Protein AF-A0A556UZ44-F1 (afdb_monomer_lite)

Radius of gyration: 40.78 Å; chains: 1; bounding box: 118×128×94 Å

Secondary structure (DSSP, 8-state):
-PPP-----HHHHHHHHHHHHHHHHHHHHHHTTSS--SSGGGG-SS-----HHHHHHHHHHHHHHHHHHHHHHHHTTTSS-EEEEEET-TT--HHHHHHHTT--TTEEEEEEE-HHHHHHHHHHHHH-HHHHHT-TT-B--SSSEEEE-SSEEEEE--TT-HHHHHHHHHHTT--TTS-EEEEEES-GGGS-HHHHHHHHHHHHHH-SSEEEEEEEE---SSHHHHHHHHHHHHTT----GGGT--SHHHHHHHHHHTT-SEEEEEEHHHHHHHTS-HHHHHHHHTTS----HHHHHHHHHTEEEEEEEEGGGGGS-SS---SS-SS------B-SSPEEEEES-TT-----EEEEEEEEETTEEEEEEEEETTEE--SEEEEEEETTEEEEEEEPPEE-----BS-EEEEETTTEEEEE--EEETTEE----EEEEEEE-TT-TT-EEEEEEE---EE-PPPS-BS-EEEEEEETTEEEEEEE--B-SS-SS---EEEEETTTTEEE---EEEPPPPP-BS-EEEEETTEEEEE--B-GGGPBP--EEEEEE-SSSEEEEEEP-BSPPPP-BS-EEEEETTEEEEE--B-SSSSS---EEEEETTT-BEEEE-EE-TTS-SS---SSEEEEE--TTS-EEEEEE-EE-TTTT--EE--S-EEEE-HHHHHHHHHHHHTTSS-S-----S----HHHHHHHHHHHHTTT---------B-TTT--BEEEEETTTTEEEEHHHHTSGGGTT--EEEHHHHHHHHHHHHHHHHHHHHHHHHHHHHHHHHHHHHHHHHHHHHHHHHHHHHHHHHHHHHHHHHHHHHHHHHHHHHHHHHHHHHHHHHHHHHHHHHHHHHHHHHHHHHTTS-HHHHHHHHHHHHHHHT--PPPPPP-TT-S--HHHHHTTHHHHHHHHHHHH-------------SS--S--EEEEETTTTEEEEE-TTT--EEEEEE----S---------STT------------------

Structure (mmCIF, N/CA/C/O backbone):
data_AF-A0A556UZ44-F1
#
_entry.id   AF-A0A556UZ44-F1
#
loop_
_atom_site.group_PDB
_atom_site.id
_atom_site.type_symbol
_atom_site.label_atom_id
_atom_site.label_alt_id
_atom_site.label_comp_id
_atom_site.label_asym_id
_atom_site.label_entity_id
_atom_site.label_seq_id
_atom_site.pdbx_PDB_ins_code
_atom_site.Cartn_x
_atom_site.Cartn_y
_atom_site.Cartn_z
_atom_site.occupancy
_atom_site.B_iso_or_equiv
_atom_site.auth_seq_id
_atom_site.auth_comp_id
_atom_site.auth_asym_id
_atom_site.auth_atom_id
_atom_site.pdbx_PDB_model_num
ATOM 1 N N . MET A 1 1 ? 46.143 9.712 -23.322 1.00 22.72 1 MET A N 1
ATOM 2 C CA . MET A 1 1 ? 45.866 10.950 -22.564 1.00 22.72 1 MET A CA 1
ATOM 3 C C . MET A 1 1 ? 44.414 10.911 -22.130 1.00 22.72 1 MET A C 1
ATOM 5 O O . MET A 1 1 ? 43.573 10.804 -23.015 1.00 22.72 1 MET A O 1
ATOM 9 N N . PRO A 1 2 ? 44.100 10.896 -20.828 1.00 31.73 2 PRO A N 1
ATOM 10 C CA . PRO A 1 2 ? 42.717 10.882 -20.388 1.00 31.73 2 PRO A CA 1
ATOM 11 C C . PRO A 1 2 ? 42.182 12.315 -20.363 1.00 31.73 2 PRO A C 1
ATOM 13 O O . PRO A 1 2 ? 42.741 13.196 -19.712 1.00 31.73 2 PRO A O 1
ATOM 16 N N . VAL A 1 3 ? 41.106 12.533 -21.114 1.00 24.67 3 VAL A N 1
ATOM 17 C CA . VAL A 1 3 ? 40.262 13.721 -21.015 1.00 24.67 3 VAL A CA 1
ATOM 18 C C . VAL A 1 3 ? 39.563 13.661 -19.659 1.00 24.67 3 VAL A C 1
ATOM 20 O O . VAL A 1 3 ? 38.940 12.656 -19.317 1.00 24.67 3 VAL A O 1
ATOM 23 N N . MET A 1 4 ? 39.727 14.723 -18.872 1.00 31.58 4 MET A N 1
ATOM 24 C CA . MET A 1 4 ? 39.015 14.932 -17.615 1.00 31.58 4 MET A CA 1
ATOM 25 C C . MET A 1 4 ? 37.508 14.879 -17.872 1.00 31.58 4 MET A C 1
ATOM 27 O O . MET A 1 4 ? 37.022 15.597 -18.742 1.00 31.58 4 MET A O 1
ATOM 31 N N . ASN A 1 5 ? 36.763 14.106 -17.079 1.00 26.62 5 ASN A N 1
ATOM 32 C CA . ASN A 1 5 ? 35.348 14.385 -16.887 1.00 26.62 5 ASN A CA 1
ATOM 33 C C . ASN A 1 5 ? 34.967 14.298 -15.407 1.00 26.62 5 ASN A C 1
ATOM 35 O O . ASN A 1 5 ? 35.358 13.393 -14.672 1.00 26.62 5 ASN A O 1
ATOM 39 N N . SER A 1 6 ? 34.255 15.349 -15.026 1.00 31.06 6 SER A N 1
ATOM 40 C CA . SER A 1 6 ? 33.717 15.775 -13.740 1.00 31.06 6 SER A CA 1
ATOM 41 C C . SER A 1 6 ? 33.248 14.694 -12.762 1.00 31.06 6 SER A C 1
ATOM 43 O O . SER A 1 6 ? 32.610 13.720 -13.150 1.00 31.06 6 SER A O 1
ATOM 45 N N . LYS A 1 7 ? 33.456 14.985 -11.467 1.00 31.81 7 LYS A N 1
ATOM 46 C CA . LYS A 1 7 ? 32.664 14.554 -10.295 1.00 31.81 7 LYS A CA 1
ATOM 47 C C . LYS A 1 7 ? 31.340 13.854 -10.671 1.00 31.81 7 LYS A C 1
ATOM 49 O O . LYS A 1 7 ? 30.379 14.535 -11.022 1.00 31.81 7 LYS A O 1
ATOM 54 N N . LYS A 1 8 ? 31.261 12.521 -10.549 1.00 37.91 8 LYS A N 1
ATOM 55 C CA . LYS A 1 8 ? 29.969 11.810 -10.532 1.00 37.91 8 LYS A CA 1
ATOM 56 C C . LYS A 1 8 ? 29.166 12.329 -9.332 1.00 37.91 8 LYS A C 1
ATOM 58 O O . LYS A 1 8 ? 29.617 12.211 -8.197 1.00 37.91 8 LYS A O 1
ATOM 63 N N . GLN A 1 9 ? 28.021 12.960 -9.585 1.00 46.88 9 GLN A N 1
ATOM 64 C CA . GLN A 1 9 ? 27.128 13.477 -8.546 1.00 46.88 9 GLN A CA 1
ATOM 65 C C . GLN A 1 9 ? 26.481 12.294 -7.809 1.00 46.88 9 GLN A C 1
ATOM 67 O O . GLN A 1 9 ? 25.887 11.427 -8.443 1.00 46.88 9 GLN A O 1
ATOM 72 N N . GLY A 1 10 ? 26.574 12.247 -6.476 1.00 51.75 10 GLY A N 1
ATOM 73 C CA . GLY A 1 10 ? 26.084 11.121 -5.661 1.00 51.75 10 GLY A CA 1
ATOM 74 C C . GLY A 1 10 ? 24.590 10.774 -5.809 1.00 51.75 10 GLY A C 1
ATOM 75 O O . GLY A 1 10 ? 24.181 9.699 -5.383 1.00 51.75 10 GLY A O 1
ATOM 76 N N . ALA A 1 11 ? 23.779 11.637 -6.431 1.00 56.97 11 ALA A N 1
ATOM 77 C CA . ALA A 1 11 ? 22.370 11.370 -6.740 1.00 56.97 11 ALA A CA 1
ATOM 78 C C . ALA A 1 11 ? 22.189 10.326 -7.859 1.00 56.97 11 ALA A C 1
ATOM 80 O O . ALA A 1 11 ? 21.406 9.394 -7.698 1.00 56.97 11 ALA A O 1
ATOM 81 N N . ASP A 1 12 ? 22.964 10.405 -8.946 1.00 67.25 12 ASP A N 1
ATOM 82 C CA . ASP A 1 12 ? 22.846 9.458 -10.068 1.00 67.25 12 ASP A CA 1
ATOM 83 C C . ASP A 1 12 ? 23.265 8.036 -9.639 1.00 67.25 12 ASP A C 1
ATOM 85 O O . ASP A 1 12 ? 22.674 7.047 -10.069 1.00 67.25 12 ASP A O 1
ATOM 89 N N . VAL A 1 13 ? 24.236 7.916 -8.722 1.00 69.44 13 VAL A N 1
ATOM 90 C CA . VAL A 1 13 ? 24.648 6.626 -8.132 1.00 69.44 13 VAL A CA 1
ATOM 91 C C . VAL A 1 13 ? 23.531 6.024 -7.270 1.00 69.44 13 VAL A C 1
ATOM 93 O O . VAL A 1 13 ? 23.285 4.820 -7.333 1.00 69.44 13 VAL A O 1
ATOM 96 N N . ALA A 1 14 ? 22.823 6.849 -6.495 1.00 59.62 14 ALA A N 1
ATOM 97 C CA . ALA A 1 14 ? 21.691 6.401 -5.690 1.00 59.62 14 ALA A CA 1
ATOM 98 C C . ALA A 1 14 ? 20.516 5.922 -6.561 1.00 59.62 14 ALA A C 1
ATOM 100 O O . ALA A 1 14 ? 19.943 4.866 -6.289 1.00 59.62 14 ALA A O 1
ATOM 101 N N . VAL A 1 15 ? 20.216 6.635 -7.656 1.00 60.56 15 VAL A N 1
ATOM 102 C CA . VAL A 1 15 ? 19.211 6.217 -8.649 1.00 60.56 15 VAL A CA 1
ATOM 103 C C . VAL A 1 15 ? 19.590 4.872 -9.272 1.00 60.56 15 VAL A C 1
ATOM 105 O O . VAL A 1 15 ? 18.754 3.972 -9.315 1.00 60.56 15 VAL A O 1
ATOM 108 N N . GLN A 1 16 ? 20.854 4.668 -9.657 1.00 71.94 16 GLN A N 1
ATOM 109 C CA . GLN A 1 16 ? 21.323 3.373 -10.174 1.00 71.94 16 GLN A CA 1
ATOM 110 C C . GLN A 1 16 ? 21.175 2.229 -9.152 1.00 71.94 16 GLN A C 1
ATOM 112 O O . GLN A 1 16 ? 20.918 1.090 -9.541 1.00 71.94 16 GLN A O 1
ATOM 117 N N . GLY A 1 17 ? 21.284 2.514 -7.850 1.00 67.31 17 GLY A N 1
ATOM 118 C CA . GLY A 1 17 ? 21.070 1.532 -6.780 1.00 67.31 17 GLY A CA 1
ATOM 119 C C . GLY A 1 17 ? 19.620 1.043 -6.645 1.00 67.31 17 GLY A C 1
ATOM 120 O O . GLY A 1 17 ? 19.386 -0.041 -6.105 1.00 67.31 17 GLY A O 1
ATOM 121 N N . THR A 1 18 ? 18.636 1.785 -7.168 1.00 69.69 18 THR A N 1
ATOM 122 C CA . THR A 1 18 ? 17.218 1.372 -7.134 1.00 69.69 18 THR A CA 1
ATOM 123 C C . THR A 1 18 ? 16.960 0.112 -7.969 1.00 69.69 18 THR A C 1
ATOM 125 O O . THR A 1 18 ? 16.157 -0.736 -7.564 1.00 69.69 18 THR A O 1
ATOM 128 N N . ASN A 1 19 ? 17.706 -0.066 -9.068 1.00 79.75 19 ASN A N 1
ATOM 129 C CA . ASN A 1 19 ? 17.684 -1.266 -9.904 1.00 79.75 19 ASN A CA 1
ATOM 130 C C . ASN A 1 19 ? 17.930 -2.533 -9.074 1.00 79.75 19 ASN A C 1
ATOM 132 O O . ASN A 1 19 ? 17.148 -3.483 -9.128 1.00 79.75 19 ASN A O 1
ATOM 136 N N . ASP A 1 20 ? 18.984 -2.513 -8.257 1.00 78.56 20 ASP A N 1
ATOM 137 C CA . ASP A 1 20 ? 19.453 -3.682 -7.514 1.00 78.56 20 ASP A CA 1
ATOM 138 C C . ASP A 1 20 ? 18.423 -4.111 -6.442 1.00 78.56 20 ASP A C 1
ATOM 140 O O . ASP A 1 20 ? 18.253 -5.299 -6.167 1.00 78.56 20 ASP A O 1
ATOM 144 N N . SER A 1 21 ? 17.651 -3.168 -5.886 1.00 80.06 21 SER A N 1
ATOM 145 C CA . SER A 1 21 ? 16.547 -3.465 -4.956 1.00 80.06 21 SER A CA 1
ATOM 146 C C . SER A 1 21 ? 15.293 -4.006 -5.663 1.00 80.06 21 SER A C 1
ATOM 148 O O . SER A 1 21 ? 14.637 -4.939 -5.172 1.00 80.06 21 SER A O 1
ATOM 150 N N . SER A 1 22 ? 14.972 -3.439 -6.831 1.00 86.31 22 SER A N 1
ATOM 151 C CA . SER A 1 22 ? 13.794 -3.794 -7.630 1.00 86.31 22 SER A CA 1
ATOM 152 C C . SER A 1 22 ? 13.877 -5.222 -8.168 1.00 86.31 22 SER A C 1
ATOM 154 O O . SER A 1 22 ? 12.964 -6.024 -7.948 1.00 86.31 22 SER A O 1
ATOM 156 N N . VAL A 1 23 ? 15.009 -5.584 -8.783 1.00 89.75 23 VAL A N 1
ATOM 157 C CA . VAL A 1 23 ? 15.211 -6.917 -9.370 1.00 89.75 23 VAL A CA 1
ATOM 158 C C . VAL A 1 23 ? 15.128 -8.024 -8.314 1.00 89.75 23 VAL A C 1
ATOM 160 O O . VAL A 1 23 ? 14.450 -9.025 -8.527 1.00 89.75 23 VAL A O 1
ATOM 163 N N . VAL A 1 24 ? 15.695 -7.819 -7.118 1.00 90.69 24 VAL A N 1
ATOM 164 C CA . VAL A 1 24 ? 15.611 -8.791 -6.010 1.00 90.69 24 VAL A CA 1
ATOM 165 C C . VAL A 1 24 ? 14.159 -9.039 -5.596 1.00 90.69 24 VAL A C 1
ATOM 167 O O . VAL A 1 24 ? 13.785 -10.163 -5.256 1.00 90.69 24 VAL A O 1
ATOM 170 N N . SER A 1 25 ? 13.321 -8.005 -5.639 1.00 94.06 25 SER A N 1
ATOM 171 C CA . SER A 1 25 ? 11.907 -8.118 -5.285 1.00 94.06 25 SER A CA 1
ATOM 172 C C . SER A 1 25 ? 11.090 -8.810 -6.385 1.00 94.06 25 SER A C 1
ATOM 174 O O . SER A 1 25 ? 10.256 -9.657 -6.058 1.00 94.06 25 SER A O 1
ATOM 176 N N . LYS A 1 26 ? 11.388 -8.553 -7.671 1.00 95.12 26 LYS A N 1
ATOM 177 C CA . LYS A 1 26 ? 10.830 -9.322 -8.802 1.00 95.12 26 LYS A CA 1
ATOM 178 C C . LYS A 1 26 ? 11.205 -10.810 -8.699 1.00 95.12 26 LYS A C 1
ATOM 180 O O . LYS A 1 26 ? 10.329 -11.664 -8.802 1.00 95.12 26 LYS A O 1
ATOM 185 N N . VAL A 1 27 ? 12.470 -11.125 -8.402 1.00 95.44 27 VAL A N 1
ATOM 186 C CA . VAL A 1 27 ? 12.954 -12.508 -8.216 1.00 95.44 27 VAL A CA 1
ATOM 187 C C . VAL A 1 27 ? 12.241 -13.203 -7.053 1.00 95.44 27 VAL A C 1
ATOM 189 O O . VAL A 1 27 ? 11.829 -14.353 -7.187 1.00 95.44 27 VAL A O 1
ATOM 192 N N . SER A 1 28 ? 12.059 -12.515 -5.920 1.00 95.88 28 SER A N 1
ATOM 193 C CA . SER A 1 28 ? 11.300 -13.050 -4.780 1.00 95.88 28 SER A CA 1
ATOM 194 C C . SER A 1 28 ? 9.868 -13.419 -5.172 1.00 95.88 28 SER A C 1
ATOM 196 O O . SER A 1 28 ? 9.408 -14.514 -4.851 1.00 95.88 28 SER A O 1
ATOM 198 N N . ALA A 1 29 ? 9.172 -12.534 -5.891 1.00 96.81 29 ALA A N 1
ATOM 199 C CA . ALA A 1 29 ? 7.807 -12.785 -6.344 1.00 96.81 29 ALA A CA 1
ATOM 200 C C . ALA A 1 29 ? 7.739 -13.966 -7.334 1.00 96.81 29 ALA A C 1
ATOM 202 O O . ALA A 1 29 ? 6.911 -14.864 -7.157 1.00 96.81 29 ALA A O 1
ATOM 203 N N . ALA A 1 30 ? 8.643 -14.021 -8.317 1.00 96.31 30 ALA A N 1
ATOM 204 C CA . ALA A 1 30 ? 8.724 -15.123 -9.279 1.00 96.31 30 ALA A CA 1
ATOM 205 C C . ALA A 1 30 ? 8.972 -16.475 -8.585 1.00 96.31 30 ALA A C 1
ATOM 207 O O . ALA A 1 30 ? 8.229 -17.434 -8.787 1.00 96.31 30 ALA A O 1
ATOM 208 N N . ALA A 1 31 ? 9.942 -16.533 -7.664 1.00 94.62 31 ALA A N 1
ATOM 209 C CA . ALA A 1 31 ? 10.280 -17.745 -6.912 1.00 94.62 31 ALA A CA 1
ATOM 210 C C . ALA A 1 31 ? 9.140 -18.253 -6.006 1.00 94.62 31 ALA A C 1
ATOM 212 O O . ALA A 1 31 ? 9.123 -19.419 -5.609 1.00 94.62 31 ALA A O 1
ATOM 213 N N . ARG A 1 32 ? 8.182 -17.386 -5.656 1.00 95.56 32 ARG A N 1
ATOM 214 C CA . ARG A 1 32 ? 6.976 -17.737 -4.891 1.00 95.56 32 ARG A CA 1
ATOM 215 C C . ARG A 1 32 ? 5.770 -18.072 -5.776 1.00 95.56 32 ARG A C 1
ATOM 217 O O . ARG A 1 32 ? 4.701 -18.345 -5.240 1.00 95.56 32 ARG A O 1
ATOM 224 N N . GLY A 1 33 ? 5.936 -18.084 -7.099 1.00 96.12 33 GLY A N 1
ATOM 225 C CA . GLY A 1 33 ? 4.892 -18.462 -8.052 1.00 96.12 33 GLY A CA 1
ATOM 226 C C . GLY A 1 33 ? 3.876 -17.358 -8.345 1.00 96.12 33 GLY A C 1
ATOM 227 O O . GLY A 1 33 ? 2.808 -17.644 -8.887 1.00 96.12 33 GLY A O 1
ATOM 228 N N . TYR A 1 34 ? 4.170 -16.096 -8.009 1.00 97.50 34 TYR A N 1
ATOM 229 C CA . TYR A 1 34 ? 3.283 -14.982 -8.364 1.00 97.50 34 TYR A CA 1
ATOM 230 C C . TYR A 1 34 ? 3.186 -14.817 -9.883 1.00 97.50 34 TYR A C 1
ATOM 232 O O . TYR A 1 34 ? 2.093 -14.653 -10.421 1.00 97.50 34 TYR A O 1
ATOM 240 N N . PHE A 1 35 ? 4.312 -14.934 -10.576 1.00 96.44 35 PHE A N 1
ATOM 241 C CA . PHE A 1 35 ? 4.404 -15.003 -12.030 1.00 96.44 35 PHE A CA 1
ATOM 242 C C . PHE A 1 35 ? 5.573 -15.909 -12.423 1.00 96.44 35 PHE A C 1
ATOM 244 O O . PHE A 1 35 ? 6.411 -16.241 -11.584 1.00 96.44 35 PHE A O 1
ATOM 251 N N . HIS A 1 36 ? 5.607 -16.327 -13.685 1.00 95.00 36 HIS A N 1
ATOM 252 C CA . HIS A 1 36 ? 6.659 -17.188 -14.207 1.00 95.00 36 HIS A CA 1
ATOM 253 C C . HIS A 1 36 ? 7.710 -16.350 -14.937 1.00 95.00 36 HIS A C 1
ATOM 255 O O . HIS A 1 36 ? 7.383 -15.610 -15.865 1.00 95.00 36 HIS A O 1
ATOM 261 N N . ASP A 1 37 ? 8.955 -16.449 -14.477 1.00 95.56 37 ASP A N 1
ATOM 262 C CA . ASP A 1 37 ? 10.115 -15.818 -15.095 1.00 95.56 37 ASP A CA 1
ATOM 263 C C . ASP A 1 37 ? 11.386 -16.556 -14.655 1.00 95.56 37 ASP A C 1
ATOM 265 O O . ASP A 1 37 ? 11.884 -16.371 -13.540 1.00 95.56 37 ASP A O 1
ATOM 269 N N . ASP A 1 38 ? 11.896 -17.415 -15.534 1.00 93.75 38 ASP A N 1
ATOM 270 C CA . ASP A 1 38 ? 13.078 -18.235 -15.257 1.00 93.75 38 ASP A CA 1
ATOM 271 C C . ASP A 1 38 ? 14.399 -17.469 -15.430 1.00 93.75 38 ASP A C 1
ATOM 273 O O . ASP A 1 38 ? 15.460 -17.975 -15.056 1.00 93.75 38 ASP A O 1
ATOM 277 N N . PHE A 1 39 ? 14.347 -16.236 -15.946 1.00 95.50 39 PHE A N 1
ATOM 278 C CA . PHE A 1 39 ? 15.518 -15.456 -16.341 1.00 95.50 39 PHE A CA 1
ATOM 279 C C . PHE A 1 39 ? 15.949 -14.451 -15.272 1.00 95.50 39 PHE A C 1
ATOM 281 O O . PHE A 1 39 ? 17.146 -14.253 -15.073 1.00 95.50 39 PHE A O 1
ATOM 288 N N . LEU A 1 40 ? 15.012 -13.862 -14.518 1.00 94.06 40 LEU A N 1
ATOM 289 C CA . LEU A 1 40 ? 15.315 -12.860 -13.480 1.00 94.06 40 LEU A CA 1
ATOM 290 C C . LEU A 1 40 ? 16.398 -13.304 -12.485 1.00 94.06 40 LEU A C 1
ATOM 292 O O . LEU A 1 40 ? 17.224 -12.499 -12.053 1.00 94.06 40 LEU A O 1
ATOM 296 N N . ARG A 1 41 ? 16.416 -14.591 -12.117 1.00 92.94 41 ARG A N 1
ATOM 297 C CA . ARG A 1 41 ? 17.398 -15.148 -11.170 1.00 92.94 41 ARG A CA 1
ATOM 298 C C . ARG A 1 41 ? 18.846 -15.044 -11.664 1.00 92.94 41 ARG A C 1
ATOM 300 O O . ARG A 1 41 ? 19.747 -15.003 -10.835 1.00 92.94 41 ARG A O 1
ATOM 307 N N . HIS A 1 42 ? 19.061 -14.980 -12.978 1.00 93.56 42 HIS A N 1
ATOM 308 C CA . HIS A 1 42 ? 20.386 -14.888 -13.598 1.00 93.56 42 HIS A CA 1
ATOM 309 C C . HIS A 1 42 ? 20.969 -13.467 -13.523 1.00 93.56 42 HIS A C 1
ATOM 311 O O . HIS A 1 42 ? 22.160 -13.265 -13.740 1.00 93.56 42 HIS A O 1
ATOM 317 N N . PHE A 1 43 ? 20.151 -12.477 -13.150 1.00 90.81 43 PHE A N 1
ATOM 318 C CA . PHE A 1 43 ? 20.582 -11.093 -12.973 1.00 90.81 43 PHE A CA 1
ATOM 319 C C . PHE A 1 43 ? 20.876 -10.707 -11.515 1.00 90.81 43 PHE A C 1
ATOM 321 O O . PHE A 1 43 ? 21.202 -9.552 -11.237 1.00 90.81 43 PHE A O 1
ATOM 328 N N . VAL A 1 44 ? 20.773 -11.647 -10.566 1.00 87.31 44 VAL A N 1
ATOM 329 C CA . VAL A 1 44 ? 21.032 -11.390 -9.141 1.00 87.31 44 VAL A CA 1
ATOM 330 C C . VAL A 1 44 ? 22.031 -12.379 -8.557 1.00 87.31 44 VAL A C 1
ATOM 332 O O . VAL A 1 44 ? 21.929 -13.582 -8.753 1.00 87.31 44 VAL A O 1
ATOM 335 N N . GLY A 1 45 ? 22.973 -11.882 -7.751 1.00 76.31 45 GLY A N 1
ATOM 336 C CA . GLY A 1 45 ? 23.945 -12.747 -7.070 1.00 76.31 45 GLY A CA 1
ATOM 337 C C . GLY A 1 45 ? 23.351 -13.564 -5.914 1.00 76.31 45 GLY A C 1
ATOM 338 O O . GLY A 1 45 ? 23.907 -14.590 -5.531 1.00 76.31 45 GLY A O 1
ATOM 339 N N . LYS A 1 46 ? 22.227 -13.121 -5.330 1.00 78.69 46 LYS A N 1
ATOM 340 C CA . LYS A 1 46 ? 21.551 -13.821 -4.230 1.00 78.69 46 LYS A CA 1
ATOM 341 C C . LYS A 1 46 ? 20.045 -13.590 -4.257 1.00 78.69 46 LYS A C 1
ATOM 343 O O . LYS A 1 46 ? 19.578 -12.455 -4.188 1.00 78.69 46 LYS A O 1
ATOM 348 N N . VAL A 1 47 ? 19.288 -14.683 -4.240 1.00 79.44 47 VAL A N 1
ATOM 349 C CA . VAL A 1 47 ? 17.834 -14.653 -4.051 1.00 79.44 47 VAL A CA 1
ATOM 350 C C . VAL A 1 47 ? 17.523 -14.380 -2.579 1.00 79.44 47 VAL A C 1
ATOM 352 O O . VAL A 1 47 ? 17.998 -15.091 -1.694 1.00 79.44 47 VAL A O 1
ATOM 355 N N . SER A 1 48 ? 16.730 -13.342 -2.308 1.00 85.81 48 SER A N 1
ATOM 356 C CA . SER A 1 48 ? 16.279 -12.995 -0.956 1.00 85.81 48 SER A CA 1
ATOM 357 C C . SER A 1 48 ? 14.761 -12.921 -0.918 1.00 85.81 48 SER A C 1
ATOM 359 O O . SER A 1 48 ? 14.158 -12.232 -1.736 1.00 85.81 48 SER A O 1
ATOM 361 N N . ARG A 1 49 ? 14.144 -13.608 0.048 1.00 90.75 49 ARG A N 1
ATOM 362 C CA . ARG A 1 49 ? 12.691 -13.572 0.238 1.00 90.75 49 ARG A CA 1
ATOM 363 C C . ARG A 1 49 ? 12.246 -12.184 0.709 1.00 90.75 49 ARG A C 1
ATOM 365 O O . ARG A 1 49 ? 12.843 -11.614 1.622 1.00 90.75 49 ARG A O 1
ATOM 372 N N . ARG A 1 50 ? 11.166 -11.674 0.121 1.00 94.06 50 ARG A N 1
ATOM 373 C CA . ARG A 1 50 ? 10.437 -10.478 0.565 1.00 94.06 50 ARG A CA 1
ATOM 374 C C . ARG A 1 50 ? 9.112 -10.854 1.232 1.00 94.06 50 ARG A C 1
ATOM 376 O O . ARG A 1 50 ? 8.622 -11.972 1.067 1.00 94.06 50 ARG A O 1
ATOM 383 N N . ALA A 1 51 ? 8.560 -9.918 2.003 1.00 94.19 51 ALA A N 1
ATOM 384 C CA . ALA A 1 51 ? 7.257 -10.073 2.644 1.00 94.19 51 ALA A CA 1
ATOM 385 C C . ALA A 1 51 ? 6.135 -10.249 1.595 1.00 94.19 51 ALA A C 1
ATOM 387 O O . ALA A 1 51 ? 6.259 -9.698 0.495 1.00 94.19 51 ALA A O 1
ATOM 388 N N . PRO A 1 52 ? 5.035 -10.955 1.923 1.00 95.69 52 PRO A N 1
ATOM 389 C CA . PRO A 1 52 ? 3.905 -11.155 1.011 1.00 95.69 52 PRO A CA 1
ATOM 390 C C . PRO A 1 52 ? 3.353 -9.858 0.402 1.00 95.69 52 PRO A C 1
ATOM 392 O O . PRO A 1 52 ? 3.104 -9.813 -0.801 1.00 95.69 52 PRO A O 1
ATOM 395 N N . LEU A 1 53 ? 3.250 -8.776 1.187 1.00 96.69 53 LEU A N 1
ATOM 396 C CA . LEU A 1 53 ? 2.854 -7.449 0.700 1.00 96.69 53 LEU A CA 1
ATOM 397 C C . LEU A 1 53 ? 3.760 -6.943 -0.436 1.00 96.69 53 LEU A C 1
ATOM 399 O O . LEU A 1 53 ? 3.274 -6.453 -1.457 1.00 96.69 53 LEU A O 1
ATOM 403 N N . ILE A 1 54 ? 5.079 -7.115 -0.297 1.00 96.31 54 ILE A N 1
ATOM 404 C CA . ILE A 1 54 ? 6.057 -6.729 -1.322 1.00 96.31 54 ILE A CA 1
ATOM 405 C C . ILE A 1 54 ? 5.890 -7.600 -2.571 1.00 96.31 54 ILE A C 1
ATOM 407 O O . ILE A 1 54 ? 5.810 -7.066 -3.678 1.00 96.31 54 ILE A O 1
ATOM 411 N N . ASN A 1 55 ? 5.775 -8.923 -2.405 1.00 97.38 55 ASN A N 1
ATOM 412 C CA . ASN A 1 55 ? 5.589 -9.843 -3.530 1.00 97.38 55 ASN A CA 1
ATOM 413 C C . ASN A 1 55 ? 4.302 -9.529 -4.315 1.00 97.38 55 ASN A C 1
ATOM 415 O O . ASN A 1 55 ? 4.357 -9.429 -5.539 1.00 97.38 55 ASN A O 1
ATOM 419 N N . ARG A 1 56 ? 3.173 -9.277 -3.632 1.00 97.06 56 ARG A N 1
ATOM 420 C CA . ARG A 1 56 ? 1.908 -8.837 -4.256 1.00 97.06 56 ARG A CA 1
ATOM 421 C C . ARG A 1 56 ? 2.060 -7.510 -5.001 1.00 97.06 56 ARG A C 1
ATOM 423 O O . ARG A 1 56 ? 1.567 -7.361 -6.119 1.00 97.06 56 ARG A O 1
ATOM 430 N N . GLY A 1 57 ? 2.786 -6.550 -4.425 1.00 97.00 57 GLY A N 1
ATOM 431 C CA . GLY A 1 57 ? 3.057 -5.268 -5.078 1.00 97.00 57 GLY A CA 1
ATOM 432 C C . GLY A 1 57 ? 3.860 -5.394 -6.371 1.00 97.00 57 GLY A C 1
ATOM 433 O O . GLY A 1 57 ? 3.519 -4.734 -7.354 1.00 97.00 57 GLY A O 1
ATOM 434 N N . TYR A 1 58 ? 4.881 -6.255 -6.391 1.00 97.25 58 TYR A N 1
ATOM 435 C CA . TYR A 1 58 ? 5.665 -6.545 -7.597 1.00 97.25 58 TYR A CA 1
ATOM 436 C C . TYR A 1 58 ? 4.916 -7.431 -8.593 1.00 97.25 58 TYR A C 1
ATOM 438 O O . TYR A 1 58 ? 5.087 -7.260 -9.795 1.00 97.25 58 TYR A O 1
ATOM 446 N N . TYR A 1 59 ? 4.045 -8.320 -8.117 1.00 97.81 59 TYR A N 1
ATOM 447 C CA . TYR A 1 59 ? 3.150 -9.103 -8.960 1.00 97.81 59 TYR A CA 1
ATOM 448 C C . TYR A 1 59 ? 2.237 -8.213 -9.805 1.00 97.81 59 TYR A C 1
ATOM 450 O O . TYR A 1 59 ? 2.210 -8.354 -11.025 1.00 97.81 59 TYR A O 1
ATOM 458 N N . VAL A 1 60 ? 1.515 -7.275 -9.180 1.00 97.56 60 VAL A N 1
ATOM 459 C CA . VAL A 1 60 ? 0.576 -6.422 -9.925 1.00 97.56 60 VAL A CA 1
ATOM 460 C C . VAL A 1 60 ? 1.308 -5.458 -10.858 1.00 97.56 60 VAL A C 1
ATOM 462 O O . VAL A 1 60 ? 0.840 -5.223 -11.967 1.00 97.56 60 VAL A O 1
ATOM 465 N N . ARG A 1 61 ? 2.495 -4.978 -10.456 1.00 97.94 61 ARG A N 1
ATOM 466 C CA . ARG A 1 61 ? 3.415 -4.222 -11.320 1.00 97.94 61 ARG A CA 1
ATOM 467 C C . ARG A 1 61 ? 3.772 -5.029 -12.573 1.00 97.94 61 ARG A C 1
ATOM 469 O O . ARG A 1 61 ? 3.523 -4.573 -13.685 1.00 97.94 61 ARG A O 1
ATOM 476 N N . TRP A 1 62 ? 4.279 -6.250 -12.387 1.00 97.50 62 TRP A N 1
ATOM 477 C CA . TRP A 1 62 ? 4.672 -7.140 -13.481 1.00 97.50 62 TRP A CA 1
ATOM 478 C C . TRP A 1 62 ? 3.491 -7.471 -14.398 1.00 97.50 62 TRP A C 1
ATOM 480 O O . TRP A 1 62 ? 3.612 -7.366 -15.614 1.00 97.50 62 TRP A O 1
ATOM 490 N N . LYS A 1 63 ? 2.322 -7.805 -13.833 1.00 97.50 63 LYS A N 1
ATOM 491 C CA . LYS A 1 63 ? 1.117 -8.135 -14.610 1.00 97.50 63 LYS A CA 1
ATOM 492 C C . LYS A 1 63 ? 0.602 -6.961 -15.428 1.00 97.50 63 LYS A C 1
ATOM 494 O O . LYS A 1 63 ? 0.162 -7.180 -16.550 1.00 97.50 63 LYS A O 1
ATOM 499 N N . ALA A 1 64 ? 0.644 -5.744 -14.891 1.00 97.81 64 ALA A N 1
ATOM 500 C CA . ALA A 1 64 ? 0.195 -4.552 -15.602 1.00 97.81 64 ALA A CA 1
ATOM 501 C C . ALA A 1 64 ? 1.066 -4.246 -16.819 1.00 97.81 64 ALA A C 1
ATOM 503 O O . ALA A 1 64 ? 0.548 -4.030 -17.916 1.00 97.81 64 ALA A O 1
ATOM 504 N N . VAL A 1 65 ? 2.386 -4.317 -16.644 1.00 98.00 65 VAL A N 1
ATOM 505 C CA . VAL A 1 65 ? 3.340 -4.156 -17.743 1.00 98.00 65 VAL A CA 1
ATOM 506 C C . VAL A 1 65 ? 3.202 -5.294 -18.758 1.00 98.00 65 VAL A C 1
ATOM 508 O O . VAL A 1 65 ? 3.040 -5.021 -19.946 1.00 98.00 65 VAL A O 1
ATOM 511 N N . ASP A 1 66 ? 3.184 -6.557 -18.312 1.00 97.38 66 ASP A N 1
ATOM 512 C CA . ASP A 1 66 ? 3.055 -7.725 -19.198 1.00 97.38 66 ASP A CA 1
ATOM 513 C C . ASP A 1 66 ? 1.750 -7.691 -20.003 1.00 97.38 66 ASP A C 1
ATOM 515 O O . ASP A 1 66 ? 1.758 -7.954 -21.205 1.00 97.38 66 ASP A O 1
ATOM 519 N N . HIS A 1 67 ? 0.640 -7.289 -19.375 1.00 96.94 67 HIS A N 1
ATOM 520 C CA . HIS A 1 67 ? -0.638 -7.095 -20.054 1.00 96.94 67 HIS A CA 1
ATOM 521 C C . HIS A 1 67 ? -0.510 -6.095 -21.208 1.00 96.94 67 HIS A C 1
ATOM 523 O O . HIS A 1 67 ? -0.916 -6.399 -22.332 1.00 96.94 67 HIS A O 1
ATOM 529 N N . CYS A 1 68 ? 0.084 -4.925 -20.956 1.00 97.62 68 CYS A N 1
ATOM 530 C CA . CYS A 1 68 ? 0.243 -3.889 -21.974 1.00 97.62 68 CYS A CA 1
ATOM 531 C C . CYS A 1 68 ? 1.162 -4.347 -23.116 1.00 97.62 68 CYS A C 1
ATOM 533 O O . CYS A 1 68 ? 0.819 -4.172 -24.287 1.00 97.62 68 CYS A O 1
ATOM 535 N N . VAL A 1 69 ? 2.289 -4.988 -22.788 1.00 97.81 69 VAL A N 1
ATOM 536 C CA . VAL A 1 69 ? 3.246 -5.504 -23.779 1.00 97.81 69 VAL A CA 1
ATOM 537 C C . VAL A 1 69 ? 2.595 -6.575 -24.657 1.00 97.81 69 VAL A C 1
ATOM 539 O O . VAL A 1 69 ? 2.636 -6.482 -25.884 1.00 97.81 69 VAL A O 1
ATOM 542 N N . LYS A 1 70 ? 1.931 -7.572 -24.061 1.00 96.12 70 LYS A N 1
ATOM 543 C CA . LYS A 1 70 ? 1.276 -8.652 -24.817 1.00 96.12 70 LYS A CA 1
ATOM 544 C C . LYS A 1 70 ? 0.132 -8.138 -25.680 1.00 96.12 70 LYS A C 1
ATOM 546 O O . LYS A 1 70 ? -0.030 -8.591 -26.814 1.00 96.12 70 LYS A O 1
ATOM 551 N N . ARG A 1 71 ? -0.635 -7.160 -25.188 1.00 95.62 71 ARG A N 1
ATOM 552 C CA . ARG A 1 71 ? -1.677 -6.504 -25.986 1.00 95.62 71 ARG A CA 1
ATOM 553 C C . ARG A 1 71 ? -1.097 -5.748 -27.168 1.00 95.62 71 ARG A C 1
ATOM 555 O O . ARG A 1 71 ? -1.615 -5.933 -28.265 1.00 95.62 71 ARG A O 1
ATOM 562 N N . PHE A 1 72 ? -0.011 -4.997 -26.981 1.00 96.75 72 PHE A N 1
ATOM 563 C CA . PHE A 1 72 ? 0.709 -4.345 -28.076 1.00 96.75 72 PHE A CA 1
ATOM 564 C C . PHE A 1 72 ? 1.168 -5.348 -29.144 1.00 96.75 72 PHE A C 1
ATOM 566 O O . PHE A 1 72 ? 0.897 -5.159 -30.330 1.00 96.75 72 PHE A O 1
ATOM 573 N N . LEU A 1 73 ? 1.815 -6.442 -28.732 1.00 95.88 73 LEU A N 1
ATOM 574 C CA . LEU A 1 73 ? 2.306 -7.474 -29.653 1.00 95.88 73 LEU A CA 1
ATOM 575 C C . LEU A 1 73 ? 1.171 -8.136 -30.443 1.00 95.88 73 LEU A C 1
ATOM 577 O O . LEU A 1 73 ? 1.322 -8.397 -31.637 1.00 95.88 73 LEU A O 1
ATOM 581 N N . CYS A 1 74 ? 0.030 -8.362 -29.787 1.00 93.75 74 CYS A N 1
ATOM 582 C CA . CYS A 1 74 ? -1.172 -8.904 -30.408 1.00 93.75 74 CYS A CA 1
ATOM 583 C C . CYS A 1 74 ? -1.770 -7.931 -31.438 1.00 93.75 74 CYS A C 1
ATOM 585 O O . CYS A 1 74 ? -1.962 -8.312 -32.592 1.00 93.75 74 CYS A O 1
ATOM 587 N N . MET A 1 75 ? -2.004 -6.666 -31.066 1.00 92.81 75 MET A N 1
ATOM 588 C CA . MET A 1 75 ? -2.623 -5.686 -31.971 1.00 92.81 75 MET A CA 1
ATOM 589 C C . MET A 1 75 ? -1.750 -5.309 -33.164 1.00 92.81 75 MET A C 1
ATOM 591 O O . MET A 1 75 ? -2.263 -4.961 -34.226 1.00 92.81 75 MET A O 1
ATOM 595 N N . THR A 1 76 ? -0.431 -5.397 -33.007 1.00 94.12 76 THR A N 1
ATOM 596 C CA . THR A 1 76 ? 0.518 -5.091 -34.077 1.00 94.12 76 THR A CA 1
ATOM 597 C C . THR A 1 76 ? 0.913 -6.322 -34.897 1.00 94.12 76 THR A C 1
ATOM 599 O O . THR A 1 76 ? 1.741 -6.208 -35.793 1.00 94.12 76 THR A O 1
ATOM 602 N N . GLY A 1 77 ? 0.305 -7.493 -34.662 1.00 92.12 77 GLY A N 1
ATOM 603 C CA . GLY A 1 77 ? 0.657 -8.762 -35.317 1.00 92.12 77 GLY A CA 1
ATOM 604 C C . GLY A 1 77 ? 0.684 -8.747 -36.850 1.00 92.12 77 GLY A C 1
ATOM 605 O O . GLY A 1 77 ? 1.433 -9.508 -37.460 1.00 92.12 77 GLY A O 1
ATOM 606 N N . ALA A 1 78 ? -0.104 -7.867 -37.471 1.00 90.69 78 ALA A N 1
ATOM 607 C CA . ALA A 1 78 ? -0.164 -7.712 -38.923 1.00 90.69 78 ALA A CA 1
ATOM 608 C C . ALA A 1 78 ? 1.005 -6.902 -39.518 1.00 90.69 78 ALA A C 1
ATOM 610 O O . ALA A 1 78 ? 1.225 -6.955 -40.726 1.00 90.69 78 ALA A O 1
ATOM 611 N N . TYR A 1 79 ? 1.752 -6.153 -38.702 1.00 91.38 79 TYR A N 1
ATOM 612 C CA . TYR A 1 79 ? 2.856 -5.325 -39.179 1.00 91.38 79 TYR A CA 1
ATOM 613 C C . TYR A 1 79 ? 4.093 -6.174 -39.482 1.00 91.38 79 TYR A C 1
ATOM 615 O O . TYR A 1 79 ? 4.413 -7.134 -38.780 1.00 91.38 79 TYR A O 1
ATOM 623 N N . GLU A 1 80 ? 4.814 -5.800 -40.538 1.00 88.75 80 GLU A N 1
ATOM 624 C CA . GLU A 1 80 ? 6.013 -6.516 -40.980 1.00 88.75 80 GLU A CA 1
ATOM 625 C C . GLU A 1 80 ? 7.161 -6.419 -39.968 1.00 88.75 80 GLU A C 1
ATOM 627 O O . GLU A 1 80 ? 7.924 -7.369 -39.816 1.00 88.75 80 GLU A O 1
ATOM 632 N N . ARG A 1 81 ? 7.274 -5.293 -39.256 1.00 90.69 81 ARG A N 1
ATOM 633 C CA . ARG A 1 81 ? 8.262 -5.066 -38.197 1.00 90.69 81 ARG A CA 1
ATOM 634 C C . ARG A 1 81 ? 7.643 -4.283 -37.052 1.00 90.69 81 ARG A C 1
ATOM 636 O O . ARG A 1 81 ? 6.806 -3.409 -37.271 1.00 90.69 81 ARG A O 1
ATOM 643 N N . ARG A 1 82 ? 8.064 -4.612 -35.835 1.00 95.25 82 ARG A N 1
ATOM 644 C CA . ARG A 1 82 ? 7.580 -4.028 -34.579 1.00 95.25 82 ARG A CA 1
ATOM 645 C C . ARG A 1 82 ? 8.744 -3.811 -33.634 1.00 95.25 82 ARG A C 1
ATOM 647 O O . ARG A 1 82 ? 9.737 -4.538 -33.701 1.00 95.25 82 ARG A O 1
ATOM 654 N N . GLN A 1 83 ? 8.618 -2.842 -32.741 1.00 97.56 83 GLN A N 1
ATOM 655 C CA . GLN A 1 83 ? 9.706 -2.499 -31.835 1.00 97.56 83 GLN A CA 1
ATOM 656 C C . GLN A 1 83 ? 9.225 -2.317 -30.403 1.00 97.56 83 GLN A C 1
ATOM 658 O O . GLN A 1 83 ? 8.112 -1.854 -30.163 1.00 97.56 83 GLN A O 1
ATOM 663 N N . ILE A 1 84 ? 10.087 -2.673 -29.455 1.00 98.50 84 ILE A N 1
ATOM 664 C CA . ILE A 1 84 ? 9.937 -2.332 -28.041 1.00 98.50 84 ILE A CA 1
ATOM 665 C C . ILE A 1 84 ? 11.160 -1.511 -27.646 1.00 98.50 84 ILE A C 1
ATOM 667 O O . ILE A 1 84 ? 12.281 -1.958 -27.853 1.00 98.50 84 ILE A O 1
ATOM 671 N N . LEU A 1 85 ? 10.947 -0.329 -27.081 1.00 98.44 85 LEU A N 1
ATOM 672 C CA . LEU A 1 85 ? 11.966 0.552 -26.529 1.00 98.44 85 LEU A CA 1
ATOM 673 C C . LEU A 1 85 ? 11.743 0.682 -25.018 1.00 98.44 85 LEU A C 1
ATOM 675 O O . LEU A 1 85 ? 10.839 1.386 -24.575 1.00 98.44 85 LEU A O 1
ATOM 679 N N . SER A 1 86 ? 12.559 -0.004 -24.224 1.00 98.31 86 SER A N 1
ATOM 680 C CA . SER A 1 86 ? 12.517 0.061 -22.763 1.00 98.31 86 SER A CA 1
ATOM 681 C C . SER A 1 86 ? 13.508 1.099 -22.249 1.00 98.31 86 SER A C 1
ATOM 683 O O . SER A 1 86 ? 14.721 0.930 -22.375 1.00 98.31 86 SER A O 1
ATOM 685 N N . LEU A 1 87 ? 12.989 2.169 -21.655 1.00 97.62 87 LEU A N 1
ATOM 686 C CA . LEU A 1 87 ? 13.766 3.239 -21.037 1.00 97.62 87 LEU A CA 1
ATOM 687 C C . LEU A 1 87 ? 14.044 2.882 -19.579 1.00 97.62 87 LEU A C 1
ATOM 689 O O . LEU A 1 87 ? 13.119 2.499 -18.868 1.00 97.62 87 LEU A O 1
ATOM 693 N N . GLY A 1 88 ? 15.293 3.023 -19.134 1.00 95.75 88 GLY A N 1
ATOM 694 C CA . GLY A 1 88 ? 15.720 2.623 -17.791 1.00 95.75 88 GLY A CA 1
ATOM 695 C C . GLY A 1 88 ? 15.444 1.146 -17.522 1.00 95.75 88 GLY A C 1
ATOM 696 O O . GLY A 1 88 ? 14.841 0.801 -16.508 1.00 95.75 88 GLY A O 1
ATOM 697 N N . ALA A 1 89 ? 15.806 0.278 -18.473 1.00 95.38 89 ALA A N 1
ATOM 698 C CA . ALA A 1 89 ? 15.454 -1.140 -18.428 1.00 95.38 89 ALA A CA 1
ATOM 699 C C . ALA A 1 89 ? 16.051 -1.882 -17.221 1.00 95.38 89 ALA A C 1
ATOM 701 O O . ALA A 1 89 ? 15.562 -2.950 -16.847 1.00 95.38 89 ALA A O 1
ATOM 702 N N . GLY A 1 90 ? 17.119 -1.357 -16.615 1.00 94.94 90 GLY A N 1
ATOM 703 C CA . GLY A 1 90 ? 17.800 -2.003 -15.508 1.00 94.94 90 GLY A CA 1
ATOM 704 C C . GLY A 1 90 ? 18.147 -3.454 -15.837 1.00 94.94 90 GLY A C 1
ATOM 705 O O . GLY A 1 90 ? 18.552 -3.792 -16.948 1.00 94.94 90 GLY A O 1
ATOM 706 N N . PHE A 1 91 ? 17.935 -4.348 -14.880 1.00 95.00 91 PHE A N 1
ATOM 707 C CA . PHE A 1 91 ? 18.097 -5.792 -15.049 1.00 95.00 91 PHE A CA 1
ATOM 708 C C . PHE A 1 91 ? 16.780 -6.516 -15.356 1.00 95.00 91 PHE A C 1
ATOM 710 O O . PHE A 1 91 ? 16.557 -7.635 -14.894 1.00 95.00 91 PHE A O 1
ATOM 717 N N . ASP A 1 92 ? 15.893 -5.875 -16.117 1.00 94.38 92 ASP A N 1
ATOM 718 C CA . ASP A 1 92 ? 14.663 -6.512 -16.575 1.00 94.38 92 ASP A CA 1
ATOM 719 C C . ASP A 1 92 ? 14.936 -7.701 -17.524 1.00 94.38 92 ASP A C 1
ATOM 721 O O . ASP A 1 92 ? 15.933 -7.733 -18.248 1.00 94.38 92 ASP A O 1
ATOM 725 N N . SER A 1 93 ? 14.067 -8.705 -17.482 1.00 95.75 93 SER A N 1
ATOM 726 C CA . SER A 1 93 ? 14.163 -9.980 -18.205 1.00 95.75 93 SER A CA 1
ATOM 727 C C . SER A 1 93 ? 13.177 -10.098 -19.376 1.00 95.75 93 SER A C 1
ATOM 729 O O . SER A 1 93 ? 13.117 -11.157 -20.007 1.00 95.75 93 SER A O 1
ATOM 731 N N . LEU A 1 94 ? 12.398 -9.049 -19.674 1.00 96.12 94 LEU A N 1
ATOM 732 C CA . LEU A 1 94 ? 11.280 -9.051 -20.625 1.00 96.12 94 LEU A CA 1
ATOM 733 C C . LEU A 1 94 ? 11.643 -9.685 -21.966 1.00 96.12 94 LEU A C 1
ATOM 735 O O . LEU A 1 94 ? 10.893 -10.533 -22.445 1.00 96.12 94 LEU A O 1
ATOM 739 N N . TYR A 1 95 ? 12.785 -9.307 -22.550 1.00 96.38 95 TYR A N 1
ATOM 740 C CA . TYR A 1 95 ? 13.244 -9.877 -23.817 1.00 96.38 95 TYR A CA 1
ATOM 741 C C . TYR A 1 95 ? 13.351 -11.405 -23.747 1.00 96.38 95 TYR A C 1
ATOM 743 O O . TYR A 1 95 ? 12.704 -12.107 -24.520 1.00 96.38 95 TYR A O 1
ATOM 751 N N . PHE A 1 96 ? 14.125 -11.920 -22.789 1.00 95.88 96 PHE A N 1
ATOM 752 C CA . PHE A 1 96 ? 14.410 -13.350 -22.658 1.00 95.88 96 PHE A CA 1
ATOM 753 C C . PHE A 1 96 ? 13.132 -14.161 -22.448 1.00 95.88 96 PHE A C 1
ATOM 755 O O . PHE A 1 96 ? 12.919 -15.196 -23.083 1.00 95.88 96 PHE A O 1
ATOM 762 N N . ARG A 1 97 ? 12.232 -13.637 -21.614 1.00 95.94 97 ARG A N 1
ATOM 763 C CA . ARG A 1 97 ? 10.936 -14.256 -21.359 1.00 95.94 97 ARG A CA 1
ATOM 764 C C . ARG A 1 97 ? 10.074 -14.301 -22.620 1.00 95.94 97 ARG A C 1
ATOM 766 O O . ARG A 1 97 ? 9.637 -15.379 -23.010 1.00 95.94 97 ARG A O 1
ATOM 773 N N . LEU A 1 98 ? 9.876 -13.176 -23.304 1.00 95.88 98 LEU A N 1
ATOM 774 C CA . LEU A 1 98 ? 9.069 -13.140 -24.529 1.00 95.88 98 LEU A CA 1
ATOM 775 C C . LEU A 1 98 ? 9.679 -13.976 -25.663 1.00 95.88 98 LEU A C 1
ATOM 777 O O . LEU A 1 98 ? 8.936 -14.570 -26.444 1.00 95.88 98 LEU A O 1
ATOM 781 N N . GLN A 1 99 ? 11.011 -14.053 -25.736 1.00 94.19 99 GLN A N 1
ATOM 782 C CA . GLN A 1 99 ? 11.717 -14.927 -26.669 1.00 94.19 99 GLN A CA 1
ATOM 783 C C . GLN A 1 99 ? 11.396 -16.400 -26.386 1.00 94.19 99 GLN A C 1
ATOM 785 O O . GLN A 1 99 ? 11.041 -17.130 -27.309 1.00 94.19 99 GLN A O 1
ATOM 790 N N . SER A 1 100 ? 11.449 -16.826 -25.119 1.00 93.88 100 SER A N 1
ATOM 791 C CA . SER A 1 100 ? 11.087 -18.196 -24.723 1.00 93.88 100 SER A CA 1
ATOM 792 C C . SER A 1 100 ? 9.603 -18.526 -24.945 1.00 93.88 100 SER A C 1
ATOM 794 O O . SER A 1 100 ? 9.267 -19.668 -25.243 1.00 93.88 100 SER A O 1
ATOM 796 N N . GLU A 1 101 ? 8.720 -17.522 -24.866 1.00 94.12 101 GLU A N 1
ATOM 797 C CA . GLU A 1 101 ? 7.287 -17.642 -25.169 1.00 94.12 101 GLU A CA 1
ATOM 798 C C . GLU A 1 101 ? 7.002 -17.622 -26.692 1.00 94.12 101 GLU A C 1
ATOM 800 O O . GLU A 1 101 ? 5.853 -17.772 -27.105 1.00 94.12 101 GLU A O 1
ATOM 805 N N . GLY A 1 102 ? 8.018 -17.424 -27.546 1.00 93.25 102 GLY A N 1
ATOM 806 C CA . GLY A 1 102 ? 7.867 -17.355 -29.006 1.00 93.25 102 GLY A CA 1
ATOM 807 C C . GLY A 1 102 ? 7.159 -16.089 -29.507 1.00 93.25 102 GLY A C 1
ATOM 808 O O . GLY A 1 102 ? 6.635 -16.070 -30.619 1.00 93.25 102 GLY A O 1
ATOM 809 N N . MET A 1 103 ? 7.120 -15.023 -28.702 1.00 93.12 103 MET A N 1
ATOM 810 C CA . MET A 1 103 ? 6.329 -13.815 -28.980 1.00 93.12 103 MET A CA 1
ATOM 811 C C . MET A 1 103 ? 7.081 -12.720 -29.753 1.00 93.12 103 MET A C 1
ATOM 813 O O . MET A 1 103 ? 6.477 -11.709 -30.115 1.00 93.12 103 MET A O 1
ATOM 817 N N . LEU A 1 104 ? 8.383 -12.891 -30.000 1.00 92.56 104 LEU A N 1
ATOM 818 C CA . LEU A 1 104 ? 9.249 -11.865 -30.603 1.00 92.56 104 LEU A CA 1
ATOM 819 C C . LEU A 1 104 ? 9.482 -12.031 -32.114 1.00 92.56 104 LEU A C 1
ATOM 821 O O . LEU A 1 104 ? 10.381 -11.408 -32.679 1.00 92.56 104 LEU A O 1
ATOM 825 N N . GLU A 1 105 ? 8.665 -12.827 -32.804 1.00 90.31 105 GLU A N 1
ATOM 826 C CA . GLU A 1 105 ? 8.738 -12.934 -34.265 1.00 90.31 105 GLU A CA 1
ATOM 827 C C . GLU A 1 105 ? 8.606 -11.540 -34.903 1.00 90.31 105 GLU A C 1
ATOM 829 O O . GLU A 1 105 ? 7.634 -10.839 -34.643 1.00 90.31 105 GLU A O 1
ATOM 834 N N . ARG A 1 106 ? 9.555 -11.102 -35.742 1.00 92.19 106 ARG A N 1
ATOM 835 C CA . ARG A 1 106 ? 9.537 -9.756 -36.364 1.00 92.19 106 ARG A CA 1
ATOM 836 C C . ARG A 1 106 ? 9.473 -8.590 -35.353 1.00 92.19 106 ARG A C 1
ATOM 838 O O . ARG A 1 106 ? 8.985 -7.505 -35.684 1.00 92.19 106 ARG A O 1
ATOM 845 N N . VAL A 1 107 ? 9.953 -8.808 -34.127 1.00 95.81 107 VAL A N 1
ATOM 846 C CA . VAL A 1 107 ? 10.086 -7.784 -33.085 1.00 95.81 107 VAL A CA 1
ATOM 847 C C . VAL A 1 107 ? 11.565 -7.535 -32.807 1.00 95.81 107 VAL A C 1
ATOM 849 O O . VAL A 1 107 ? 12.358 -8.472 -32.713 1.00 95.81 107 VAL A O 1
ATOM 852 N N . SER A 1 108 ? 11.925 -6.265 -32.653 1.00 95.56 108 SER A N 1
ATOM 853 C CA . SER A 1 108 ? 13.246 -5.842 -32.188 1.00 95.56 108 SER A CA 1
ATOM 854 C C . SER A 1 108 ? 13.109 -5.109 -30.854 1.00 95.56 108 SER A C 1
ATOM 856 O O . SER A 1 108 ? 12.319 -4.169 -30.737 1.00 95.56 108 SER A O 1
ATOM 858 N N . VAL A 1 109 ? 13.866 -5.534 -29.845 1.00 97.44 109 VAL A N 1
ATOM 859 C CA . VAL A 1 109 ? 13.836 -4.963 -28.494 1.00 97.44 109 VAL A CA 1
ATOM 860 C C . VAL A 1 109 ? 15.085 -4.119 -28.260 1.00 97.44 109 VAL A C 1
ATOM 862 O O . VAL A 1 109 ? 16.207 -4.575 -28.450 1.00 97.44 109 VAL A O 1
ATOM 865 N N . PHE A 1 110 ? 14.875 -2.881 -27.838 1.00 97.88 110 PHE A N 1
ATOM 866 C CA . PHE A 1 110 ? 15.897 -1.901 -27.511 1.00 97.88 110 PHE A CA 1
ATOM 867 C C . PHE A 1 110 ? 15.775 -1.586 -26.029 1.00 97.88 110 PHE A C 1
ATOM 869 O O . PHE A 1 110 ? 14.726 -1.140 -25.568 1.00 97.88 110 PHE A O 1
ATOM 876 N N . GLU A 1 111 ? 16.845 -1.789 -25.284 1.00 97.94 111 GLU A N 1
ATOM 877 C CA . GLU A 1 111 ? 16.937 -1.382 -23.892 1.00 97.94 111 GLU A CA 1
ATOM 878 C C . GLU A 1 111 ? 17.928 -0.239 -23.750 1.00 97.94 111 GLU A C 1
ATOM 880 O O . GLU A 1 111 ? 19.042 -0.300 -24.271 1.00 97.94 111 GLU A O 1
ATOM 885 N N . VAL A 1 112 ? 17.524 0.795 -23.020 1.00 97.38 112 VAL A N 1
ATOM 886 C CA . VAL A 1 112 ? 18.344 1.968 -22.733 1.00 97.38 112 VAL A CA 1
ATOM 887 C C . VAL A 1 112 ? 18.488 2.110 -21.226 1.00 97.38 112 VAL A C 1
ATOM 889 O O . VAL A 1 112 ? 17.493 2.101 -20.507 1.00 97.38 112 VAL A O 1
ATOM 892 N N . ASP A 1 113 ? 19.713 2.278 -20.744 1.00 96.25 113 ASP A N 1
ATOM 893 C CA . ASP A 1 113 ? 19.994 2.641 -19.353 1.00 96.25 113 ASP A CA 1
ATOM 894 C C . ASP A 1 113 ? 21.299 3.443 -19.266 1.00 96.25 113 ASP A C 1
ATOM 896 O O . ASP A 1 113 ? 22.007 3.610 -20.261 1.00 96.25 113 ASP A O 1
ATOM 900 N N . PHE A 1 114 ? 21.668 3.911 -18.074 1.00 94.44 114 PHE A N 1
ATOM 901 C CA . PHE A 1 114 ? 22.968 4.529 -17.857 1.00 94.44 114 PHE A CA 1
ATOM 902 C C . PHE A 1 114 ? 24.108 3.597 -18.304 1.00 94.44 114 PHE A C 1
ATOM 904 O O . PHE A 1 114 ? 24.038 2.381 -18.082 1.00 94.44 114 PHE A O 1
ATOM 911 N N . PRO A 1 115 ? 25.221 4.147 -18.833 1.00 93.19 115 PRO A N 1
ATOM 912 C CA . PRO A 1 115 ? 26.363 3.349 -19.285 1.00 93.19 115 PRO A CA 1
ATOM 913 C C . PRO A 1 115 ? 26.882 2.345 -18.247 1.00 93.19 115 PRO A C 1
ATOM 915 O O . PRO A 1 115 ? 27.315 1.249 -18.594 1.00 93.19 115 PRO A O 1
ATOM 918 N N . ASP A 1 116 ? 26.838 2.699 -16.958 1.00 91.56 116 ASP A N 1
ATOM 919 C CA . ASP A 1 116 ? 27.235 1.803 -15.868 1.00 91.56 116 ASP A CA 1
ATOM 920 C C . ASP A 1 116 ? 26.295 0.599 -15.707 1.00 91.56 116 ASP A C 1
ATOM 922 O O . ASP A 1 116 ? 26.767 -0.528 -15.543 1.00 91.56 116 ASP A O 1
ATOM 926 N N . VAL A 1 117 ? 24.982 0.807 -15.792 1.00 92.31 117 VAL A N 1
ATOM 927 C CA . VAL A 1 117 ? 23.972 -0.251 -15.645 1.00 92.31 117 VAL A CA 1
ATOM 928 C C . VAL A 1 117 ? 23.978 -1.167 -16.866 1.00 92.31 117 VAL A C 1
ATOM 930 O O . VAL A 1 117 ? 24.083 -2.386 -16.706 1.00 92.31 117 VAL A O 1
ATOM 933 N N . ALA A 1 118 ? 23.982 -0.591 -18.073 1.00 93.94 118 ALA A N 1
ATOM 934 C CA . ALA A 1 118 ? 24.057 -1.336 -19.328 1.00 93.94 118 ALA A CA 1
ATOM 935 C C . ALA A 1 118 ? 25.314 -2.222 -19.387 1.00 93.94 118 ALA A C 1
ATOM 937 O O . ALA A 1 118 ? 25.230 -3.410 -19.697 1.00 93.94 118 ALA A O 1
ATOM 938 N N . ARG A 1 119 ? 26.478 -1.698 -18.980 1.00 92.75 119 ARG A N 1
ATOM 939 C CA . ARG A 1 119 ? 27.714 -2.491 -18.897 1.00 92.75 119 ARG A CA 1
ATOM 940 C C . ARG A 1 119 ? 27.599 -3.668 -17.932 1.00 92.75 119 ARG A C 1
ATOM 942 O O . ARG A 1 119 ? 28.043 -4.763 -18.269 1.00 92.75 119 ARG A O 1
ATOM 949 N N . ARG A 1 120 ? 27.029 -3.461 -16.735 1.00 92.31 120 ARG A N 1
ATOM 950 C CA . ARG A 1 120 ? 26.832 -4.546 -15.754 1.00 92.31 120 ARG A CA 1
ATOM 951 C C . ARG A 1 120 ? 25.904 -5.626 -16.309 1.00 92.31 120 ARG A C 1
ATOM 953 O O . ARG A 1 120 ? 26.232 -6.804 -16.207 1.00 92.31 120 ARG A O 1
ATOM 960 N N . LYS A 1 121 ? 24.794 -5.236 -16.944 1.00 94.00 121 LYS A N 1
ATOM 961 C CA . LYS A 1 121 ? 23.859 -6.184 -17.565 1.00 94.00 121 LYS A CA 1
ATOM 962 C C . LYS A 1 121 ? 24.520 -6.964 -18.703 1.00 94.00 121 LYS A C 1
ATOM 964 O O . LYS A 1 121 ? 24.410 -8.184 -18.742 1.00 94.00 121 LYS A O 1
ATOM 969 N N . ALA A 1 122 ? 25.269 -6.291 -19.576 1.00 92.94 122 ALA A N 1
ATOM 970 C CA . ALA A 1 122 ? 26.008 -6.936 -20.661 1.00 92.94 122 ALA A CA 1
ATOM 971 C C . ALA A 1 122 ? 27.045 -7.948 -20.148 1.00 92.94 122 ALA A C 1
ATOM 973 O O . ALA A 1 122 ? 27.188 -9.031 -20.719 1.00 92.94 122 ALA A O 1
ATOM 974 N N . ALA A 1 123 ? 27.740 -7.622 -19.053 1.00 91.62 123 ALA A N 1
ATOM 975 C CA . ALA A 1 123 ? 28.671 -8.540 -18.405 1.00 91.62 123 ALA A CA 1
ATOM 976 C C . ALA A 1 123 ? 27.954 -9.794 -17.878 1.00 91.62 123 ALA A C 1
ATOM 978 O O . ALA A 1 123 ? 28.430 -10.899 -18.127 1.00 91.62 123 ALA A O 1
ATOM 979 N N . LEU A 1 124 ? 26.790 -9.632 -17.232 1.00 92.19 124 LEU A N 1
ATOM 980 C CA . LEU A 1 124 ? 25.964 -10.751 -16.760 1.00 92.19 124 LEU A CA 1
ATOM 981 C C . LEU A 1 124 ? 25.511 -11.643 -17.923 1.00 92.19 124 LEU A C 1
ATOM 983 O O . LEU A 1 124 ? 25.780 -12.842 -17.891 1.00 92.19 124 LEU A O 1
ATOM 987 N N . ILE A 1 125 ? 24.943 -11.051 -18.982 1.00 92.38 125 ILE A N 1
ATOM 988 C CA . ILE A 1 125 ? 24.524 -11.763 -20.204 1.00 92.38 125 ILE A CA 1
ATOM 989 C C . ILE A 1 125 ? 25.690 -12.548 -20.817 1.00 92.38 125 ILE A C 1
ATOM 991 O O . ILE A 1 125 ? 25.520 -13.686 -21.237 1.00 92.38 125 ILE A O 1
ATOM 995 N N . SER A 1 126 ? 26.886 -11.957 -20.857 1.00 89.81 126 SER A N 1
ATOM 996 C CA . SER A 1 126 ? 28.065 -12.597 -21.453 1.00 89.81 126 SER A CA 1
ATOM 997 C C . SER A 1 126 ? 28.628 -13.739 -20.603 1.00 89.81 126 SER A C 1
ATOM 999 O O . SER A 1 126 ? 29.258 -14.650 -21.147 1.00 89.81 126 SER A O 1
ATOM 1001 N N . SER A 1 127 ? 28.454 -13.663 -19.280 1.00 89.88 127 SER A N 1
ATOM 1002 C CA . SER A 1 127 ? 29.005 -14.620 -18.314 1.00 89.88 127 SER A CA 1
ATOM 1003 C C . SER A 1 127 ? 28.087 -15.806 -18.011 1.00 89.88 127 SER A C 1
ATOM 1005 O O . SER A 1 127 ? 28.585 -16.866 -17.639 1.00 89.88 127 SER A O 1
ATOM 1007 N N . ASP A 1 128 ? 26.772 -15.642 -18.169 1.00 92.38 128 ASP A N 1
ATOM 1008 C CA . ASP A 1 128 ? 25.776 -16.677 -17.895 1.00 92.38 128 ASP A CA 1
ATOM 1009 C C . ASP A 1 128 ? 25.424 -17.448 -19.176 1.00 92.38 128 ASP A C 1
ATOM 1011 O O . ASP A 1 128 ? 25.052 -16.858 -20.193 1.00 92.38 128 ASP A O 1
ATOM 1015 N N . SER A 1 129 ? 25.544 -18.778 -19.144 1.00 91.62 129 SER A N 1
ATOM 1016 C CA . SER A 1 129 ? 25.318 -19.617 -20.326 1.00 91.62 129 SER A CA 1
ATOM 1017 C C . SER A 1 129 ? 23.873 -19.573 -20.820 1.00 91.62 129 SER A C 1
ATOM 1019 O O . SER A 1 129 ? 23.661 -19.548 -22.027 1.00 91.62 129 SER A O 1
ATOM 1021 N N . VAL A 1 130 ? 22.888 -19.498 -19.919 1.00 93.12 130 VAL A N 1
ATOM 1022 C CA . VAL A 1 130 ? 21.457 -19.501 -20.270 1.00 93.12 130 VAL A CA 1
ATOM 1023 C C . VAL A 1 130 ? 21.083 -18.206 -20.990 1.00 93.12 130 VAL A C 1
ATOM 1025 O O . VAL A 1 130 ? 20.414 -18.225 -22.027 1.00 93.12 130 VAL A O 1
ATOM 1028 N N . LEU A 1 131 ? 21.553 -17.067 -20.472 1.00 92.62 131 LEU A N 1
ATOM 1029 C CA . LEU A 1 131 ? 21.325 -15.765 -21.104 1.00 92.62 131 LEU A CA 1
ATOM 1030 C C . LEU A 1 131 ? 22.039 -15.661 -22.455 1.00 92.62 131 LEU A C 1
ATOM 1032 O O . LEU A 1 131 ? 21.470 -15.149 -23.418 1.00 92.62 131 LEU A O 1
ATOM 1036 N N . LYS A 1 132 ? 23.267 -16.177 -22.542 1.00 89.56 132 LYS A N 1
ATOM 1037 C CA . LYS A 1 132 ? 24.055 -16.160 -23.775 1.00 89.56 132 LYS A CA 1
ATOM 1038 C C . LYS A 1 132 ? 23.462 -17.048 -24.869 1.00 89.56 132 LYS A C 1
ATOM 1040 O O . LYS A 1 132 ? 23.402 -16.626 -26.018 1.00 89.56 132 LYS A O 1
ATOM 1045 N N . GLU A 1 133 ? 23.006 -18.252 -24.529 1.00 89.31 133 GLU A N 1
ATOM 1046 C CA . GLU A 1 133 ? 22.354 -19.175 -25.472 1.00 89.31 133 GLU A CA 1
ATOM 1047 C C . GLU A 1 133 ? 21.043 -18.609 -26.029 1.00 89.31 133 GLU A C 1
ATOM 1049 O O . GLU A 1 133 ? 20.690 -18.878 -27.175 1.00 89.31 133 GLU A O 1
ATOM 1054 N N . SER A 1 134 ? 20.362 -17.759 -25.257 1.00 87.31 134 SER A N 1
ATOM 1055 C CA . SER A 1 134 ? 19.160 -17.044 -25.700 1.00 87.31 134 SER A CA 1
ATOM 1056 C C . SER A 1 134 ? 19.452 -15.929 -26.722 1.00 87.31 134 SER A C 1
ATOM 1058 O O . SER A 1 134 ? 18.520 -15.362 -27.288 1.00 87.31 134 SER A O 1
ATOM 1060 N N . LEU A 1 135 ? 20.730 -15.606 -26.959 1.00 87.00 135 LEU A N 1
ATOM 1061 C CA . LEU A 1 135 ? 21.216 -14.551 -27.855 1.00 87.00 135 LEU A CA 1
ATOM 1062 C C . LEU A 1 135 ? 22.360 -15.071 -28.760 1.00 87.00 135 LEU A C 1
ATOM 1064 O O . LEU A 1 135 ? 23.499 -14.601 -28.653 1.00 87.00 135 LEU A O 1
ATOM 1068 N N . PRO A 1 136 ? 22.094 -16.032 -29.666 1.00 68.88 136 PRO A N 1
ATOM 1069 C CA . PRO A 1 136 ? 23.137 -16.750 -30.407 1.00 68.88 136 PRO A CA 1
ATOM 1070 C C . PRO A 1 136 ? 23.980 -15.855 -31.335 1.00 68.88 136 PRO A C 1
ATOM 1072 O O . PRO A 1 136 ? 25.173 -16.107 -31.498 1.00 68.88 136 PRO A O 1
ATOM 1075 N N . ASP A 1 137 ? 23.403 -14.773 -31.871 1.00 73.44 137 ASP A N 1
ATOM 1076 C CA . ASP A 1 137 ? 24.059 -13.850 -32.816 1.00 73.44 137 ASP A CA 1
ATOM 1077 C C . ASP A 1 137 ? 24.610 -12.568 -32.157 1.00 73.44 137 ASP A C 1
ATOM 1079 O O . ASP A 1 137 ? 24.894 -11.566 -32.820 1.00 73.44 137 ASP A O 1
ATOM 1083 N N . CYS A 1 138 ? 24.760 -12.571 -30.829 1.00 76.25 138 CYS A N 1
ATOM 1084 C CA . CYS A 1 138 ? 25.170 -11.398 -30.064 1.00 76.25 138 CYS A CA 1
ATOM 1085 C C . CYS A 1 138 ? 26.627 -10.980 -30.328 1.00 76.25 138 CYS A C 1
ATOM 1087 O O . CYS A 1 138 ? 27.578 -11.733 -30.096 1.00 76.25 138 CYS A O 1
ATOM 1089 N N . ARG A 1 139 ? 26.817 -9.708 -30.695 1.00 77.69 139 ARG A N 1
ATOM 1090 C CA . ARG A 1 139 ? 28.119 -9.031 -30.741 1.00 77.69 139 ARG A CA 1
ATOM 1091 C C . ARG A 1 139 ? 28.223 -8.025 -29.601 1.00 77.69 139 ARG A C 1
ATOM 1093 O O . ARG A 1 139 ? 27.364 -7.159 -29.447 1.00 77.69 139 ARG A O 1
ATOM 1100 N N . VAL A 1 140 ? 29.314 -8.106 -28.843 1.00 65.69 140 VAL A N 1
ATOM 1101 C CA . VAL A 1 140 ? 29.700 -7.064 -27.882 1.00 65.69 140 VAL A CA 1
ATOM 1102 C C . VAL A 1 140 ? 30.514 -6.020 -28.639 1.00 65.69 140 VAL A C 1
ATOM 1104 O O . VAL A 1 140 ? 31.560 -6.342 -29.205 1.00 65.69 140 VAL A O 1
ATOM 1107 N N . LEU A 1 141 ? 30.018 -4.785 -28.693 1.00 69.44 141 LEU A N 1
ATOM 1108 C CA . LEU A 1 141 ? 30.659 -3.684 -29.411 1.00 69.44 141 LEU A CA 1
ATOM 1109 C C . LEU A 1 141 ? 31.337 -2.716 -28.430 1.00 69.44 141 LEU A C 1
ATOM 1111 O O . LEU A 1 141 ? 30.986 -2.634 -27.255 1.00 69.44 141 LEU A O 1
ATOM 1115 N N . ALA A 1 142 ? 32.346 -1.989 -28.915 1.00 60.09 142 ALA A N 1
ATOM 1116 C CA . ALA A 1 142 ? 32.929 -0.865 -28.191 1.00 60.09 142 ALA A CA 1
ATOM 1117 C C . ALA A 1 142 ? 32.114 0.405 -28.486 1.00 60.09 142 ALA A C 1
ATOM 1119 O O . ALA A 1 142 ? 31.823 0.685 -29.648 1.00 60.09 142 ALA A O 1
ATOM 1120 N N . GLY A 1 143 ? 31.770 1.179 -27.453 1.00 77.25 143 GLY A N 1
ATOM 1121 C CA . GLY A 1 143 ? 30.977 2.407 -27.578 1.00 77.25 143 GLY A CA 1
ATOM 1122 C C . GLY A 1 143 ? 29.681 2.358 -26.755 1.00 77.25 143 GLY A C 1
ATOM 1123 O O . GLY A 1 143 ? 29.636 1.642 -25.755 1.00 77.25 143 GLY A O 1
ATOM 1124 N N . PRO A 1 144 ? 28.641 3.120 -27.139 1.00 84.38 144 PRO A N 1
ATOM 1125 C CA . PRO A 1 144 ? 27.379 3.200 -26.394 1.00 84.38 144 PRO A CA 1
ATOM 1126 C C . PRO A 1 144 ? 26.462 1.980 -26.597 1.00 84.38 144 PRO A C 1
ATOM 1128 O O . PRO A 1 144 ? 25.474 1.834 -25.885 1.00 84.38 144 PRO A O 1
ATOM 1131 N N . VAL A 1 145 ? 26.780 1.085 -27.540 1.00 89.25 145 VAL A N 1
ATOM 1132 C CA . VAL A 1 145 ? 26.050 -0.168 -27.789 1.00 89.25 145 VAL A CA 1
ATOM 1133 C C . VAL A 1 145 ? 26.804 -1.319 -27.124 1.00 89.25 145 VAL A C 1
ATOM 1135 O O . VAL A 1 145 ? 27.875 -1.703 -27.586 1.00 89.25 145 VAL A O 1
ATOM 1138 N N . TYR A 1 146 ? 26.255 -1.873 -26.044 1.00 88.81 146 TYR A N 1
ATOM 1139 C CA . TYR A 1 146 ? 26.902 -2.933 -25.263 1.00 88.81 146 TYR A CA 1
ATOM 1140 C C . TYR A 1 146 ? 26.566 -4.341 -25.763 1.00 88.81 146 TYR A C 1
ATOM 1142 O O . TYR A 1 146 ? 27.426 -5.220 -25.749 1.00 88.81 146 TYR A O 1
ATOM 1150 N N . VAL A 1 147 ? 25.328 -4.554 -26.212 1.00 90.50 147 VAL A N 1
ATOM 1151 C CA . VAL A 1 147 ? 24.868 -5.810 -26.822 1.00 90.50 147 VAL A CA 1
ATOM 1152 C C . VAL A 1 147 ? 24.158 -5.463 -28.118 1.00 90.50 147 VAL A C 1
ATOM 1154 O O . VAL A 1 147 ? 23.309 -4.574 -28.123 1.00 90.50 147 VAL A O 1
ATOM 1157 N N . ASN A 1 148 ? 24.505 -6.154 -29.201 1.00 89.81 148 ASN A N 1
ATOM 1158 C CA . ASN A 1 148 ? 23.840 -6.016 -30.489 1.00 89.81 148 ASN A CA 1
ATOM 1159 C C . ASN A 1 148 ? 23.560 -7.396 -31.096 1.00 89.81 148 ASN A C 1
ATOM 1161 O O . ASN A 1 148 ? 24.487 -8.185 -31.284 1.00 89.81 148 ASN A O 1
ATOM 1165 N N . SER A 1 149 ? 22.297 -7.668 -31.407 1.00 88.12 149 SER A N 1
ATOM 1166 C CA . SER A 1 149 ? 21.813 -8.859 -32.113 1.00 88.12 149 SER A CA 1
ATOM 1167 C C . SER A 1 149 ? 20.664 -8.456 -33.043 1.00 88.12 149 SER A C 1
ATOM 1169 O O . SER A 1 149 ? 20.204 -7.320 -32.984 1.00 88.12 149 SER A O 1
ATOM 1171 N N . ASP A 1 150 ? 20.152 -9.372 -33.864 1.00 81.75 150 ASP A N 1
ATOM 1172 C CA . ASP A 1 150 ? 19.058 -9.058 -34.799 1.00 81.75 150 ASP A CA 1
ATOM 1173 C C . ASP A 1 150 ? 17.744 -8.651 -34.094 1.00 81.75 150 ASP A C 1
ATOM 1175 O O . ASP A 1 150 ? 16.929 -7.906 -34.649 1.00 81.75 150 ASP A O 1
ATOM 1179 N N . HIS A 1 151 ? 17.542 -9.109 -32.853 1.00 88.88 151 HIS A N 1
ATOM 1180 C CA . HIS A 1 151 ? 16.286 -8.948 -32.110 1.00 88.88 151 HIS A CA 1
ATOM 1181 C C . HIS A 1 151 ? 16.430 -8.231 -30.760 1.00 88.88 151 HIS A C 1
ATOM 1183 O O . HIS A 1 151 ? 15.414 -7.893 -30.152 1.00 88.88 151 HIS A O 1
ATOM 1189 N N . TYR A 1 152 ? 17.654 -7.984 -30.288 1.00 94.94 152 TYR A N 1
ATOM 1190 C CA . TYR A 1 152 ? 17.926 -7.380 -28.981 1.00 94.94 152 TYR A CA 1
ATOM 1191 C C . TYR A 1 152 ? 19.163 -6.482 -28.991 1.00 94.94 152 TYR A C 1
ATOM 1193 O O . TYR A 1 152 ? 20.261 -6.921 -29.356 1.00 94.94 152 TYR A O 1
ATOM 1201 N N . MET A 1 153 ? 18.981 -5.248 -28.521 1.00 95.50 153 MET A N 1
ATOM 1202 C CA . MET A 1 153 ? 20.012 -4.223 -28.425 1.00 95.50 153 MET A CA 1
ATOM 1203 C C . MET A 1 153 ? 20.018 -3.617 -27.022 1.00 95.50 153 MET A C 1
ATOM 1205 O O . MET A 1 153 ? 18.985 -3.156 -26.542 1.00 95.50 153 MET A O 1
ATOM 1209 N N . LEU A 1 154 ? 21.192 -3.569 -26.390 1.00 96.19 154 LEU A N 1
ATOM 1210 C CA . LEU A 1 154 ? 21.399 -2.934 -25.086 1.00 96.19 154 LEU A CA 1
ATOM 1211 C C . LEU A 1 154 ? 22.299 -1.711 -25.233 1.00 96.19 154 LEU A C 1
ATOM 1213 O O . LEU A 1 154 ? 23.460 -1.825 -25.639 1.00 96.19 154 LEU A O 1
ATOM 1217 N N . LEU A 1 155 ? 21.766 -0.555 -24.861 1.00 96.00 155 LEU A N 1
ATOM 1218 C CA . LEU A 1 155 ? 22.350 0.757 -25.092 1.00 96.00 155 LEU A CA 1
ATOM 1219 C C . LEU A 1 155 ? 22.632 1.443 -23.752 1.00 96.00 155 LEU A C 1
ATOM 1221 O O . LEU A 1 155 ? 21.769 1.519 -22.880 1.00 96.00 155 LEU A O 1
ATOM 1225 N N . GLY A 1 156 ? 23.854 1.940 -23.589 1.00 95.81 156 GLY A N 1
ATOM 1226 C CA . GLY A 1 156 ? 24.272 2.702 -22.422 1.00 95.81 156 GLY A CA 1
ATOM 1227 C C . GLY A 1 156 ? 24.349 4.184 -22.745 1.00 95.81 156 GLY A C 1
ATOM 1228 O O . GLY A 1 156 ? 25.394 4.650 -23.193 1.00 95.81 156 GLY A O 1
ATOM 1229 N N . VAL A 1 157 ? 23.259 4.909 -22.514 1.00 95.00 157 VAL A N 1
ATOM 1230 C CA . VAL A 1 157 ? 23.131 6.345 -22.782 1.00 95.00 157 VAL A CA 1
ATOM 1231 C C . VAL A 1 157 ? 22.206 6.986 -21.750 1.00 95.00 157 VAL A C 1
ATOM 1233 O O . VAL A 1 157 ? 21.259 6.370 -21.264 1.00 95.00 157 VAL A O 1
ATOM 1236 N N . ASP A 1 158 ? 22.490 8.233 -21.390 1.00 93.56 158 ASP A N 1
ATOM 1237 C CA . ASP A 1 158 ? 21.619 9.007 -20.513 1.00 93.56 158 ASP A CA 1
ATOM 1238 C C . ASP A 1 158 ? 20.385 9.491 -21.283 1.00 93.56 158 ASP A C 1
ATOM 1240 O O . ASP A 1 158 ? 20.487 10.328 -22.180 1.00 93.56 158 ASP A O 1
ATOM 1244 N N . VAL A 1 159 ? 19.204 8.997 -20.902 1.00 93.50 159 VAL A N 1
ATOM 1245 C CA . VAL A 1 159 ? 17.922 9.349 -21.535 1.00 93.50 159 VAL A CA 1
ATOM 1246 C C . VAL A 1 159 ? 17.608 10.850 -21.499 1.00 93.50 159 VAL A C 1
ATOM 1248 O O . VAL A 1 159 ? 16.791 11.316 -22.288 1.00 93.50 159 VAL A O 1
ATOM 1251 N N . ARG A 1 160 ? 18.261 11.625 -20.619 1.00 92.25 160 ARG A N 1
ATOM 1252 C CA . ARG A 1 160 ? 18.131 13.091 -20.557 1.00 92.25 160 ARG A CA 1
ATOM 1253 C C . ARG A 1 160 ? 18.745 13.787 -21.781 1.00 92.25 160 ARG A C 1
ATOM 1255 O O . ARG A 1 160 ? 18.398 14.934 -22.060 1.00 92.25 160 ARG A O 1
ATOM 1262 N N . ASN A 1 161 ? 19.657 13.128 -22.497 1.00 93.75 161 ASN A N 1
ATOM 1263 C CA . ASN A 1 161 ? 20.338 13.679 -23.665 1.00 93.75 161 ASN A CA 1
ATOM 1264 C C . ASN A 1 161 ? 19.669 13.220 -24.972 1.00 93.75 161 ASN A C 1
ATOM 1266 O O . ASN A 1 161 ? 20.125 12.277 -25.614 1.00 93.75 161 ASN A O 1
ATOM 1270 N N . GLU A 1 162 ? 18.604 13.919 -25.383 1.00 92.50 162 GLU A N 1
ATOM 1271 C CA . GLU A 1 162 ? 17.794 13.575 -26.569 1.00 92.50 162 GLU A CA 1
ATOM 1272 C C . GLU A 1 162 ? 18.636 13.298 -27.829 1.00 92.50 162 GLU A C 1
ATOM 1274 O O . GLU A 1 162 ? 18.387 12.322 -28.531 1.00 92.50 162 GLU A O 1
ATOM 1279 N N . ARG A 1 163 ? 19.657 14.126 -28.100 1.00 92.62 163 ARG A N 1
ATOM 1280 C CA . ARG A 1 163 ? 20.490 14.005 -29.311 1.00 92.62 163 ARG A CA 1
ATOM 1281 C C . ARG A 1 163 ? 21.332 12.737 -29.305 1.00 92.62 163 ARG A C 1
ATOM 1283 O O . ARG A 1 163 ? 21.373 12.021 -30.296 1.00 92.62 163 ARG A O 1
ATOM 1290 N N . GLU A 1 164 ? 21.984 12.457 -28.182 1.00 93.44 164 GLU A N 1
ATOM 1291 C CA . GLU A 1 164 ? 22.820 11.264 -28.043 1.00 93.44 164 GLU A CA 1
ATOM 1292 C C . GLU A 1 164 ? 21.966 9.993 -28.106 1.00 93.44 164 GLU A C 1
ATOM 1294 O O . GLU A 1 164 ? 22.327 9.038 -28.786 1.00 93.44 164 GLU A O 1
ATOM 1299 N N . VAL A 1 165 ? 20.793 9.997 -27.466 1.00 93.81 165 VAL A N 1
ATOM 1300 C CA . VAL A 1 165 ? 19.840 8.881 -27.536 1.00 93.81 165 VAL A CA 1
ATOM 1301 C C . VAL A 1 165 ? 19.397 8.630 -28.981 1.00 93.81 165 VAL A C 1
ATOM 1303 O O . VAL A 1 165 ? 19.395 7.485 -29.429 1.00 93.81 165 VAL A O 1
ATOM 1306 N N . GLU A 1 166 ? 19.061 9.682 -29.729 1.00 94.56 166 GLU A N 1
ATOM 1307 C CA . GLU A 1 166 ? 18.646 9.592 -31.132 1.00 94.56 166 GLU A CA 1
ATOM 1308 C C . GLU A 1 166 ? 19.756 9.046 -32.045 1.00 94.56 166 GLU A C 1
ATOM 1310 O O . GLU A 1 166 ? 19.507 8.145 -32.854 1.00 94.56 166 GLU A O 1
ATOM 1315 N N . GLU A 1 167 ? 20.988 9.537 -31.882 1.00 93.75 167 GLU A N 1
ATOM 1316 C CA . GLU A 1 167 ? 22.166 9.066 -32.617 1.00 93.75 167 GLU A CA 1
ATOM 1317 C C . GLU A 1 167 ? 22.441 7.581 -32.343 1.00 93.75 167 GLU A C 1
ATOM 1319 O O . GLU A 1 167 ? 22.631 6.796 -33.277 1.00 93.75 167 GLU A O 1
ATOM 1324 N N . VAL A 1 168 ? 22.412 7.172 -31.070 1.00 94.12 168 VAL A N 1
ATOM 1325 C CA . VAL A 1 168 ? 22.691 5.792 -30.654 1.00 94.12 168 VAL A CA 1
ATOM 1326 C C . VAL A 1 168 ? 21.585 4.835 -31.098 1.00 94.12 168 VAL A C 1
ATOM 1328 O O . VAL A 1 168 ? 21.891 3.756 -31.607 1.00 94.12 168 VAL A O 1
ATOM 1331 N N . LEU A 1 169 ? 20.309 5.214 -30.972 1.00 95.25 169 LEU A N 1
ATOM 1332 C CA . LEU A 1 169 ? 19.188 4.396 -31.453 1.00 95.25 169 LEU A CA 1
ATOM 1333 C C . LEU A 1 169 ? 19.217 4.241 -32.977 1.00 95.25 169 LEU A C 1
ATOM 1335 O O . LEU A 1 169 ? 19.002 3.140 -33.488 1.00 95.25 169 LEU A O 1
ATOM 1339 N N . SER A 1 170 ? 19.538 5.313 -33.704 1.00 93.44 170 SER A N 1
ATOM 1340 C CA . SER A 1 170 ? 19.689 5.265 -35.161 1.00 93.44 170 SER A CA 1
ATOM 1341 C C . SER A 1 170 ? 20.857 4.367 -35.573 1.00 93.44 170 SER A C 1
ATOM 1343 O O . SER A 1 170 ? 20.715 3.548 -36.483 1.00 93.44 170 SER A O 1
ATOM 1345 N N . ALA A 1 171 ? 21.990 4.443 -34.865 1.00 90.69 171 ALA A N 1
ATOM 1346 C CA . ALA A 1 171 ? 23.127 3.545 -35.070 1.00 90.69 171 ALA A CA 1
ATOM 1347 C C . ALA A 1 171 ? 22.785 2.078 -34.745 1.00 90.69 171 ALA A C 1
ATOM 1349 O O . ALA A 1 171 ? 23.258 1.166 -35.424 1.00 90.69 171 ALA A O 1
ATOM 1350 N N . ALA A 1 172 ? 21.909 1.846 -33.764 1.00 91.50 172 ALA A N 1
ATOM 1351 C CA . ALA A 1 172 ? 21.343 0.539 -33.431 1.00 91.50 172 ALA A CA 1
ATOM 1352 C C . ALA A 1 172 ? 20.215 0.092 -34.387 1.00 91.50 172 ALA A C 1
ATOM 1354 O O . ALA A 1 172 ? 19.560 -0.917 -34.141 1.00 91.50 172 ALA A O 1
ATOM 1355 N N . SER A 1 173 ? 20.000 0.808 -35.498 1.00 91.31 173 SER A N 1
ATOM 1356 C CA . SER A 1 173 ? 19.013 0.490 -36.539 1.00 91.31 173 SER A CA 1
ATOM 1357 C C . SER A 1 173 ? 17.542 0.553 -36.099 1.00 91.31 173 SER A C 1
ATOM 1359 O O . SER A 1 173 ? 16.695 -0.131 -36.685 1.00 91.31 173 SER A O 1
ATOM 1361 N N . LEU A 1 174 ? 17.209 1.401 -35.117 1.00 94.75 174 LEU A N 1
ATOM 1362 C CA . LEU A 1 174 ? 15.819 1.730 -34.789 1.00 94.75 174 LEU A CA 1
ATOM 1363 C C . LEU A 1 174 ? 15.106 2.357 -36.003 1.00 94.75 174 LEU A C 1
ATOM 1365 O O . LEU A 1 174 ? 15.645 3.246 -36.664 1.00 94.75 174 LEU A O 1
ATOM 1369 N N . ARG A 1 175 ? 13.885 1.898 -36.306 1.00 94.50 175 ARG A N 1
ATOM 1370 C CA . ARG A 1 175 ? 13.060 2.416 -37.404 1.00 94.50 175 ARG A CA 1
ATOM 1371 C C . ARG A 1 175 ? 11.999 3.373 -36.872 1.00 94.50 175 ARG A C 1
ATOM 1373 O O . ARG A 1 175 ? 10.975 2.961 -36.346 1.00 94.50 175 ARG A O 1
ATOM 1380 N N . TRP A 1 176 ? 12.241 4.667 -37.041 1.00 95.38 176 TRP A N 1
ATOM 1381 C CA . TRP A 1 176 ? 11.385 5.729 -36.503 1.00 95.38 176 TRP A CA 1
ATOM 1382 C C . TRP A 1 176 ? 9.927 5.691 -36.992 1.00 95.38 176 TRP A C 1
ATOM 1384 O O . TRP A 1 176 ? 9.047 6.207 -36.319 1.00 95.38 176 TRP A O 1
ATOM 1394 N N . ASP A 1 177 ? 9.647 5.072 -38.137 1.00 93.88 177 ASP A N 1
ATOM 1395 C CA . ASP A 1 177 ? 8.319 4.950 -38.749 1.00 93.88 177 ASP A CA 1
ATOM 1396 C C . ASP A 1 177 ? 7.533 3.692 -38.328 1.00 93.88 177 ASP A C 1
ATOM 1398 O O . ASP A 1 177 ? 6.320 3.609 -38.559 1.00 93.88 177 ASP A O 1
ATOM 1402 N N . SER A 1 178 ? 8.207 2.716 -37.712 1.00 94.62 178 SER A N 1
ATOM 1403 C CA . SER A 1 178 ? 7.619 1.429 -37.337 1.00 94.62 178 SER A CA 1
ATOM 1404 C C . SER A 1 178 ? 6.824 1.513 -36.025 1.00 94.62 178 SER A C 1
ATOM 1406 O O . SER A 1 178 ? 7.181 2.292 -35.135 1.00 94.62 178 SER A O 1
ATOM 1408 N N . PRO A 1 179 ? 5.768 0.689 -35.849 1.00 96.62 179 PRO A N 1
ATOM 1409 C CA . PRO A 1 179 ? 5.033 0.621 -34.591 1.00 96.62 179 PRO A CA 1
ATOM 1410 C C . PRO A 1 179 ? 5.964 0.306 -33.423 1.00 96.62 179 PRO A C 1
ATOM 1412 O O . PRO A 1 179 ? 6.591 -0.759 -33.382 1.00 96.62 179 PRO A O 1
ATOM 1415 N N . THR A 1 180 ? 6.029 1.231 -32.469 1.00 98.19 180 THR A N 1
ATOM 1416 C CA . THR A 1 180 ? 6.960 1.144 -31.344 1.00 98.19 180 THR A CA 1
ATOM 1417 C C . THR A 1 180 ? 6.216 1.218 -30.016 1.00 98.19 180 THR A C 1
ATOM 1419 O O . THR A 1 180 ? 5.480 2.167 -29.747 1.00 98.19 180 THR A O 1
ATOM 1422 N N . LEU A 1 181 ? 6.424 0.215 -29.168 1.00 98.50 181 LEU A N 1
ATOM 1423 C CA . LEU A 1 181 ? 6.066 0.254 -27.757 1.00 98.50 181 LEU A CA 1
ATOM 1424 C C . LEU A 1 181 ? 7.190 0.936 -26.988 1.00 98.50 181 LEU A C 1
ATOM 1426 O O . LEU A 1 181 ? 8.335 0.512 -27.092 1.00 98.50 181 LEU A O 1
ATOM 1430 N N . ILE A 1 182 ? 6.872 1.933 -26.179 1.00 98.56 182 ILE A N 1
ATOM 1431 C CA . ILE A 1 182 ? 7.806 2.539 -25.241 1.00 98.56 182 ILE A CA 1
ATOM 1432 C C . ILE A 1 182 ? 7.421 2.079 -23.847 1.00 98.56 182 ILE A C 1
ATOM 1434 O O . ILE A 1 182 ? 6.259 2.188 -23.464 1.00 98.56 182 ILE A O 1
ATOM 1438 N N . LEU A 1 183 ? 8.393 1.592 -23.086 1.00 98.44 183 LEU A N 1
ATOM 1439 C CA . LEU A 1 183 ? 8.205 1.181 -21.704 1.00 98.44 183 LEU A CA 1
ATOM 1440 C C . LEU A 1 183 ? 9.031 2.068 -20.772 1.00 98.44 183 LEU A C 1
ATOM 1442 O O . LEU A 1 183 ? 10.239 2.195 -20.943 1.00 98.44 183 LEU A O 1
ATOM 1446 N N . SER A 1 184 ? 8.371 2.649 -19.772 1.00 97.75 184 SER A N 1
ATOM 1447 C CA . SER A 1 184 ? 8.997 3.349 -18.648 1.00 97.75 184 SER A CA 1
ATOM 1448 C C . SER A 1 184 ? 8.418 2.825 -17.334 1.00 97.75 184 SER A C 1
ATOM 1450 O O . SER A 1 184 ? 7.315 3.199 -16.928 1.00 97.75 184 SER A O 1
ATOM 1452 N N . GLU A 1 185 ? 9.155 1.947 -16.658 1.00 97.38 185 GLU A N 1
ATOM 1453 C CA . GLU A 1 185 ? 8.692 1.261 -15.449 1.00 97.38 185 GLU A CA 1
ATOM 1454 C C . GLU A 1 185 ? 9.442 1.757 -14.197 1.00 97.38 185 GLU A C 1
ATOM 1456 O O . GLU A 1 185 ? 10.421 1.153 -13.758 1.00 97.38 185 GLU A O 1
ATOM 1461 N N . VAL A 1 186 ? 8.941 2.837 -13.582 1.00 94.81 186 VAL A N 1
ATOM 1462 C CA . VAL A 1 186 ? 9.561 3.567 -12.457 1.00 94.81 186 VAL A CA 1
ATOM 1463 C C . VAL A 1 186 ? 10.919 4.156 -12.852 1.00 94.81 186 VAL A C 1
ATOM 1465 O O . VAL A 1 186 ? 11.953 3.757 -12.325 1.00 94.81 186 VAL A O 1
ATOM 1468 N N . VAL A 1 187 ? 10.922 5.089 -13.810 1.00 94.19 187 VAL A N 1
ATOM 1469 C CA . VAL A 1 187 ? 12.164 5.626 -14.401 1.00 94.19 187 VAL A CA 1
ATOM 1470 C C . VAL A 1 187 ? 12.117 7.143 -14.512 1.00 94.19 187 VAL A C 1
ATOM 1472 O O . VAL A 1 187 ? 12.940 7.837 -13.912 1.00 94.19 187 VAL A O 1
ATOM 1475 N N . LEU A 1 188 ? 11.135 7.675 -15.242 1.00 94.69 188 LEU A N 1
ATOM 1476 C CA . LEU A 1 188 ? 10.968 9.113 -15.456 1.00 94.69 188 LEU A CA 1
ATOM 1477 C C . LEU A 1 188 ? 10.723 9.871 -14.151 1.00 94.69 188 LEU A C 1
ATOM 1479 O O . LEU A 1 188 ? 11.050 11.053 -14.040 1.00 94.69 188 LEU A O 1
ATOM 1483 N N . THR A 1 189 ? 10.205 9.186 -13.141 1.00 92.19 189 THR A N 1
ATOM 1484 C CA . THR A 1 189 ? 9.987 9.761 -11.822 1.00 92.19 189 THR A CA 1
ATOM 1485 C C . THR A 1 189 ? 11.266 10.182 -11.076 1.00 92.19 189 THR A C 1
ATOM 1487 O O . THR A 1 189 ? 11.185 11.023 -10.174 1.00 92.19 189 THR A O 1
ATOM 1490 N N . TYR A 1 190 ? 12.430 9.610 -11.416 1.00 89.31 190 TYR A N 1
ATOM 1491 C CA . TYR A 1 190 ? 13.709 9.889 -10.745 1.00 89.31 190 TYR A CA 1
ATOM 1492 C C . TYR A 1 190 ? 14.456 11.101 -11.307 1.00 89.31 190 TYR A C 1
ATOM 1494 O O . TYR A 1 190 ? 15.406 11.575 -10.691 1.00 89.31 190 TYR A O 1
ATOM 1502 N N . MET A 1 191 ? 14.047 11.614 -12.467 1.00 91.44 191 MET A N 1
ATOM 1503 C CA . MET A 1 191 ? 14.620 12.830 -13.043 1.00 91.44 191 MET A CA 1
ATOM 1504 C C . MET A 1 191 ? 13.708 14.024 -12.784 1.00 91.44 191 MET A C 1
ATOM 1506 O O . MET A 1 191 ? 12.489 13.882 -12.704 1.00 91.44 191 MET A O 1
ATOM 1510 N N . GLU A 1 192 ? 14.292 15.221 -12.691 1.00 92.19 192 GLU A N 1
ATOM 1511 C CA . GLU A 1 192 ? 13.506 16.451 -12.574 1.00 92.19 192 GLU A CA 1
ATOM 1512 C C . GLU A 1 192 ? 12.434 16.529 -13.669 1.00 92.19 192 GLU A C 1
ATOM 1514 O O . GLU A 1 192 ? 12.682 16.174 -14.822 1.00 92.19 192 GLU A O 1
ATOM 1519 N N . THR A 1 193 ? 11.261 17.057 -13.318 1.00 94.50 193 THR A N 1
ATOM 1520 C CA . THR A 1 193 ? 10.064 17.031 -14.168 1.00 94.50 193 THR A CA 1
ATOM 1521 C C . THR A 1 193 ? 10.289 17.606 -15.566 1.00 94.50 193 THR A C 1
ATOM 1523 O O . THR A 1 193 ? 9.770 17.078 -16.542 1.00 94.50 193 THR A O 1
ATOM 1526 N N . ARG A 1 194 ? 11.138 18.636 -15.694 1.00 94.69 194 ARG A N 1
ATOM 1527 C CA . ARG A 1 194 ? 11.514 19.214 -16.995 1.00 94.69 194 ARG A CA 1
ATOM 1528 C C . ARG A 1 194 ? 12.160 18.202 -17.946 1.00 94.69 194 ARG A C 1
ATOM 1530 O O . ARG A 1 194 ? 11.925 18.278 -19.144 1.00 94.69 194 ARG A O 1
ATOM 1537 N N . TRP A 1 195 ? 12.966 17.276 -17.423 1.00 95.38 195 TRP A N 1
ATOM 1538 C CA . TRP A 1 195 ? 13.667 16.273 -18.223 1.00 95.38 195 TRP A CA 1
ATOM 1539 C C . TRP A 1 195 ? 12.728 15.145 -18.617 1.00 95.38 195 TRP A C 1
ATOM 1541 O O . TRP A 1 195 ? 12.702 14.759 -19.780 1.00 95.38 195 TRP A O 1
ATOM 1551 N N . SER A 1 196 ? 11.903 14.663 -17.687 1.00 96.56 196 SER A N 1
ATOM 1552 C CA . SER A 1 196 ? 10.933 13.618 -18.016 1.00 96.56 196 SER A CA 1
ATOM 1553 C C . SER A 1 196 ? 9.865 14.111 -18.994 1.00 96.56 196 SER A C 1
ATOM 1555 O O . SER A 1 196 ? 9.510 13.389 -19.920 1.00 96.56 196 SER A O 1
ATOM 1557 N N . ASP A 1 197 ? 9.421 15.363 -18.873 1.00 97.25 197 ASP A N 1
ATOM 1558 C CA . ASP A 1 197 ? 8.538 15.996 -19.858 1.00 97.25 197 ASP A CA 1
ATOM 1559 C C . ASP A 1 197 ? 9.188 16.137 -21.238 1.00 97.25 197 ASP A C 1
ATOM 1561 O O . ASP A 1 197 ? 8.524 15.921 -22.256 1.00 97.25 197 ASP A O 1
ATOM 1565 N N . ALA A 1 198 ? 10.474 16.499 -21.274 1.00 97.00 198 ALA A N 1
ATOM 1566 C CA . ALA A 1 198 ? 11.237 16.603 -22.511 1.00 97.00 198 ALA A CA 1
ATOM 1567 C C . ALA A 1 198 ? 11.318 15.241 -23.216 1.00 97.00 198 ALA A C 1
ATOM 1569 O O . ALA A 1 198 ? 10.951 15.153 -24.386 1.00 97.00 198 ALA A O 1
ATOM 1570 N N . VAL A 1 199 ? 11.641 14.169 -22.480 1.00 97.50 199 VAL A N 1
ATOM 1571 C CA . VAL A 1 199 ? 11.668 12.786 -22.991 1.00 97.50 199 VAL A CA 1
ATOM 1572 C C . VAL A 1 199 ? 10.302 12.354 -23.533 1.00 97.50 199 VAL A C 1
ATOM 1574 O O . VAL A 1 199 ? 10.220 11.884 -24.668 1.00 97.50 199 VAL A O 1
ATOM 1577 N N . ILE A 1 200 ? 9.214 12.557 -22.778 1.00 97.94 200 ILE A N 1
ATOM 1578 C CA . ILE A 1 200 ? 7.847 12.211 -23.218 1.00 97.94 200 ILE A CA 1
ATOM 1579 C C . ILE A 1 200 ? 7.498 12.929 -24.528 1.00 97.94 200 ILE A C 1
ATOM 1581 O O . ILE A 1 200 ? 6.962 12.311 -25.453 1.00 97.94 200 ILE A O 1
ATOM 1585 N N . GLY A 1 201 ? 7.804 14.226 -24.615 1.00 97.69 201 GLY A N 1
ATOM 1586 C CA . GLY A 1 201 ? 7.545 15.023 -25.810 1.00 97.69 201 GLY A CA 1
ATOM 1587 C C . GLY A 1 201 ? 8.452 14.662 -26.987 1.00 97.69 201 GLY A C 1
ATOM 1588 O O . GLY A 1 201 ? 7.998 14.661 -28.127 1.00 97.69 201 GLY A O 1
ATOM 1589 N N . TRP A 1 202 ? 9.727 14.354 -26.740 1.00 97.19 202 TRP A N 1
ATOM 1590 C CA . TRP A 1 202 ? 10.689 13.927 -27.762 1.00 97.19 202 TRP A CA 1
ATOM 1591 C C . TRP A 1 202 ? 10.246 12.629 -28.436 1.00 97.19 202 TRP A C 1
ATOM 1593 O O . TRP A 1 202 ? 10.237 12.546 -29.664 1.00 97.19 202 TRP A O 1
ATOM 1603 N N . ILE A 1 203 ? 9.768 11.665 -27.651 1.00 97.12 203 ILE A N 1
ATOM 1604 C CA . ILE A 1 203 ? 9.235 10.396 -28.159 1.00 97.12 203 ILE A CA 1
ATOM 1605 C C . ILE A 1 203 ? 8.002 10.641 -29.027 1.00 97.12 203 ILE A C 1
ATOM 1607 O O . ILE A 1 203 ? 7.937 10.146 -30.150 1.00 97.12 203 ILE A O 1
ATOM 1611 N N . ALA A 1 204 ? 7.056 11.454 -28.549 1.00 97.19 204 ALA A N 1
ATOM 1612 C CA . ALA A 1 204 ? 5.847 11.779 -29.302 1.00 97.19 204 ALA A CA 1
ATOM 1613 C C . ALA A 1 204 ? 6.137 12.500 -30.632 1.00 97.19 204 ALA A C 1
ATOM 1615 O O . ALA A 1 204 ? 5.384 12.336 -31.593 1.00 97.19 204 ALA A O 1
ATOM 1616 N N . ARG A 1 205 ? 7.210 13.303 -30.702 1.00 96.38 205 ARG A N 1
ATOM 1617 C CA . ARG A 1 205 ? 7.633 13.994 -31.933 1.00 96.38 205 ARG A CA 1
ATOM 1618 C C . ARG A 1 205 ? 8.266 13.049 -32.953 1.00 96.38 205 ARG A C 1
ATOM 1620 O O . ARG A 1 205 ? 8.015 13.216 -34.142 1.00 96.38 205 ARG A O 1
ATOM 1627 N N . ASN A 1 206 ? 9.082 12.100 -32.500 1.00 96.38 206 ASN A N 1
ATOM 1628 C CA . ASN A 1 206 ? 9.914 11.279 -33.383 1.00 96.38 206 ASN A CA 1
ATOM 1629 C C . ASN A 1 206 ? 9.290 9.931 -33.770 1.00 96.38 206 ASN A C 1
ATOM 1631 O O . ASN A 1 206 ? 9.686 9.358 -34.781 1.00 96.38 206 ASN A O 1
ATOM 1635 N N . LEU A 1 207 ? 8.314 9.428 -33.007 1.00 96.50 207 LEU A N 1
ATOM 1636 C CA . LEU A 1 207 ? 7.628 8.165 -33.290 1.00 96.50 207 LEU A CA 1
ATOM 1637 C C . LEU A 1 207 ? 6.146 8.425 -33.628 1.00 96.50 207 LEU A C 1
ATOM 1639 O O . LEU A 1 207 ? 5.323 8.584 -32.724 1.00 96.50 207 LEU A O 1
ATOM 1643 N N . PRO A 1 208 ? 5.764 8.457 -34.920 1.00 94.19 208 PRO A N 1
ATOM 1644 C CA . PRO A 1 208 ? 4.405 8.780 -35.350 1.00 94.19 208 PRO A CA 1
ATOM 1645 C C . PRO A 1 208 ? 3.398 7.650 -35.081 1.00 94.19 208 PRO A C 1
ATOM 1647 O O . PRO A 1 208 ? 2.195 7.897 -35.089 1.00 94.19 208 PRO A O 1
ATOM 1650 N N . GLN A 1 209 ? 3.869 6.419 -34.852 1.00 94.62 209 GLN A N 1
ATOM 1651 C CA . GLN A 1 209 ? 3.050 5.246 -34.530 1.00 94.62 209 GLN A CA 1
ATOM 1652 C C . GLN A 1 209 ? 3.581 4.596 -33.252 1.00 94.62 209 GLN A C 1
ATOM 1654 O O . GLN A 1 209 ? 4.425 3.700 -33.296 1.00 94.62 209 GLN A O 1
ATOM 1659 N N . ALA A 1 210 ? 3.111 5.076 -32.104 1.00 97.12 210 ALA A N 1
ATOM 1660 C CA . ALA A 1 210 ? 3.691 4.720 -30.817 1.00 97.12 210 ALA A CA 1
ATOM 1661 C C . ALA A 1 210 ? 2.643 4.414 -29.748 1.00 97.12 210 ALA A C 1
ATOM 1663 O O . ALA A 1 210 ? 1.543 4.975 -29.750 1.00 97.12 210 ALA A O 1
ATOM 1664 N N . LEU A 1 211 ? 3.020 3.540 -28.817 1.00 98.12 211 LEU A N 1
ATOM 1665 C CA . LEU A 1 211 ? 2.297 3.280 -27.579 1.00 98.12 211 LEU A CA 1
ATOM 1666 C C . LEU A 1 211 ? 3.264 3.453 -26.404 1.00 98.12 211 LEU A C 1
ATOM 1668 O O . LEU A 1 211 ? 4.205 2.683 -26.267 1.00 98.12 211 LEU A O 1
ATOM 1672 N N . PHE A 1 212 ? 3.034 4.445 -25.554 1.00 98.50 212 PHE A N 1
ATOM 1673 C CA . PHE A 1 212 ? 3.771 4.659 -24.316 1.00 98.50 212 PHE A CA 1
ATOM 1674 C C . PHE A 1 212 ? 3.106 3.915 -23.166 1.00 98.50 212 PHE A C 1
ATOM 1676 O O . PHE A 1 212 ? 1.922 4.124 -22.916 1.00 98.50 212 PHE A O 1
ATOM 1683 N N . VAL A 1 213 ? 3.866 3.103 -22.439 1.00 98.56 213 VAL A N 1
ATOM 1684 C CA . VAL A 1 213 ? 3.451 2.432 -21.206 1.00 98.56 213 VAL A CA 1
ATOM 1685 C C . VAL A 1 213 ? 4.270 2.990 -20.052 1.00 98.56 213 VAL A C 1
ATOM 1687 O O . VAL A 1 213 ? 5.500 2.909 -20.061 1.00 98.56 213 VAL A O 1
ATOM 1690 N N . MET A 1 214 ? 3.588 3.537 -19.049 1.00 98.25 214 MET A N 1
ATOM 1691 C CA . MET A 1 214 ? 4.212 4.131 -17.869 1.00 98.25 214 MET A CA 1
ATOM 1692 C C . MET A 1 214 ? 3.656 3.506 -16.593 1.00 98.25 214 MET A C 1
ATOM 1694 O O . MET A 1 214 ? 2.441 3.470 -16.417 1.00 98.25 214 MET A O 1
ATOM 1698 N N . TYR A 1 215 ? 4.533 3.044 -15.702 1.00 98.38 215 TYR A N 1
ATOM 1699 C CA . TYR A 1 215 ? 4.166 2.594 -14.356 1.00 98.38 215 TYR A CA 1
ATOM 1700 C C . TYR A 1 215 ? 4.976 3.383 -13.327 1.00 98.38 215 TYR A C 1
ATOM 1702 O O . TYR A 1 215 ? 6.187 3.187 -13.251 1.00 98.38 215 TYR A O 1
ATOM 1710 N N . GLU A 1 216 ? 4.345 4.271 -12.555 1.00 97.25 216 GLU A N 1
ATOM 1711 C CA . GLU A 1 216 ? 5.019 5.143 -11.573 1.00 97.25 216 GLU A CA 1
ATOM 1712 C C . GLU A 1 216 ? 4.122 5.442 -10.357 1.00 97.25 216 GLU A C 1
ATOM 1714 O O . GLU A 1 216 ? 3.024 4.896 -10.226 1.00 97.25 216 GLU A O 1
ATOM 1719 N N . GLN A 1 217 ? 4.629 6.257 -9.430 1.00 97.19 217 GLN A N 1
ATOM 1720 C CA . GLN A 1 217 ? 3.948 6.672 -8.206 1.00 97.19 217 GLN A CA 1
ATOM 1721 C C . GLN A 1 217 ? 3.013 7.874 -8.427 1.00 97.19 217 GLN A C 1
ATOM 1723 O O . GLN A 1 217 ? 3.300 8.740 -9.251 1.00 97.19 217 GLN A O 1
ATOM 1728 N N . ILE A 1 218 ? 1.948 7.955 -7.623 1.00 96.31 218 ILE A N 1
ATOM 1729 C CA . ILE A 1 218 ? 1.003 9.085 -7.487 1.00 96.31 218 ILE A CA 1
ATOM 1730 C C . ILE A 1 218 ? 0.624 9.287 -6.006 1.00 96.31 218 ILE A C 1
ATOM 1732 O O . ILE A 1 218 ? 1.059 8.526 -5.142 1.00 96.31 218 ILE A O 1
ATOM 1736 N N . ARG A 1 219 ? -0.194 10.308 -5.736 1.00 94.44 219 ARG A N 1
ATOM 1737 C CA . ARG A 1 219 ? -0.785 10.709 -4.451 1.00 94.44 219 ARG A CA 1
ATOM 1738 C C . ARG A 1 219 ? 0.274 11.049 -3.390 1.00 94.44 219 ARG A C 1
ATOM 1740 O O . ARG A 1 219 ? 0.457 10.306 -2.435 1.00 94.44 219 ARG A O 1
ATOM 1747 N N . PRO A 1 220 ? 1.019 12.160 -3.550 1.00 94.31 220 PRO A N 1
ATOM 1748 C CA . PRO A 1 220 ? 2.098 12.522 -2.626 1.00 94.31 220 PRO A CA 1
ATOM 1749 C C . PRO A 1 220 ? 1.626 12.931 -1.227 1.00 94.31 220 PRO A C 1
ATOM 1751 O O . PRO A 1 220 ? 2.376 12.750 -0.266 1.00 94.31 220 PRO A O 1
ATOM 1754 N N . ASP A 1 221 ? 0.438 13.523 -1.130 1.00 90.56 221 ASP A N 1
ATOM 1755 C CA . ASP A 1 221 ? 0.099 14.403 -0.007 1.00 90.56 221 ASP A CA 1
ATOM 1756 C C . ASP A 1 221 ? -0.612 13.698 1.148 1.00 90.56 221 ASP A C 1
ATOM 1758 O O . ASP A 1 221 ? -0.686 14.244 2.246 1.00 90.56 221 ASP A O 1
ATOM 1762 N N . ASP A 1 222 ? -1.107 12.479 0.936 1.00 93.31 222 ASP A N 1
ATOM 1763 C CA . ASP A 1 222 ? -1.767 11.716 1.991 1.00 93.31 222 ASP A CA 1
ATOM 1764 C C . ASP A 1 222 ? -0.746 11.085 2.977 1.00 93.31 222 ASP A C 1
ATOM 1766 O O . ASP A 1 222 ? 0.476 11.177 2.767 1.00 93.31 222 ASP A O 1
ATOM 1770 N N . PRO A 1 223 ? -1.191 10.469 4.094 1.00 94.56 223 PRO A N 1
ATOM 1771 C CA . PRO A 1 223 ? -0.288 9.871 5.073 1.00 94.56 223 PRO A CA 1
ATOM 1772 C C . PRO A 1 223 ? 0.682 8.840 4.473 1.00 94.56 223 PRO A C 1
ATOM 1774 O O . PRO A 1 223 ? 1.868 8.834 4.814 1.00 94.56 223 PRO A O 1
ATOM 1777 N N . PHE A 1 224 ? 0.207 7.971 3.575 1.00 95.81 224 PHE A N 1
ATOM 1778 C CA . PHE A 1 224 ? 1.026 6.941 2.933 1.00 95.81 224 PHE A CA 1
ATOM 1779 C C . PHE A 1 224 ? 1.961 7.568 1.894 1.00 95.81 224 PHE A C 1
ATOM 1781 O O . PHE A 1 224 ? 3.156 7.251 1.877 1.00 95.81 224 PHE A O 1
ATOM 1788 N N . GLY A 1 225 ? 1.454 8.505 1.089 1.00 95.25 225 GLY A N 1
ATOM 1789 C CA . GLY A 1 225 ? 2.230 9.307 0.147 1.00 95.25 225 GLY A CA 1
ATOM 1790 C C . GLY A 1 225 ? 3.396 10.033 0.818 1.00 95.25 225 GLY A C 1
ATOM 1791 O O . GLY A 1 225 ? 4.530 9.986 0.334 1.00 95.25 225 GLY A O 1
ATOM 1792 N N . THR A 1 226 ? 3.164 10.602 2.001 1.00 94.56 226 THR A N 1
ATOM 1793 C CA . THR A 1 226 ? 4.196 11.263 2.810 1.00 94.56 226 THR A CA 1
ATOM 1794 C C . THR A 1 226 ? 5.285 10.277 3.250 1.00 94.56 226 THR A C 1
ATOM 1796 O O . THR A 1 226 ? 6.478 10.566 3.115 1.00 94.56 226 THR A O 1
ATOM 1799 N N . VAL A 1 227 ? 4.912 9.089 3.750 1.00 95.44 227 VAL A N 1
ATOM 1800 C CA . VAL A 1 227 ? 5.882 8.041 4.131 1.00 95.44 227 VAL A CA 1
ATOM 1801 C C . VAL A 1 227 ? 6.701 7.587 2.919 1.00 95.44 227 VAL A C 1
ATOM 1803 O O . VAL A 1 227 ? 7.929 7.484 3.007 1.00 95.44 227 VAL A O 1
ATOM 1806 N N . MET A 1 228 ? 6.044 7.379 1.776 1.00 95.31 228 MET A N 1
ATOM 1807 C CA . MET A 1 228 ? 6.687 7.026 0.512 1.00 95.31 228 MET A CA 1
ATOM 1808 C C . MET A 1 228 ? 7.699 8.093 0.077 1.00 95.31 228 MET A C 1
ATOM 1810 O O . MET A 1 228 ? 8.863 7.774 -0.170 1.00 95.31 228 MET A O 1
ATOM 1814 N N . GLN A 1 229 ? 7.299 9.364 0.025 1.00 93.44 229 GLN A N 1
ATOM 1815 C CA . GLN A 1 229 ? 8.193 10.460 -0.350 1.00 93.44 229 GLN A CA 1
ATOM 1816 C C . GLN A 1 229 ? 9.398 10.553 0.593 1.00 93.44 229 GLN A C 1
ATOM 1818 O O . GLN A 1 229 ? 10.539 10.627 0.134 1.00 93.44 229 GLN A O 1
ATOM 1823 N N . ASN A 1 230 ? 9.168 10.468 1.905 1.00 92.06 230 ASN A N 1
ATOM 1824 C CA . ASN A 1 230 ? 10.230 10.493 2.910 1.00 92.06 230 ASN A CA 1
ATOM 1825 C C . ASN A 1 230 ? 11.229 9.341 2.740 1.00 92.06 230 ASN A C 1
ATOM 1827 O O . ASN A 1 230 ? 12.428 9.536 2.945 1.00 92.06 230 ASN A O 1
ATOM 1831 N N . HIS A 1 231 ? 10.767 8.151 2.353 1.00 91.06 231 HIS A N 1
ATOM 1832 C CA . HIS A 1 231 ? 11.642 7.019 2.058 1.00 91.06 231 HIS A CA 1
ATOM 1833 C C . HIS A 1 231 ? 12.587 7.318 0.888 1.00 91.06 231 HIS A C 1
ATOM 1835 O O . HIS A 1 231 ? 13.804 7.195 1.025 1.00 91.06 231 HIS A O 1
ATOM 1841 N N . PHE A 1 232 ? 12.049 7.776 -0.242 1.00 88.00 232 PHE A N 1
ATOM 1842 C CA . PHE A 1 232 ? 12.853 8.081 -1.428 1.00 88.00 232 PHE A CA 1
ATOM 1843 C C . PHE A 1 232 ? 13.769 9.299 -1.238 1.00 88.00 232 PHE A C 1
ATOM 1845 O O . PHE A 1 232 ? 14.879 9.324 -1.772 1.00 88.00 232 PHE A O 1
ATOM 1852 N N . LEU A 1 233 ? 13.361 10.274 -0.420 1.00 87.94 233 LEU A N 1
ATOM 1853 C CA . LEU A 1 233 ? 14.227 11.376 0.006 1.00 87.94 233 LEU A CA 1
ATOM 1854 C C . LEU A 1 233 ? 15.422 10.875 0.830 1.00 87.94 233 LEU A C 1
ATOM 1856 O O . LEU A 1 233 ? 16.552 11.281 0.564 1.00 87.94 233 LEU A O 1
ATOM 1860 N N . LYS A 1 234 ? 15.205 9.953 1.781 1.00 86.38 234 LYS A N 1
ATOM 1861 C CA . LYS A 1 234 ? 16.285 9.341 2.583 1.00 86.38 234 LYS A CA 1
ATOM 1862 C C . LYS A 1 234 ? 17.266 8.526 1.738 1.00 86.38 234 LYS A C 1
ATOM 1864 O O . LYS A 1 234 ? 18.440 8.456 2.084 1.00 86.38 234 LYS A O 1
ATOM 1869 N N . LEU A 1 235 ? 16.799 7.934 0.639 1.00 80.12 235 LEU A N 1
ATOM 1870 C CA . LEU A 1 235 ? 17.635 7.202 -0.317 1.00 80.12 235 LEU A CA 1
ATOM 1871 C C . LEU A 1 235 ? 18.357 8.106 -1.327 1.00 80.12 235 LEU A C 1
ATOM 1873 O O . LEU A 1 235 ? 19.056 7.589 -2.190 1.00 80.12 235 LEU A O 1
ATOM 1877 N N . ASN A 1 236 ? 18.213 9.434 -1.237 1.00 83.00 236 ASN A N 1
ATOM 1878 C CA . ASN A 1 236 ? 18.756 10.391 -2.208 1.00 83.00 236 ASN A CA 1
ATOM 1879 C C . ASN A 1 236 ? 18.268 10.142 -3.654 1.00 83.00 236 ASN A C 1
ATOM 1881 O O . ASN A 1 236 ? 18.974 10.410 -4.623 1.00 83.00 236 ASN A O 1
ATOM 1885 N N . SER A 1 237 ? 17.044 9.631 -3.793 1.00 84.75 237 SER A N 1
ATOM 1886 C CA . SER A 1 237 ? 16.402 9.282 -5.064 1.00 84.75 237 SER A CA 1
ATOM 1887 C C . SER A 1 237 ? 15.003 9.902 -5.111 1.00 84.75 237 SER A C 1
ATOM 1889 O O . SER A 1 237 ? 13.997 9.192 -5.157 1.00 84.75 237 SER A O 1
ATOM 1891 N N . LYS A 1 238 ? 14.937 11.234 -4.990 1.00 88.44 238 LYS A N 1
ATOM 1892 C CA . LYS A 1 238 ? 13.682 11.992 -4.886 1.00 88.44 238 LYS A CA 1
ATOM 1893 C C . LYS A 1 238 ? 12.743 11.679 -6.059 1.00 88.44 238 LYS A C 1
ATOM 1895 O O . LYS A 1 238 ? 13.165 11.603 -7.206 1.00 88.44 238 LYS A O 1
ATOM 1900 N N . ILE A 1 239 ? 11.452 11.569 -5.758 1.00 90.88 239 ILE A N 1
ATOM 1901 C CA . ILE A 1 239 ? 10.387 11.444 -6.753 1.00 90.88 239 ILE A CA 1
ATOM 1902 C C . ILE A 1 239 ? 9.973 12.859 -7.184 1.00 90.88 239 ILE A C 1
ATOM 1904 O O . ILE A 1 239 ? 9.391 13.605 -6.398 1.00 90.88 239 ILE A O 1
ATOM 1908 N N . HIS A 1 240 ? 10.327 13.272 -8.401 1.00 90.88 240 HIS A N 1
ATOM 1909 C CA . HIS A 1 240 ? 10.191 14.672 -8.828 1.00 90.88 240 HIS A CA 1
ATOM 1910 C C . HIS A 1 240 ? 8.815 15.017 -9.407 1.00 90.88 240 HIS A C 1
ATOM 1912 O O . HIS A 1 240 ? 8.313 16.118 -9.174 1.00 90.88 240 HIS A O 1
ATOM 1918 N N . ALA A 1 241 ? 8.212 14.093 -10.159 1.00 89.31 241 ALA A N 1
ATOM 1919 C CA . ALA A 1 241 ? 6.988 14.353 -10.915 1.00 89.31 241 ALA A CA 1
ATOM 1920 C C . ALA A 1 241 ? 5.771 14.642 -10.020 1.00 89.31 241 ALA A C 1
ATOM 1922 O O . ALA A 1 241 ? 4.903 15.411 -10.423 1.00 89.31 241 ALA A O 1
ATOM 1923 N N . LEU A 1 242 ? 5.737 14.095 -8.798 1.00 91.25 242 LEU A N 1
ATOM 1924 C CA . LEU A 1 242 ? 4.573 14.159 -7.907 1.00 91.25 242 LEU A CA 1
ATOM 1925 C C . LEU A 1 242 ? 4.104 15.580 -7.583 1.00 91.25 242 LEU A C 1
ATOM 1927 O O . LEU A 1 242 ? 2.907 15.798 -7.469 1.00 91.25 242 LEU A O 1
ATOM 1931 N N . CYS A 1 243 ? 5.014 16.553 -7.471 1.00 88.31 243 CYS A N 1
ATOM 1932 C CA . CYS A 1 243 ? 4.621 17.931 -7.158 1.00 88.31 243 CYS A CA 1
ATOM 1933 C C . CYS A 1 243 ? 3.816 18.607 -8.282 1.00 88.31 243 CYS A C 1
ATOM 1935 O O . CYS A 1 243 ? 3.128 19.584 -8.019 1.00 88.31 243 CYS A O 1
ATOM 1937 N N . GLN A 1 244 ? 3.964 18.155 -9.531 1.00 93.88 244 GLN A N 1
ATOM 1938 C CA . GLN A 1 244 ? 3.264 18.725 -10.693 1.00 93.88 244 GLN A CA 1
ATOM 1939 C C . GLN A 1 244 ? 2.162 17.800 -11.209 1.00 93.88 244 GLN A C 1
ATOM 1941 O O . GLN A 1 244 ? 1.159 18.277 -11.727 1.00 93.88 244 GLN A O 1
ATOM 1946 N N . TYR A 1 245 ? 2.349 16.489 -11.057 1.00 96.50 245 TYR A N 1
ATOM 1947 C CA . TYR A 1 245 ? 1.455 15.457 -11.567 1.00 96.50 245 TYR A CA 1
ATOM 1948 C C . TYR A 1 245 ? 1.082 14.486 -10.433 1.00 96.50 245 TYR A C 1
ATOM 1950 O O . TYR A 1 245 ? 1.585 13.356 -10.400 1.00 96.50 245 TYR A O 1
ATOM 1958 N N . PRO A 1 246 ? 0.265 14.940 -9.460 1.00 94.88 246 PRO A N 1
ATOM 1959 C CA . PRO A 1 246 ? 0.002 14.196 -8.233 1.00 94.88 246 PRO A CA 1
ATOM 1960 C C . PRO A 1 246 ? -0.961 13.021 -8.420 1.00 94.88 246 PRO A C 1
ATOM 1962 O O . PRO A 1 246 ? -0.944 12.116 -7.598 1.00 94.88 246 PRO A O 1
ATOM 1965 N N . ASP A 1 247 ? -1.780 12.985 -9.468 1.00 94.81 247 ASP A N 1
ATOM 1966 C CA . ASP A 1 247 ? -2.839 11.983 -9.638 1.00 94.81 247 ASP A CA 1
ATOM 1967 C C . ASP A 1 247 ? -2.962 11.477 -11.088 1.00 94.81 247 ASP A C 1
ATOM 1969 O O . ASP A 1 247 ? -2.209 11.870 -11.985 1.00 94.81 247 ASP A O 1
ATOM 1973 N N . THR A 1 248 ? -3.895 10.547 -11.316 1.00 94.44 248 THR A N 1
ATOM 1974 C CA . THR A 1 248 ? -4.128 9.925 -12.627 1.00 94.44 248 THR A CA 1
ATOM 1975 C C . THR A 1 248 ? -4.606 10.928 -13.678 1.00 94.44 248 THR A C 1
ATOM 1977 O O . THR A 1 248 ? -4.220 10.802 -14.846 1.00 94.44 248 THR A O 1
ATOM 1980 N N . THR A 1 249 ? -5.385 11.939 -13.288 1.00 94.69 249 THR A N 1
ATOM 1981 C CA . THR A 1 249 ? -5.872 13.008 -14.170 1.00 94.69 249 THR A CA 1
ATOM 1982 C C . THR A 1 249 ? -4.708 13.878 -14.631 1.00 94.69 249 THR A C 1
ATOM 1984 O O . THR A 1 249 ? -4.481 14.012 -15.834 1.00 94.69 249 THR A O 1
ATOM 1987 N N . ALA A 1 250 ? -3.887 14.363 -13.700 1.00 96.50 250 ALA A N 1
ATOM 1988 C CA . ALA A 1 250 ? -2.721 15.184 -14.001 1.00 96.50 250 ALA A CA 1
ATOM 1989 C C . ALA A 1 250 ? -1.687 14.437 -14.866 1.00 96.50 250 ALA A C 1
ATOM 1991 O O . ALA A 1 250 ? -1.129 15.011 -15.802 1.00 96.50 250 ALA A O 1
ATOM 1992 N N . GLN A 1 251 ? -1.462 13.138 -14.623 1.00 97.56 251 GLN A N 1
ATOM 1993 C CA . GLN A 1 251 ? -0.604 12.304 -15.483 1.00 97.56 251 GLN A CA 1
ATOM 1994 C C . GLN A 1 251 ? -1.202 12.092 -16.884 1.00 97.56 251 GLN A C 1
ATOM 1996 O O . GLN A 1 251 ? -0.471 12.033 -17.874 1.00 97.56 251 GLN A O 1
ATOM 2001 N N . THR A 1 252 ? -2.528 12.000 -16.995 1.00 97.12 252 THR A N 1
ATOM 2002 C CA . THR A 1 252 ? -3.212 11.894 -18.292 1.00 97.12 252 THR A CA 1
ATOM 2003 C C . THR A 1 252 ? -3.025 13.178 -19.098 1.00 97.12 252 THR A C 1
ATOM 2005 O O . THR A 1 252 ? -2.572 13.129 -20.246 1.00 97.12 252 THR A O 1
ATOM 2008 N N . GLU A 1 253 ? -3.297 14.330 -18.483 1.00 98.06 253 GLU A N 1
ATOM 2009 C CA . GLU A 1 253 ? -3.118 15.649 -19.095 1.00 98.06 253 GLU A CA 1
ATOM 2010 C C . GLU A 1 253 ? -1.666 15.902 -19.502 1.00 98.06 253 GLU A C 1
ATOM 2012 O O . GLU A 1 253 ? -1.416 16.386 -20.608 1.00 98.06 253 GLU A O 1
ATOM 2017 N N . ARG A 1 254 ? -0.706 15.495 -18.661 1.00 98.06 254 ARG A N 1
ATOM 2018 C CA . ARG A 1 254 ? 0.731 15.583 -18.940 1.00 98.06 254 ARG A CA 1
ATOM 2019 C C . ARG A 1 254 ? 1.092 15.001 -20.304 1.00 98.06 254 ARG A C 1
ATOM 2021 O O . ARG A 1 254 ? 1.785 15.655 -21.082 1.00 98.06 254 ARG A O 1
ATOM 2028 N N . LEU A 1 255 ? 0.652 13.779 -20.612 1.00 97.94 255 LEU A N 1
ATOM 2029 C CA . LEU A 1 255 ? 1.012 13.140 -21.880 1.00 97.94 255 LEU A CA 1
ATOM 2030 C C . LEU A 1 255 ? 0.266 13.767 -23.060 1.00 97.94 255 LEU A C 1
ATOM 2032 O O . LEU A 1 255 ? 0.879 14.014 -24.101 1.00 97.94 255 LEU A O 1
ATOM 2036 N N . LEU A 1 256 ? -1.016 14.101 -22.899 1.00 98.25 256 LEU A N 1
ATOM 2037 C CA . LEU A 1 256 ? -1.794 14.761 -23.953 1.00 98.25 256 LEU A CA 1
ATOM 2038 C C . LEU A 1 256 ? -1.173 16.112 -24.353 1.00 98.25 256 LEU A C 1
ATOM 2040 O O . LEU A 1 256 ? -0.956 16.380 -25.535 1.00 98.25 256 LEU A O 1
ATOM 2044 N N . GLN A 1 257 ? -0.767 16.926 -23.374 1.00 97.88 257 GLN A N 1
ATOM 2045 C CA . GLN A 1 257 ? -0.094 18.210 -23.609 1.00 97.88 257 GLN A CA 1
ATOM 2046 C C . GLN A 1 257 ? 1.294 18.069 -24.261 1.00 97.88 257 GLN A C 1
ATOM 2048 O O . GLN A 1 257 ? 1.838 19.042 -24.788 1.00 97.88 257 GLN A O 1
ATOM 2053 N N . ARG A 1 258 ? 1.884 16.867 -24.248 1.00 97.88 258 ARG A N 1
ATOM 2054 C CA . ARG A 1 258 ? 3.185 16.559 -24.862 1.00 97.88 258 ARG A CA 1
ATOM 2055 C C . ARG A 1 258 ? 3.077 15.832 -26.203 1.00 97.88 258 ARG A C 1
ATOM 2057 O O . ARG A 1 258 ? 4.076 15.314 -26.689 1.00 97.88 258 ARG A O 1
ATOM 2064 N N . GLY A 1 259 ? 1.908 15.866 -26.843 1.00 96.94 259 GLY A N 1
ATOM 2065 C CA . GLY A 1 259 ? 1.731 15.441 -28.237 1.00 96.94 259 GLY A CA 1
ATOM 2066 C C . GLY A 1 259 ? 1.228 14.009 -28.421 1.00 96.94 259 GLY A C 1
ATOM 2067 O O . GLY A 1 259 ? 1.197 13.522 -29.559 1.00 96.94 259 GLY A O 1
ATOM 2068 N N . TRP A 1 260 ? 0.822 13.349 -27.333 1.00 98.00 260 TRP A N 1
ATOM 2069 C CA . TRP A 1 260 ? 0.078 12.092 -27.378 1.00 98.00 260 TRP A CA 1
ATOM 2070 C C . TRP A 1 260 ? -1.405 12.353 -27.666 1.00 98.00 260 TRP A C 1
ATOM 2072 O O . TRP A 1 260 ? -1.954 13.368 -27.249 1.00 98.00 260 TRP A O 1
ATOM 2082 N N . GLU A 1 261 ? -2.058 11.447 -28.392 1.00 97.25 261 GLU A N 1
ATOM 2083 C CA . GLU A 1 261 ? -3.404 11.688 -28.940 1.00 97.25 261 GLU A CA 1
ATOM 2084 C C . GLU A 1 261 ? -4.512 11.083 -28.077 1.00 97.25 261 GLU A C 1
ATOM 2086 O O . GLU A 1 261 ? -5.603 11.638 -27.975 1.00 97.25 261 GLU A O 1
ATOM 2091 N N . LYS A 1 262 ? -4.234 9.947 -27.435 1.00 96.25 262 LYS A N 1
ATOM 2092 C CA . LYS A 1 262 ? -5.177 9.266 -26.547 1.00 96.25 262 LYS A CA 1
ATOM 2093 C C . LYS A 1 262 ? -4.432 8.662 -25.375 1.00 96.25 262 LYS A C 1
ATOM 2095 O O . LYS A 1 262 ? -3.430 7.984 -25.582 1.00 96.25 262 LYS A O 1
ATOM 2100 N N . CYS A 1 263 ? -4.939 8.876 -24.168 1.00 96.06 263 CYS A N 1
ATOM 2101 C CA . CYS A 1 263 ? -4.305 8.453 -22.929 1.00 96.06 263 CYS A CA 1
ATOM 2102 C C . CYS A 1 263 ? -5.339 7.800 -22.002 1.00 96.06 263 CYS A C 1
ATOM 2104 O O . CYS A 1 263 ? -6.466 8.280 -21.898 1.00 96.06 263 CYS A O 1
ATOM 2106 N N . VAL A 1 264 ? -4.965 6.687 -21.372 1.00 95.56 264 VAL A N 1
ATOM 2107 C CA . VAL A 1 264 ? -5.760 5.971 -20.365 1.00 95.56 264 VAL A CA 1
ATOM 2108 C C . VAL A 1 264 ? -4.847 5.680 -19.185 1.00 95.56 264 VAL A C 1
ATOM 2110 O O . VAL A 1 264 ? -3.803 5.055 -19.366 1.00 95.56 264 VAL A O 1
ATOM 2113 N N . CYS A 1 265 ? -5.243 6.120 -17.995 1.00 95.69 265 CYS A N 1
ATOM 2114 C CA . CYS A 1 265 ? -4.488 5.970 -16.757 1.00 95.69 265 CYS A CA 1
ATOM 2115 C C . CYS A 1 265 ? -5.371 5.295 -15.706 1.00 95.69 265 CYS A C 1
ATOM 2117 O O . CYS A 1 265 ? -6.483 5.759 -15.460 1.00 95.69 265 CYS A O 1
ATOM 2119 N N . LEU A 1 266 ? -4.882 4.204 -15.119 1.00 95.06 266 LEU A N 1
ATOM 2120 C CA . LEU A 1 266 ? -5.552 3.470 -14.050 1.00 95.06 266 LEU A CA 1
ATOM 2121 C C . LEU A 1 266 ? -4.632 3.419 -12.835 1.00 95.06 266 LEU A C 1
ATOM 2123 O O . LEU A 1 266 ? -3.451 3.097 -12.982 1.00 95.06 266 LEU A O 1
ATOM 2127 N N . ASP A 1 267 ? -5.160 3.656 -11.638 1.00 95.06 267 ASP A N 1
ATOM 2128 C CA . ASP A 1 267 ? -4.442 3.231 -10.436 1.00 95.06 267 ASP A CA 1
ATOM 2129 C C . ASP A 1 267 ? -4.382 1.692 -10.361 1.00 95.06 267 ASP A C 1
ATOM 2131 O O . ASP A 1 267 ? -5.071 0.963 -11.093 1.00 95.06 267 ASP A O 1
ATOM 2135 N N . MET A 1 268 ? -3.535 1.154 -9.483 1.00 96.56 268 MET A N 1
ATOM 2136 C CA . MET A 1 268 ? -3.366 -0.296 -9.437 1.00 96.56 268 MET A CA 1
ATOM 2137 C C . MET A 1 268 ? -4.546 -1.043 -8.807 1.00 96.56 268 MET A C 1
ATOM 2139 O O . MET A 1 268 ? -4.651 -2.245 -9.047 1.00 96.56 268 MET A O 1
ATOM 2143 N N . ASN A 1 269 ? -5.441 -0.389 -8.056 1.00 94.69 269 ASN A N 1
ATOM 2144 C CA . ASN A 1 269 ? -6.681 -1.018 -7.590 1.00 94.69 269 ASN A CA 1
ATOM 2145 C C . ASN A 1 269 ? -7.658 -1.185 -8.754 1.00 94.69 269 ASN A C 1
ATOM 2147 O O . ASN A 1 269 ? -8.203 -2.274 -8.939 1.00 94.69 269 ASN A O 1
ATOM 2151 N N . GLN A 1 270 ? -7.821 -0.151 -9.581 1.00 93.38 270 GLN A N 1
ATOM 2152 C CA . GLN A 1 270 ? -8.624 -0.200 -10.802 1.00 93.38 270 GLN A CA 1
ATOM 2153 C C . GLN A 1 270 ? -8.109 -1.276 -11.763 1.00 93.38 270 GLN A C 1
ATOM 2155 O O . GLN A 1 270 ? -8.898 -2.066 -12.283 1.00 93.38 270 GLN A O 1
ATOM 2160 N N . PHE A 1 271 ? -6.788 -1.371 -11.951 1.00 94.75 271 PHE A N 1
ATOM 2161 C CA . PHE A 1 271 ? -6.198 -2.446 -12.747 1.00 94.75 271 PHE A CA 1
ATOM 2162 C C . PHE A 1 271 ? -6.440 -3.829 -12.117 1.00 94.75 271 PHE A C 1
ATOM 2164 O O . PHE A 1 271 ? -6.904 -4.749 -12.791 1.00 94.75 271 PHE A O 1
ATOM 2171 N N . TYR A 1 272 ? -6.148 -3.993 -10.823 1.00 94.50 272 TYR A N 1
ATOM 2172 C CA . TYR A 1 272 ? -6.244 -5.290 -10.152 1.00 94.50 272 TYR A CA 1
ATOM 2173 C C . TYR A 1 272 ? -7.681 -5.819 -10.103 1.00 94.50 272 TYR A C 1
ATOM 2175 O O . TYR A 1 272 ? -7.900 -6.984 -10.413 1.00 94.50 272 TYR A O 1
ATOM 2183 N N . LEU A 1 273 ? -8.656 -4.980 -9.747 1.00 91.81 273 LEU A N 1
ATOM 2184 C CA . LEU A 1 273 ? -10.057 -5.385 -9.606 1.00 91.81 273 LEU A CA 1
ATOM 2185 C C . LEU A 1 273 ? -10.820 -5.382 -10.936 1.00 91.81 273 LEU A C 1
ATOM 2187 O O . LEU A 1 273 ? -11.746 -6.172 -11.095 1.00 91.81 273 LEU A O 1
ATOM 2191 N N . GLY A 1 274 ? -10.459 -4.493 -11.866 1.00 89.75 274 GLY A N 1
ATOM 2192 C CA . GLY A 1 274 ? -11.206 -4.271 -13.105 1.00 89.75 274 GLY A CA 1
ATOM 2193 C C . GLY A 1 274 ? -10.639 -4.960 -14.347 1.00 89.75 274 GLY A C 1
ATOM 2194 O O . GLY A 1 274 ? -11.390 -5.214 -15.283 1.00 89.75 274 GLY A O 1
ATOM 2195 N N . VAL A 1 275 ? -9.335 -5.264 -14.379 1.00 91.56 275 VAL A N 1
ATOM 2196 C CA . VAL A 1 275 ? -8.674 -5.863 -15.557 1.00 91.56 275 VAL A CA 1
ATOM 2197 C C . VAL A 1 275 ? -8.270 -7.318 -15.316 1.00 91.56 275 VAL A C 1
ATOM 2199 O O . VAL A 1 275 ? -8.316 -8.123 -16.248 1.00 91.56 275 VAL A O 1
ATOM 2202 N N . LEU A 1 276 ? -7.867 -7.687 -14.093 1.00 92.44 276 LEU A N 1
ATOM 2203 C CA . LEU A 1 276 ? -7.467 -9.066 -13.808 1.00 92.44 276 LEU A CA 1
ATOM 2204 C C . LEU A 1 276 ? -8.680 -9.982 -13.561 1.00 92.44 276 LEU A C 1
ATOM 2206 O O . LEU A 1 276 ? -9.539 -9.654 -12.737 1.00 92.44 276 LEU A O 1
ATOM 2210 N N . PRO A 1 277 ? -8.716 -11.169 -14.198 1.00 91.88 277 PRO A N 1
ATOM 2211 C CA . PRO A 1 277 ? -9.732 -12.181 -13.931 1.00 91.88 277 PRO A CA 1
ATOM 2212 C C . PRO A 1 277 ? -9.794 -12.598 -12.454 1.00 91.88 277 PRO A C 1
ATOM 2214 O O . PRO A 1 277 ? -8.781 -12.620 -11.748 1.00 91.88 277 PRO A O 1
ATOM 2217 N N . GLU A 1 278 ? -10.991 -12.940 -11.976 1.00 90.81 278 GLU A N 1
ATOM 2218 C CA . GLU A 1 278 ? -11.217 -13.341 -10.582 1.00 90.81 278 GLU A CA 1
ATOM 2219 C C . GLU A 1 278 ? -10.460 -14.626 -10.206 1.00 90.81 278 GLU A C 1
ATOM 2221 O O . GLU A 1 278 ? -9.906 -14.717 -9.114 1.00 90.81 278 GLU A O 1
ATOM 2226 N N . ASP A 1 279 ? -10.364 -15.600 -11.111 1.00 94.38 279 ASP A N 1
ATOM 2227 C CA . ASP A 1 279 ? -9.609 -16.841 -10.909 1.00 94.38 279 ASP A CA 1
ATOM 2228 C C . ASP A 1 279 ? -8.108 -16.581 -10.709 1.00 94.38 279 ASP A C 1
ATOM 2230 O O . ASP A 1 279 ? -7.489 -17.183 -9.828 1.00 94.38 279 ASP A O 1
ATOM 2234 N N . GLU A 1 280 ? -7.537 -15.626 -11.446 1.00 95.06 280 GLU A N 1
ATOM 2235 C CA . GLU A 1 280 ? -6.141 -15.221 -11.272 1.00 95.06 280 GLU A CA 1
ATOM 2236 C C . GLU A 1 280 ? -5.925 -14.488 -9.938 1.00 95.06 280 GLU A C 1
ATOM 2238 O O . GLU A 1 280 ? -4.926 -14.729 -9.252 1.00 95.06 280 GLU A O 1
ATOM 2243 N N . ARG A 1 281 ? -6.871 -13.637 -9.514 1.00 94.06 281 ARG A N 1
ATOM 2244 C CA . ARG A 1 281 ? -6.833 -13.016 -8.177 1.00 94.06 281 ARG A CA 1
ATOM 2245 C C . ARG A 1 281 ? -6.903 -14.075 -7.074 1.00 94.06 281 ARG A C 1
ATOM 2247 O O . ARG A 1 281 ? -6.033 -14.106 -6.204 1.00 94.06 281 ARG A O 1
ATOM 2254 N N . ASN A 1 282 ? -7.845 -15.010 -7.184 1.00 92.56 282 ASN A N 1
ATOM 2255 C CA . ASN A 1 282 ? -8.014 -16.136 -6.264 1.00 92.56 282 ASN A CA 1
ATOM 2256 C C . ASN A 1 282 ? -6.764 -17.031 -6.197 1.00 92.56 282 ASN A C 1
ATOM 2258 O O . ASN A 1 282 ? -6.416 -17.531 -5.126 1.00 92.56 282 ASN A O 1
ATOM 2262 N N . ARG A 1 283 ? -6.063 -17.240 -7.320 1.00 94.88 283 ARG A N 1
ATOM 2263 C CA . ARG A 1 283 ? -4.794 -17.982 -7.350 1.00 94.88 283 ARG A CA 1
ATOM 2264 C C . ARG A 1 283 ? -3.726 -17.276 -6.521 1.00 94.88 283 ARG A C 1
ATOM 2266 O O . ARG A 1 283 ? -3.080 -17.913 -5.692 1.00 94.88 283 ARG A O 1
ATOM 2273 N N . VAL A 1 284 ? -3.546 -15.974 -6.736 1.00 94.25 284 VAL A N 1
ATOM 2274 C CA . VAL A 1 284 ? -2.536 -15.161 -6.039 1.00 94.25 284 VAL A CA 1
ATOM 2275 C C . VAL A 1 284 ? -2.819 -15.079 -4.545 1.00 94.25 284 VAL A C 1
ATOM 2277 O O . VAL A 1 284 ? -1.891 -15.152 -3.738 1.00 94.25 284 VAL A O 1
ATOM 2280 N N . GLU A 1 285 ? -4.092 -14.975 -4.165 1.00 90.31 285 GLU A N 1
ATOM 2281 C CA . GLU A 1 285 ? -4.494 -14.927 -2.762 1.00 90.31 285 GLU A CA 1
ATOM 2282 C C . GLU A 1 285 ? -4.093 -16.177 -1.972 1.00 90.31 285 GLU A C 1
ATOM 2284 O O . GLU A 1 285 ? -3.788 -16.067 -0.785 1.00 90.31 285 GLU A O 1
ATOM 2289 N N . LYS A 1 286 ? -4.014 -17.334 -2.640 1.00 91.62 286 LYS A N 1
ATOM 2290 C CA . LYS A 1 286 ? -3.665 -18.633 -2.044 1.00 91.62 286 LYS A CA 1
ATOM 2291 C C . LYS A 1 286 ? -2.159 -18.923 -1.982 1.00 91.62 286 LYS A C 1
ATOM 2293 O O . LYS A 1 286 ? -1.768 -19.925 -1.391 1.00 91.62 286 LYS A O 1
ATOM 2298 N N . LEU A 1 287 ? -1.300 -18.094 -2.588 1.00 94.38 287 LEU A N 1
ATOM 2299 C CA . LEU A 1 287 ? 0.147 -18.369 -2.669 1.00 94.38 287 LEU A CA 1
ATOM 2300 C C . LEU A 1 287 ? 0.872 -18.233 -1.327 1.00 94.38 287 LEU A C 1
ATOM 2302 O O . LEU A 1 287 ? 1.826 -18.965 -1.042 1.00 94.38 287 LEU A O 1
ATOM 2306 N N . GLU A 1 288 ? 0.471 -17.244 -0.533 1.00 93.75 288 GLU A N 1
ATOM 2307 C CA . GLU A 1 288 ? 1.070 -16.940 0.761 1.00 93.75 288 GLU A CA 1
ATOM 2308 C C . GLU A 1 288 ? 0.002 -16.428 1.736 1.00 93.75 288 GLU A C 1
ATOM 2310 O O . GLU A 1 288 ? -0.900 -15.696 1.318 1.00 93.75 288 GLU A O 1
ATOM 2315 N N . PRO A 1 289 ? 0.130 -16.736 3.040 1.00 91.75 289 PRO A N 1
ATOM 2316 C CA . PRO A 1 289 ? -0.731 -16.154 4.062 1.00 91.75 289 PRO A CA 1
ATOM 2317 C C . PRO A 1 289 ? -0.587 -14.631 4.060 1.00 91.75 289 PRO A C 1
ATOM 2319 O O . PRO A 1 289 ? 0.533 -14.113 4.034 1.00 91.75 289 PRO A O 1
ATOM 2322 N N . PHE A 1 290 ? -1.712 -13.919 4.078 1.00 92.25 290 PHE A N 1
ATOM 2323 C CA . PHE A 1 290 ? -1.733 -12.474 3.874 1.00 92.25 290 PHE A CA 1
ATOM 2324 C C . PHE A 1 290 ? -2.843 -11.784 4.654 1.00 92.25 290 PHE A C 1
ATOM 2326 O O . PHE A 1 290 ? -3.957 -12.305 4.746 1.00 92.25 290 PHE A O 1
ATOM 2333 N N . ASP A 1 291 ? -2.543 -10.594 5.164 1.00 92.00 291 ASP A N 1
ATOM 2334 C CA . ASP A 1 291 ? -3.405 -9.844 6.070 1.00 92.00 291 ASP A CA 1
ATOM 2335 C C . ASP A 1 291 ? -3.138 -8.344 6.198 1.00 92.00 291 ASP A C 1
ATOM 2337 O O . ASP A 1 291 ? -3.811 -7.681 6.991 1.00 92.00 291 ASP A O 1
ATOM 2341 N N . GLU A 1 292 ? -2.188 -7.826 5.427 1.00 94.56 292 GLU A N 1
ATOM 2342 C CA . GLU A 1 292 ? -1.823 -6.406 5.332 1.00 94.56 292 GLU A CA 1
ATOM 2343 C C . GLU A 1 292 ? -2.694 -5.717 4.261 1.00 94.56 292 GLU A C 1
ATOM 2345 O O . GLU A 1 292 ? -2.199 -5.171 3.272 1.00 94.56 292 GLU A O 1
ATOM 2350 N N . PHE A 1 293 ? -4.021 -5.869 4.368 1.00 96.00 293 PHE A N 1
ATOM 2351 C CA . PHE A 1 293 ? -4.971 -5.436 3.334 1.00 96.00 293 PHE A CA 1
ATOM 2352 C C . PHE A 1 293 ? -4.980 -3.922 3.150 1.00 96.00 293 PHE A C 1
ATOM 2354 O O . PHE A 1 293 ? -5.010 -3.446 2.015 1.00 96.00 293 PHE A O 1
ATOM 2361 N N . GLU A 1 294 ? -4.930 -3.191 4.263 1.00 96.94 294 GLU A N 1
ATOM 2362 C CA . GLU A 1 294 ? -4.876 -1.736 4.308 1.00 96.94 294 GLU A CA 1
ATOM 2363 C C . GLU A 1 294 ? -3.692 -1.226 3.484 1.00 96.94 294 GLU A C 1
ATOM 2365 O O . GLU A 1 294 ? -3.857 -0.421 2.566 1.00 96.94 294 GLU A O 1
ATOM 2370 N N . GLU A 1 295 ? -2.517 -1.795 3.731 1.00 95.94 295 GLU A N 1
ATOM 2371 C CA . GLU A 1 295 ? -1.264 -1.442 3.081 1.00 95.94 295 GLU A CA 1
ATOM 2372 C C . GLU A 1 295 ? -1.226 -1.898 1.619 1.00 95.94 295 GLU A C 1
ATOM 2374 O O . GLU A 1 295 ? -0.627 -1.225 0.779 1.00 95.94 295 GLU A O 1
ATOM 2379 N N . TRP A 1 296 ? -1.859 -3.028 1.290 1.00 96.62 296 TRP A N 1
ATOM 2380 C CA . TRP A 1 296 ? -2.002 -3.492 -0.090 1.00 96.62 296 TRP A CA 1
ATOM 2381 C C . TRP A 1 296 ? -2.818 -2.517 -0.932 1.00 96.62 296 TRP A C 1
ATOM 2383 O O . TRP A 1 296 ? -2.378 -2.115 -2.014 1.00 96.62 296 TRP A O 1
ATOM 2393 N N . HIS A 1 297 ? -3.975 -2.111 -0.421 1.00 97.06 297 HIS A N 1
ATOM 2394 C CA . HIS A 1 297 ? -4.853 -1.176 -1.103 1.00 97.06 297 HIS A CA 1
ATOM 2395 C C . HIS A 1 297 ? -4.251 0.226 -1.175 1.00 97.06 297 HIS A C 1
ATOM 2397 O O . HIS A 1 297 ? -4.276 0.826 -2.248 1.00 97.06 297 HIS A O 1
ATOM 2403 N N . GLN A 1 298 ? -3.607 0.707 -0.105 1.00 96.50 298 GLN A N 1
ATOM 2404 C CA . GLN A 1 298 ? -2.857 1.964 -0.141 1.00 96.50 298 GLN A CA 1
ATOM 2405 C C . GLN A 1 298 ? -1.714 1.909 -1.155 1.00 96.50 298 GLN A C 1
ATOM 2407 O O . GLN A 1 298 ? -1.622 2.793 -2.003 1.00 96.50 298 GLN A O 1
ATOM 2412 N N . LYS A 1 299 ? -0.892 0.847 -1.162 1.00 96.31 299 LYS A N 1
ATOM 2413 C CA . LYS A 1 299 ? 0.145 0.663 -2.190 1.00 96.31 299 LYS A CA 1
ATOM 2414 C C . LYS A 1 299 ? -0.452 0.738 -3.588 1.00 96.31 299 LYS A C 1
ATOM 2416 O O . LYS A 1 299 ? 0.189 1.270 -4.490 1.00 96.31 299 LYS A O 1
ATOM 2421 N N . CYS A 1 300 ? -1.632 0.167 -3.799 1.00 96.81 300 CYS A N 1
ATOM 2422 C CA . CYS A 1 300 ? -2.246 0.160 -5.114 1.00 96.81 300 CYS A CA 1
ATOM 2423 C C . CYS A 1 300 ? -2.819 1.524 -5.520 1.00 96.81 300 CYS A C 1
ATOM 2425 O O . CYS A 1 300 ? -2.686 1.884 -6.684 1.00 96.81 300 CYS A O 1
ATOM 2427 N N . SER A 1 301 ? -3.337 2.318 -4.580 1.00 95.81 301 SER A N 1
ATOM 2428 C CA . SER A 1 301 ? -3.792 3.695 -4.841 1.00 95.81 301 SER A CA 1
ATOM 2429 C C . SER A 1 301 ? -2.643 4.664 -5.148 1.00 95.81 301 SER A C 1
ATOM 2431 O O . SER A 1 301 ? -2.857 5.701 -5.766 1.00 95.81 301 SER A O 1
ATOM 2433 N N . HIS A 1 302 ? -1.422 4.333 -4.720 1.00 96.94 302 HIS A N 1
ATOM 2434 C CA . HIS A 1 302 ? -0.228 5.179 -4.856 1.00 96.94 302 HIS A CA 1
ATOM 2435 C C . HIS A 1 302 ? 0.656 4.833 -6.052 1.00 96.94 302 HIS A C 1
ATOM 2437 O O . HIS A 1 302 ? 1.739 5.393 -6.210 1.00 96.94 302 HIS A O 1
ATOM 2443 N N . TYR A 1 303 ? 0.222 3.895 -6.888 1.00 97.81 303 TYR A N 1
ATOM 2444 C CA . TYR A 1 303 ? 0.873 3.562 -8.145 1.00 97.81 303 TYR A CA 1
ATOM 2445 C C . TYR A 1 303 ? -0.172 3.529 -9.248 1.00 97.81 303 TYR A C 1
ATOM 2447 O O . TYR A 1 303 ? -1.333 3.204 -9.003 1.00 97.81 303 TYR A O 1
ATOM 2455 N N . PHE A 1 304 ? 0.254 3.805 -10.470 1.00 97.75 304 PHE A N 1
ATOM 2456 C CA . PHE A 1 304 ? -0.614 3.736 -11.635 1.00 97.75 304 PHE A CA 1
ATOM 2457 C C . PHE A 1 304 ? 0.047 2.975 -12.778 1.00 97.75 304 PHE A C 1
ATOM 2459 O O . PHE A 1 304 ? 1.269 2.830 -12.825 1.00 97.75 304 PHE A O 1
ATOM 2466 N N . ILE A 1 305 ? -0.782 2.519 -13.711 1.00 98.25 305 ILE A N 1
ATOM 2467 C CA . ILE A 1 305 ? -0.392 2.083 -15.045 1.00 98.25 305 ILE A CA 1
ATOM 2468 C C . ILE A 1 305 ? -1.093 2.984 -16.062 1.00 98.25 305 ILE A C 1
ATOM 2470 O O . ILE A 1 305 ? -2.307 3.189 -16.017 1.00 98.25 305 ILE A O 1
ATOM 2474 N N . LEU A 1 306 ? -0.318 3.540 -16.983 1.00 97.75 306 LEU A N 1
ATOM 2475 C CA . LEU A 1 306 ? -0.795 4.452 -18.009 1.00 97.75 306 LEU A CA 1
ATOM 2476 C C . LEU A 1 306 ? -0.405 3.931 -19.385 1.00 97.75 306 LEU A C 1
ATOM 2478 O O . LEU A 1 306 ? 0.728 3.497 -19.596 1.00 97.75 306 LEU A O 1
ATOM 2482 N N . THR A 1 307 ? -1.335 4.048 -20.330 1.00 98.06 307 THR A N 1
ATOM 2483 C CA . THR A 1 307 ? -1.078 3.873 -21.759 1.00 98.06 307 THR A CA 1
ATOM 2484 C C . THR A 1 307 ? -1.418 5.144 -22.521 1.00 98.06 307 THR A C 1
ATOM 2486 O O . THR A 1 307 ? -2.552 5.612 -22.435 1.00 98.06 307 THR A O 1
ATOM 2489 N N . ALA A 1 308 ? -0.478 5.670 -23.302 1.00 97.75 308 ALA A N 1
ATOM 2490 C CA . ALA A 1 308 ? -0.731 6.744 -24.256 1.00 97.75 308 ALA A CA 1
ATOM 2491 C C . ALA A 1 308 ? -0.407 6.286 -25.675 1.00 97.75 308 ALA A C 1
ATOM 2493 O O . ALA A 1 308 ? 0.598 5.629 -25.905 1.00 97.75 308 ALA A O 1
ATOM 2494 N N . SER A 1 309 ? -1.261 6.611 -26.636 1.00 97.19 309 SER A N 1
ATOM 2495 C CA . SER A 1 309 ? -1.163 6.137 -28.018 1.00 97.19 309 SER A CA 1
ATOM 2496 C C . SER A 1 309 ? -1.135 7.296 -29.006 1.00 97.19 309 SER A C 1
ATOM 2498 O O . SER A 1 309 ? -1.656 8.385 -28.732 1.00 97.19 309 SER A O 1
ATOM 2500 N N . LYS A 1 310 ? -0.493 7.048 -30.150 1.00 95.19 310 LYS A N 1
ATOM 2501 C CA . LYS A 1 310 ? -0.322 8.001 -31.245 1.00 95.19 310 LYS A CA 1
ATOM 2502 C C . LYS A 1 310 ? -0.440 7.309 -32.605 1.00 95.19 310 LYS A C 1
ATOM 2504 O O . LYS A 1 310 ? 0.011 6.169 -32.763 1.00 95.19 310 LYS A O 1
ATOM 2509 N N . GLY A 1 311 ? -1.030 7.995 -33.581 1.00 94.38 311 GLY A N 1
ATOM 2510 C CA . GLY A 1 311 ? -1.159 7.509 -34.951 1.00 94.38 311 GLY A CA 1
ATOM 2511 C C . GLY A 1 311 ? -2.146 6.349 -35.067 1.00 94.38 311 GLY A C 1
ATOM 2512 O O . GLY A 1 311 ? -3.192 6.333 -34.418 1.00 94.38 311 GLY A O 1
ATOM 2513 N N . SER A 1 312 ? -1.818 5.350 -35.889 1.00 90.25 312 SER A N 1
ATOM 2514 C CA . SER A 1 312 ? -2.686 4.188 -36.159 1.00 90.25 312 SER A CA 1
ATOM 2515 C C . SER A 1 312 ? -3.064 3.385 -34.903 1.00 90.25 312 SER A C 1
ATOM 2517 O O . SER A 1 312 ? -4.147 2.794 -34.843 1.00 90.25 312 SER A O 1
ATOM 2519 N N . LEU A 1 313 ? -2.214 3.423 -33.871 1.00 91.56 313 LEU A N 1
ATOM 2520 C CA . LEU A 1 313 ? -2.401 2.698 -32.613 1.00 91.56 313 LEU A CA 1
ATOM 2521 C C . LEU A 1 313 ? -3.492 3.303 -31.711 1.00 91.56 313 LEU A C 1
ATOM 2523 O O . LEU A 1 313 ? -3.918 2.653 -30.764 1.00 91.56 313 LEU A O 1
ATOM 2527 N N . THR A 1 314 ? -3.998 4.505 -32.006 1.00 90.44 314 THR A N 1
ATOM 2528 C CA . THR A 1 314 ? -5.082 5.151 -31.230 1.00 90.44 314 THR A CA 1
ATOM 2529 C C . THR A 1 314 ? -6.438 4.449 -31.356 1.00 90.44 314 THR A C 1
ATOM 2531 O O . THR A 1 314 ? -7.293 4.546 -30.463 1.00 90.44 314 THR A O 1
ATOM 2534 N N . SER A 1 315 ? -6.632 3.725 -32.462 1.00 82.19 315 SER A N 1
ATOM 2535 C CA . SER A 1 315 ? -7.877 3.032 -32.802 1.00 82.19 315 SER A CA 1
ATOM 2536 C C . SER A 1 315 ? -8.183 1.840 -31.889 1.00 82.19 315 SER A C 1
ATOM 2538 O O . SER A 1 315 ? -9.345 1.459 -31.757 1.00 82.19 315 SER A O 1
ATOM 2540 N N . GLN A 1 316 ? -7.173 1.283 -31.214 1.00 76.25 316 GLN A N 1
ATOM 2541 C CA . GLN A 1 316 ? -7.318 0.130 -30.329 1.00 76.25 316 GLN A CA 1
ATOM 2542 C C . GLN A 1 316 ? -6.934 0.495 -28.892 1.00 76.25 316 GLN A C 1
ATOM 2544 O O . GLN A 1 316 ? -5.917 1.133 -28.640 1.00 76.25 316 GLN A O 1
ATOM 2549 N N . THR A 1 317 ? -7.760 0.104 -27.925 1.00 76.50 317 THR A N 1
ATOM 2550 C CA . THR A 1 317 ? -7.508 0.349 -26.498 1.00 76.50 317 THR A CA 1
ATOM 2551 C C . THR A 1 317 ? -6.753 -0.816 -25.875 1.00 76.50 317 THR A C 1
ATOM 2553 O O . THR A 1 317 ? -7.218 -1.953 -25.929 1.00 76.50 317 THR A O 1
ATOM 2556 N N . VAL A 1 318 ? -5.607 -0.525 -25.262 1.00 87.75 318 VAL A N 1
ATOM 2557 C CA . VAL A 1 318 ? -4.807 -1.504 -24.506 1.00 87.75 318 VAL A CA 1
ATOM 2558 C C . VAL A 1 318 ? -5.342 -1.633 -23.089 1.00 87.75 318 VAL A C 1
ATOM 2560 O O . VAL A 1 318 ? -5.653 -2.732 -22.646 1.00 87.75 318 VAL A O 1
ATOM 2563 N N . LEU A 1 319 ? -5.496 -0.494 -22.414 1.00 90.44 319 LEU A N 1
ATOM 2564 C CA . LEU A 1 319 ? -6.224 -0.384 -21.162 1.00 90.44 319 LEU A CA 1
ATOM 2565 C C . LEU A 1 319 ? -7.627 0.143 -21.445 1.00 90.44 319 LEU A C 1
ATOM 2567 O O . LEU A 1 319 ? -7.817 1.065 -22.243 1.00 90.44 319 LEU A O 1
ATOM 2571 N N . THR A 1 320 ? -8.605 -0.436 -20.764 1.00 82.50 320 THR A N 1
ATOM 2572 C CA . THR A 1 320 ? -9.994 0.016 -20.774 1.00 82.50 320 THR A CA 1
ATOM 2573 C C . THR A 1 320 ? -10.400 0.361 -19.355 1.00 82.50 320 THR A C 1
ATOM 2575 O O . THR A 1 320 ? -10.162 -0.427 -18.441 1.00 82.50 320 THR A O 1
ATOM 2578 N N . LEU A 1 321 ? -11.033 1.521 -19.180 1.00 75.75 321 LEU A N 1
ATOM 2579 C CA . LEU A 1 321 ? -11.740 1.825 -17.941 1.00 75.75 321 LEU A CA 1
ATOM 2580 C C . LEU A 1 321 ? -12.849 0.774 -17.756 1.00 75.75 321 LEU A C 1
ATOM 2582 O O . LEU A 1 321 ? -13.616 0.553 -18.701 1.00 75.75 321 LEU A O 1
ATOM 2586 N N . PRO A 1 322 ? -12.920 0.092 -16.602 1.00 67.50 322 PRO A N 1
ATOM 2587 C CA . PRO A 1 322 ? -13.967 -0.890 -16.352 1.00 67.50 322 PRO A CA 1
ATOM 2588 C C . PRO A 1 322 ? -15.340 -0.215 -16.447 1.00 67.50 322 PRO A C 1
ATOM 2590 O O . PRO A 1 322 ? -15.563 0.815 -15.816 1.00 67.50 322 PRO A O 1
ATOM 2593 N N . THR A 1 323 ? -16.239 -0.764 -17.263 1.00 59.12 323 THR A N 1
ATOM 2594 C CA . THR A 1 323 ? -17.600 -0.229 -17.464 1.00 59.12 323 THR A CA 1
ATOM 2595 C C . THR A 1 323 ? -18.534 -0.609 -16.314 1.00 59.12 323 THR A C 1
ATOM 2597 O O . THR A 1 323 ? -19.346 0.214 -15.909 1.00 59.12 323 THR A O 1
ATOM 2600 N N . ASP A 1 324 ? -18.341 -1.802 -15.742 1.00 61.69 324 ASP A N 1
ATOM 2601 C CA . ASP A 1 324 ? -18.966 -2.269 -14.502 1.00 61.69 324 ASP A CA 1
ATOM 2602 C C . ASP A 1 324 ? -17.880 -2.383 -13.421 1.00 61.69 324 ASP A C 1
ATOM 2604 O O . ASP A 1 324 ? -17.186 -3.397 -13.301 1.00 61.69 324 ASP A O 1
ATOM 2608 N N . THR A 1 325 ? -17.652 -1.312 -12.658 1.00 65.25 325 THR A N 1
ATOM 2609 C CA . THR A 1 325 ? -16.692 -1.352 -11.551 1.00 65.25 325 THR A CA 1
ATOM 2610 C C . THR A 1 325 ? -17.278 -2.152 -10.385 1.00 65.25 325 THR A C 1
ATOM 2612 O O . THR A 1 325 ? -18.356 -1.833 -9.890 1.00 65.25 325 THR A O 1
ATOM 2615 N N . LEU A 1 326 ? -16.543 -3.162 -9.893 1.00 73.81 326 LEU A N 1
ATOM 2616 C CA . LEU A 1 326 ? -16.928 -3.956 -8.707 1.00 73.81 326 LEU A CA 1
ATOM 2617 C C . LEU A 1 326 ? -17.166 -3.098 -7.455 1.00 73.81 326 LEU A C 1
ATOM 2619 O O . LEU A 1 326 ? -17.851 -3.522 -6.530 1.00 73.81 326 LEU A O 1
ATOM 2623 N N . VAL A 1 327 ? -16.586 -1.900 -7.430 1.00 76.62 327 VAL A N 1
ATOM 2624 C CA . VAL A 1 327 ? -16.810 -0.886 -6.404 1.00 76.62 327 VAL A CA 1
ATOM 2625 C C . VAL A 1 327 ? -17.542 0.285 -7.090 1.00 76.62 327 VAL A C 1
ATOM 2627 O O . VAL A 1 327 ? -17.087 0.712 -8.153 1.00 76.62 327 VAL A O 1
ATOM 2630 N N . PRO A 1 328 ? -18.686 0.790 -6.599 1.00 74.12 328 PRO A N 1
ATOM 2631 C CA . PRO A 1 328 ? -19.409 1.895 -7.244 1.00 74.12 328 PRO A CA 1
ATOM 2632 C C . PRO A 1 328 ? -18.756 3.256 -6.973 1.00 74.12 328 PRO A C 1
ATOM 2634 O O . PRO A 1 328 ? -18.666 3.660 -5.819 1.00 74.12 328 PRO A O 1
ATOM 2637 N N . TRP A 1 329 ? -18.354 3.992 -8.017 1.00 77.62 329 TRP A N 1
ATOM 2638 C CA . TRP A 1 329 ? -17.704 5.298 -7.840 1.00 77.62 329 TRP A CA 1
ATOM 2639 C C . TRP A 1 329 ? -18.630 6.304 -7.140 1.00 77.62 329 TRP A C 1
ATOM 2641 O O . TRP A 1 329 ? -19.666 6.686 -7.687 1.00 77.62 329 TRP A O 1
ATOM 2651 N N . ILE A 1 330 ? -18.239 6.751 -5.945 1.00 82.69 330 ILE A N 1
ATOM 2652 C CA . ILE A 1 330 ? -18.974 7.727 -5.133 1.00 82.69 330 ILE A CA 1
ATOM 2653 C C . ILE A 1 330 ? -18.002 8.829 -4.721 1.00 82.69 330 ILE A C 1
ATOM 2655 O O . ILE A 1 330 ? -17.013 8.566 -4.038 1.00 82.69 330 ILE A O 1
ATOM 2659 N N . ASN A 1 331 ? -18.316 10.064 -5.109 1.00 77.56 331 ASN A N 1
ATOM 2660 C CA . ASN A 1 331 ? -17.643 11.244 -4.581 1.00 77.56 331 ASN A CA 1
ATOM 2661 C C . ASN A 1 331 ? -18.361 11.662 -3.292 1.00 77.56 331 ASN A C 1
ATOM 2663 O O . ASN A 1 331 ? -19.563 11.934 -3.356 1.00 77.56 331 ASN A O 1
ATOM 2667 N N . PRO A 1 332 ? -17.680 11.694 -2.136 1.00 78.00 332 PRO A N 1
ATOM 2668 C CA . PRO A 1 332 ? -18.301 12.164 -0.908 1.00 78.00 332 PRO A CA 1
ATOM 2669 C C . PRO A 1 332 ? -18.640 13.654 -1.029 1.00 78.00 332 PRO A C 1
ATOM 2671 O O . PRO A 1 332 ? -17.814 14.448 -1.481 1.00 78.00 332 PRO A O 1
ATOM 2674 N N . GLU A 1 333 ? -19.841 14.041 -0.599 1.00 71.75 333 GLU A N 1
ATOM 2675 C CA . GLU A 1 333 ? -20.168 15.449 -0.364 1.00 71.75 333 GLU A CA 1
ATOM 2676 C C . GLU A 1 333 ? -19.464 15.892 0.922 1.00 71.75 333 GLU A C 1
ATOM 2678 O O . GLU A 1 333 ? -19.909 15.584 2.030 1.00 71.75 333 GLU A O 1
ATOM 2683 N N . LEU A 1 334 ? -18.315 16.550 0.754 1.00 75.56 334 LEU A N 1
ATOM 2684 C CA . LEU A 1 334 ? -17.513 17.081 1.850 1.00 75.56 334 LEU A CA 1
ATOM 2685 C C . LEU A 1 334 ? -18.098 18.403 2.350 1.00 75.56 334 LEU A C 1
ATOM 2687 O O . LEU A 1 334 ? -18.439 19.278 1.555 1.00 75.56 334 LEU A O 1
ATOM 2691 N N . THR A 1 335 ? -18.170 18.570 3.669 1.00 75.56 335 THR A N 1
ATOM 2692 C CA . THR A 1 335 ? -18.493 19.867 4.278 1.00 75.56 335 THR A CA 1
ATOM 2693 C C . THR A 1 335 ? -17.294 20.813 4.255 1.00 75.56 335 THR A C 1
ATOM 2695 O O . THR A 1 335 ? -16.151 20.393 4.427 1.00 75.56 335 THR A O 1
ATOM 2698 N N . ASP A 1 336 ? -17.559 22.119 4.158 1.00 72.44 336 ASP A N 1
ATOM 2699 C CA . ASP A 1 336 ? -16.528 23.174 4.208 1.00 72.44 336 ASP A CA 1
ATOM 2700 C C . ASP A 1 336 ? -15.899 23.374 5.605 1.00 72.44 336 ASP A C 1
ATOM 2702 O O . ASP A 1 336 ? -15.036 24.232 5.794 1.00 72.44 336 ASP A O 1
ATOM 2706 N N . MET A 1 337 ? -16.335 22.606 6.607 1.00 75.00 337 MET A N 1
ATOM 2707 C CA . MET A 1 337 ? -15.924 22.747 8.005 1.00 75.00 337 MET A CA 1
ATOM 2708 C C . MET A 1 337 ? -15.178 21.486 8.453 1.00 75.00 337 MET A C 1
ATOM 2710 O O . MET A 1 337 ? -15.827 20.540 8.908 1.00 75.00 337 MET A O 1
ATOM 2714 N N . PRO A 1 338 ? -13.838 21.439 8.329 1.00 82.62 338 PRO A N 1
ATOM 2715 C CA . PRO A 1 338 ? -13.072 20.278 8.753 1.00 82.62 338 PRO A CA 1
ATOM 2716 C C . PRO A 1 338 ? -13.146 20.098 10.274 1.00 82.62 338 PRO A C 1
ATOM 2718 O O . PRO A 1 338 ? -13.189 21.070 11.031 1.00 82.62 338 PRO A O 1
ATOM 2721 N N . MET A 1 339 ? -13.130 18.847 10.729 1.00 84.44 339 MET A N 1
ATOM 2722 C CA . MET A 1 339 ? -13.077 18.534 12.155 1.00 84.44 339 MET A CA 1
ATOM 2723 C C . MET A 1 339 ? -11.650 18.607 12.677 1.00 84.44 339 MET A C 1
ATOM 2725 O O . MET A 1 339 ? -10.769 17.895 12.196 1.00 84.44 339 MET A O 1
ATOM 2729 N N . ALA A 1 340 ? -11.440 19.449 13.684 1.00 84.06 340 ALA A N 1
ATOM 2730 C CA . ALA A 1 340 ? -10.150 19.601 14.332 1.00 84.06 340 ALA A CA 1
ATOM 2731 C C . ALA A 1 340 ? -9.818 18.386 15.207 1.00 84.06 340 ALA A C 1
ATOM 2733 O O . ALA A 1 340 ? -10.654 17.903 15.974 1.00 84.06 340 ALA A O 1
ATOM 2734 N N . LEU A 1 341 ? -8.567 17.935 15.122 1.00 89.75 341 LEU A N 1
ATOM 2735 C CA . LEU A 1 341 ? -7.990 17.002 16.083 1.00 89.75 341 LEU A CA 1
ATOM 2736 C C . LEU A 1 341 ? -7.205 17.741 17.160 1.00 89.75 341 LEU A C 1
ATOM 2738 O O . LEU A 1 341 ? -6.501 18.715 16.886 1.00 89.75 341 LEU A O 1
ATOM 2742 N N . GLN A 1 342 ? -7.263 17.208 18.374 1.00 89.62 342 GLN A N 1
ATOM 2743 C CA . GLN A 1 342 ? -6.471 17.673 19.504 1.00 89.62 342 GLN A CA 1
ATOM 2744 C C . GLN A 1 342 ? -5.546 16.561 19.984 1.00 89.62 342 GLN A C 1
ATOM 2746 O O . GLN A 1 342 ? -5.938 15.400 20.091 1.00 89.62 342 GLN A O 1
ATOM 2751 N N . LEU A 1 343 ? -4.294 16.901 20.273 1.00 89.12 343 LEU A N 1
ATOM 2752 C CA . LEU A 1 343 ? -3.357 15.958 20.868 1.00 89.12 343 LEU A CA 1
ATOM 2753 C C . LEU A 1 343 ? -3.744 15.713 22.331 1.00 89.12 343 LEU A C 1
ATOM 2755 O O . LEU A 1 343 ? -3.876 16.670 23.088 1.00 89.12 343 LEU A O 1
ATOM 2759 N N . VAL A 1 344 ? -3.882 14.447 22.741 1.00 84.19 344 VAL A N 1
ATOM 2760 C CA . VAL A 1 344 ? -4.224 14.111 24.137 1.00 84.19 344 VAL A CA 1
ATOM 2761 C C . VAL A 1 344 ? -3.124 14.566 25.096 1.00 84.19 344 VAL A C 1
ATOM 2763 O O . VAL A 1 344 ? -3.400 15.146 26.139 1.00 84.19 344 VAL A O 1
ATOM 2766 N N . SER A 1 345 ? -1.870 14.263 24.758 1.00 81.69 345 SER A N 1
ATOM 2767 C CA . SER A 1 345 ? -0.684 14.690 25.499 1.00 81.69 345 SER A CA 1
ATOM 2768 C C . SER A 1 345 ? 0.573 14.422 24.669 1.00 81.69 345 SER A C 1
ATOM 2770 O O . SER A 1 345 ? 0.695 13.368 24.044 1.00 81.69 345 SER A O 1
ATOM 2772 N N . GLU A 1 346 ? 1.539 15.344 24.700 1.00 76.81 346 GLU A N 1
ATOM 2773 C CA . GLU A 1 346 ? 2.853 15.171 24.058 1.00 76.81 346 GLU A CA 1
ATOM 2774 C C . GLU A 1 346 ? 3.713 14.085 24.723 1.00 76.81 346 GLU A C 1
ATOM 2776 O O . GLU A 1 346 ? 4.646 13.568 24.113 1.00 76.81 346 GLU A O 1
ATOM 2781 N N . THR A 1 347 ? 3.431 13.731 25.980 1.00 79.69 347 THR A N 1
ATOM 2782 C CA . THR A 1 347 ? 4.206 12.723 26.723 1.00 79.69 347 THR A CA 1
ATOM 2783 C C . THR A 1 347 ? 3.633 11.314 26.585 1.00 79.69 347 THR A C 1
ATOM 2785 O O . THR A 1 347 ? 4.303 10.337 26.926 1.00 79.69 347 THR A O 1
ATOM 2788 N N . LEU A 1 348 ? 2.401 11.197 26.083 1.00 84.88 348 LEU A N 1
ATOM 2789 C CA . LEU A 1 348 ? 1.656 9.951 26.007 1.00 84.88 348 LEU A CA 1
ATOM 2790 C C . LEU A 1 348 ? 1.923 9.226 24.684 1.00 84.88 348 LEU A C 1
ATOM 2792 O O . LEU A 1 348 ? 1.404 9.615 23.641 1.00 84.88 348 LEU A O 1
ATOM 2796 N N . CYS A 1 349 ? 2.692 8.139 24.732 1.00 87.94 349 CYS A N 1
ATOM 2797 C CA . CYS A 1 349 ? 3.038 7.354 23.548 1.00 87.94 349 CYS A CA 1
ATOM 2798 C C . CYS A 1 349 ? 2.385 5.967 23.585 1.00 87.94 349 CYS A C 1
ATOM 2800 O O . CYS A 1 349 ? 2.748 5.127 24.411 1.00 87.94 349 CYS A O 1
ATOM 2802 N N . VAL A 1 350 ? 1.439 5.723 22.674 1.00 89.44 350 VAL A N 1
ATOM 2803 C CA . VAL A 1 350 ? 0.765 4.428 22.501 1.00 89.44 350 VAL A CA 1
ATOM 2804 C C . VAL A 1 350 ? 0.772 4.058 21.022 1.00 89.44 350 VAL A C 1
ATOM 2806 O O . VAL A 1 350 ? -0.105 4.444 20.253 1.00 89.44 350 VAL A O 1
ATOM 2809 N N . GLU A 1 351 ? 1.788 3.290 20.635 1.00 91.06 351 GLU A N 1
ATOM 2810 C CA . GLU A 1 351 ? 1.998 2.822 19.266 1.00 91.06 351 GLU A CA 1
ATOM 2811 C C . GLU A 1 351 ? 1.538 1.374 19.093 1.00 91.06 351 GLU A C 1
ATOM 2813 O O . GLU A 1 351 ? 1.992 0.470 19.801 1.00 91.06 351 GLU A O 1
ATOM 2818 N N . GLY A 1 352 ? 0.727 1.116 18.071 1.00 92.31 352 GLY A N 1
ATOM 2819 C CA . GLY A 1 352 ? 0.432 -0.250 17.661 1.00 92.31 352 GLY A CA 1
ATOM 2820 C C . GLY A 1 352 ? -0.661 -0.359 16.612 1.00 92.31 352 GLY A C 1
ATOM 2821 O O . GLY A 1 352 ? -1.464 0.553 16.433 1.00 92.31 352 GLY A O 1
ATOM 2822 N N . VAL A 1 353 ? -0.691 -1.505 15.938 1.00 94.69 353 VAL A N 1
ATOM 2823 C CA . VAL A 1 353 ? -1.737 -1.891 14.982 1.00 94.69 353 VAL A CA 1
ATOM 2824 C C . VAL A 1 353 ? -2.427 -3.172 15.427 1.00 94.69 353 VAL A C 1
ATOM 2826 O O . VAL A 1 353 ? -1.815 -4.032 16.072 1.00 94.69 353 VAL A O 1
ATOM 2829 N N . GLY A 1 354 ? -3.705 -3.309 15.071 1.00 94.50 354 GLY A N 1
ATOM 2830 C CA . GLY A 1 354 ? -4.488 -4.512 15.364 1.00 94.50 354 GLY A CA 1
ATOM 2831 C C . GLY A 1 354 ? -4.689 -4.758 16.862 1.00 94.50 354 GLY A C 1
ATOM 2832 O O . GLY A 1 354 ? -4.793 -5.913 17.278 1.00 94.50 354 GLY A O 1
ATOM 2833 N N . MET A 1 355 ? -4.681 -3.689 17.661 1.00 95.62 355 MET A N 1
ATOM 2834 C CA . MET A 1 355 ? -5.089 -3.701 19.067 1.00 95.62 355 MET A CA 1
ATOM 2835 C C . MET A 1 355 ? -6.619 -3.776 19.165 1.00 95.62 355 MET A C 1
ATOM 2837 O O . MET A 1 355 ? -7.319 -3.548 18.177 1.00 95.62 355 MET A O 1
ATOM 2841 N N . ALA A 1 356 ? -7.130 -4.062 20.360 1.00 95.56 356 ALA A N 1
ATOM 2842 C CA . ALA A 1 356 ? -8.527 -3.815 20.700 1.00 95.56 356 ALA A CA 1
ATOM 2843 C C . ALA A 1 356 ? -8.590 -2.882 21.908 1.00 95.56 356 ALA A C 1
ATOM 2845 O O . ALA A 1 356 ? -7.792 -3.033 22.839 1.00 95.56 356 ALA A O 1
ATOM 2846 N N . SER A 1 357 ? -9.539 -1.953 21.891 1.00 95.50 357 SER A N 1
ATOM 2847 C CA . SER A 1 357 ? -9.820 -1.025 22.983 1.00 95.50 357 SER A CA 1
ATOM 2848 C C . SER A 1 357 ? -11.222 -1.250 23.538 1.00 95.50 357 SER A C 1
ATOM 2850 O O . SER A 1 357 ? -12.051 -1.896 22.898 1.00 95.50 357 SER A O 1
ATOM 2852 N N . SER A 1 358 ? -11.442 -0.796 24.769 1.00 94.44 358 SER A N 1
ATOM 2853 C CA . SER A 1 358 ? -12.770 -0.686 25.361 1.00 94.44 358 SER A CA 1
ATOM 2854 C C . SER A 1 358 ? -12.740 0.321 26.505 1.00 94.44 358 SER A C 1
ATOM 2856 O O . SER A 1 358 ? -11.857 0.259 27.369 1.00 94.44 358 SER A O 1
ATOM 2858 N N . LEU A 1 359 ? -13.746 1.190 26.570 1.00 91.69 359 LEU A N 1
ATOM 2859 C CA . LEU A 1 359 ? -14.044 1.973 27.765 1.00 91.69 359 LEU A CA 1
ATOM 2860 C C . LEU A 1 359 ? -14.601 1.042 28.860 1.00 91.69 359 LEU A C 1
ATOM 2862 O O . LEU A 1 359 ? -15.680 0.459 28.722 1.00 91.69 359 LEU A O 1
ATOM 2866 N N . VAL A 1 360 ? -13.835 0.850 29.935 1.00 89.12 360 VAL A N 1
ATOM 2867 C CA . VAL A 1 360 ? -14.191 -0.070 31.037 1.00 89.12 360 VAL A CA 1
ATOM 2868 C C . VAL A 1 360 ? -14.734 0.663 32.267 1.00 89.12 360 VAL A C 1
ATOM 2870 O O . VAL A 1 360 ? -15.467 0.084 33.065 1.00 89.12 360 VAL A O 1
ATOM 2873 N N . ALA A 1 361 ? -14.424 1.952 32.387 1.00 84.94 361 ALA A N 1
ATOM 2874 C CA . ALA A 1 361 ? -15.042 2.906 33.302 1.00 84.94 361 ALA A CA 1
ATOM 2875 C C . ALA A 1 361 ? -15.019 4.302 32.644 1.00 84.94 361 ALA A C 1
ATOM 2877 O O . ALA A 1 361 ? -14.225 4.483 31.721 1.00 84.94 361 ALA A O 1
ATOM 2878 N N . PRO A 1 362 ? -15.818 5.288 33.105 1.00 82.94 362 PRO A N 1
ATOM 2879 C CA . PRO A 1 362 ? -15.949 6.599 32.446 1.00 82.94 362 PRO A CA 1
ATOM 2880 C C . PRO A 1 362 ? -14.627 7.310 32.115 1.00 82.94 362 PRO A C 1
ATOM 2882 O O . PRO A 1 362 ? -14.537 8.034 31.137 1.00 82.94 362 PRO A O 1
ATOM 2885 N N . GLU A 1 363 ? -13.580 7.067 32.898 1.00 86.62 363 GLU A N 1
ATOM 2886 C CA . GLU A 1 363 ? -12.272 7.716 32.755 1.00 86.62 363 GLU A CA 1
ATOM 2887 C C . GLU A 1 363 ? -11.135 6.716 32.498 1.00 86.62 363 GLU A C 1
ATOM 2889 O O . GLU A 1 363 ? -9.964 7.032 32.700 1.00 86.62 363 GLU A O 1
ATOM 2894 N N . VAL A 1 364 ? -11.466 5.485 32.091 1.00 89.94 364 VAL A N 1
ATOM 2895 C CA . VAL A 1 364 ? -10.496 4.395 31.929 1.00 89.94 364 VAL A CA 1
ATOM 2896 C C . VAL A 1 364 ? -10.722 3.666 30.611 1.00 89.94 364 VAL A C 1
ATOM 2898 O O . VAL A 1 364 ? -11.677 2.897 30.459 1.00 89.94 364 VAL A O 1
ATOM 2901 N N . VAL A 1 365 ? -9.777 3.839 29.689 1.00 93.38 365 VAL A N 1
ATOM 2902 C CA . VAL A 1 365 ? -9.696 3.072 28.443 1.00 93.38 365 VAL A CA 1
ATOM 2903 C C . VAL A 1 365 ? -8.673 1.957 28.610 1.00 93.38 365 VAL A C 1
ATOM 2905 O O . VAL A 1 365 ? -7.505 2.198 28.915 1.00 93.38 365 VAL A O 1
ATOM 2908 N N . LEU A 1 366 ? -9.113 0.725 28.383 1.00 94.12 366 LEU A N 1
ATOM 2909 C CA . LEU A 1 366 ? -8.262 -0.456 28.346 1.00 94.12 366 LEU A CA 1
ATOM 2910 C C . LEU A 1 366 ? -7.908 -0.778 26.892 1.00 94.12 366 LEU A C 1
ATOM 2912 O O . LEU A 1 366 ? -8.801 -0.860 26.053 1.00 94.12 366 LEU A O 1
ATOM 2916 N N . LEU A 1 367 ? -6.633 -1.044 26.611 1.00 94.69 367 LEU A N 1
ATOM 2917 C CA . LEU A 1 367 ? -6.158 -1.606 25.348 1.00 94.69 367 LEU A CA 1
ATOM 2918 C C . LEU A 1 367 ? -5.436 -2.937 25.574 1.00 94.69 367 LEU A C 1
ATOM 2920 O O . LEU A 1 367 ? -4.663 -3.100 26.521 1.00 94.69 367 LEU A O 1
ATOM 2924 N N . THR A 1 368 ? -5.653 -3.890 24.668 1.00 93.94 368 THR A N 1
ATOM 2925 C CA . THR A 1 368 ? -5.015 -5.212 24.720 1.00 93.94 368 THR A CA 1
ATOM 2926 C C . THR A 1 368 ? -4.474 -5.651 23.362 1.00 93.94 368 THR A C 1
ATOM 2928 O O . THR A 1 368 ? -5.023 -5.316 22.309 1.00 93.94 368 THR A O 1
ATOM 2931 N N . GLY A 1 369 ? -3.401 -6.447 23.393 1.00 93.06 369 GLY A N 1
ATOM 2932 C CA . GLY A 1 369 ? -2.798 -7.070 22.215 1.00 93.06 369 GLY A CA 1
ATOM 2933 C C . GLY A 1 369 ? -2.216 -6.079 21.199 1.00 93.06 369 GLY A C 1
ATOM 2934 O O . GLY A 1 369 ? -1.726 -5.006 21.549 1.00 93.06 369 GLY A O 1
ATOM 2935 N N . GLY A 1 370 ? -2.238 -6.475 19.927 1.00 93.00 370 GLY A N 1
ATOM 2936 C CA . GLY A 1 370 ? -1.651 -5.736 18.810 1.00 93.00 370 GLY A CA 1
ATOM 2937 C C . GLY A 1 370 ? -0.132 -5.885 18.689 1.00 93.00 370 GLY A C 1
ATOM 2938 O O . GLY A 1 370 ? 0.514 -6.674 19.389 1.00 93.00 370 GLY A O 1
ATOM 2939 N N . CYS A 1 371 ? 0.444 -5.134 17.752 1.00 91.81 371 CYS A N 1
ATOM 2940 C CA . CYS A 1 371 ? 1.883 -5.098 17.503 1.00 91.81 371 CYS A CA 1
ATOM 2941 C C . CYS A 1 371 ? 2.365 -3.661 17.324 1.00 91.81 371 CYS A C 1
ATOM 2943 O O . CYS A 1 371 ? 1.818 -2.922 16.509 1.00 91.81 371 CYS A O 1
ATOM 2945 N N . GLY A 1 372 ? 3.414 -3.298 18.060 1.00 89.38 372 GLY A N 1
ATOM 2946 C CA . GLY A 1 372 ? 4.134 -2.033 17.922 1.00 89.38 372 GLY A CA 1
ATOM 2947 C C . GLY A 1 372 ? 5.577 -2.249 17.454 1.00 89.38 372 GLY A C 1
ATOM 2948 O O . GLY A 1 372 ? 5.954 -3.336 17.009 1.00 89.38 372 GLY A O 1
ATOM 2949 N N . ARG A 1 373 ? 6.436 -1.230 17.604 1.00 84.62 373 ARG A N 1
ATOM 2950 C CA . ARG A 1 373 ? 7.860 -1.308 17.198 1.00 84.62 373 ARG A CA 1
ATOM 2951 C C . ARG A 1 373 ? 8.656 -2.389 17.931 1.00 84.62 373 ARG A C 1
ATOM 2953 O O . ARG A 1 373 ? 9.651 -2.879 17.406 1.00 84.62 373 ARG A O 1
ATOM 2960 N N . ARG A 1 374 ? 8.237 -2.750 19.148 1.00 82.81 374 ARG A N 1
ATOM 2961 C CA . ARG A 1 374 ? 8.883 -3.779 19.983 1.00 82.81 374 ARG A CA 1
ATOM 2962 C C . ARG A 1 374 ? 8.353 -5.193 19.710 1.00 82.81 374 ARG A C 1
ATOM 2964 O O . ARG A 1 374 ? 8.700 -6.122 20.432 1.00 82.81 374 ARG A O 1
ATOM 2971 N N . GLY A 1 375 ? 7.540 -5.363 18.667 1.00 86.69 375 GLY A N 1
ATOM 2972 C CA . GLY A 1 375 ? 6.865 -6.615 18.353 1.00 86.69 375 GLY A CA 1
ATOM 2973 C C . GLY A 1 375 ? 5.477 -6.678 18.982 1.00 86.69 375 GLY A C 1
ATOM 2974 O O . GLY A 1 375 ? 4.819 -5.654 19.171 1.00 86.69 375 GLY A O 1
ATOM 2975 N N . ARG A 1 376 ? 5.007 -7.895 19.269 1.00 87.44 376 ARG A N 1
ATOM 2976 C CA . ARG A 1 376 ? 3.663 -8.093 19.818 1.00 87.44 376 ARG A CA 1
ATOM 2977 C C . ARG A 1 376 ? 3.577 -7.661 21.272 1.00 87.44 376 ARG A C 1
ATOM 2979 O O . ARG A 1 376 ? 4.444 -8.003 22.075 1.00 87.44 376 ARG A O 1
ATOM 2986 N N . ASN A 1 377 ? 2.489 -6.979 21.598 1.00 84.25 377 ASN A N 1
ATOM 2987 C CA . ASN A 1 377 ? 2.231 -6.523 22.952 1.00 84.25 377 ASN A CA 1
ATOM 2988 C C . ASN A 1 377 ? 1.680 -7.676 23.798 1.00 84.25 377 ASN A C 1
ATOM 2990 O O . ASN A 1 377 ? 0.788 -8.412 23.371 1.00 84.25 377 ASN A O 1
ATOM 2994 N N . ILE A 1 378 ? 2.239 -7.820 24.998 1.00 81.94 378 ILE A N 1
ATOM 2995 C CA . ILE A 1 378 ? 1.812 -8.801 26.006 1.00 81.94 378 ILE A CA 1
ATOM 2996 C C . ILE A 1 378 ? 1.092 -8.089 27.156 1.00 81.94 378 ILE A C 1
ATOM 2998 O O . ILE A 1 378 ? 0.080 -8.574 27.651 1.00 81.94 378 ILE A O 1
ATOM 3002 N N . ALA A 1 379 ? 1.602 -6.924 27.562 1.00 85.75 379 ALA A N 1
ATOM 3003 C CA . ALA A 1 379 ? 1.000 -6.112 28.607 1.00 85.75 379 ALA A CA 1
ATOM 3004 C C . ALA A 1 379 ? -0.333 -5.505 28.146 1.00 85.75 379 ALA A C 1
ATOM 3006 O O . ALA A 1 379 ? -0.465 -5.064 27.000 1.00 85.75 379 ALA A O 1
ATOM 3007 N N . ALA A 1 380 ? -1.297 -5.446 29.063 1.00 90.06 380 ALA A N 1
ATOM 3008 C CA . ALA A 1 380 ? -2.458 -4.586 28.906 1.00 90.06 380 ALA A CA 1
ATOM 3009 C C . ALA A 1 380 ? -2.039 -3.133 29.152 1.00 90.06 380 ALA A C 1
ATOM 3011 O O . ALA A 1 380 ? -1.220 -2.850 30.032 1.00 90.06 380 ALA A O 1
ATOM 3012 N N . MET A 1 381 ? -2.603 -2.221 28.372 1.00 92.31 381 MET A N 1
ATOM 3013 C CA . MET A 1 381 ? -2.338 -0.790 28.460 1.00 92.31 381 MET A CA 1
ATOM 3014 C C . MET A 1 381 ? -3.595 -0.083 28.950 1.00 92.31 381 MET A C 1
ATOM 3016 O O . MET A 1 381 ? -4.692 -0.373 28.481 1.00 92.31 381 MET A O 1
ATOM 3020 N N . PHE A 1 382 ? -3.435 0.843 29.884 1.00 92.69 382 PHE A N 1
ATOM 3021 C CA . PHE A 1 382 ? -4.519 1.624 30.457 1.00 92.69 382 PHE A CA 1
ATOM 3022 C C . PHE A 1 382 ? -4.248 3.101 30.205 1.00 92.69 382 PHE A C 1
ATOM 3024 O O . PHE A 1 382 ? -3.170 3.603 30.529 1.00 92.69 382 PHE A O 1
ATOM 3031 N N . LEU A 1 383 ? -5.238 3.784 29.643 1.00 92.56 383 LEU A N 1
ATOM 3032 C CA . LEU A 1 383 ? -5.305 5.236 29.614 1.00 92.56 383 LEU A CA 1
ATOM 3033 C C . LEU A 1 383 ? -6.298 5.664 30.688 1.00 92.56 383 LEU A C 1
ATOM 3035 O O . LEU A 1 383 ? -7.450 5.236 30.661 1.00 92.56 383 LEU A O 1
ATOM 3039 N N . ILE A 1 384 ? -5.831 6.451 31.654 1.00 89.94 384 ILE A N 1
ATOM 3040 C CA . ILE A 1 384 ? -6.599 6.843 32.840 1.00 89.94 384 ILE A CA 1
ATOM 3041 C C . ILE A 1 384 ? -6.627 8.366 32.917 1.00 89.94 384 ILE A C 1
ATOM 3043 O O . ILE A 1 384 ? -5.565 8.989 32.952 1.00 89.94 384 ILE A O 1
ATOM 3047 N N . LYS A 1 385 ? -7.815 8.968 32.956 1.00 86.44 385 LYS A N 1
ATOM 3048 C CA . LYS A 1 385 ? -7.979 10.416 33.147 1.00 86.44 385 LYS A CA 1
ATOM 3049 C C . LYS A 1 385 ? -7.851 10.759 34.640 1.00 86.44 385 LYS A C 1
ATOM 3051 O O . LYS A 1 385 ? -8.471 10.106 35.472 1.00 86.44 385 LYS A O 1
ATOM 3056 N N . ASP A 1 386 ? -7.036 11.755 34.991 1.00 79.19 386 ASP A N 1
ATOM 3057 C CA . ASP A 1 386 ? -6.916 12.305 36.353 1.00 79.19 386 ASP A CA 1
ATOM 3058 C C . ASP A 1 386 ? -7.058 13.830 36.314 1.00 79.19 386 ASP A C 1
ATOM 3060 O O . ASP A 1 386 ? -6.168 14.491 35.782 1.00 79.19 386 ASP A O 1
ATOM 3064 N N . ASN A 1 387 ? -8.140 14.358 36.910 1.00 67.75 387 ASN A N 1
ATOM 3065 C CA . ASN A 1 387 ? -8.523 15.769 37.120 1.00 67.75 387 ASN A CA 1
ATOM 3066 C C . ASN A 1 387 ? -8.521 16.696 35.879 1.00 67.75 387 ASN A C 1
ATOM 3068 O O . ASN A 1 387 ? -9.465 17.465 35.712 1.00 67.75 387 ASN A O 1
ATOM 3072 N N . THR A 1 388 ? -7.511 16.631 35.009 1.00 67.69 388 THR A N 1
ATOM 3073 C CA . THR A 1 388 ? -7.396 17.337 33.722 1.00 67.69 388 THR A CA 1
ATOM 3074 C C . THR A 1 388 ? -6.617 16.569 32.643 1.00 67.69 388 THR A C 1
ATOM 3076 O O . THR A 1 388 ? -6.824 16.859 31.471 1.00 67.69 388 THR A O 1
ATOM 3079 N N . ASP A 1 389 ? -5.769 15.589 32.991 1.00 79.56 389 ASP A N 1
ATOM 3080 C CA . ASP A 1 389 ? -4.828 14.958 32.047 1.00 79.56 389 ASP A CA 1
ATOM 3081 C C . ASP A 1 389 ? -5.002 13.436 31.946 1.00 79.56 389 ASP A C 1
ATOM 3083 O O . ASP A 1 389 ? -5.404 12.766 32.899 1.00 79.56 389 ASP A O 1
ATOM 3087 N N . TRP A 1 390 ? -4.635 12.870 30.795 1.00 87.00 390 TRP A N 1
ATOM 3088 C CA . TRP A 1 390 ? -4.576 11.422 30.584 1.00 87.00 390 TRP A CA 1
ATOM 3089 C C . TRP A 1 390 ? -3.202 10.857 30.948 1.00 87.00 390 TRP A C 1
ATOM 3091 O O . TRP A 1 390 ? -2.164 11.347 30.500 1.00 87.00 390 TRP A O 1
ATOM 3101 N N . ARG A 1 391 ? -3.198 9.774 31.726 1.00 85.88 391 ARG A N 1
ATOM 3102 C CA . ARG A 1 391 ? -2.006 9.021 32.132 1.00 85.88 391 ARG A CA 1
ATOM 3103 C C . ARG A 1 391 ? -1.974 7.637 31.507 1.00 85.88 391 ARG A C 1
ATOM 3105 O O . ARG A 1 391 ? -3.013 7.066 31.189 1.00 85.88 391 ARG A O 1
ATOM 3112 N N . PHE A 1 392 ? -0.767 7.096 31.383 1.00 88.69 392 PHE A N 1
ATOM 3113 C CA . PHE A 1 392 ? -0.505 5.759 30.864 1.00 88.69 392 PHE A CA 1
ATOM 3114 C C . PHE A 1 392 ? -0.060 4.823 31.973 1.00 88.69 392 PHE A C 1
ATOM 3116 O O . PHE A 1 392 ? 0.874 5.134 32.708 1.00 88.69 392 PHE A O 1
ATOM 3123 N N . ALA A 1 393 ? -0.673 3.649 32.031 1.00 88.81 393 ALA A N 1
ATOM 3124 C CA . ALA A 1 393 ? -0.200 2.548 32.850 1.00 88.81 393 ALA A CA 1
ATOM 3125 C C . ALA A 1 393 ? -0.123 1.267 32.019 1.00 88.81 393 ALA A C 1
ATOM 3127 O O . ALA A 1 393 ? -0.916 1.042 31.104 1.00 88.81 393 ALA A O 1
ATOM 3128 N N . THR A 1 394 ? 0.827 0.402 32.357 1.00 88.81 394 THR A N 1
ATOM 3129 C CA . THR A 1 394 ? 0.949 -0.932 31.765 1.00 88.81 394 THR A CA 1
ATOM 3130 C C . THR A 1 394 ? 0.900 -1.977 32.853 1.00 88.81 394 THR A C 1
ATOM 3132 O O . THR A 1 394 ? 1.599 -1.843 33.856 1.00 88.81 394 THR A O 1
ATOM 3135 N N . ALA A 1 395 ? 0.148 -3.045 32.622 1.00 87.81 395 ALA A N 1
ATOM 3136 C CA . ALA A 1 395 ? 0.074 -4.172 33.535 1.00 87.81 395 ALA A CA 1
ATOM 3137 C C . ALA A 1 395 ? 0.311 -5.473 32.771 1.00 87.81 395 ALA A C 1
ATOM 3139 O O . ALA A 1 395 ? -0.328 -5.733 31.747 1.00 87.81 395 ALA A O 1
ATOM 3140 N N . GLU A 1 396 ? 1.230 -6.301 33.265 1.00 86.31 396 GLU A N 1
ATOM 3141 C CA . GLU A 1 396 ? 1.323 -7.676 32.787 1.00 86.31 396 GLU A CA 1
ATOM 3142 C C . GLU A 1 396 ? 0.116 -8.467 33.306 1.00 86.31 396 GLU A C 1
ATOM 3144 O O . GLU A 1 396 ? -0.169 -8.417 34.506 1.00 86.31 396 GLU A O 1
ATOM 3149 N N . PRO A 1 397 ? -0.610 -9.180 32.430 1.00 84.56 397 PRO A N 1
ATOM 3150 C CA . PRO A 1 397 ? -1.730 -9.991 32.863 1.00 84.56 397 PRO A CA 1
ATOM 3151 C C . PRO A 1 397 ? -1.325 -11.124 33.796 1.00 84.56 397 PRO A C 1
ATOM 3153 O O . PRO A 1 397 ? -0.459 -11.932 33.460 1.00 84.56 397 PRO A O 1
ATOM 3156 N N . ASP A 1 398 ? -2.026 -11.235 34.922 1.00 82.94 398 ASP A N 1
ATOM 3157 C CA . ASP A 1 398 ? -2.042 -12.461 35.713 1.00 82.94 398 ASP A CA 1
ATOM 3158 C C . ASP A 1 398 ? -2.903 -13.519 35.000 1.00 82.94 398 ASP A C 1
ATOM 3160 O O . ASP A 1 398 ? -4.073 -13.269 34.675 1.00 82.94 398 ASP A O 1
ATOM 3164 N N . GLY A 1 399 ? -2.319 -14.692 34.742 1.00 81.12 399 GLY A N 1
ATOM 3165 C CA . GLY A 1 399 ? -2.938 -15.786 33.988 1.00 81.12 399 GLY A CA 1
ATOM 3166 C C . GLY A 1 399 ? -2.446 -15.908 32.540 1.00 81.12 399 GLY A C 1
ATOM 3167 O O . GLY A 1 399 ? -1.252 -16.079 32.284 1.00 81.12 399 GLY A O 1
ATOM 3168 N N . GLU A 1 400 ? -3.381 -15.906 31.584 1.00 78.00 400 GLU A N 1
ATOM 3169 C CA . GLU A 1 400 ? -3.077 -16.108 30.161 1.00 78.00 400 GLU A CA 1
ATOM 3170 C C . GLU A 1 400 ? -2.337 -14.908 29.561 1.00 78.00 400 GLU A C 1
ATOM 3172 O O . GLU A 1 400 ? -2.785 -13.767 29.662 1.00 78.00 400 GLU A O 1
ATOM 3177 N N . LYS A 1 401 ? -1.240 -15.158 28.833 1.00 71.81 401 LYS A N 1
ATOM 3178 C CA . LYS A 1 401 ? -0.414 -14.086 28.236 1.00 71.81 401 LYS A CA 1
ATOM 3179 C C . LYS A 1 401 ? -1.099 -13.337 27.091 1.00 71.81 401 LYS A C 1
ATOM 3181 O O . LYS A 1 401 ? -0.566 -12.345 26.610 1.00 71.81 401 LYS A O 1
ATOM 3186 N N . GLY A 1 402 ? -2.242 -13.829 26.612 1.00 69.75 402 GLY A N 1
ATOM 3187 C CA . GLY A 1 402 ? -3.159 -13.085 25.748 1.00 69.75 402 GLY A CA 1
ATOM 3188 C C . GLY A 1 402 ? -2.623 -12.621 24.388 1.00 69.75 402 GLY A C 1
ATOM 3189 O O . GLY A 1 402 ? -3.362 -11.933 23.699 1.00 69.75 402 GLY A O 1
ATOM 3190 N N . VAL A 1 403 ? -1.401 -12.982 23.971 1.00 87.12 403 VAL A N 1
ATOM 3191 C CA . VAL A 1 403 ? -0.709 -12.426 22.790 1.00 87.12 403 VAL A CA 1
ATOM 3192 C C . VAL A 1 403 ? -1.511 -12.628 21.503 1.00 87.12 403 VAL A C 1
ATOM 3194 O O . VAL A 1 403 ? -1.534 -13.724 20.943 1.00 87.12 403 VAL A O 1
ATOM 3197 N N . ARG A 1 404 ? -2.125 -11.558 20.992 1.00 92.69 404 ARG A N 1
ATOM 3198 C CA . ARG A 1 404 ? -3.020 -11.619 19.830 1.00 92.69 404 ARG A CA 1
ATOM 3199 C C . ARG A 1 404 ? -3.147 -10.276 19.118 1.00 92.69 404 ARG A C 1
ATOM 3201 O O . ARG A 1 404 ? -2.819 -9.240 19.689 1.00 92.69 404 ARG A O 1
ATOM 3208 N N . MET A 1 405 ? -3.617 -10.303 17.876 1.00 94.50 405 MET A N 1
ATOM 3209 C CA . MET A 1 405 ? -3.980 -9.113 17.101 1.00 94.50 405 MET A CA 1
ATOM 3210 C C . MET A 1 405 ? -5.314 -9.319 16.391 1.00 94.50 405 MET A C 1
ATOM 3212 O O . MET A 1 405 ? -5.663 -10.457 16.052 1.00 94.50 405 MET A O 1
ATOM 3216 N N . TYR A 1 406 ? -6.000 -8.214 16.093 1.00 96.12 406 TYR A N 1
ATOM 3217 C CA . TYR A 1 406 ? -7.286 -8.188 15.389 1.00 96.12 406 TYR A CA 1
ATOM 3218 C C . TYR A 1 406 ? -8.358 -9.076 16.052 1.00 96.12 406 TYR A C 1
ATOM 3220 O O . TYR A 1 406 ? -9.173 -9.706 15.367 1.00 96.12 406 TYR A O 1
ATOM 3228 N N . HIS A 1 407 ? -8.301 -9.172 17.379 1.00 96.56 407 HIS A N 1
ATOM 3229 C CA . HIS A 1 407 ? -9.374 -9.654 18.246 1.00 96.56 407 HIS A CA 1
ATOM 3230 C C . HIS A 1 407 ? -10.396 -8.546 18.483 1.00 96.56 407 HIS A C 1
ATOM 3232 O O . HIS A 1 407 ? -10.111 -7.374 18.244 1.00 96.56 407 HIS A O 1
ATOM 3238 N N . SER A 1 408 ? -11.566 -8.917 18.989 1.00 96.38 408 SER A N 1
ATOM 3239 C CA . SER A 1 408 ? -12.516 -7.961 19.548 1.00 96.38 408 SER A CA 1
ATOM 3240 C C . SER A 1 408 ? -12.376 -7.907 21.068 1.00 96.38 408 SER A C 1
ATOM 3242 O O . SER A 1 408 ? -11.981 -8.888 21.709 1.00 96.38 408 SER A O 1
ATOM 3244 N N . MET A 1 409 ? -12.724 -6.763 21.649 1.00 95.94 409 MET A N 1
ATOM 3245 C CA . MET A 1 409 ? -12.882 -6.593 23.086 1.00 95.94 409 MET A CA 1
ATOM 3246 C C . MET A 1 409 ? -14.176 -5.828 23.334 1.00 95.94 409 MET A C 1
ATOM 3248 O O . MET A 1 409 ? -14.407 -4.797 22.713 1.00 95.94 409 MET A O 1
ATOM 3252 N N . THR A 1 410 ? -15.021 -6.350 24.214 1.00 95.94 410 THR A N 1
ATOM 3253 C CA . THR A 1 410 ? -16.340 -5.772 24.487 1.00 95.94 410 THR A CA 1
ATOM 3254 C C . THR A 1 410 ? -16.492 -5.564 25.986 1.00 95.94 410 THR A C 1
ATOM 3256 O O . THR A 1 410 ? -16.354 -6.519 26.755 1.00 95.94 410 THR A O 1
ATOM 3259 N N . SER A 1 411 ? -16.770 -4.328 26.406 1.00 93.50 411 SER A N 1
ATOM 3260 C CA . SER A 1 411 ? -17.096 -4.008 27.800 1.00 93.50 411 SER A CA 1
ATOM 3261 C C . SER A 1 411 ? -18.348 -4.762 28.241 1.00 93.50 411 SER A C 1
ATOM 3263 O O . SER A 1 411 ? -19.333 -4.830 27.504 1.00 93.50 411 SER A O 1
ATOM 3265 N N . VAL A 1 412 ? -18.323 -5.311 29.452 1.00 90.19 412 VAL A N 1
ATOM 3266 C CA . VAL A 1 412 ? -19.481 -5.943 30.085 1.00 90.19 412 VAL A CA 1
ATOM 3267 C C . VAL A 1 412 ? -19.791 -5.182 31.374 1.00 90.19 412 VAL A C 1
ATOM 3269 O O . VAL A 1 412 ? -18.985 -5.227 32.314 1.00 90.19 412 VAL A O 1
ATOM 3272 N N . PRO A 1 413 ? -20.956 -4.509 31.458 1.00 82.62 413 PRO A N 1
ATOM 3273 C CA . PRO A 1 413 ? -21.335 -3.721 32.624 1.00 82.62 413 PRO A CA 1
ATOM 3274 C C . PRO A 1 413 ? -21.174 -4.497 33.937 1.00 82.62 413 PRO A C 1
ATOM 3276 O O . PRO A 1 413 ? -21.693 -5.601 34.104 1.00 82.62 413 PRO A O 1
ATOM 3279 N N . GLY A 1 414 ? -20.404 -3.928 34.869 1.00 78.06 414 GLY A N 1
ATOM 3280 C CA . GLY A 1 414 ? -20.148 -4.509 36.191 1.00 78.06 414 GLY A CA 1
ATOM 3281 C C . GLY A 1 414 ? -19.247 -5.753 36.221 1.00 78.06 414 GLY A C 1
ATOM 3282 O O . GLY A 1 414 ? -19.055 -6.314 37.299 1.00 78.06 414 GLY A O 1
ATOM 3283 N N . ARG A 1 415 ? -18.695 -6.206 35.083 1.00 76.38 415 ARG A N 1
ATOM 3284 C CA . ARG A 1 415 ? -17.882 -7.440 34.990 1.00 76.38 415 ARG A CA 1
ATOM 3285 C C . ARG A 1 415 ? -16.533 -7.278 34.275 1.00 76.38 415 ARG A C 1
ATOM 3287 O O . ARG A 1 415 ? -15.788 -8.251 34.203 1.00 76.38 415 ARG A O 1
ATOM 3294 N N . GLY A 1 416 ? -16.200 -6.080 33.791 1.00 88.12 416 GLY A N 1
ATOM 3295 C CA . GLY A 1 416 ? -14.950 -5.801 33.078 1.00 88.12 416 GLY A CA 1
ATOM 3296 C C . GLY A 1 416 ? -15.141 -5.872 31.566 1.00 88.12 416 GLY A C 1
ATOM 3297 O O . GLY A 1 416 ? -16.000 -5.177 31.038 1.00 88.12 416 GLY A O 1
ATOM 3298 N N . ALA A 1 417 ? -14.358 -6.693 30.865 1.00 94.50 417 ALA A N 1
ATOM 3299 C CA . ALA A 1 417 ? -14.479 -6.866 29.414 1.00 94.50 417 ALA A CA 1
ATOM 3300 C C . ALA A 1 417 ? -14.315 -8.332 28.996 1.00 94.50 417 ALA A C 1
ATOM 3302 O O . ALA A 1 417 ? -13.769 -9.144 29.742 1.00 94.50 417 ALA A O 1
ATOM 3303 N N . VAL A 1 418 ? -14.762 -8.678 27.791 1.00 95.62 418 VAL A N 1
ATOM 3304 C CA . VAL A 1 418 ? -14.560 -10.002 27.189 1.00 95.62 418 VAL A CA 1
ATOM 3305 C C . VAL A 1 418 ? -13.797 -9.850 25.881 1.00 95.62 418 VAL A C 1
ATOM 3307 O O . VAL A 1 418 ? -14.133 -9.008 25.053 1.00 95.62 418 VAL A O 1
ATOM 3310 N N . ILE A 1 419 ? -12.768 -10.673 25.702 1.00 95.62 419 ILE A N 1
ATOM 3311 C CA . ILE A 1 419 ? -11.940 -10.741 24.501 1.00 95.62 419 ILE A CA 1
ATOM 3312 C C . ILE A 1 419 ? -12.296 -12.004 23.725 1.00 95.62 419 ILE A C 1
ATOM 3314 O O . ILE A 1 419 ? -12.276 -13.098 24.294 1.00 95.62 419 ILE A O 1
ATOM 3318 N N . ILE A 1 420 ? -12.551 -11.864 22.422 1.00 95.75 420 ILE A N 1
ATOM 3319 C CA . ILE A 1 420 ? -12.866 -12.989 21.535 1.00 95.75 420 ILE A CA 1
ATOM 3320 C C . ILE A 1 420 ? -11.903 -13.017 20.347 1.00 95.75 420 ILE A C 1
ATOM 3322 O O . ILE A 1 420 ? -11.600 -12.005 19.712 1.00 95.75 420 ILE A O 1
ATOM 3326 N N . GLY A 1 421 ? -11.419 -14.224 20.054 1.00 95.12 421 GLY A N 1
ATOM 3327 C CA . GLY A 1 421 ? -10.672 -14.540 18.847 1.00 95.12 421 GLY A CA 1
ATOM 3328 C C . GLY A 1 421 ? -9.376 -13.748 18.690 1.00 95.12 421 GLY A C 1
ATOM 3329 O O . GLY A 1 421 ? -8.605 -13.562 19.638 1.00 95.12 421 GLY A O 1
ATOM 3330 N N . GLY A 1 422 ? -9.135 -13.300 17.461 1.00 95.56 422 GLY A N 1
ATOM 3331 C CA . GLY A 1 422 ? -7.867 -12.733 17.027 1.00 95.56 422 GLY A CA 1
ATOM 3332 C C . GLY A 1 422 ? -6.922 -13.822 16.549 1.00 95.56 422 GLY A C 1
ATOM 3333 O O . GLY A 1 422 ? -7.316 -14.951 16.262 1.00 95.56 422 GLY A O 1
ATOM 3334 N N . ARG A 1 423 ? -5.649 -13.475 16.416 1.00 94.00 423 ARG A N 1
ATOM 3335 C CA . ARG A 1 423 ? -4.636 -14.401 15.907 1.00 94.00 423 ARG A CA 1
ATOM 3336 C C . ARG A 1 423 ? -3.238 -14.031 16.360 1.00 94.00 423 ARG A C 1
ATOM 3338 O O . ARG A 1 423 ? -2.953 -12.881 16.695 1.00 94.00 423 ARG A O 1
ATOM 3345 N N . THR A 1 424 ? -2.345 -15.008 16.280 1.00 92.12 424 THR A N 1
ATOM 3346 C CA . THR A 1 424 ? -0.905 -14.770 16.381 1.00 92.12 424 THR A CA 1
ATOM 3347 C C . THR A 1 424 ? -0.324 -14.499 14.993 1.00 92.12 424 THR A C 1
ATOM 3349 O O . THR A 1 424 ? 0.246 -13.443 14.739 1.00 92.12 424 THR A O 1
ATOM 3352 N N . SER A 1 425 ? -0.518 -15.412 14.050 1.00 90.12 425 SER A N 1
ATOM 3353 C CA . SER A 1 425 ? -0.132 -15.253 12.645 1.00 90.12 425 SER A CA 1
ATOM 3354 C C . SER A 1 425 ? -1.354 -15.461 11.750 1.00 90.12 425 SER A C 1
ATOM 3356 O O . SER A 1 425 ? -2.354 -15.982 12.241 1.00 90.12 425 SER A O 1
ATOM 3358 N N . PRO A 1 426 ? -1.318 -15.084 10.461 1.00 87.19 426 PRO A N 1
ATOM 3359 C CA . PRO A 1 426 ? -2.436 -15.356 9.555 1.00 87.19 426 PRO A CA 1
ATOM 3360 C C . PRO A 1 426 ? -2.829 -16.843 9.470 1.00 87.19 426 PRO A C 1
ATOM 3362 O O . PRO A 1 426 ? -3.971 -17.133 9.144 1.00 87.19 426 PRO A O 1
ATOM 3365 N N . LEU A 1 427 ? -1.901 -17.752 9.800 1.00 88.69 427 LEU A N 1
ATOM 3366 C CA . LEU A 1 427 ? -2.087 -19.209 9.853 1.00 88.69 427 LEU A CA 1
ATOM 3367 C C . LEU A 1 427 ? -2.436 -19.742 11.251 1.00 88.69 427 LEU A C 1
ATOM 3369 O O . LEU A 1 427 ? -2.494 -20.943 11.458 1.00 88.69 427 LEU A O 1
ATOM 3373 N N . ASN A 1 428 ? -2.539 -18.878 12.261 1.00 89.94 428 ASN A N 1
ATOM 3374 C CA . ASN A 1 428 ? -2.767 -19.327 13.634 1.00 89.94 428 ASN A CA 1
ATOM 3375 C C . ASN A 1 428 ? -3.793 -18.417 14.324 1.00 89.94 428 ASN A C 1
ATOM 3377 O O . ASN A 1 428 ? -3.400 -17.518 15.092 1.00 89.94 428 ASN A O 1
ATOM 3381 N N . PRO A 1 429 ? -5.088 -18.584 13.982 1.00 91.75 429 PRO A N 1
ATOM 3382 C CA . PRO A 1 429 ? -6.187 -17.936 14.680 1.00 91.75 429 PRO A CA 1
ATOM 3383 C C . PRO A 1 429 ? -6.298 -18.462 16.113 1.00 91.75 429 PRO A C 1
ATOM 3385 O O . PRO A 1 429 ? -5.916 -19.587 16.414 1.00 91.75 429 PRO A O 1
ATOM 3388 N N . ILE A 1 430 ? -6.805 -17.623 17.010 1.00 92.56 430 ILE A N 1
ATOM 3389 C CA . ILE A 1 430 ? -6.976 -17.955 18.423 1.00 92.56 430 ILE A CA 1
ATOM 3390 C C . ILE A 1 430 ? -8.443 -18.274 18.679 1.00 92.56 430 ILE A C 1
ATOM 3392 O O . ILE A 1 430 ? -9.325 -17.543 18.233 1.00 92.56 430 ILE A O 1
ATOM 3396 N N . GLU A 1 431 ? -8.687 -19.352 19.417 1.00 87.88 431 GLU A N 1
ATOM 3397 C CA . GLU A 1 431 ? -10.039 -19.809 19.765 1.00 87.88 431 GLU A CA 1
ATOM 3398 C C . GLU A 1 431 ? -10.468 -19.308 21.152 1.00 87.88 431 GLU A C 1
ATOM 3400 O O . GLU A 1 431 ? -11.654 -19.199 21.451 1.00 87.88 431 GLU A O 1
ATOM 3405 N N . ASP A 1 432 ? -9.494 -18.991 22.011 1.00 89.81 432 ASP A N 1
ATOM 3406 C CA . ASP A 1 432 ? -9.735 -18.674 23.413 1.00 89.81 432 ASP A CA 1
ATOM 3407 C C . ASP A 1 432 ? -10.532 -17.381 23.602 1.00 89.81 432 ASP A C 1
ATOM 3409 O O . ASP A 1 432 ? -10.142 -16.304 23.127 1.00 89.81 432 ASP A O 1
ATOM 3413 N N . ILE A 1 433 ? -11.583 -17.501 24.415 1.00 94.19 433 ILE A N 1
ATOM 3414 C CA . ILE A 1 433 ? -12.376 -16.399 24.954 1.00 94.19 433 ILE A CA 1
ATOM 3415 C C . ILE A 1 433 ? -11.827 -16.066 26.337 1.00 94.19 433 ILE A C 1
ATOM 3417 O O . ILE A 1 433 ? -11.720 -16.949 27.194 1.00 94.19 433 ILE A O 1
ATOM 3421 N N . LEU A 1 434 ? -11.464 -14.806 26.563 1.00 94.00 434 LEU A N 1
ATOM 3422 C CA . LEU A 1 434 ? -10.899 -14.360 27.836 1.00 94.00 434 LEU A CA 1
ATOM 3423 C C . LEU A 1 434 ? -11.823 -13.344 28.503 1.00 94.00 434 LEU A C 1
ATOM 3425 O O . LEU A 1 434 ? -12.212 -12.361 27.881 1.00 94.00 434 LEU A O 1
ATOM 3429 N N . SER A 1 435 ? -12.116 -13.540 29.786 1.00 93.44 435 SER A N 1
ATOM 3430 C CA . SER A 1 435 ? -12.682 -12.499 30.640 1.00 93.44 435 SER A CA 1
ATOM 3431 C C . SER A 1 435 ? -11.553 -11.652 31.218 1.00 93.44 435 SER A C 1
ATOM 3433 O O . SER A 1 435 ? -10.593 -12.196 31.779 1.00 93.44 435 SER A O 1
ATOM 3435 N N . VAL A 1 436 ? -11.698 -10.337 31.118 1.00 93.38 436 VAL A N 1
ATOM 3436 C CA . VAL A 1 436 ? -10.772 -9.343 31.647 1.00 93.38 436 VAL A CA 1
ATOM 3437 C C . VAL A 1 436 ? -11.350 -8.741 32.916 1.00 93.38 436 VAL A C 1
ATOM 3439 O O . VAL A 1 436 ? -12.437 -8.167 32.902 1.00 93.38 436 VAL A O 1
ATOM 3442 N N . SER A 1 437 ? -10.588 -8.827 34.001 1.00 91.19 437 SER A 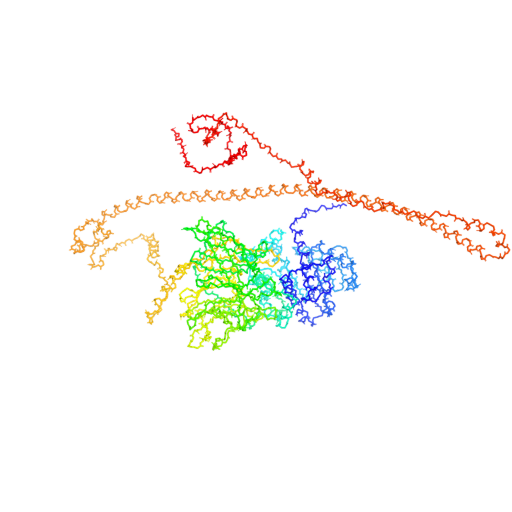N 1
ATOM 3443 C CA . SER A 1 437 ? -10.860 -8.102 35.243 1.00 91.19 437 SER A CA 1
ATOM 3444 C C . SER A 1 437 ? -9.661 -7.233 35.596 1.00 91.19 437 SER A C 1
ATOM 3446 O O . SER A 1 437 ? -8.525 -7.591 35.282 1.00 91.19 437 SER A O 1
ATOM 3448 N N . TYR A 1 438 ? -9.904 -6.083 36.218 1.00 90.06 438 TYR A N 1
ATOM 3449 C CA . TYR A 1 438 ? -8.848 -5.134 36.551 1.00 90.06 438 TYR A CA 1
ATOM 3450 C C . TYR A 1 438 ? -9.107 -4.449 37.894 1.00 90.06 438 TYR A C 1
ATOM 3452 O O . TYR A 1 438 ? -10.245 -4.357 38.356 1.00 90.06 438 TYR A O 1
ATOM 3460 N N . GLN A 1 439 ? -8.032 -3.981 38.523 1.00 87.44 439 GLN A N 1
ATOM 3461 C CA . GLN A 1 439 ? -8.057 -3.185 39.745 1.00 87.44 439 GLN A CA 1
ATOM 3462 C C . GLN A 1 439 ? -7.057 -2.040 39.611 1.00 87.44 439 GLN A C 1
ATOM 3464 O O . GLN A 1 439 ? -5.884 -2.271 39.323 1.00 87.44 439 GLN A O 1
ATOM 3469 N N . ILE A 1 440 ? -7.520 -0.813 39.837 1.00 85.00 440 ILE A N 1
ATOM 3470 C CA . ILE A 1 440 ? -6.679 0.388 39.829 1.00 85.00 440 ILE A CA 1
ATOM 3471 C C . ILE A 1 440 ? -6.440 0.800 41.276 1.00 85.00 440 ILE A C 1
ATOM 3473 O O . ILE A 1 440 ? -7.389 0.975 42.046 1.00 85.00 440 ILE A O 1
ATOM 3477 N N . ASN A 1 441 ? -5.173 0.952 41.660 1.00 82.31 441 ASN A N 1
ATOM 3478 C CA . ASN A 1 441 ? -4.831 1.437 42.989 1.00 82.31 441 ASN A CA 1
ATOM 3479 C C . ASN A 1 441 ? -5.132 2.940 43.102 1.00 82.31 441 ASN A C 1
ATOM 3481 O O . ASN A 1 441 ? -4.480 3.764 42.474 1.00 82.31 441 ASN A O 1
ATOM 3485 N N . GLN A 1 442 ? -6.083 3.306 43.964 1.00 77.00 442 GLN A N 1
ATOM 3486 C CA . GLN A 1 442 ? -6.505 4.700 44.155 1.00 77.00 442 GLN A CA 1
ATOM 3487 C C . GLN A 1 442 ? -5.385 5.621 44.671 1.00 77.00 442 GLN A C 1
ATOM 3489 O O . GLN A 1 442 ? -5.399 6.814 44.394 1.00 77.00 442 GLN A O 1
ATOM 3494 N N . SER A 1 443 ? -4.407 5.084 45.410 1.00 75.88 443 SER A N 1
ATOM 3495 C CA . SER A 1 443 ? -3.269 5.859 45.933 1.00 75.88 443 SER A CA 1
ATOM 3496 C C . SER A 1 443 ? -2.120 6.015 44.934 1.00 75.88 443 SER A C 1
ATOM 3498 O O . SER A 1 443 ? -1.317 6.936 45.060 1.00 75.88 443 SER A O 1
ATOM 3500 N N . ASN A 1 444 ? -2.039 5.124 43.943 1.00 79.50 444 ASN A N 1
ATOM 3501 C CA . ASN A 1 444 ? -1.092 5.207 42.839 1.00 79.50 444 ASN A CA 1
ATOM 3502 C C . ASN A 1 444 ? -1.744 4.626 41.571 1.00 79.50 444 ASN A C 1
ATOM 3504 O O . ASN A 1 444 ? -1.599 3.426 41.324 1.00 79.50 444 ASN A O 1
ATOM 3508 N N . PRO A 1 445 ? -2.455 5.451 40.780 1.00 74.75 445 PRO A N 1
ATOM 3509 C CA . PRO A 1 445 ? -3.206 4.997 39.608 1.00 74.75 445 PRO A CA 1
ATOM 3510 C C . PRO A 1 445 ? -2.359 4.328 38.517 1.00 74.75 445 PRO A C 1
ATOM 3512 O O . PRO A 1 445 ? -2.906 3.615 37.683 1.00 74.75 445 PRO A O 1
ATOM 3515 N N . GLU A 1 446 ? -1.033 4.510 38.529 1.00 78.44 446 GLU A N 1
ATOM 3516 C CA . GLU A 1 446 ? -0.114 3.806 37.621 1.00 78.44 446 GLU A CA 1
ATOM 3517 C C . GLU A 1 446 ? 0.070 2.327 37.994 1.00 78.44 446 GLU A C 1
ATOM 3519 O O . GLU A 1 446 ? 0.504 1.517 37.175 1.00 78.44 446 GLU A O 1
ATOM 3524 N N . ASN A 1 447 ? -0.280 1.949 39.226 1.00 85.00 447 ASN A N 1
ATOM 3525 C CA . ASN A 1 447 ? -0.243 0.573 39.691 1.00 85.00 447 ASN A CA 1
ATOM 3526 C C . ASN A 1 447 ? -1.597 -0.103 39.433 1.00 85.00 447 ASN A C 1
ATOM 3528 O O . ASN A 1 447 ? -2.502 -0.086 40.277 1.00 85.00 447 ASN A O 1
ATOM 3532 N N . VAL A 1 448 ? -1.722 -0.675 38.237 1.00 87.19 448 VAL A N 1
ATOM 3533 C CA . VAL A 1 448 ? -2.905 -1.410 37.787 1.00 87.19 448 VAL A CA 1
ATOM 3534 C C . VAL A 1 448 ? -2.621 -2.907 37.814 1.00 87.19 448 VAL A C 1
ATOM 3536 O O . VAL A 1 448 ? -1.592 -3.368 37.325 1.00 87.19 448 VAL A O 1
ATOM 3539 N N . LEU A 1 449 ? -3.558 -3.679 38.355 1.00 88.06 449 LEU A N 1
ATOM 3540 C CA . LEU A 1 449 ? -3.562 -5.134 38.253 1.00 88.06 449 LEU A CA 1
ATOM 3541 C C . LEU A 1 449 ? -4.597 -5.547 37.215 1.00 88.06 449 LEU A C 1
ATOM 3543 O O . LEU A 1 449 ? -5.732 -5.074 37.247 1.00 88.06 449 LEU A O 1
ATOM 3547 N N . VAL A 1 450 ? -4.219 -6.449 36.314 1.00 90.50 450 VAL A N 1
ATOM 3548 C CA . VAL A 1 450 ? -5.113 -7.012 35.300 1.00 90.50 450 VAL A CA 1
ATOM 3549 C C . VAL A 1 450 ? -5.028 -8.533 35.341 1.00 90.50 450 VAL A C 1
ATOM 3551 O O . VAL A 1 450 ? -3.941 -9.098 35.409 1.00 90.50 450 VAL A O 1
ATOM 3554 N N . SER A 1 451 ? -6.177 -9.203 35.319 1.00 91.06 451 SER A N 1
ATOM 3555 C CA . SER A 1 451 ? -6.266 -10.662 35.272 1.00 91.06 451 SER A CA 1
ATOM 3556 C C . SER A 1 451 ? -7.047 -11.087 34.037 1.00 91.06 451 SER A C 1
ATOM 3558 O O . SER A 1 451 ? -8.178 -10.637 33.815 1.00 91.06 451 SER A O 1
ATOM 3560 N N . LEU A 1 452 ? -6.421 -11.958 33.245 1.00 91.75 452 LEU A N 1
ATOM 3561 C CA . LEU A 1 452 ? -6.999 -12.569 32.055 1.00 91.75 452 LEU A CA 1
ATOM 3562 C C . LEU A 1 452 ? -7.290 -14.037 32.349 1.00 91.75 452 LEU A C 1
ATOM 3564 O O . LEU A 1 452 ? -6.380 -14.855 32.497 1.00 91.75 452 LEU A O 1
ATOM 3568 N N . LYS A 1 453 ? -8.580 -14.374 32.416 1.00 92.38 453 LYS A N 1
ATOM 3569 C CA . LYS A 1 453 ? -9.044 -15.738 32.691 1.00 92.38 453 LYS A CA 1
ATOM 3570 C C . LYS A 1 453 ? -9.765 -16.302 31.483 1.00 92.38 453 LYS A C 1
ATOM 3572 O O . LYS A 1 453 ? -10.638 -15.648 30.920 1.00 92.38 453 LYS A O 1
ATOM 3577 N N . LYS A 1 454 ? -9.422 -17.531 31.107 1.00 92.69 454 LYS A N 1
ATOM 3578 C CA . LYS A 1 454 ? -10.127 -18.259 30.054 1.00 92.69 454 LYS A CA 1
ATOM 3579 C C . LYS A 1 454 ? -11.567 -18.544 30.485 1.00 92.69 454 LYS A C 1
ATOM 3581 O O . LYS A 1 454 ? -11.796 -19.094 31.561 1.00 92.69 454 LYS A O 1
ATOM 3586 N N . MET A 1 455 ? -12.523 -18.164 29.643 1.00 92.44 455 MET A N 1
ATOM 3587 C CA . MET A 1 455 ? -13.934 -18.497 29.816 1.00 92.44 455 MET A CA 1
ATOM 3588 C C . MET A 1 455 ? -14.204 -19.891 29.252 1.00 92.44 455 MET A C 1
ATOM 3590 O O . MET A 1 45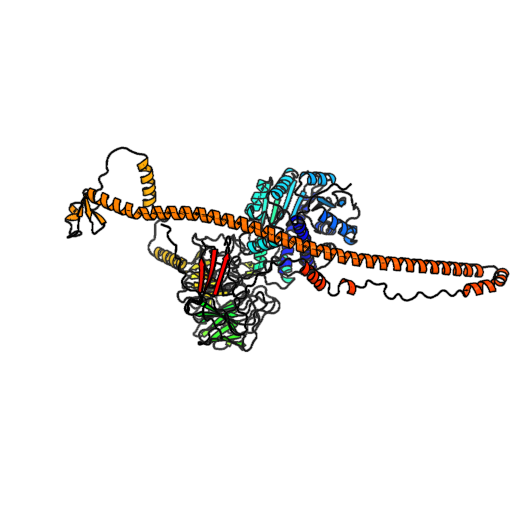5 ? -13.778 -20.217 28.143 1.00 92.44 455 MET A O 1
ATOM 3594 N N . MET A 1 456 ? -14.915 -20.718 30.017 1.00 92.31 456 MET A N 1
ATOM 3595 C CA . MET A 1 456 ? -15.276 -22.078 29.616 1.00 92.31 456 MET A CA 1
ATOM 3596 C C . MET A 1 456 ? -16.697 -22.074 29.065 1.00 92.31 456 MET A C 1
ATOM 3598 O O . MET A 1 456 ? -17.655 -22.314 29.796 1.00 92.31 456 MET A O 1
ATOM 3602 N N . CYS A 1 457 ? -16.826 -21.770 27.775 1.00 93.62 457 CYS A N 1
ATOM 3603 C CA . CYS A 1 457 ? -18.128 -21.682 27.129 1.00 93.62 457 CYS A CA 1
ATOM 3604 C C . CYS A 1 457 ? -18.615 -23.047 26.623 1.00 93.62 457 CYS A C 1
ATOM 3606 O O . CYS A 1 457 ? -17.838 -23.830 26.076 1.00 93.62 457 CYS A O 1
ATOM 3608 N N . THR A 1 458 ? -19.910 -23.319 26.778 1.00 95.31 458 THR A N 1
ATOM 3609 C CA . THR A 1 458 ? -20.581 -24.519 26.241 1.00 95.31 458 THR A CA 1
ATOM 3610 C C . THR A 1 458 ? -21.340 -24.200 24.945 1.00 95.31 458 THR A C 1
ATOM 3612 O O . THR A 1 458 ? -21.382 -23.046 24.519 1.00 95.31 458 THR A O 1
ATOM 3615 N N . GLY A 1 459 ? -21.921 -25.206 24.285 1.00 93.38 459 GLY A N 1
ATOM 3616 C CA . GLY A 1 459 ? -22.654 -25.031 23.023 1.00 93.38 459 GLY A CA 1
ATOM 3617 C C . GLY A 1 459 ? -21.765 -25.104 21.775 1.00 93.38 459 GLY A C 1
ATOM 3618 O O . GLY A 1 459 ? -20.645 -25.610 21.825 1.00 93.38 459 GLY A O 1
ATOM 3619 N N . THR A 1 460 ? -22.283 -24.632 20.636 1.00 93.12 460 THR A N 1
ATOM 3620 C CA . THR A 1 460 ? -21.563 -24.668 19.347 1.00 93.12 460 THR A CA 1
ATOM 3621 C C . THR A 1 460 ? -20.850 -23.342 19.112 1.00 93.12 460 THR A C 1
ATOM 3623 O O . THR A 1 460 ? -21.472 -22.370 18.696 1.00 93.12 460 THR A O 1
ATOM 3626 N N . ALA A 1 461 ? -19.550 -23.301 19.397 1.00 92.25 461 ALA A N 1
ATOM 3627 C CA . ALA A 1 461 ? -18.739 -22.104 19.213 1.00 92.25 461 ALA A CA 1
ATOM 3628 C C . ALA A 1 461 ? -18.487 -21.782 17.723 1.00 92.25 461 ALA A C 1
ATOM 3630 O O . ALA A 1 461 ? -18.410 -22.701 16.898 1.00 92.25 461 ALA A O 1
ATOM 3631 N N . PRO A 1 462 ? -18.301 -20.498 17.365 1.00 94.06 462 PRO A N 1
ATOM 3632 C CA . PRO A 1 462 ? -17.842 -20.112 16.037 1.00 94.06 462 PRO A CA 1
ATOM 3633 C C . PRO A 1 462 ? -16.441 -20.655 15.739 1.00 94.06 462 PRO A C 1
ATOM 3635 O O . PRO A 1 462 ? -15.612 -20.795 16.635 1.00 94.06 462 PRO A O 1
ATOM 3638 N N . LYS A 1 463 ? -16.130 -20.848 14.447 1.00 93.56 463 LYS A N 1
ATOM 3639 C CA . LYS A 1 463 ? -14.742 -21.063 14.000 1.00 93.56 463 LYS A CA 1
ATOM 3640 C C . LYS A 1 463 ? -13.822 -19.938 14.497 1.00 93.56 463 LYS A C 1
ATOM 3642 O O . LYS A 1 463 ? -14.213 -18.765 14.470 1.00 93.56 463 LYS A O 1
ATOM 3647 N N . SER A 1 464 ? -12.590 -20.298 14.837 1.00 93.25 464 SER A N 1
ATOM 3648 C CA . SER A 1 464 ? -11.512 -19.392 15.242 1.00 93.25 464 SER A CA 1
ATOM 3649 C C . SER A 1 464 ? -11.220 -18.355 14.167 1.00 93.25 464 SER A C 1
ATOM 3651 O O . SER A 1 464 ? -10.957 -18.686 13.009 1.00 93.25 464 SER A O 1
ATOM 3653 N N . ARG A 1 465 ? -11.317 -17.078 14.546 1.00 95.00 465 ARG A N 1
ATOM 3654 C CA . ARG A 1 465 ? -11.438 -15.968 13.595 1.00 95.00 465 ARG A CA 1
ATOM 3655 C C . ARG A 1 465 ? -10.832 -14.672 14.109 1.00 95.00 465 ARG A C 1
ATOM 3657 O O . ARG A 1 465 ? -10.641 -14.462 15.303 1.00 95.00 465 ARG A O 1
ATOM 3664 N N . TRP A 1 466 ? -10.605 -13.753 13.185 1.00 96.44 466 TRP A N 1
ATOM 3665 C CA . TRP A 1 466 ? -10.018 -12.438 13.426 1.00 96.44 466 TRP A CA 1
ATOM 3666 C C . TRP A 1 466 ? -10.602 -11.410 12.459 1.00 96.44 466 TRP A C 1
ATOM 3668 O O . TRP A 1 466 ? -11.236 -11.787 11.469 1.00 96.44 466 TRP A O 1
ATOM 3678 N N . ARG A 1 467 ? -10.423 -10.117 12.769 1.00 97.25 467 ARG A N 1
ATOM 3679 C CA . ARG A 1 467 ? -11.064 -8.993 12.052 1.00 97.25 467 ARG A CA 1
ATOM 3680 C C . ARG A 1 467 ? -12.602 -9.105 12.019 1.00 97.25 467 ARG A C 1
ATOM 3682 O O . ARG A 1 467 ? -13.236 -8.625 11.081 1.00 97.25 467 ARG A O 1
ATOM 3689 N N . HIS A 1 468 ? -13.174 -9.784 13.010 1.00 97.81 468 HIS A N 1
ATOM 3690 C CA . HIS A 1 468 ? -14.612 -9.856 13.269 1.00 97.81 468 HIS A CA 1
ATOM 3691 C C . HIS A 1 468 ? -15.012 -8.742 14.238 1.00 97.81 468 HIS A C 1
ATOM 3693 O O . HIS A 1 468 ? -14.145 -8.098 14.832 1.00 97.81 468 HIS A O 1
ATOM 3699 N N . THR A 1 469 ? -16.312 -8.558 14.430 1.00 98.06 469 THR A N 1
ATOM 3700 C CA . THR A 1 469 ? -16.848 -7.711 15.496 1.00 98.06 469 THR A CA 1
ATOM 3701 C C . THR A 1 469 ? -17.499 -8.576 16.570 1.00 98.06 469 THR A C 1
ATOM 3703 O O . THR A 1 469 ? -17.973 -9.680 16.290 1.00 98.06 469 THR A O 1
ATOM 3706 N N . ALA A 1 470 ? -17.482 -8.082 17.808 1.00 97.38 470 ALA A N 1
ATOM 3707 C CA . ALA A 1 470 ? -18.270 -8.618 18.908 1.00 97.38 470 ALA A CA 1
ATOM 3708 C C . ALA A 1 470 ? -18.971 -7.454 19.611 1.00 97.38 470 ALA A C 1
ATOM 3710 O O . ALA A 1 470 ? -18.309 -6.563 20.150 1.00 97.38 470 ALA A O 1
ATOM 3711 N N . THR A 1 471 ? -20.299 -7.456 19.594 1.00 97.12 471 THR A N 1
ATOM 3712 C CA . THR A 1 471 ? -21.121 -6.353 20.107 1.00 97.12 471 THR A CA 1
ATOM 3713 C C . THR A 1 471 ? -22.043 -6.874 21.202 1.00 97.12 471 THR A C 1
ATOM 3715 O O . THR A 1 471 ? -22.628 -7.948 21.067 1.00 97.12 471 THR A O 1
ATOM 3718 N N . LEU A 1 472 ? -22.158 -6.130 22.302 1.00 95.69 472 LEU A N 1
ATOM 3719 C CA . LEU A 1 472 ? -23.069 -6.468 23.390 1.00 95.69 472 LEU A CA 1
ATOM 3720 C C . LEU A 1 472 ? -24.509 -6.145 22.975 1.00 95.69 472 LEU A C 1
ATOM 3722 O O . LEU A 1 472 ? -24.801 -5.010 22.604 1.00 95.69 472 LEU A O 1
ATOM 3726 N N . LEU A 1 473 ? -25.392 -7.136 23.063 1.00 94.81 473 LEU A N 1
ATOM 3727 C CA . LEU A 1 473 ? -26.830 -7.015 22.832 1.00 94.81 473 LEU A CA 1
ATOM 3728 C C . LEU A 1 473 ? -27.597 -7.473 24.071 1.00 94.81 473 LEU A C 1
ATOM 3730 O O . LEU A 1 473 ? -27.159 -8.385 24.773 1.00 94.81 473 LEU A O 1
ATOM 3734 N N . SER A 1 474 ? -28.777 -6.900 24.290 1.00 90.69 474 SER A N 1
ATOM 3735 C CA . SER A 1 474 ? -29.703 -7.347 25.332 1.00 90.69 474 SER A CA 1
ATOM 3736 C C . SER A 1 474 ? -31.030 -7.759 24.703 1.00 90.69 474 SER A C 1
ATOM 3738 O O . SER A 1 474 ? -31.624 -6.995 23.945 1.00 90.69 474 SER A O 1
ATOM 3740 N N . HIS A 1 475 ? -31.497 -8.965 25.019 1.00 89.94 475 HIS A N 1
ATOM 3741 C CA . HIS A 1 475 ? -32.762 -9.514 24.527 1.00 89.94 475 HIS A CA 1
ATOM 3742 C C . HIS A 1 475 ? -33.361 -10.438 25.590 1.00 89.94 475 HIS A C 1
ATOM 3744 O O . HIS A 1 475 ? -32.630 -11.227 26.187 1.00 89.94 475 HIS A O 1
ATOM 3750 N N . ASP A 1 476 ? -34.664 -10.313 25.857 1.00 87.06 476 ASP A N 1
ATOM 3751 C CA . ASP A 1 476 ? -35.372 -11.053 26.915 1.00 87.06 476 ASP A CA 1
ATOM 3752 C C . ASP A 1 476 ? -34.643 -11.040 28.274 1.00 87.06 476 ASP A C 1
ATOM 3754 O O . ASP A 1 476 ? -34.410 -12.078 28.891 1.00 87.06 476 ASP A O 1
ATOM 3758 N N . GLU A 1 477 ? -34.230 -9.846 28.721 1.00 86.69 477 GLU A N 1
ATOM 3759 C CA . GLU A 1 477 ? -33.507 -9.614 29.989 1.00 86.69 477 GLU A CA 1
ATOM 3760 C C . GLU A 1 477 ? -32.155 -10.349 30.119 1.00 86.69 477 GLU A C 1
ATOM 3762 O O . GLU A 1 477 ? -31.559 -10.380 31.197 1.00 86.69 477 GLU A O 1
ATOM 3767 N N . ARG A 1 478 ? -31.632 -10.908 29.022 1.00 90.81 478 ARG A N 1
ATOM 3768 C CA . ARG A 1 478 ? -30.327 -11.578 28.955 1.00 90.81 478 ARG A CA 1
ATOM 3769 C C . ARG A 1 478 ? -29.350 -10.800 28.092 1.00 90.81 478 ARG A C 1
ATOM 3771 O O . ARG A 1 478 ? -29.756 -10.104 27.159 1.00 90.81 478 ARG A O 1
ATOM 3778 N N . ASN A 1 479 ? -28.060 -10.956 28.377 1.00 92.62 479 ASN A N 1
ATOM 3779 C CA . ASN A 1 479 ? -26.997 -10.303 27.630 1.00 92.62 479 ASN A CA 1
ATOM 3780 C C . ASN A 1 479 ? -26.267 -11.297 26.732 1.00 92.62 479 ASN A C 1
ATOM 3782 O O . ASN A 1 479 ? -25.803 -12.357 27.162 1.00 92.62 479 ASN A O 1
ATOM 3786 N N . TYR A 1 480 ? -26.110 -10.907 25.475 1.00 95.12 480 TYR A N 1
ATOM 3787 C CA . TYR A 1 480 ? -25.441 -11.695 24.459 1.00 95.12 480 TYR A CA 1
ATOM 3788 C C . TYR A 1 480 ? -24.256 -10.921 23.900 1.00 95.12 480 TYR A C 1
ATOM 3790 O O . TYR A 1 480 ? -24.373 -9.744 23.565 1.00 95.12 480 TYR A O 1
ATOM 3798 N N . LEU A 1 481 ? -23.122 -11.598 23.739 1.00 96.38 481 LEU A N 1
ATOM 3799 C CA . LEU A 1 481 ? -22.111 -11.141 22.794 1.00 96.38 481 LEU A CA 1
ATOM 3800 C C . LEU A 1 481 ? -22.472 -11.678 21.419 1.00 96.38 481 LEU A C 1
ATOM 3802 O O . LEU A 1 481 ? -22.457 -12.890 21.188 1.00 96.38 481 LEU A O 1
ATOM 3806 N N . PHE A 1 482 ? -22.804 -10.758 20.524 1.00 97.50 482 PHE A N 1
ATOM 3807 C CA . PHE A 1 482 ? -23.082 -11.049 19.134 1.00 97.50 482 PHE A CA 1
ATOM 3808 C C . PHE A 1 482 ? -21.798 -10.963 18.319 1.00 97.50 482 PHE A C 1
ATOM 3810 O O . PHE A 1 482 ? -21.208 -9.889 18.208 1.00 97.50 482 PHE A O 1
ATOM 3817 N N . VAL A 1 483 ? -21.367 -12.090 17.756 1.00 97.81 483 VAL A N 1
ATOM 3818 C CA . VAL A 1 483 ? -20.168 -12.189 16.921 1.00 97.81 483 VAL A CA 1
ATOM 3819 C C . VAL A 1 483 ? -20.575 -12.315 15.462 1.00 97.81 483 VAL A C 1
ATOM 3821 O O . VAL A 1 483 ? -21.302 -13.244 15.105 1.00 97.81 483 VAL A O 1
ATOM 3824 N N . PHE A 1 484 ? -20.066 -11.417 14.618 1.00 97.88 484 PHE A N 1
ATOM 3825 C CA . PHE A 1 484 ? -20.364 -11.416 13.189 1.00 97.88 484 PHE A CA 1
ATOM 3826 C C . PHE A 1 484 ? -19.116 -11.252 12.319 1.00 97.88 484 PHE A C 1
ATOM 3828 O O . PHE A 1 484 ? -18.195 -10.479 12.608 1.00 97.88 484 PHE A O 1
ATOM 3835 N N . GLY A 1 485 ? -19.108 -12.000 11.218 1.00 97.69 485 GLY A N 1
ATOM 3836 C CA . GLY A 1 485 ? -18.103 -11.918 10.170 1.00 97.69 485 GLY A CA 1
ATOM 3837 C C . GLY A 1 485 ? -16.688 -12.281 10.619 1.00 97.69 485 GLY A C 1
ATOM 3838 O O . GLY A 1 485 ? -16.475 -13.180 11.440 1.00 97.69 485 GLY A O 1
ATOM 3839 N N . GLY A 1 486 ? -15.708 -11.602 10.029 1.00 97.06 486 GLY A N 1
ATOM 3840 C CA . GLY A 1 486 ? -14.289 -11.909 10.173 1.00 97.06 486 GLY A CA 1
ATOM 3841 C C . GLY A 1 486 ? -13.800 -12.886 9.115 1.00 97.06 486 GLY A C 1
ATOM 3842 O O . GLY A 1 486 ? -14.410 -13.052 8.060 1.00 97.06 486 GLY A O 1
ATOM 3843 N N . ARG A 1 487 ? -12.660 -13.513 9.386 1.00 94.81 487 ARG A N 1
ATOM 3844 C CA . ARG A 1 487 ? -12.045 -14.493 8.488 1.00 94.81 487 ARG A CA 1
ATOM 3845 C C . ARG A 1 487 ? -11.301 -15.577 9.256 1.00 94.81 487 ARG A C 1
ATOM 3847 O O . ARG A 1 487 ? -10.926 -15.361 10.411 1.00 94.81 487 ARG A O 1
ATOM 3854 N N . THR A 1 488 ? -11.067 -16.710 8.601 1.00 92.25 488 THR A N 1
ATOM 3855 C CA . THR A 1 488 ? -10.230 -17.808 9.108 1.00 92.25 488 THR A CA 1
ATOM 3856 C C . THR A 1 488 ? -8.984 -17.966 8.228 1.00 92.25 488 THR A C 1
ATOM 3858 O O . THR A 1 488 ? -8.677 -17.096 7.406 1.00 92.25 488 THR A O 1
ATOM 3861 N N . GLU A 1 489 ? -8.226 -19.042 8.436 1.00 85.62 489 GLU A N 1
ATOM 3862 C CA . GLU A 1 489 ? -7.161 -19.458 7.519 1.00 85.62 489 GLU A CA 1
ATOM 3863 C C . GLU A 1 489 ? -7.723 -19.886 6.150 1.00 85.62 489 GLU A C 1
ATOM 3865 O O . GLU A 1 489 ? -7.168 -19.520 5.116 1.00 85.62 489 GLU A O 1
ATOM 3870 N N . GLU A 1 490 ? -8.841 -20.619 6.148 1.00 86.19 490 GLU A N 1
ATOM 3871 C CA . GLU A 1 490 ? -9.448 -21.230 4.955 1.00 86.19 490 GLU A CA 1
ATOM 3872 C C . GLU A 1 490 ? -10.473 -20.312 4.277 1.00 86.19 490 GLU A C 1
ATOM 3874 O O . GLU A 1 490 ? -10.532 -20.218 3.050 1.00 86.19 490 GLU A O 1
ATOM 3879 N N . ASP A 1 491 ? -11.284 -19.630 5.087 1.00 90.81 491 ASP A N 1
ATOM 3880 C CA . ASP A 1 491 ? -12.405 -18.812 4.644 1.00 90.81 491 ASP A CA 1
ATOM 3881 C C . ASP A 1 491 ? -11.976 -17.331 4.621 1.00 90.81 491 ASP A C 1
ATOM 3883 O O . ASP A 1 491 ? -11.746 -16.739 5.686 1.00 90.81 491 ASP A O 1
ATOM 3887 N N . PRO A 1 492 ? -11.871 -16.693 3.436 1.00 91.06 492 PRO A N 1
ATOM 3888 C CA . PRO A 1 492 ? -11.360 -15.326 3.316 1.00 91.06 492 PRO A CA 1
ATOM 3889 C C . PRO A 1 492 ? -12.302 -14.282 3.922 1.00 91.06 492 PRO A C 1
ATOM 3891 O O . PRO A 1 492 ? -11.833 -13.256 4.404 1.00 91.06 492 PRO A O 1
ATOM 3894 N N . VAL A 1 493 ? -13.609 -14.559 3.926 1.00 95.69 493 VAL A N 1
ATOM 3895 C CA . VAL A 1 493 ? -14.653 -13.754 4.565 1.00 95.69 493 VAL A CA 1
ATOM 3896 C C . VAL A 1 493 ? -15.739 -14.664 5.130 1.00 95.69 493 VAL A C 1
ATOM 3898 O O . VAL A 1 493 ? -16.126 -15.652 4.503 1.00 95.69 493 VAL A O 1
ATOM 3901 N N . LEU A 1 494 ? -16.252 -14.307 6.303 1.00 96.81 494 LEU A N 1
ATOM 3902 C CA . LEU A 1 494 ? -17.333 -14.995 7.002 1.00 96.81 494 LEU A CA 1
ATOM 3903 C C . LEU A 1 494 ? -18.575 -14.100 7.051 1.00 96.81 494 LEU A C 1
ATOM 3905 O O . LEU A 1 494 ? -18.463 -12.876 7.085 1.00 96.81 494 LEU A O 1
ATOM 3909 N N . GLY A 1 495 ? -19.759 -14.707 7.036 1.00 95.88 495 GLY A N 1
ATOM 3910 C CA . GLY A 1 495 ? -21.053 -14.017 7.161 1.00 95.88 495 GLY A CA 1
ATOM 3911 C C . GLY A 1 495 ? -22.007 -14.742 8.106 1.00 95.88 495 GLY A C 1
ATOM 3912 O O . GLY A 1 495 ? -23.218 -14.589 8.002 1.00 95.88 495 GLY A O 1
ATOM 3913 N N . ASP A 1 496 ? -21.462 -15.588 8.977 1.00 95.50 496 ASP A N 1
ATOM 3914 C CA . ASP A 1 496 ? -22.190 -16.257 10.044 1.00 95.50 496 ASP A CA 1
ATOM 3915 C C . ASP A 1 496 ? -22.314 -15.344 11.274 1.00 95.50 496 ASP A C 1
ATOM 3917 O O . ASP A 1 496 ? -21.486 -14.461 11.515 1.00 95.50 496 ASP A O 1
ATOM 3921 N N . ALA A 1 497 ? -23.378 -15.567 12.039 1.00 96.06 497 ALA A N 1
ATOM 3922 C CA . ALA A 1 497 ? -23.752 -14.794 13.213 1.00 96.06 497 ALA A CA 1
ATOM 3923 C C . ALA A 1 497 ? -23.903 -15.736 14.411 1.00 96.06 497 ALA A C 1
ATOM 3925 O O . ALA A 1 497 ? -24.543 -16.783 14.294 1.00 96.06 497 ALA A O 1
ATOM 3926 N N . HIS A 1 498 ? -23.313 -15.373 15.549 1.00 97.06 498 HIS A N 1
ATOM 3927 C CA . HIS A 1 498 ? -23.271 -16.225 16.740 1.00 97.06 498 HIS A CA 1
ATOM 3928 C C . HIS A 1 498 ? -23.610 -15.435 17.998 1.00 97.06 498 HIS A C 1
ATOM 3930 O O . HIS A 1 498 ? -23.160 -14.302 18.152 1.00 97.06 498 HIS A O 1
ATOM 3936 N N . PHE A 1 499 ? -24.352 -16.056 18.917 1.00 97.00 499 PHE A N 1
ATOM 3937 C CA . PHE A 1 499 ? -24.772 -15.450 20.180 1.00 97.00 499 PHE A CA 1
ATOM 3938 C C . PHE A 1 499 ? -24.184 -16.217 21.364 1.00 97.00 499 PHE A C 1
ATOM 3940 O O . PHE A 1 499 ? -24.541 -17.372 21.608 1.00 97.00 499 PHE A O 1
ATOM 3947 N N . LEU A 1 500 ? -23.310 -15.569 22.130 1.00 96.94 500 LEU A N 1
ATOM 3948 C CA . LEU A 1 500 ? -22.818 -16.092 23.404 1.00 96.94 500 LEU A CA 1
ATOM 3949 C C . LEU A 1 500 ? -23.608 -15.461 24.551 1.00 96.94 500 LEU A C 1
ATOM 3951 O O . LEU A 1 500 ? -23.427 -14.278 24.832 1.00 96.94 500 LEU A O 1
ATOM 3955 N N . CYS A 1 501 ? -24.452 -16.244 25.224 1.00 95.38 501 CYS A N 1
ATOM 3956 C CA . CYS A 1 501 ? -25.132 -15.803 26.442 1.00 95.38 501 CYS A CA 1
ATOM 3957 C C . CYS A 1 501 ? -24.107 -15.665 27.574 1.00 95.38 501 CYS A C 1
ATOM 3959 O O . CYS A 1 501 ? -23.417 -16.631 27.914 1.00 95.38 501 CYS A O 1
ATOM 3961 N N . LEU A 1 502 ? -23.994 -14.466 28.147 1.00 93.44 502 LEU A N 1
ATOM 3962 C CA . LEU A 1 502 ? -22.997 -14.148 29.171 1.00 93.44 502 LEU A CA 1
ATOM 3963 C C . LEU A 1 502 ? -23.374 -14.669 30.561 1.00 93.44 502 LEU A C 1
ATOM 3965 O O . LEU A 1 502 ? -22.490 -14.919 31.385 1.00 93.44 502 LEU A O 1
ATOM 3969 N N . GLU A 1 503 ? -24.667 -14.825 30.832 1.00 91.56 503 GLU A N 1
ATOM 3970 C CA . GLU A 1 503 ? -25.179 -15.405 32.071 1.00 91.56 503 GLU A CA 1
ATOM 3971 C C . GLU A 1 503 ? -24.903 -16.911 32.133 1.00 91.56 503 GLU A C 1
ATOM 3973 O O . GLU A 1 503 ? -24.350 -17.386 33.124 1.00 91.56 503 GLU A O 1
ATOM 3978 N N . ASP A 1 504 ? -25.209 -17.630 31.048 1.00 91.75 504 ASP A N 1
ATOM 3979 C CA . ASP A 1 504 ? -25.075 -19.091 30.964 1.00 91.75 504 ASP A CA 1
ATOM 3980 C C . ASP A 1 504 ? -23.689 -19.543 30.459 1.00 91.75 504 ASP A C 1
ATOM 3982 O O . ASP A 1 504 ? -23.375 -20.733 30.481 1.00 91.75 504 ASP A O 1
ATOM 3986 N N . GLN A 1 505 ? -22.862 -18.609 29.967 1.00 94.19 505 GLN A N 1
ATOM 3987 C CA . GLN A 1 505 ? -21.616 -18.888 29.236 1.00 94.19 505 GLN A CA 1
ATOM 3988 C C . GLN A 1 505 ? -21.822 -19.959 28.152 1.00 94.19 505 GLN A C 1
ATOM 3990 O O . GLN A 1 505 ? -21.053 -20.913 28.021 1.00 94.19 505 GLN A O 1
ATOM 3995 N N . CYS A 1 506 ? -22.896 -19.822 27.376 1.00 96.44 506 CYS A N 1
ATOM 3996 C CA . CYS A 1 506 ? -23.313 -20.810 26.389 1.00 96.44 506 CYS A CA 1
ATOM 3997 C C . CYS A 1 506 ? -23.538 -20.151 25.028 1.00 96.44 506 CYS A C 1
ATOM 3999 O O . CYS A 1 506 ? -24.208 -19.121 24.926 1.00 96.44 506 CYS A O 1
ATOM 4001 N N . TRP A 1 507 ? -22.978 -20.751 23.981 1.00 96.69 507 TRP A N 1
ATOM 4002 C CA . TRP A 1 507 ? -23.304 -20.420 22.602 1.00 96.69 507 TRP A CA 1
ATOM 4003 C C . TRP A 1 507 ? -24.705 -20.935 22.291 1.00 96.69 507 TRP A C 1
ATOM 4005 O O . TRP A 1 507 ? -24.960 -22.142 22.302 1.00 96.69 507 TRP A O 1
ATOM 4015 N N . THR A 1 508 ? -25.614 -20.002 22.033 1.00 95.06 508 THR A N 1
ATOM 4016 C CA . THR A 1 508 ? -27.047 -20.263 21.894 1.00 95.06 508 THR A CA 1
ATOM 4017 C C . THR A 1 508 ? -27.541 -19.857 20.517 1.00 95.06 508 THR A C 1
ATOM 4019 O O . THR A 1 508 ? -26.967 -18.999 19.847 1.00 95.06 508 THR A O 1
ATOM 4022 N N . HIS A 1 509 ? -28.619 -20.501 20.084 1.00 91.88 509 HIS A N 1
ATOM 4023 C CA . HIS A 1 509 ? -29.305 -20.127 18.861 1.00 91.88 509 HIS A CA 1
ATOM 4024 C C . HIS A 1 509 ? -30.398 -19.109 19.187 1.00 91.88 509 HIS A C 1
ATOM 4026 O O . HIS A 1 509 ? -31.368 -19.443 19.869 1.00 91.88 509 HIS A O 1
ATOM 4032 N N . VAL A 1 510 ? -30.261 -17.898 18.653 1.00 92.19 510 VAL A N 1
ATOM 4033 C CA . VAL A 1 510 ? -31.315 -16.879 18.653 1.00 92.19 510 VAL A CA 1
ATOM 4034 C C . VAL A 1 510 ? -31.849 -16.762 17.221 1.00 92.19 510 VAL A C 1
ATOM 4036 O O . VAL A 1 510 ? -31.037 -16.642 16.301 1.00 92.19 510 VAL A O 1
ATOM 4039 N N . PRO A 1 511 ? -33.176 -16.831 16.998 1.00 94.19 511 PRO A N 1
ATOM 4040 C CA . PRO A 1 511 ? -33.762 -16.675 15.670 1.00 94.19 511 PRO A CA 1
ATOM 4041 C C . PRO A 1 511 ? -33.300 -15.393 14.965 1.00 94.19 511 PRO A C 1
ATOM 4043 O O . PRO A 1 511 ? -33.343 -14.305 15.541 1.00 94.19 511 PRO A O 1
ATOM 4046 N N . LEU A 1 512 ? -32.870 -15.550 13.710 1.00 94.75 512 LEU A N 1
ATOM 4047 C CA . LEU A 1 512 ? -32.482 -14.469 12.808 1.00 94.75 512 LEU A CA 1
ATOM 4048 C C . LEU A 1 512 ? -33.381 -14.482 11.572 1.00 94.75 512 LEU A C 1
ATOM 4050 O O . LEU A 1 512 ? -33.413 -15.463 10.829 1.00 94.75 512 LEU A O 1
ATOM 4054 N N . GLU A 1 513 ? -34.091 -13.381 11.357 1.00 94.31 513 GLU A N 1
ATOM 4055 C CA . GLU A 1 513 ? -34.968 -13.156 10.209 1.00 94.31 513 GLU A CA 1
ATOM 4056 C C . GLU A 1 513 ? -34.371 -12.118 9.243 1.00 94.31 513 GLU A C 1
ATOM 4058 O O . GLU A 1 513 ? -33.396 -11.431 9.554 1.00 94.31 513 GLU A O 1
ATOM 4063 N N . GLY A 1 514 ? -34.967 -11.980 8.057 1.00 92.19 514 GLY A N 1
ATOM 4064 C CA . GLY A 1 514 ? -34.548 -10.997 7.054 1.00 92.19 514 GLY A CA 1
ATOM 4065 C C . GLY A 1 514 ? -33.429 -11.479 6.124 1.00 92.19 514 GLY A C 1
ATOM 4066 O O . GLY A 1 514 ? -33.125 -12.668 6.026 1.00 92.19 514 GLY A O 1
ATOM 4067 N N . CYS A 1 515 ? -32.850 -10.540 5.371 1.00 89.75 515 CYS A N 1
ATOM 4068 C CA . CYS A 1 515 ? -31.775 -10.834 4.421 1.00 89.75 515 CYS A CA 1
ATOM 4069 C C . CYS A 1 515 ? -30.418 -10.755 5.116 1.00 89.75 515 CYS A C 1
ATOM 4071 O O . CYS A 1 515 ? -30.014 -9.681 5.557 1.00 89.75 515 CYS A O 1
ATOM 4073 N N . ASN A 1 516 ? -29.700 -11.877 5.156 1.00 92.38 516 ASN A N 1
ATOM 4074 C CA . ASN A 1 516 ? -28.376 -11.921 5.764 1.00 92.38 516 ASN A CA 1
ATOM 4075 C C . ASN A 1 516 ? -27.411 -10.925 5.091 1.00 92.38 516 ASN A C 1
ATOM 4077 O O . ASN A 1 516 ? -27.369 -10.853 3.856 1.00 92.38 516 ASN A O 1
ATOM 4081 N N . PRO A 1 517 ? -26.600 -10.202 5.884 1.00 94.81 517 PRO A N 1
ATOM 4082 C CA . PRO A 1 517 ? -25.510 -9.388 5.370 1.00 94.81 517 PRO A CA 1
ATOM 4083 C C . PRO A 1 517 ? -24.545 -10.188 4.493 1.00 94.81 517 PRO A C 1
ATOM 4085 O O . PRO A 1 517 ? -24.291 -11.371 4.733 1.00 94.81 517 PRO A O 1
ATOM 4088 N N . GLU A 1 518 ? -23.921 -9.517 3.526 1.00 94.75 518 GLU A N 1
ATOM 4089 C CA . GLU A 1 518 ? -22.808 -10.118 2.788 1.00 94.75 518 GLU A CA 1
ATOM 4090 C C . GLU A 1 518 ? -21.642 -10.478 3.738 1.00 94.75 518 GLU A C 1
ATOM 4092 O O . GLU A 1 518 ? -21.304 -9.660 4.607 1.00 94.75 518 GLU A O 1
ATOM 4097 N N . PRO A 1 519 ? -21.001 -11.657 3.570 1.00 97.56 519 PRO A N 1
ATOM 4098 C CA . PRO A 1 519 ? -19.785 -12.029 4.287 1.00 97.56 519 PRO A CA 1
ATOM 4099 C C . PRO A 1 519 ? -18.682 -10.973 4.197 1.00 97.56 519 PRO A C 1
ATOM 4101 O O . PRO A 1 519 ? -18.352 -10.509 3.107 1.00 97.56 519 PRO A O 1
ATOM 4104 N N . ARG A 1 520 ? -18.080 -10.622 5.338 1.00 98.00 520 ARG A N 1
ATOM 4105 C CA . ARG A 1 520 ? -17.121 -9.515 5.435 1.00 98.00 520 ARG A CA 1
ATOM 4106 C C . ARG A 1 520 ? -16.196 -9.612 6.642 1.00 98.00 520 ARG A C 1
ATOM 4108 O O . ARG A 1 520 ? -16.535 -10.209 7.663 1.00 98.00 520 ARG A O 1
ATOM 4115 N N . HIS A 1 521 ? -15.062 -8.925 6.578 1.00 97.94 521 HIS A N 1
ATOM 4116 C CA . HIS A 1 521 ? -14.192 -8.671 7.732 1.00 97.94 521 HIS A CA 1
ATOM 4117 C C . HIS A 1 521 ? -13.801 -7.188 7.817 1.00 97.94 521 HIS A C 1
ATOM 4119 O O . HIS A 1 521 ? -14.054 -6.424 6.892 1.00 97.94 521 HIS A O 1
ATOM 4125 N N . SER A 1 522 ? -13.173 -6.762 8.916 1.00 98.00 522 SER A N 1
ATOM 4126 C CA . SER A 1 522 ? -12.738 -5.366 9.127 1.00 98.00 522 SER A CA 1
ATOM 4127 C C . SER A 1 522 ? -13.864 -4.326 8.967 1.00 98.00 522 SER A C 1
ATOM 4129 O O . SER A 1 522 ? -13.616 -3.216 8.494 1.00 98.00 522 SER A O 1
ATOM 4131 N N . HIS A 1 523 ? -15.098 -4.707 9.294 1.00 98.38 523 HIS A N 1
ATOM 4132 C CA . HIS A 1 523 ? -16.251 -3.810 9.385 1.00 98.38 523 HIS A CA 1
ATOM 4133 C C . HIS A 1 523 ? -16.378 -3.283 10.819 1.00 98.38 523 HIS A C 1
ATOM 4135 O O . HIS A 1 523 ? -15.760 -3.840 11.730 1.00 98.38 523 HIS A O 1
ATOM 4141 N N . SER A 1 524 ? -17.204 -2.260 11.023 1.00 97.81 524 SER A N 1
ATOM 4142 C CA . SER A 1 524 ? -17.613 -1.828 12.361 1.00 97.81 524 SER A CA 1
ATOM 4143 C C . SER A 1 524 ? -19.017 -2.338 12.690 1.00 97.81 524 SER A C 1
ATOM 4145 O O . SER A 1 524 ? -19.846 -2.527 11.795 1.00 97.81 524 SER A O 1
ATOM 4147 N N . ALA A 1 525 ? -19.268 -2.591 13.976 1.00 97.81 525 ALA A N 1
ATOM 4148 C CA . ALA A 1 525 ? -20.585 -2.937 14.493 1.00 97.81 525 ALA A CA 1
ATOM 4149 C C . ALA A 1 525 ? -20.805 -2.251 15.845 1.00 97.81 525 ALA A C 1
ATOM 4151 O O . ALA A 1 525 ? -20.021 -2.446 16.777 1.00 97.81 525 ALA A O 1
ATOM 4152 N N . CYS A 1 526 ? -21.872 -1.465 15.954 1.00 96.50 526 CYS A N 1
ATOM 4153 C CA . CYS A 1 526 ? -22.180 -0.664 17.138 1.00 96.50 526 CYS A CA 1
ATOM 4154 C C . CYS A 1 526 ? -23.551 -1.047 17.684 1.00 96.50 526 CYS A C 1
ATOM 4156 O O . CYS A 1 526 ? -24.492 -1.221 16.908 1.00 96.50 526 CYS A O 1
ATOM 4158 N N . ALA A 1 527 ? -23.681 -1.148 19.007 1.00 95.06 527 ALA A N 1
ATOM 4159 C CA . ALA A 1 527 ? -24.983 -1.339 19.636 1.00 95.06 527 ALA A CA 1
ATOM 4160 C C . ALA A 1 527 ? -25.881 -0.133 19.325 1.00 95.06 527 ALA A C 1
ATOM 4162 O O . ALA A 1 527 ? -25.468 1.009 19.487 1.00 95.06 527 ALA A O 1
ATOM 4163 N N . TYR A 1 528 ? -27.108 -0.375 18.876 1.00 94.75 528 TYR A N 1
ATOM 4164 C CA . TYR A 1 528 ? -28.056 0.681 18.537 1.00 94.75 528 TYR A CA 1
ATOM 4165 C C . TYR A 1 528 ? -29.460 0.251 18.943 1.00 94.75 528 TYR A C 1
ATOM 4167 O O . TYR A 1 528 ? -29.969 -0.777 18.492 1.00 94.75 528 TYR A O 1
ATOM 4175 N N . ARG A 1 529 ? -30.093 1.047 19.814 1.00 90.25 529 ARG A N 1
ATOM 4176 C CA . ARG A 1 529 ? -31.359 0.691 20.476 1.00 90.25 529 ARG A CA 1
ATOM 4177 C C . ARG A 1 529 ? -31.224 -0.675 21.172 1.00 90.25 529 ARG A C 1
ATOM 4179 O O . ARG A 1 529 ? -30.328 -0.844 21.987 1.00 90.25 529 ARG A O 1
ATOM 4186 N N . GLN A 1 530 ? -32.095 -1.638 20.871 1.00 89.12 530 GLN A N 1
ATOM 4187 C CA . GLN A 1 530 ? -32.021 -3.012 21.399 1.00 89.12 530 GLN A CA 1
ATOM 4188 C C . GLN A 1 530 ? -31.258 -3.975 20.475 1.00 89.12 530 GLN A C 1
ATOM 4190 O O . GLN A 1 530 ? -31.280 -5.181 20.685 1.00 89.12 530 GLN A O 1
ATOM 4195 N N . GLY A 1 531 ? -30.635 -3.458 19.420 1.00 94.44 531 GLY A N 1
ATOM 4196 C CA . GLY A 1 531 ? -29.976 -4.229 18.381 1.00 94.44 531 GLY A CA 1
ATOM 4197 C C . GLY A 1 531 ? -28.600 -3.663 18.055 1.00 94.44 531 GLY A C 1
ATOM 4198 O O . GLY A 1 531 ? -27.893 -3.176 18.939 1.00 94.44 531 GLY A O 1
ATOM 4199 N N . LEU A 1 532 ? -28.214 -3.704 16.782 1.00 97.00 532 LEU A N 1
ATOM 4200 C CA . LEU A 1 532 ? -26.961 -3.105 16.321 1.00 97.00 532 LEU A CA 1
ATOM 4201 C C . LEU A 1 532 ? -27.055 -2.558 14.901 1.00 97.00 532 LEU A C 1
ATOM 4203 O O . LEU A 1 532 ? -27.985 -2.858 14.152 1.00 97.00 532 LEU A O 1
ATOM 4207 N N . VAL A 1 533 ? -26.044 -1.782 14.536 1.00 97.81 533 VAL A N 1
ATOM 4208 C CA . VAL A 1 533 ? -25.791 -1.310 13.179 1.00 97.81 533 VAL A CA 1
ATOM 4209 C C . VAL A 1 533 ? -24.415 -1.782 12.716 1.00 97.81 533 VAL A C 1
ATOM 4211 O O . VAL A 1 533 ? -23.453 -1.728 13.479 1.00 97.81 533 VAL A O 1
ATOM 4214 N N . ILE A 1 534 ? -24.327 -2.245 11.470 1.00 98.12 534 ILE A N 1
ATOM 4215 C CA . ILE A 1 534 ? -23.100 -2.651 10.778 1.00 98.12 534 ILE A CA 1
ATOM 4216 C C . ILE A 1 534 ? -22.876 -1.716 9.601 1.00 98.12 534 ILE A C 1
ATOM 4218 O O 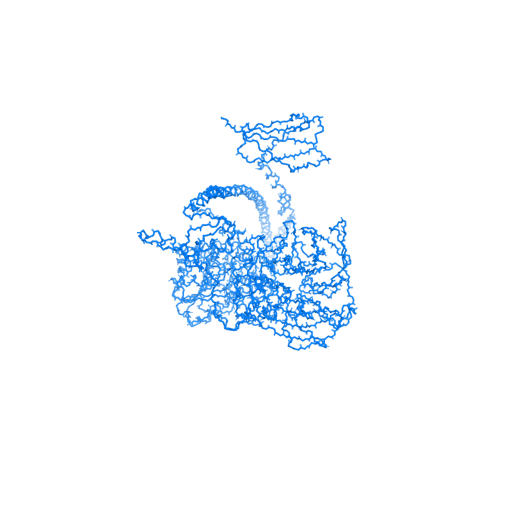. ILE A 1 534 ? -23.791 -1.496 8.803 1.00 98.12 534 ILE A O 1
ATOM 4222 N N . PHE A 1 535 ? -21.645 -1.232 9.452 1.00 97.94 535 PHE A N 1
ATOM 4223 C CA . PHE A 1 535 ? -21.238 -0.464 8.284 1.00 97.94 535 PHE A CA 1
ATOM 4224 C C . PHE A 1 535 ? -19.940 -0.993 7.669 1.00 97.94 535 PHE A C 1
ATOM 4226 O O . PHE A 1 535 ? -18.967 -1.317 8.359 1.00 97.94 535 PHE A O 1
ATOM 4233 N N . GLY A 1 536 ? -19.938 -1.047 6.338 1.00 97.06 536 GLY A N 1
ATOM 4234 C CA . GLY A 1 536 ? -18.765 -1.294 5.511 1.00 97.06 536 GLY A CA 1
ATOM 4235 C C . GLY A 1 536 ? -18.078 -2.634 5.763 1.00 97.06 536 GLY A C 1
ATOM 4236 O O . GLY A 1 536 ? -18.732 -3.642 6.036 1.00 97.06 536 GLY A O 1
ATOM 4237 N N . GLY A 1 537 ? -16.753 -2.658 5.629 1.00 97.88 537 GLY A N 1
ATOM 4238 C CA . GLY A 1 537 ? -15.934 -3.870 5.696 1.00 97.88 537 GLY A CA 1
ATOM 4239 C C . GLY A 1 537 ? -15.395 -4.308 4.341 1.00 97.88 537 GLY A C 1
ATOM 4240 O O . GLY A 1 537 ? -15.696 -3.712 3.312 1.00 97.88 537 GLY A O 1
ATOM 4241 N N . LEU A 1 538 ? -14.558 -5.341 4.353 1.00 96.94 538 LEU A N 1
ATOM 4242 C CA . LEU A 1 538 ? -13.997 -5.954 3.156 1.00 96.94 538 LEU A CA 1
ATOM 4243 C C . LEU A 1 538 ? -14.739 -7.259 2.861 1.00 96.94 538 LEU A C 1
ATOM 4245 O O . LEU A 1 538 ? -14.740 -8.167 3.697 1.00 96.94 538 LEU A O 1
ATOM 4249 N N . GLY A 1 539 ? -15.402 -7.306 1.707 1.00 95.50 539 GLY A N 1
ATOM 4250 C CA . GLY A 1 539 ? -16.183 -8.436 1.214 1.00 95.50 539 GLY A CA 1
ATOM 4251 C C . GLY A 1 539 ? -15.361 -9.418 0.378 1.00 95.50 539 GLY A C 1
ATOM 4252 O O . GLY A 1 539 ? -14.125 -9.452 0.434 1.00 95.50 539 GLY A O 1
ATOM 4253 N N . ARG A 1 540 ? -16.053 -10.247 -0.414 1.00 90.75 540 ARG A N 1
ATOM 4254 C CA . ARG A 1 540 ? -15.397 -11.242 -1.283 1.00 90.75 540 ARG A CA 1
ATOM 4255 C C . ARG A 1 540 ? -14.509 -10.566 -2.334 1.00 90.75 540 ARG A C 1
ATOM 4257 O O . ARG A 1 540 ? -14.807 -9.481 -2.823 1.00 90.75 540 ARG A O 1
ATOM 4264 N N . GLY A 1 541 ? -13.395 -11.217 -2.674 1.00 88.00 541 GLY A N 1
ATOM 4265 C CA . GLY A 1 541 ? -12.455 -10.730 -3.691 1.00 88.00 541 GLY A CA 1
ATOM 4266 C C . GLY A 1 541 ? -11.736 -9.423 -3.332 1.00 88.00 541 GLY A C 1
ATOM 4267 O O . GLY A 1 541 ? -11.236 -8.746 -4.233 1.00 88.00 541 GLY A O 1
ATOM 4268 N N . GLY A 1 542 ? -11.719 -9.046 -2.045 1.00 90.88 542 GLY A N 1
ATOM 4269 C CA . GLY A 1 542 ? -11.033 -7.848 -1.561 1.00 90.88 542 GLY A CA 1
ATOM 4270 C C . GLY A 1 542 ? -11.750 -6.539 -1.893 1.00 90.88 542 GLY A C 1
ATOM 4271 O O . GLY A 1 542 ? -11.099 -5.504 -2.003 1.00 90.88 542 GLY A O 1
ATOM 4272 N N . VAL A 1 543 ? -13.072 -6.567 -2.070 1.00 93.06 543 VAL A N 1
ATOM 4273 C CA . VAL A 1 543 ? -13.875 -5.385 -2.410 1.00 93.06 543 VAL A CA 1
ATOM 4274 C C . VAL A 1 543 ? -14.408 -4.706 -1.139 1.00 93.06 543 VAL A C 1
ATOM 4276 O O . VAL A 1 543 ? -15.042 -5.380 -0.324 1.00 93.06 543 VAL A O 1
ATOM 4279 N N . PRO A 1 544 ? -14.178 -3.395 -0.924 1.00 95.75 544 PRO A N 1
ATOM 4280 C CA . PRO A 1 544 ? -14.812 -2.668 0.170 1.00 95.75 544 PRO A CA 1
ATOM 4281 C C . PRO A 1 544 ? -16.324 -2.574 -0.025 1.00 95.75 544 PRO A C 1
ATOM 4283 O O . PRO A 1 544 ? -16.807 -2.324 -1.128 1.00 95.75 544 PRO A O 1
ATOM 4286 N N . LEU A 1 545 ? -17.058 -2.716 1.071 1.00 95.31 545 LEU A N 1
ATOM 4287 C CA . LEU A 1 545 ? -18.508 -2.602 1.126 1.00 95.31 545 LEU A CA 1
ATOM 4288 C C . LEU A 1 545 ? -18.899 -1.219 1.658 1.00 95.31 545 LEU A C 1
ATOM 4290 O O . LEU A 1 545 ? -18.175 -0.618 2.455 1.00 95.31 545 LEU A O 1
ATOM 4294 N N . GLY A 1 546 ? -20.035 -0.705 1.191 1.00 93.06 546 GLY A N 1
ATOM 4295 C CA . GLY A 1 546 ? -20.607 0.581 1.610 1.00 93.06 546 GLY A CA 1
ATOM 4296 C C . GLY A 1 546 ? -22.058 0.471 2.069 1.00 93.06 546 GLY A C 1
ATOM 4297 O O . GLY A 1 546 ? -22.741 1.485 2.178 1.00 93.06 546 GLY A O 1
ATOM 4298 N N . ASP A 1 547 ? -22.554 -0.748 2.300 1.00 93.88 547 ASP A N 1
ATOM 4299 C CA . ASP A 1 547 ? -23.900 -0.958 2.817 1.00 93.88 547 ASP A CA 1
ATOM 4300 C C . ASP A 1 547 ? -23.967 -0.739 4.333 1.00 93.88 547 ASP A C 1
ATOM 4302 O O . ASP A 1 547 ? -23.025 -1.011 5.083 1.00 93.88 547 ASP A O 1
ATOM 4306 N N . LEU A 1 548 ? -25.117 -0.219 4.758 1.00 96.44 548 LEU A N 1
ATOM 4307 C CA . LEU A 1 548 ? -25.476 0.027 6.144 1.00 96.44 548 LEU A CA 1
ATOM 4308 C C . LEU A 1 548 ? -26.604 -0.933 6.517 1.00 96.44 548 LEU A C 1
ATOM 4310 O O . LEU A 1 548 ? -27.624 -1.001 5.826 1.00 96.44 548 LEU A O 1
ATOM 4314 N N . ILE A 1 549 ? -26.407 -1.720 7.569 1.00 96.62 549 ILE A N 1
ATOM 4315 C CA . ILE A 1 549 ? -27.321 -2.806 7.925 1.00 96.62 549 ILE A CA 1
ATOM 4316 C C . ILE A 1 549 ? -27.676 -2.715 9.403 1.00 96.62 549 ILE A C 1
ATOM 4318 O O . ILE A 1 549 ? -26.795 -2.619 10.251 1.00 96.62 549 ILE A O 1
ATOM 4322 N N . LEU A 1 550 ? -28.967 -2.776 9.703 1.00 96.94 550 LEU A N 1
ATOM 4323 C CA . LEU A 1 550 ? -29.508 -2.843 11.050 1.00 96.94 550 LEU A CA 1
ATOM 4324 C C . LEU A 1 550 ? -29.864 -4.285 11.401 1.00 96.94 550 LEU A C 1
ATOM 4326 O O . LEU A 1 550 ? -30.383 -5.037 10.576 1.00 96.94 550 LEU A O 1
ATOM 4330 N N . LEU A 1 551 ? -29.618 -4.645 12.653 1.00 97.12 551 LEU A N 1
ATOM 4331 C CA . LEU A 1 551 ? -30.163 -5.835 13.283 1.00 97.12 551 LEU A CA 1
ATOM 4332 C C . LEU A 1 551 ? -31.155 -5.367 14.343 1.00 97.12 551 LEU A C 1
ATOM 4334 O O . LEU A 1 551 ? -30.744 -4.910 15.404 1.00 97.12 551 LEU A O 1
ATOM 4338 N N . ASN A 1 552 ? -32.448 -5.450 14.053 1.00 94.31 552 ASN A N 1
ATOM 4339 C CA . ASN A 1 552 ? -33.501 -4.980 14.949 1.00 94.31 552 ASN A CA 1
ATOM 4340 C C . ASN A 1 552 ? -33.968 -6.104 15.879 1.00 94.31 552 ASN A C 1
ATOM 4342 O O . ASN A 1 552 ? -34.161 -7.233 15.432 1.00 94.31 552 ASN A O 1
ATOM 4346 N N . SER A 1 553 ? -34.193 -5.792 17.156 1.00 92.38 553 SER A N 1
ATOM 4347 C CA . SER A 1 553 ? -34.827 -6.720 18.102 1.00 92.38 553 SER A CA 1
ATOM 4348 C C . SER A 1 553 ? -36.291 -6.956 17.715 1.00 92.38 553 SER A C 1
ATOM 4350 O O . SER A 1 553 ? -37.006 -6.026 17.335 1.00 92.38 553 SER A O 1
ATOM 4352 N N . THR A 1 554 ? -36.734 -8.204 17.808 1.00 91.94 554 THR A N 1
ATOM 4353 C CA . THR A 1 554 ? -38.119 -8.649 17.588 1.00 91.94 554 THR A CA 1
ATOM 4354 C C . THR A 1 554 ? -38.641 -9.326 18.856 1.00 91.94 554 THR A C 1
ATOM 4356 O O . THR A 1 554 ? -37.924 -9.424 19.843 1.00 91.94 554 THR A O 1
ATOM 4359 N N . SER A 1 555 ? -39.877 -9.829 18.860 1.00 89.56 555 SER A N 1
ATOM 4360 C CA . SER A 1 555 ? -40.412 -10.578 20.009 1.00 89.56 555 SER A CA 1
ATOM 4361 C C . SER A 1 555 ? -39.793 -11.966 20.208 1.00 89.56 555 SER A C 1
ATOM 4363 O O . SER A 1 555 ? -40.041 -12.585 21.233 1.00 89.56 555 SER A O 1
ATOM 4365 N N . THR A 1 556 ? -39.080 -12.499 19.212 1.00 89.69 556 THR A N 1
ATOM 4366 C CA . THR A 1 556 ? -38.577 -13.887 19.210 1.00 89.69 556 THR A CA 1
ATOM 4367 C C . THR A 1 556 ? -37.081 -13.997 18.925 1.00 89.69 556 THR A C 1
ATOM 4369 O O . THR A 1 556 ? -36.553 -15.105 18.893 1.00 89.69 556 THR A O 1
ATOM 4372 N N . GLY A 1 557 ? -36.402 -12.882 18.665 1.00 93.38 557 GLY A N 1
ATOM 4373 C CA . GLY A 1 557 ? -34.999 -12.845 18.266 1.00 93.38 557 GLY A CA 1
ATOM 4374 C C . GLY A 1 557 ? -34.676 -11.530 17.570 1.00 93.38 557 GLY A C 1
ATOM 4375 O O . GLY A 1 557 ? -35.098 -10.470 18.032 1.00 93.38 557 GLY A O 1
ATOM 4376 N N . PHE A 1 558 ? -34.004 -11.580 16.420 1.00 95.88 558 PHE A N 1
ATOM 4377 C CA . PHE A 1 558 ? -33.622 -10.382 15.671 1.00 95.88 558 PHE A CA 1
ATOM 4378 C C . PHE A 1 558 ? -33.923 -10.484 14.171 1.00 95.88 558 PHE A C 1
ATOM 4380 O O . PHE A 1 558 ? -34.008 -11.574 13.612 1.00 95.88 558 PHE A O 1
ATOM 4387 N N . CYS A 1 559 ? -34.049 -9.337 13.504 1.00 96.06 559 CYS A N 1
ATOM 4388 C CA . CYS A 1 559 ? -34.310 -9.248 12.069 1.00 96.06 559 CYS A CA 1
ATOM 4389 C C . CYS A 1 559 ? -33.336 -8.284 11.383 1.00 96.06 559 CYS A C 1
ATOM 4391 O O . CYS A 1 559 ? -33.140 -7.154 11.838 1.00 96.06 559 CYS A O 1
ATOM 4393 N N . TRP A 1 560 ? -32.733 -8.738 10.284 1.00 97.06 560 TRP A N 1
ATOM 4394 C CA . TRP A 1 560 ? -31.861 -7.935 9.436 1.00 97.06 560 TRP A CA 1
ATOM 4395 C C . TRP A 1 560 ? -32.657 -6.985 8.541 1.00 97.06 560 TRP A C 1
ATOM 4397 O O . TRP A 1 560 ? -33.537 -7.405 7.785 1.00 97.06 560 TRP A O 1
ATOM 4407 N N . GLU A 1 561 ? -32.266 -5.715 8.540 1.00 95.38 561 GLU A N 1
ATOM 4408 C CA . GLU A 1 561 ? -32.805 -4.679 7.664 1.00 95.38 561 GLU A CA 1
ATOM 4409 C C . GLU A 1 561 ? -31.657 -3.906 7.004 1.00 95.38 561 GLU A C 1
ATOM 4411 O O . GLU A 1 561 ? -30.797 -3.343 7.677 1.00 95.38 561 GLU A O 1
ATOM 4416 N N . ARG A 1 562 ? -31.641 -3.836 5.669 1.00 95.19 562 ARG A N 1
ATOM 4417 C CA . ARG A 1 562 ? -30.700 -2.970 4.948 1.00 95.19 562 ARG A CA 1
ATOM 4418 C C . ARG A 1 562 ? -31.230 -1.540 4.930 1.00 95.19 562 ARG A C 1
ATOM 4420 O O . ARG A 1 562 ? -32.335 -1.294 4.447 1.00 95.19 562 ARG A O 1
ATOM 4427 N N . LEU A 1 563 ? -30.409 -0.598 5.384 1.00 93.88 563 LEU A N 1
ATOM 4428 C CA . LEU A 1 563 ? -30.734 0.819 5.391 1.00 93.88 563 LEU A CA 1
ATOM 4429 C C . LEU A 1 563 ? -30.076 1.520 4.198 1.00 93.88 563 LEU A C 1
ATOM 4431 O O . LEU A 1 563 ? -28.863 1.464 4.011 1.00 93.88 563 LEU A O 1
ATOM 4435 N N . HIS A 1 564 ? -30.885 2.202 3.392 1.00 92.88 564 HIS A N 1
ATOM 4436 C CA . HIS A 1 564 ? -30.399 3.065 2.318 1.00 92.88 564 HIS A CA 1
ATOM 4437 C C . HIS A 1 564 ? -30.326 4.507 2.810 1.00 92.88 564 HIS A C 1
ATOM 4439 O O . HIS A 1 564 ? -31.306 5.014 3.356 1.00 92.88 564 HIS A O 1
ATOM 4445 N N . VAL A 1 565 ? -29.183 5.151 2.592 1.00 91.06 565 VAL A N 1
ATOM 4446 C CA . VAL A 1 565 ? -28.905 6.527 3.021 1.00 91.06 565 VAL A CA 1
ATOM 4447 C C . VAL A 1 565 ? -28.632 7.432 1.825 1.00 91.06 565 VAL A C 1
ATOM 4449 O O . VAL A 1 565 ? -28.254 6.954 0.749 1.00 91.06 565 VAL A O 1
ATOM 4452 N N . CYS A 1 566 ? -28.883 8.726 2.006 1.00 86.25 566 CYS A N 1
ATOM 4453 C CA . CYS A 1 566 ? -28.707 9.748 0.984 1.00 86.25 566 CYS A CA 1
ATOM 4454 C C . CYS A 1 566 ? -27.890 10.929 1.540 1.00 86.25 566 CYS A C 1
ATOM 4456 O O . CYS A 1 566 ? -28.313 11.517 2.540 1.00 86.25 566 CYS A O 1
ATOM 4458 N N . PRO A 1 567 ? -26.786 11.329 0.881 1.00 88.19 567 PRO A N 1
ATOM 4459 C CA . PRO A 1 567 ? -26.083 10.627 -0.205 1.00 88.19 567 PRO A CA 1
ATOM 4460 C C . PRO A 1 567 ? -25.628 9.204 0.179 1.00 88.19 567 PRO A C 1
ATOM 4462 O O . PRO A 1 567 ? -25.670 8.810 1.338 1.00 88.19 567 PRO A O 1
ATOM 4465 N N . SER A 1 568 ? -25.244 8.387 -0.805 1.00 89.31 568 SER A N 1
ATOM 4466 C CA . SER A 1 568 ? -24.703 7.049 -0.522 1.00 89.31 568 SER A CA 1
ATOM 4467 C C . SER A 1 568 ? -23.321 7.141 0.123 1.00 89.31 568 SER A C 1
ATOM 4469 O O . SER A 1 568 ? -22.518 8.000 -0.232 1.00 89.31 568 SER A O 1
ATOM 4471 N N . LEU A 1 569 ? -23.028 6.226 1.046 1.00 91.06 569 LEU A N 1
ATOM 4472 C CA . LEU A 1 569 ? -21.743 6.191 1.740 1.00 91.06 569 LEU A CA 1
ATOM 4473 C C . LEU A 1 569 ? -20.652 5.618 0.842 1.00 91.06 569 LEU A C 1
ATOM 4475 O O . LEU A 1 569 ? -20.857 4.611 0.162 1.00 91.06 569 LEU A O 1
ATOM 4479 N N . VAL A 1 570 ? -19.463 6.219 0.902 1.00 92.50 570 VAL A N 1
ATOM 4480 C CA . VAL A 1 570 ? -18.285 5.689 0.210 1.00 92.50 570 VAL A CA 1
ATOM 4481 C C . VAL A 1 570 ? -17.857 4.367 0.870 1.00 92.50 570 VAL A C 1
ATOM 4483 O O . VAL A 1 570 ? -17.569 4.369 2.076 1.00 92.50 570 VAL A O 1
ATOM 4486 N N . PRO A 1 571 ? -17.767 3.254 0.112 1.00 95.25 571 PRO A N 1
ATOM 4487 C CA . PRO A 1 571 ? -17.328 1.962 0.625 1.00 95.25 571 PRO A CA 1
ATOM 4488 C C . PRO A 1 571 ? -15.957 2.023 1.302 1.00 95.25 571 PRO A C 1
ATOM 4490 O O . PRO A 1 571 ? -14.983 2.504 0.715 1.00 95.25 571 PRO A O 1
ATOM 4493 N N . ARG A 1 572 ? -15.866 1.511 2.536 1.00 96.38 572 ARG A N 1
ATOM 4494 C CA . ARG A 1 572 ? -14.621 1.519 3.319 1.00 96.38 572 ARG A CA 1
ATOM 4495 C C . ARG A 1 572 ? -14.548 0.390 4.340 1.00 96.38 572 ARG A C 1
ATOM 4497 O O . ARG A 1 572 ? -15.558 -0.134 4.803 1.00 96.38 572 ARG A O 1
ATOM 4504 N N . TYR A 1 573 ? -13.334 0.061 4.760 1.00 98.12 573 TYR A N 1
ATOM 4505 C CA . TYR A 1 573 ? -13.050 -0.948 5.786 1.00 98.12 573 TYR A CA 1
ATOM 4506 C C . TYR A 1 573 ? -11.902 -0.493 6.692 1.00 98.12 573 TYR A C 1
ATOM 4508 O O . TYR A 1 573 ? -11.214 0.475 6.373 1.00 98.12 573 TYR A O 1
ATOM 4516 N N . SER A 1 574 ? -11.692 -1.181 7.820 1.00 97.81 574 SER A N 1
ATOM 4517 C CA . SER A 1 574 ? -10.683 -0.809 8.834 1.00 97.81 574 SER A CA 1
ATOM 4518 C C . SER A 1 574 ? -10.897 0.586 9.440 1.00 97.81 574 SER A C 1
ATOM 4520 O O . SER A 1 574 ? -9.970 1.204 9.958 1.00 97.81 574 SER A O 1
ATOM 4522 N N . HIS A 1 575 ? -12.125 1.088 9.330 1.00 98.06 575 HIS A N 1
ATOM 4523 C CA . HIS A 1 575 ? -12.600 2.276 10.021 1.00 98.06 575 HIS A CA 1
ATOM 4524 C C . HIS A 1 575 ? -13.045 1.894 11.432 1.00 98.06 575 HIS A C 1
ATOM 4526 O O . HIS A 1 575 ? -13.262 0.715 11.726 1.00 98.06 575 HIS A O 1
ATOM 4532 N N . SER A 1 576 ? -13.260 2.902 12.268 1.00 97.00 576 SER A N 1
ATOM 4533 C CA . SER A 1 576 ? -13.992 2.732 13.518 1.00 97.00 576 SER A CA 1
ATOM 4534 C C . SER A 1 576 ? -15.348 3.424 13.456 1.00 97.00 576 SER A C 1
ATOM 4536 O O . SER A 1 576 ? -15.530 4.329 12.643 1.00 97.00 576 SER A O 1
ATOM 4538 N N . ALA A 1 577 ? -16.302 3.005 14.285 1.00 97.25 577 ALA A N 1
ATOM 4539 C CA . ALA A 1 577 ? -17.594 3.666 14.376 1.00 97.25 577 ALA A CA 1
ATOM 4540 C C . ALA A 1 577 ? -18.160 3.667 15.798 1.00 97.25 577 ALA A C 1
ATOM 4542 O O . ALA A 1 577 ? -17.887 2.758 16.582 1.00 97.25 577 ALA A O 1
ATOM 4543 N N . HIS A 1 578 ? -18.976 4.681 16.092 1.00 95.56 578 HIS A N 1
ATOM 4544 C CA . HIS A 1 578 ? -19.688 4.856 17.359 1.00 95.56 578 HIS A CA 1
ATOM 4545 C C . HIS A 1 578 ? -21.101 5.374 17.110 1.00 95.56 578 HIS A C 1
ATOM 4547 O O . HIS A 1 578 ? -21.325 6.214 16.240 1.00 95.56 578 HIS A O 1
ATOM 4553 N N . THR A 1 579 ? -22.059 4.898 17.895 1.00 93.81 579 THR A N 1
ATOM 4554 C CA . THR A 1 579 ? -23.437 5.402 17.898 1.00 93.81 579 THR A CA 1
ATOM 4555 C C . THR A 1 579 ? -23.603 6.458 18.983 1.00 93.81 579 THR A C 1
ATOM 4557 O O . THR A 1 579 ? -23.411 6.160 20.162 1.00 93.81 579 THR A O 1
ATOM 4560 N N . ILE A 1 580 ? -23.995 7.671 18.595 1.00 91.38 580 ILE A N 1
ATOM 4561 C CA . ILE A 1 580 ? -24.249 8.807 19.487 1.00 91.38 580 ILE A CA 1
ATOM 4562 C C . ILE A 1 580 ? -25.690 9.268 19.259 1.00 91.38 580 ILE A C 1
ATOM 4564 O O . ILE A 1 580 ? -26.013 9.929 18.266 1.00 91.38 580 ILE A O 1
ATOM 4568 N N . GLY A 1 581 ? -26.583 8.864 20.164 1.00 89.25 581 GLY A N 1
ATOM 4569 C CA . GLY A 1 581 ? -28.023 9.054 20.001 1.00 89.25 581 GLY A CA 1
ATOM 4570 C C . GLY A 1 581 ? -28.543 8.373 18.730 1.00 89.25 581 GLY A C 1
ATOM 4571 O O . GLY A 1 581 ? -28.455 7.157 18.584 1.00 89.25 581 GLY A O 1
ATOM 4572 N N . GLU A 1 582 ? -29.080 9.167 17.804 1.00 91.44 582 GLU A N 1
ATOM 4573 C CA . GLU A 1 582 ? -29.608 8.704 16.510 1.00 91.44 582 GLU A CA 1
ATOM 4574 C C . GLU A 1 582 ? -28.572 8.748 15.375 1.00 91.44 582 GLU A C 1
ATOM 4576 O O . GLU A 1 582 ? -28.903 8.455 14.226 1.00 91.44 582 GLU A O 1
ATOM 4581 N N . ASN A 1 583 ? -27.324 9.117 15.675 1.00 92.50 583 ASN A N 1
ATOM 4582 C CA . ASN A 1 583 ? -26.262 9.246 14.685 1.00 92.50 583 ASN A CA 1
ATOM 4583 C C . ASN A 1 583 ? -25.252 8.099 14.806 1.00 92.50 583 ASN A C 1
ATOM 4585 O O . ASN A 1 583 ? -24.794 7.773 15.899 1.00 92.50 583 ASN A O 1
ATOM 4589 N N . LEU A 1 584 ? -24.858 7.527 13.674 1.00 95.69 584 LEU A N 1
ATOM 4590 C CA . LEU A 1 584 ? -23.669 6.698 13.532 1.00 95.69 584 LEU A CA 1
ATOM 4591 C C . LEU A 1 584 ? -22.524 7.585 13.040 1.00 95.69 584 LEU A C 1
ATOM 4593 O O . LEU A 1 584 ? -22.631 8.200 11.982 1.00 95.69 584 LEU A O 1
ATOM 4597 N N . VAL A 1 585 ? -21.436 7.640 13.798 1.00 95.44 585 VAL A N 1
ATOM 4598 C CA . VAL A 1 585 ? -20.218 8.376 13.450 1.00 95.44 585 VAL A CA 1
ATOM 4599 C C . VAL A 1 585 ? -19.145 7.371 13.072 1.00 95.44 585 VAL A C 1
ATOM 4601 O O . VAL A 1 585 ? -18.769 6.538 13.890 1.00 95.44 585 VAL A O 1
ATOM 4604 N N . VAL A 1 586 ? -18.658 7.441 11.838 1.00 97.19 586 VAL A N 1
ATOM 4605 C CA . VAL A 1 586 ? -17.659 6.538 11.262 1.00 97.19 586 VAL A CA 1
ATOM 4606 C C . VAL A 1 586 ? -16.379 7.315 10.999 1.00 97.19 586 VAL A C 1
ATOM 4608 O O . VAL A 1 586 ? -16.398 8.269 10.234 1.00 97.19 586 VAL A O 1
ATOM 4611 N N . VAL A 1 587 ? -15.259 6.894 11.579 1.00 96.94 587 VAL A N 1
ATOM 4612 C CA . VAL A 1 587 ? -13.973 7.599 11.509 1.00 96.94 587 VAL A CA 1
ATOM 4613 C C . VAL A 1 587 ? -12.952 6.770 10.730 1.00 96.94 587 VAL A C 1
ATOM 4615 O O . VAL A 1 587 ? -12.708 5.603 11.052 1.00 96.94 587 VAL A O 1
ATOM 4618 N N . GLY A 1 588 ? -12.315 7.387 9.735 1.00 96.56 588 GLY A N 1
ATOM 4619 C CA . GLY A 1 588 ? -11.176 6.825 9.015 1.00 96.56 588 GLY A CA 1
ATOM 4620 C C . GLY A 1 588 ? -11.506 5.589 8.174 1.00 96.56 588 GLY A C 1
ATOM 4621 O O . GLY A 1 588 ? -12.603 5.444 7.630 1.00 96.56 588 GLY A O 1
ATOM 4622 N N . GLY A 1 589 ? -10.521 4.703 8.051 1.00 97.00 589 GLY A N 1
ATOM 4623 C CA . GLY A 1 589 ? -10.529 3.487 7.245 1.00 97.00 589 GLY A CA 1
ATOM 4624 C C . GLY A 1 589 ? -9.729 3.603 5.949 1.00 97.00 589 GLY A C 1
ATOM 4625 O O . GLY A 1 589 ? -8.916 4.506 5.757 1.00 97.00 589 GLY A O 1
ATOM 4626 N N . VAL A 1 590 ? -9.975 2.663 5.039 1.00 96.38 590 VAL A N 1
ATOM 4627 C CA . VAL A 1 590 ? -9.415 2.636 3.683 1.00 96.38 590 VAL A CA 1
ATOM 4628 C C . VAL A 1 590 ? -10.552 2.536 2.667 1.00 96.38 590 VAL A C 1
ATOM 4630 O O . VAL A 1 590 ? -11.396 1.642 2.771 1.00 96.38 590 VAL A O 1
ATOM 4633 N N . TRP A 1 591 ? -10.547 3.429 1.675 1.00 93.38 591 TRP A N 1
ATOM 4634 C CA . TRP A 1 591 ? -11.415 3.401 0.491 1.00 93.38 591 TRP A CA 1
ATOM 4635 C C . TRP A 1 591 ? -10.578 3.287 -0.794 1.00 93.38 591 TRP A C 1
ATOM 4637 O O . TRP A 1 591 ? -9.368 3.514 -0.767 1.00 93.38 591 TRP A O 1
ATOM 4647 N N . LEU A 1 592 ? -11.199 2.910 -1.917 1.00 91.44 592 LEU A N 1
ATOM 4648 C CA . LEU A 1 592 ? -10.493 2.695 -3.196 1.00 91.44 592 LEU A CA 1
ATOM 4649 C C . LEU A 1 592 ? -10.893 3.666 -4.310 1.00 91.44 592 LEU A C 1
ATOM 4651 O O . LEU A 1 592 ? -10.360 3.555 -5.407 1.00 91.44 592 LEU A O 1
ATOM 4655 N N . GLN A 1 593 ? -11.867 4.545 -4.075 1.00 78.56 593 GLN A N 1
ATOM 4656 C CA . GLN A 1 593 ? -12.517 5.287 -5.163 1.00 78.56 593 GLN A CA 1
ATOM 4657 C C . GLN A 1 593 ? -12.617 6.782 -4.942 1.00 78.56 593 GLN A C 1
ATOM 4659 O O . GLN A 1 593 ? -12.620 7.522 -5.910 1.00 78.56 593 GLN A O 1
ATOM 4664 N N . ALA A 1 594 ? -12.697 7.236 -3.696 1.00 72.81 594 ALA A N 1
ATOM 4665 C CA . ALA A 1 594 ? -12.649 8.659 -3.430 1.00 72.81 594 ALA A CA 1
ATOM 4666 C C . ALA A 1 594 ? -11.194 9.150 -3.420 1.00 72.81 594 ALA A C 1
ATOM 4668 O O . ALA A 1 594 ? -10.248 8.411 -3.105 1.00 72.81 594 ALA A O 1
ATOM 4669 N N . ASP A 1 595 ? -11.016 10.413 -3.786 1.00 77.12 595 ASP A N 1
ATOM 4670 C CA . ASP A 1 595 ? -9.725 11.076 -3.685 1.00 77.12 595 ASP A CA 1
ATOM 4671 C C . ASP A 1 595 ? -9.366 11.359 -2.222 1.00 77.12 595 ASP A C 1
ATOM 4673 O O . ASP A 1 595 ? -10.225 11.611 -1.380 1.00 77.12 595 ASP A O 1
ATOM 4677 N N . GLY A 1 596 ? -8.071 11.276 -1.910 1.00 83.44 596 GLY A N 1
ATOM 4678 C CA . GLY A 1 596 ? -7.562 11.436 -0.547 1.00 83.44 596 GLY A CA 1
ATOM 4679 C C . GLY A 1 596 ? -7.828 10.235 0.367 1.00 83.44 596 GLY A C 1
ATOM 4680 O O . GLY A 1 596 ? -7.898 9.088 -0.086 1.00 83.44 596 GLY A O 1
ATOM 4681 N N . VAL A 1 597 ? -7.940 10.508 1.669 1.00 88.38 597 VAL A N 1
ATOM 4682 C CA . VAL A 1 597 ? -8.185 9.515 2.729 1.00 88.38 597 VAL A CA 1
ATOM 4683 C C . VAL A 1 597 ? -9.556 9.714 3.374 1.00 88.38 597 VAL A C 1
ATOM 4685 O O . VAL A 1 597 ? -10.029 10.851 3.426 1.00 88.38 597 VAL A O 1
ATOM 4688 N N . PRO A 1 598 ? -10.185 8.644 3.897 1.00 92.62 598 PRO A N 1
ATOM 4689 C CA . PRO A 1 598 ? -11.472 8.763 4.569 1.00 92.62 598 PRO A CA 1
ATOM 4690 C C . PRO A 1 598 ? -11.413 9.710 5.771 1.00 92.62 598 PRO A C 1
ATOM 4692 O O . PRO A 1 598 ? -10.525 9.590 6.618 1.00 92.62 598 PRO A O 1
ATOM 4695 N N . GLY A 1 599 ? -12.379 10.625 5.843 1.00 92.69 599 GLY A N 1
ATOM 4696 C CA . GLY A 1 599 ? -12.568 11.528 6.971 1.00 92.69 599 GLY A CA 1
ATOM 4697 C C . GLY A 1 599 ? -13.496 10.914 8.015 1.00 92.69 599 GLY A C 1
ATOM 4698 O O . GLY A 1 599 ? -13.281 9.791 8.483 1.00 92.69 599 GLY A O 1
ATOM 4699 N N . VAL A 1 600 ? -14.535 11.660 8.375 1.00 94.19 600 VAL A N 1
ATOM 4700 C CA . VAL A 1 600 ? -15.584 11.221 9.290 1.00 94.19 600 VAL A CA 1
ATOM 4701 C C . VAL A 1 600 ? -16.932 11.263 8.583 1.00 94.19 600 VAL A C 1
ATOM 4703 O O . VAL A 1 600 ? -17.395 12.335 8.193 1.00 94.19 600 VAL A O 1
ATOM 4706 N N . ALA A 1 601 ? -17.590 10.114 8.464 1.00 93.69 601 ALA A N 1
ATOM 4707 C CA . ALA A 1 601 ? -18.965 10.046 7.995 1.00 93.69 601 ALA A CA 1
ATOM 4708 C C . ALA A 1 601 ? -19.916 10.109 9.193 1.00 93.69 601 ALA A C 1
ATOM 4710 O O . ALA A 1 601 ? -19.779 9.329 10.135 1.00 93.69 601 ALA A O 1
ATOM 4711 N N . ILE A 1 602 ? -20.894 11.008 9.160 1.00 92.75 602 ILE A N 1
ATOM 4712 C CA . ILE A 1 602 ? -21.952 11.093 10.169 1.00 92.75 602 ILE A CA 1
ATOM 4713 C C . ILE A 1 602 ? -23.266 10.751 9.491 1.00 92.75 602 ILE A C 1
ATOM 4715 O O . ILE A 1 602 ? -23.651 11.387 8.513 1.00 92.75 602 ILE A O 1
ATOM 4719 N N . ILE A 1 603 ? -23.947 9.735 10.007 1.00 93.56 603 ILE A N 1
ATOM 4720 C CA . ILE A 1 603 ? -25.167 9.187 9.430 1.00 93.56 603 ILE A CA 1
ATOM 4721 C C . ILE A 1 603 ? -26.269 9.246 10.469 1.00 93.56 603 ILE A C 1
ATOM 4723 O O . ILE A 1 603 ? -26.190 8.567 11.488 1.00 93.56 603 ILE A O 1
ATOM 4727 N N . ASN A 1 604 ? -27.336 9.987 10.201 1.00 92.94 604 ASN A N 1
ATOM 4728 C CA . ASN A 1 604 ? -28.521 9.913 11.038 1.00 92.94 604 ASN A CA 1
ATOM 4729 C C . ASN A 1 604 ? -29.343 8.676 10.652 1.00 92.94 604 ASN A C 1
ATOM 4731 O O . ASN A 1 604 ? -29.877 8.582 9.545 1.00 92.94 604 ASN A O 1
ATOM 4735 N N . LEU A 1 605 ? -29.451 7.716 11.566 1.00 93.75 605 LEU A N 1
ATOM 4736 C CA . LEU A 1 605 ? -30.084 6.418 11.321 1.00 93.75 605 LEU A CA 1
ATOM 4737 C C . LEU A 1 605 ? -31.610 6.520 11.178 1.00 93.75 605 LEU A C 1
ATOM 4739 O O . LEU A 1 605 ? -32.229 5.648 10.567 1.00 93.75 605 LEU A O 1
ATOM 4743 N N . THR A 1 606 ? -32.217 7.600 11.679 1.00 91.69 606 THR A N 1
ATOM 4744 C CA . THR A 1 606 ? -33.658 7.849 11.559 1.00 91.69 606 THR A CA 1
ATOM 4745 C C . THR A 1 606 ? -34.004 8.614 10.277 1.00 91.69 606 THR A C 1
ATOM 4747 O O . THR A 1 606 ? -34.862 8.171 9.514 1.00 91.69 606 THR A O 1
ATOM 4750 N N . THR A 1 607 ? -33.338 9.739 9.998 1.00 90.75 607 THR A N 1
ATOM 4751 C CA . THR A 1 607 ? -33.606 10.559 8.800 1.00 90.75 607 THR A CA 1
ATOM 4752 C C . THR A 1 607 ? -32.946 10.006 7.539 1.00 90.75 607 THR A C 1
ATOM 4754 O O . THR A 1 607 ? -33.348 10.374 6.437 1.00 90.75 607 THR A O 1
ATOM 4757 N N . ARG A 1 608 ? -31.967 9.100 7.688 1.00 91.56 608 ARG A N 1
ATOM 4758 C CA . ARG A 1 608 ? -31.179 8.479 6.607 1.00 91.56 608 ARG A CA 1
ATOM 4759 C C . ARG A 1 608 ? -30.327 9.475 5.818 1.00 91.56 608 ARG A C 1
ATOM 4761 O O . ARG A 1 608 ? -29.897 9.173 4.705 1.00 91.56 608 ARG A O 1
ATOM 4768 N N . VAL A 1 609 ? -30.086 10.647 6.399 1.00 90.00 609 VAL A N 1
ATOM 4769 C CA . VAL A 1 609 ? -29.168 11.651 5.867 1.00 90.00 609 VAL A CA 1
ATOM 4770 C C . VAL A 1 609 ? -27.761 11.320 6.342 1.00 90.00 609 VAL A C 1
ATOM 4772 O O . VAL A 1 609 ? -27.560 11.010 7.519 1.00 90.00 609 VAL A O 1
ATOM 4775 N N . SER A 1 610 ? -26.792 11.399 5.437 1.00 90.25 610 SER A N 1
ATOM 4776 C CA . SER A 1 610 ? -25.378 11.265 5.777 1.00 90.25 610 SER A CA 1
ATOM 4777 C C . SER A 1 610 ? -24.561 12.447 5.289 1.00 90.25 610 SER A C 1
ATOM 4779 O O . SER A 1 610 ? -24.893 13.058 4.281 1.00 90.25 610 SER A O 1
ATOM 4781 N N . VAL A 1 611 ? -23.452 12.715 5.960 1.00 88.38 611 VAL A N 1
ATOM 4782 C CA . VAL A 1 611 ? -22.489 13.738 5.564 1.00 88.38 611 VAL A CA 1
ATOM 4783 C C . VAL A 1 611 ? -21.072 13.221 5.778 1.00 88.38 611 VAL A C 1
ATOM 4785 O O . VAL A 1 611 ? -20.832 12.489 6.738 1.00 88.38 611 VAL A O 1
ATOM 4788 N N . GLU A 1 612 ? -20.140 13.584 4.899 1.00 89.94 612 GLU A N 1
ATOM 4789 C CA . GLU A 1 612 ? -18.715 13.310 5.086 1.00 89.94 612 GLU A CA 1
ATOM 4790 C C . GLU A 1 612 ? -17.992 14.606 5.456 1.00 89.94 612 GLU A C 1
ATOM 4792 O O . GLU A 1 612 ? -18.189 15.651 4.839 1.00 89.94 612 GLU A O 1
ATOM 4797 N N . VAL A 1 613 ? -17.128 14.539 6.461 1.00 89.88 613 VAL A N 1
ATOM 4798 C CA . VAL A 1 613 ? -16.374 15.684 6.964 1.00 89.88 613 VAL A CA 1
ATOM 4799 C C . VAL A 1 613 ? -14.889 15.354 6.936 1.00 89.88 613 VAL A C 1
ATOM 4801 O O . VAL A 1 613 ? -14.463 14.317 7.447 1.00 89.88 613 VAL A O 1
ATOM 4804 N N . SER A 1 614 ? -14.076 16.228 6.347 1.00 90.19 614 SER A N 1
ATOM 4805 C CA . SER A 1 614 ? -12.618 16.078 6.373 1.00 90.19 614 SER A CA 1
ATOM 4806 C C . SER A 1 614 ? -12.052 16.314 7.773 1.00 90.19 614 SER A C 1
ATOM 4808 O O . SER A 1 614 ? -12.626 17.057 8.567 1.00 90.19 614 SER A O 1
ATOM 4810 N N . ILE A 1 615 ? -10.890 15.735 8.060 1.00 90.81 615 ILE A N 1
ATOM 4811 C CA . ILE A 1 615 ? -10.199 15.897 9.341 1.00 90.81 615 ILE A CA 1
ATOM 4812 C C . ILE A 1 615 ? -9.052 16.896 9.170 1.00 90.81 615 ILE A C 1
ATOM 4814 O O . ILE A 1 615 ? -8.204 16.719 8.296 1.00 90.81 615 ILE A O 1
ATOM 4818 N N . ASP A 1 616 ? -9.009 17.923 10.015 1.00 88.88 616 ASP A N 1
ATOM 4819 C CA . ASP A 1 616 ? -7.880 18.844 10.114 1.00 88.88 616 ASP A CA 1
ATOM 4820 C C . ASP A 1 616 ? -6.790 18.243 11.012 1.00 88.88 616 ASP A C 1
ATOM 4822 O O . ASP A 1 616 ? -6.948 18.086 12.226 1.00 88.88 616 ASP A O 1
ATOM 4826 N N . THR A 1 617 ? -5.659 17.913 10.391 1.00 89.50 617 THR A N 1
ATOM 4827 C CA . THR A 1 617 ? -4.496 17.313 11.048 1.00 89.50 617 THR A CA 1
ATOM 4828 C C . THR A 1 617 ? -3.384 18.319 11.357 1.00 89.50 617 THR A C 1
ATOM 4830 O O . THR A 1 617 ? -2.292 17.911 11.744 1.00 89.50 617 THR A O 1
ATOM 4833 N N . THR A 1 618 ? -3.610 19.625 11.185 1.00 88.19 618 THR A N 1
ATOM 4834 C CA . THR A 1 618 ? -2.575 20.662 11.375 1.00 88.19 618 THR A CA 1
ATOM 4835 C C . THR A 1 618 ? -2.033 20.739 12.803 1.00 88.19 618 THR A C 1
ATOM 4837 O O . THR A 1 618 ? -0.882 21.124 13.001 1.00 88.19 618 THR A O 1
ATOM 4840 N N . SER A 1 619 ? -2.845 20.352 13.788 1.00 87.50 619 SER A N 1
ATOM 4841 C CA . SER A 1 619 ? -2.521 20.438 15.218 1.00 87.50 619 SER A CA 1
ATOM 4842 C C . SER A 1 619 ? -1.995 19.127 15.821 1.00 87.50 619 SER A C 1
ATOM 4844 O O . SER A 1 619 ? -1.802 19.044 17.033 1.00 87.50 619 SER A O 1
ATOM 4846 N N . VAL A 1 620 ? -1.762 18.090 15.007 1.00 91.25 620 VAL A N 1
ATOM 4847 C CA . VAL A 1 620 ? -1.307 16.769 15.470 1.00 91.25 620 VAL A CA 1
ATOM 4848 C C . VAL A 1 620 ? -0.098 16.271 14.668 1.00 91.25 620 VAL A C 1
ATOM 4850 O O . VAL A 1 620 ? 0.138 16.732 13.549 1.00 91.25 620 VAL A O 1
ATOM 4853 N N . PRO A 1 621 ? 0.701 15.330 15.208 1.00 91.06 621 PRO A N 1
ATOM 4854 C CA . PRO A 1 621 ? 1.828 14.761 14.477 1.00 91.06 621 PRO A CA 1
ATOM 4855 C C . PRO A 1 621 ? 1.405 14.130 13.141 1.00 91.06 621 PRO A C 1
ATOM 4857 O O . PRO A 1 621 ? 0.502 13.297 13.089 1.00 91.06 621 PRO A O 1
ATOM 4860 N N . TRP A 1 622 ? 2.109 14.498 12.069 1.00 91.00 622 TRP A N 1
ATOM 4861 C CA . TRP A 1 622 ? 1.896 13.995 10.709 1.00 91.00 622 TRP A CA 1
ATOM 4862 C C . TRP A 1 622 ? 3.086 13.128 10.254 1.00 91.00 622 TRP A C 1
ATOM 4864 O O . TRP A 1 622 ? 4.233 13.502 10.528 1.00 91.00 622 TRP A O 1
ATOM 4874 N N . PRO A 1 623 ? 2.881 12.007 9.530 1.00 94.50 623 PRO A N 1
ATOM 4875 C CA . PRO A 1 623 ? 1.611 11.481 9.012 1.00 94.50 623 PRO A CA 1
ATOM 4876 C C . PRO A 1 623 ? 0.727 10.777 10.053 1.00 94.50 623 PRO A C 1
ATOM 4878 O O . PRO A 1 623 ? 1.240 10.129 10.962 1.00 94.50 623 PRO A O 1
ATOM 4881 N N . LEU A 1 624 ? -0.600 10.872 9.892 1.00 94.94 624 LEU A N 1
ATOM 4882 C CA . LEU A 1 624 ? -1.600 10.213 10.747 1.00 94.94 624 LEU A CA 1
ATOM 4883 C C . LEU A 1 624 ? -2.394 9.172 9.942 1.00 94.94 624 LEU A C 1
ATOM 4885 O O . LEU A 1 624 ? -3.151 9.518 9.040 1.00 94.94 624 LEU A O 1
ATOM 4889 N N . MET A 1 625 ? -2.227 7.889 10.263 1.00 95.75 625 MET A N 1
ATOM 4890 C CA . MET A 1 625 ? -2.856 6.774 9.545 1.00 95.75 625 MET A CA 1
ATOM 4891 C C . MET A 1 625 ? -4.060 6.224 10.306 1.00 95.75 625 MET A C 1
ATOM 4893 O O . MET A 1 625 ? -3.907 5.428 11.231 1.00 95.75 625 MET A O 1
ATOM 4897 N N . LEU A 1 626 ? -5.266 6.618 9.905 1.00 96.50 626 LEU A N 1
ATOM 4898 C CA . LEU A 1 626 ? -6.513 6.190 10.545 1.00 96.50 626 LEU A CA 1
ATOM 4899 C C . LEU A 1 626 ? -7.033 4.866 9.967 1.00 96.50 626 LEU A C 1
ATOM 4901 O O . LEU A 1 626 ? -8.155 4.780 9.486 1.00 96.50 626 LEU A O 1
ATOM 4905 N N . HIS A 1 627 ? -6.207 3.821 10.014 1.00 96.94 627 HIS A N 1
ATOM 4906 C CA . HIS A 1 627 ? -6.607 2.430 9.783 1.00 96.94 627 HIS A CA 1
ATOM 4907 C C . HIS A 1 627 ? -5.853 1.511 10.752 1.00 96.94 627 HIS A C 1
ATOM 4909 O O . HIS A 1 627 ? -4.772 1.862 11.234 1.00 96.94 627 HIS A O 1
ATOM 4915 N N . SER A 1 628 ? -6.420 0.340 11.063 1.00 95.88 628 SER A N 1
ATOM 4916 C CA . SER A 1 628 ? -5.893 -0.561 12.107 1.00 95.88 628 SER A CA 1
ATOM 4917 C C . SER A 1 628 ? -5.718 0.113 13.486 1.00 95.88 628 SER A C 1
ATOM 4919 O O . SER A 1 628 ? -4.897 -0.344 14.289 1.00 95.88 628 SER A O 1
ATOM 4921 N N . PHE A 1 629 ? -6.460 1.194 13.743 1.00 97.12 629 PHE A N 1
ATOM 4922 C CA . PHE A 1 629 ? -6.441 1.982 14.975 1.00 97.12 629 PHE A CA 1
ATOM 4923 C C . PHE A 1 629 ? -7.602 1.592 15.898 1.00 97.12 629 PHE A C 1
ATOM 4925 O O . PHE A 1 629 ? -8.552 0.928 15.485 1.00 97.12 629 PHE A O 1
ATOM 4932 N N . CYS A 1 630 ? -7.509 2.012 17.152 1.00 96.69 630 CYS A N 1
ATOM 4933 C CA . CYS A 1 630 ? -8.538 1.867 18.170 1.00 96.69 630 CYS A CA 1
ATOM 4934 C C . CYS A 1 630 ? -9.236 3.202 18.410 1.00 96.69 630 CYS A C 1
ATOM 4936 O O . CYS A 1 630 ? -8.618 4.256 18.260 1.00 96.69 630 CYS A O 1
ATOM 4938 N N . SER A 1 631 ? -10.490 3.177 18.849 1.00 96.25 631 SER A N 1
ATOM 4939 C CA . SER A 1 631 ? -11.150 4.407 19.276 1.00 96.25 631 SER A CA 1
ATOM 4940 C C . SER A 1 631 ? -12.219 4.165 20.320 1.00 96.25 631 SER A C 1
ATOM 4942 O O . SER A 1 631 ? -12.952 3.189 20.193 1.00 96.25 631 SER A O 1
ATOM 4944 N N . GLU A 1 632 ? -12.381 5.103 21.244 1.00 94.62 632 GLU A N 1
ATOM 4945 C CA . GLU A 1 632 ? -13.383 5.043 22.307 1.00 94.62 632 GLU A CA 1
ATOM 4946 C C . GLU A 1 632 ? -14.103 6.384 22.449 1.00 94.62 632 GLU A C 1
ATOM 4948 O O . GLU A 1 632 ? -13.472 7.441 22.394 1.00 94.62 632 GLU A O 1
ATOM 4953 N N . LEU A 1 633 ? -15.418 6.328 22.653 1.00 92.12 633 LEU A N 1
ATOM 4954 C CA . LEU A 1 633 ? -16.238 7.480 23.019 1.00 92.12 633 LEU A CA 1
ATOM 4955 C C . LEU A 1 633 ? -15.989 7.814 24.499 1.00 92.12 633 LEU A C 1
ATOM 4957 O O . LEU A 1 633 ? -16.183 6.946 25.345 1.00 92.12 633 LEU A O 1
ATOM 4961 N N . LEU A 1 634 ? -15.520 9.026 24.811 1.00 86.56 634 LEU A N 1
ATOM 4962 C CA . LEU A 1 634 ? -15.040 9.377 26.160 1.00 86.56 634 LEU A CA 1
ATOM 4963 C C . LEU A 1 634 ? -16.103 10.006 27.065 1.00 86.56 634 LEU A C 1
ATOM 4965 O O . LEU A 1 634 ? -16.087 9.790 28.273 1.00 86.56 634 LEU A O 1
ATOM 4969 N N . ASP A 1 635 ? -16.978 10.829 26.496 1.00 70.56 635 ASP A N 1
ATOM 4970 C CA . ASP A 1 635 ? -17.952 11.616 27.252 1.00 70.56 635 ASP A CA 1
ATOM 4971 C C . ASP A 1 635 ? -19.331 10.944 27.241 1.00 70.56 635 ASP A C 1
ATOM 4973 O O . ASP A 1 635 ? -19.767 10.400 26.224 1.00 70.56 635 ASP A O 1
ATOM 4977 N N . SER A 1 636 ? -20.043 11.038 28.365 1.00 60.22 636 SER A N 1
ATOM 4978 C CA . SER A 1 636 ? -21.466 10.714 28.471 1.00 60.22 636 SER A CA 1
ATOM 4979 C C . SER A 1 636 ? -22.341 11.503 27.497 1.00 60.22 636 SER A C 1
ATOM 4981 O O . SER A 1 636 ? -23.334 10.955 27.019 1.00 60.22 636 SER A O 1
ATOM 4983 N N . ASP A 1 637 ? -21.962 12.741 27.161 1.00 65.56 637 ASP A N 1
ATOM 4984 C CA . ASP A 1 637 ? -22.685 13.552 26.171 1.00 65.56 637 ASP A CA 1
ATOM 4985 C C . ASP A 1 637 ? -22.329 13.163 24.720 1.00 65.56 637 ASP A C 1
ATOM 4987 O O . ASP A 1 637 ? -22.967 13.613 23.767 1.00 65.56 637 ASP A O 1
ATOM 4991 N N . GLY A 1 638 ? -21.335 12.283 24.536 1.00 66.56 638 GLY A N 1
ATOM 4992 C CA . GLY A 1 638 ? -20.950 11.720 23.243 1.00 66.56 638 GLY A CA 1
ATOM 4993 C C . GLY A 1 638 ? -20.217 12.692 22.314 1.00 66.56 638 GLY A C 1
ATOM 4994 O O . GLY A 1 638 ? -20.213 12.490 21.102 1.00 66.56 638 GLY A O 1
ATOM 4995 N N . ALA A 1 639 ? -19.617 13.750 22.862 1.00 79.25 639 ALA A N 1
ATOM 4996 C CA . ALA A 1 639 ? -18.982 14.808 22.082 1.00 79.25 639 ALA A CA 1
ATOM 4997 C C . ALA A 1 639 ? -17.518 14.524 21.697 1.00 79.25 639 ALA A C 1
ATOM 4999 O O . ALA A 1 639 ? -17.035 15.094 20.725 1.00 79.25 639 ALA A O 1
ATOM 5000 N N . GLU A 1 640 ? -16.812 13.639 22.405 1.00 89.94 640 GLU A N 1
ATOM 5001 C CA . GLU A 1 640 ? -15.378 13.393 22.191 1.00 89.94 640 GLU A CA 1
ATOM 5002 C C . GLU A 1 640 ? -15.081 11.920 21.891 1.00 89.94 640 GLU A C 1
ATOM 5004 O O . GLU A 1 640 ? -15.453 11.027 22.659 1.00 89.94 640 GLU A O 1
ATOM 5009 N N . ILE A 1 641 ? -14.344 11.665 20.805 1.00 94.12 641 ILE A N 1
ATOM 5010 C CA . ILE A 1 641 ? -13.823 10.335 20.462 1.00 94.12 641 ILE A CA 1
ATOM 5011 C C . ILE A 1 641 ? -12.298 10.349 20.563 1.00 94.12 641 ILE A C 1
ATOM 5013 O O . ILE A 1 641 ? -11.628 11.097 19.853 1.00 94.12 641 ILE A O 1
ATOM 5017 N N . MET A 1 642 ? -11.731 9.471 21.390 1.00 94.56 642 MET A N 1
ATOM 5018 C CA . MET A 1 642 ? -10.290 9.221 21.404 1.00 94.56 642 MET A CA 1
ATOM 5019 C C . MET A 1 642 ? -9.909 8.259 20.286 1.00 94.56 642 MET A C 1
ATOM 5021 O O . MET A 1 642 ? -10.543 7.219 20.139 1.00 94.56 642 MET A O 1
ATOM 5025 N N . LEU A 1 643 ? -8.841 8.553 19.551 1.00 96.38 643 LEU A N 1
ATOM 5026 C CA . LEU A 1 643 ? -8.232 7.691 18.540 1.00 96.38 643 LEU A CA 1
ATOM 5027 C C . LEU A 1 643 ? -6.831 7.291 19.024 1.00 96.38 643 LEU A C 1
ATOM 5029 O O . LEU A 1 643 ? -6.021 8.152 19.370 1.00 96.38 643 LEU A O 1
ATOM 5033 N N . VAL A 1 644 ? -6.540 5.990 19.063 1.00 95.94 644 VAL A N 1
ATOM 5034 C CA . VAL A 1 644 ? -5.308 5.429 19.639 1.00 95.94 644 VAL A CA 1
ATOM 5035 C C . VAL A 1 644 ? -4.670 4.427 18.680 1.00 95.94 644 VAL A C 1
ATOM 5037 O O . VAL A 1 644 ? -5.324 3.498 18.204 1.00 95.94 644 VAL A O 1
ATOM 5040 N N . GLY A 1 645 ? -3.365 4.565 18.443 1.00 95.19 645 GLY A N 1
ATOM 5041 C CA . GLY A 1 645 ? -2.621 3.693 17.535 1.00 95.19 645 GLY A CA 1
ATOM 5042 C C . GLY A 1 645 ? -3.042 3.848 16.071 1.00 95.19 645 GLY A C 1
ATOM 5043 O O . GLY A 1 645 ? -3.544 4.892 15.656 1.00 95.19 645 GLY A O 1
ATOM 5044 N N . GLY A 1 646 ? -2.799 2.808 15.275 1.00 95.88 646 GLY A N 1
ATOM 5045 C CA . GLY A 1 646 ? -2.943 2.823 13.819 1.00 95.88 646 GLY A CA 1
ATOM 5046 C C . GLY A 1 646 ? -1.609 2.937 13.085 1.00 95.88 646 GLY A C 1
ATOM 5047 O O . GLY A 1 646 ? -0.556 3.173 13.687 1.00 95.88 646 GLY A O 1
ATOM 5048 N N . GLY A 1 647 ? -1.661 2.737 11.771 1.00 95.06 647 GLY A N 1
ATOM 5049 C CA . GLY A 1 647 ? -0.487 2.679 10.900 1.00 95.06 647 GLY A CA 1
ATOM 5050 C C . GLY A 1 647 ? -0.300 1.322 10.230 1.00 95.06 647 GLY A C 1
ATOM 5051 O O . GLY A 1 647 ? -1.236 0.529 10.137 1.00 95.06 647 GLY A O 1
ATOM 5052 N N . GLY A 1 648 ? 0.917 1.067 9.747 1.00 93.31 648 GLY A N 1
ATOM 5053 C CA . GLY A 1 648 ? 1.238 -0.114 8.951 1.00 93.31 648 GLY A CA 1
ATOM 5054 C C . GLY A 1 648 ? 2.670 -0.139 8.416 1.00 93.31 648 GLY A C 1
ATOM 5055 O O . GLY A 1 648 ? 3.460 0.790 8.598 1.00 93.31 648 GLY A O 1
ATOM 5056 N N . ASN A 1 649 ? 3.024 -1.215 7.710 1.00 90.62 649 ASN A N 1
ATOM 5057 C CA . ASN A 1 649 ? 4.372 -1.414 7.157 1.00 90.62 649 ASN A CA 1
ATOM 5058 C C . ASN A 1 649 ? 4.696 -0.548 5.923 1.00 90.62 649 ASN A C 1
ATOM 5060 O O . ASN A 1 649 ? 5.846 -0.522 5.488 1.00 90.62 649 ASN A O 1
ATOM 5064 N N . CYS A 1 650 ? 3.704 0.164 5.375 1.00 92.88 650 CYS A N 1
ATOM 5065 C CA . CYS A 1 650 ? 3.835 1.084 4.239 1.00 92.88 650 CYS A CA 1
ATOM 5066 C C . CYS A 1 650 ? 4.641 0.488 3.069 1.00 92.88 650 CYS A C 1
ATOM 5068 O O . CYS A 1 650 ? 5.597 1.083 2.567 1.00 92.88 650 CYS A O 1
ATOM 5070 N N . PHE A 1 651 ? 4.273 -0.726 2.643 1.00 94.06 651 PHE A N 1
ATOM 5071 C CA . PHE A 1 651 ? 4.964 -1.471 1.587 1.00 94.06 651 PHE A CA 1
ATOM 5072 C C . PHE A 1 651 ? 6.450 -1.724 1.916 1.00 94.06 651 PHE A C 1
ATOM 5074 O O . PHE A 1 651 ? 6.771 -2.333 2.932 1.00 94.06 651 PHE A O 1
ATOM 5081 N N . SER A 1 652 ? 7.374 -1.309 1.048 1.00 90.06 652 SER A N 1
ATOM 5082 C CA . SER A 1 652 ? 8.820 -1.395 1.272 1.00 90.06 652 SER A CA 1
ATOM 5083 C C . SER A 1 652 ? 9.415 -0.099 1.833 1.00 90.06 652 SER A C 1
ATOM 5085 O O . SER A 1 652 ? 10.637 0.003 1.934 1.00 90.06 652 SER A O 1
ATOM 5087 N N . PHE A 1 653 ? 8.586 0.900 2.155 1.00 91.62 653 PHE A N 1
ATOM 5088 C CA . PHE A 1 653 ? 9.047 2.236 2.543 1.00 91.62 653 PHE A CA 1
ATOM 5089 C C . PHE A 1 653 ? 9.435 2.330 4.022 1.00 91.62 653 PHE A C 1
ATOM 5091 O O . PHE A 1 653 ? 10.263 3.166 4.396 1.00 91.62 653 PHE A O 1
ATOM 5098 N N . GLY A 1 654 ? 8.911 1.411 4.834 1.00 87.94 654 GLY A N 1
ATOM 5099 C CA . GLY A 1 654 ? 9.192 1.283 6.258 1.00 87.94 654 GLY A CA 1
ATOM 5100 C C . GLY A 1 654 ? 7.937 1.466 7.102 1.00 87.94 654 GLY A C 1
ATOM 5101 O O . GLY A 1 654 ? 6.990 2.130 6.698 1.00 87.94 654 GLY A O 1
ATOM 5102 N N . THR A 1 655 ? 7.944 0.879 8.294 1.00 91.88 655 THR A N 1
ATOM 5103 C CA . THR A 1 655 ? 6.794 0.917 9.198 1.00 91.88 655 THR A CA 1
ATOM 5104 C C . THR A 1 655 ? 6.558 2.317 9.758 1.00 91.88 655 THR A C 1
ATOM 5106 O O . THR A 1 655 ? 7.456 2.921 10.357 1.00 91.88 655 THR A O 1
ATOM 5109 N N . HIS A 1 656 ? 5.321 2.789 9.624 1.00 95.19 656 HIS A N 1
ATOM 5110 C CA . HIS A 1 656 ? 4.808 3.985 10.280 1.00 95.19 656 HIS A CA 1
ATOM 5111 C C . HIS A 1 656 ? 3.723 3.586 11.277 1.00 95.19 656 HIS A C 1
ATOM 5113 O O . HIS A 1 656 ? 2.836 2.808 10.940 1.00 95.19 656 HIS A O 1
ATOM 5119 N N . LEU A 1 657 ? 3.806 4.103 12.499 1.00 95.69 657 LEU A N 1
ATOM 5120 C CA . LEU A 1 657 ? 2.815 3.894 13.552 1.00 95.69 657 LEU A CA 1
ATOM 5121 C C . LEU A 1 657 ? 2.445 5.259 14.116 1.00 95.69 657 LEU A C 1
ATOM 5123 O O . LEU A 1 657 ? 3.335 6.083 14.337 1.00 95.69 657 LEU A O 1
ATOM 5127 N N . ASN A 1 658 ? 1.158 5.481 14.367 1.00 95.44 658 ASN A N 1
ATOM 5128 C CA . ASN A 1 658 ? 0.712 6.692 15.047 1.00 95.44 658 ASN A CA 1
ATOM 5129 C C . ASN A 1 658 ? 1.207 6.645 16.494 1.00 95.44 658 ASN A C 1
ATOM 5131 O O . ASN A 1 658 ? 0.888 5.708 17.227 1.00 95.44 658 ASN A O 1
ATOM 5135 N N . SER A 1 659 ? 2.010 7.634 16.887 1.00 91.12 659 SER A N 1
ATOM 5136 C CA . SER A 1 659 ? 2.686 7.613 18.187 1.00 91.12 659 SER A CA 1
ATOM 5137 C C . SER A 1 659 ? 1.820 8.078 19.346 1.00 91.12 659 SER A C 1
ATOM 5139 O O . SER A 1 659 ? 1.956 7.558 20.449 1.00 91.12 659 SER A O 1
ATOM 5141 N N . HIS A 1 660 ? 0.928 9.035 19.106 1.00 92.81 660 HIS A N 1
ATOM 5142 C CA . HIS A 1 660 ? 0.196 9.710 20.170 1.00 92.81 660 HIS A CA 1
ATOM 5143 C C . HIS A 1 660 ? -1.310 9.522 19.993 1.00 92.81 660 HIS A C 1
ATOM 5145 O O . HIS A 1 660 ? -1.799 9.642 18.865 1.00 92.81 660 HIS A O 1
ATOM 5151 N N . PRO A 1 661 ? -2.049 9.272 21.086 1.00 94.50 661 PRO A N 1
ATOM 5152 C CA . PRO A 1 661 ? -3.497 9.393 21.094 1.00 94.50 661 PRO A CA 1
ATOM 5153 C C . PRO A 1 661 ? -3.949 10.809 20.726 1.00 94.50 661 PRO A C 1
ATOM 5155 O O . PRO A 1 661 ? -3.351 11.800 21.156 1.00 94.50 661 PRO A O 1
ATOM 5158 N N . VAL A 1 662 ? -5.031 10.901 19.960 1.00 95.12 662 VAL A N 1
ATOM 5159 C CA . VAL A 1 662 ? -5.658 12.170 19.565 1.00 95.12 662 VAL A CA 1
ATOM 5160 C C . VAL A 1 662 ? -7.148 12.138 19.892 1.00 95.12 662 VAL A C 1
ATOM 5162 O O . VAL A 1 662 ? -7.750 11.068 19.907 1.00 95.12 662 VAL A O 1
ATOM 5165 N N . ILE A 1 663 ? -7.743 13.292 20.169 1.00 93.38 663 ILE A N 1
ATOM 5166 C CA . ILE A 1 663 ? -9.179 13.461 20.399 1.00 93.38 663 ILE A CA 1
ATOM 5167 C C . ILE A 1 663 ? -9.795 14.149 19.186 1.00 93.38 663 ILE A C 1
ATOM 5169 O O . ILE A 1 663 ? -9.257 15.129 18.669 1.00 93.38 663 ILE A O 1
ATOM 5173 N N . LEU A 1 664 ? -10.928 13.612 18.751 1.00 93.06 664 LEU A N 1
ATOM 5174 C CA . LEU A 1 664 ? -11.823 14.187 17.763 1.00 93.06 664 LEU A CA 1
ATOM 5175 C C . LEU A 1 664 ? -13.027 14.798 18.492 1.00 93.06 664 LEU A C 1
ATOM 5177 O O . LEU A 1 664 ? -13.762 14.071 19.163 1.00 93.06 664 LEU A O 1
ATOM 5181 N N . ASP A 1 665 ? -13.223 16.109 18.342 1.00 88.12 665 ASP A N 1
ATOM 5182 C CA . ASP A 1 665 ? -14.359 16.846 18.909 1.00 88.12 665 ASP A CA 1
ATOM 5183 C C . ASP A 1 665 ? -15.518 16.919 17.901 1.00 88.12 665 ASP A C 1
ATOM 5185 O O . ASP A 1 665 ? -15.387 17.453 16.796 1.00 88.12 665 ASP A O 1
ATOM 5189 N N . LEU A 1 666 ? -16.667 16.374 18.295 1.00 86.31 666 LEU A N 1
ATOM 5190 C CA . LEU A 1 666 ? -17.896 16.296 17.511 1.00 86.31 666 LEU A CA 1
ATOM 5191 C C . LEU A 1 666 ? -18.905 17.400 17.858 1.00 86.31 666 LEU A C 1
ATOM 5193 O O . LEU A 1 666 ? -19.930 17.515 17.179 1.00 86.31 666 LEU A O 1
ATOM 5197 N N . SER A 1 667 ? -18.648 18.215 18.887 1.00 81.25 667 SER A N 1
ATOM 5198 C CA . SER A 1 667 ? -19.616 19.157 19.469 1.00 81.25 667 SER A CA 1
ATOM 5199 C C . SER A 1 667 ? -20.226 20.092 18.427 1.00 81.25 667 SER A C 1
ATOM 5201 O O . SER A 1 667 ? -21.448 20.211 18.322 1.00 81.25 667 SER A O 1
ATOM 5203 N N . LEU A 1 668 ? -19.381 20.732 17.615 1.00 74.31 668 LEU A N 1
ATOM 5204 C CA . LEU A 1 668 ? -19.809 21.705 16.606 1.00 74.31 668 LEU A CA 1
ATOM 5205 C C . LEU A 1 668 ? -20.658 21.062 15.503 1.00 74.31 668 LEU A C 1
ATOM 5207 O O . LEU A 1 668 ? -21.656 21.639 15.067 1.00 74.31 668 LEU A O 1
ATOM 5211 N N . VAL A 1 669 ? -20.284 19.858 15.065 1.00 76.38 669 VAL A N 1
ATOM 5212 C CA . VAL A 1 669 ? -20.956 19.179 13.952 1.00 76.38 669 VAL A CA 1
ATOM 5213 C C . VAL A 1 669 ? -22.292 18.594 14.401 1.00 76.38 669 VAL A C 1
ATOM 5215 O O . VAL A 1 669 ? -23.300 18.765 13.715 1.00 76.38 669 VAL A O 1
ATOM 5218 N N . LEU A 1 670 ? -22.340 17.977 15.585 1.00 75.12 670 LEU A N 1
ATOM 5219 C CA . LEU A 1 670 ? -23.586 17.464 16.154 1.00 75.12 670 LEU A CA 1
ATOM 5220 C C . LEU A 1 670 ? -24.581 18.599 16.450 1.00 75.12 670 LEU A C 1
ATOM 5222 O O . LEU A 1 670 ? -25.772 18.448 16.177 1.00 75.12 670 LEU A O 1
ATOM 5226 N N . GLN A 1 671 ? -24.115 19.759 16.930 1.00 71.50 671 GLN A N 1
ATOM 5227 C CA . GLN A 1 671 ? -24.963 20.946 17.104 1.00 71.50 671 GLN A CA 1
ATOM 5228 C C . GLN A 1 671 ? -25.544 21.443 15.775 1.00 71.50 671 GLN A C 1
ATOM 5230 O O . GLN A 1 671 ? -26.744 21.716 15.696 1.00 71.50 671 GLN A O 1
ATOM 5235 N N . HIS A 1 672 ? -24.719 21.525 14.728 1.00 68.50 672 HIS A N 1
ATOM 5236 C CA . HIS A 1 672 ? -25.157 21.971 13.407 1.00 68.50 672 HIS A CA 1
ATOM 5237 C C . HIS A 1 672 ? -26.201 21.024 12.794 1.00 68.50 672 HIS A C 1
ATOM 5239 O O . HIS A 1 672 ? -27.245 21.466 12.307 1.00 68.50 672 HIS A O 1
ATOM 5245 N N . LEU A 1 673 ? -25.970 19.711 12.892 1.00 65.50 673 LEU A N 1
ATOM 5246 C CA . LEU A 1 673 ? -26.903 18.698 12.399 1.00 65.50 673 LEU A CA 1
ATOM 5247 C C . LEU A 1 673 ? -28.235 18.737 13.159 1.00 65.50 673 LEU A C 1
ATOM 5249 O O . LEU A 1 673 ? -29.294 18.728 12.533 1.00 65.50 673 LEU A O 1
ATOM 5253 N N . ASN A 1 674 ? -28.212 18.887 14.484 1.00 62.03 674 ASN A N 1
ATOM 5254 C CA . ASN A 1 674 ? -29.437 18.981 15.284 1.00 62.03 674 ASN A CA 1
ATOM 5255 C C . ASN A 1 674 ? -30.263 20.245 14.965 1.00 62.03 674 ASN A C 1
ATOM 5257 O O . ASN A 1 674 ? -31.494 20.176 14.926 1.00 62.03 674 ASN A O 1
ATOM 5261 N N . GLN A 1 675 ? -29.614 21.379 14.669 1.00 54.41 675 GLN A N 1
ATOM 5262 C CA . GLN A 1 675 ? -30.300 22.605 14.233 1.00 54.41 675 GLN A CA 1
ATOM 5263 C C . GLN A 1 675 ? -30.939 22.459 12.843 1.00 54.41 675 GLN A C 1
ATOM 5265 O O . GLN A 1 675 ? -32.038 22.966 12.621 1.00 54.41 675 GLN A O 1
ATOM 5270 N N . SER A 1 676 ? -30.296 21.723 11.928 1.00 48.47 676 SER A N 1
ATOM 5271 C CA . SER A 1 676 ? -30.826 21.462 10.580 1.00 48.47 676 SER A CA 1
ATOM 5272 C C . SER A 1 676 ? -32.045 20.523 10.559 1.00 48.47 676 SER A C 1
ATOM 5274 O O . SER A 1 676 ? -32.893 20.619 9.674 1.00 48.47 676 SER A O 1
ATOM 5276 N N . VAL A 1 677 ? -32.183 19.642 11.559 1.00 43.97 677 VAL A N 1
ATOM 5277 C CA . VAL A 1 677 ? -33.330 18.724 11.676 1.00 43.97 677 VAL A CA 1
ATOM 5278 C C . VAL A 1 677 ? -34.566 19.436 12.242 1.00 43.97 677 VAL A C 1
ATOM 5280 O O . VAL A 1 677 ? -35.677 19.177 11.774 1.00 43.97 677 VAL A O 1
ATOM 5283 N N . GLN A 1 678 ? -34.400 20.381 13.178 1.00 33.78 678 GLN A N 1
ATOM 5284 C CA . GLN A 1 678 ? -35.521 21.144 13.753 1.00 33.78 678 GLN A CA 1
ATOM 5285 C C . GLN A 1 678 ? -36.209 22.078 12.749 1.00 33.78 678 GLN A C 1
ATOM 5287 O O . GLN A 1 678 ? -37.421 22.264 12.826 1.00 33.78 678 GLN A O 1
ATOM 5292 N N . THR A 1 679 ? -35.487 22.609 11.764 1.00 33.16 679 THR A N 1
ATOM 5293 C CA . THR A 1 679 ? -36.070 23.451 10.705 1.00 33.16 679 THR A CA 1
ATOM 5294 C C . THR A 1 679 ? -36.817 22.657 9.626 1.00 33.16 679 THR A C 1
ATOM 5296 O O . THR A 1 679 ? -37.542 23.253 8.833 1.00 33.16 679 THR A O 1
ATOM 5299 N N . SER A 1 680 ? -36.721 21.318 9.608 1.00 31.11 680 SER A N 1
ATOM 5300 C CA . SER A 1 680 ? -37.346 20.463 8.580 1.00 31.11 680 SER A CA 1
ATOM 5301 C C . SER A 1 680 ? -38.769 19.968 8.904 1.00 31.11 680 SER A C 1
ATOM 5303 O O . SER A 1 680 ? -39.448 19.436 8.024 1.00 31.11 680 SER A O 1
ATOM 5305 N N . LEU A 1 681 ? -39.256 20.162 10.139 1.00 31.58 681 LEU A N 1
ATOM 5306 C CA . LEU A 1 681 ? -40.586 19.705 10.586 1.00 31.58 681 LEU A CA 1
ATOM 5307 C C . LEU A 1 681 ? -41.684 20.785 10.539 1.00 31.58 681 LEU A C 1
ATOM 5309 O O . LEU A 1 681 ? -42.860 20.465 10.699 1.00 31.58 681 LEU A O 1
ATOM 5313 N N . GLU A 1 682 ? -41.343 22.033 10.214 1.00 30.17 682 GLU A N 1
ATOM 5314 C CA . GLU A 1 682 ? -42.304 23.121 10.005 1.00 30.17 682 GLU A CA 1
ATOM 5315 C C . GLU A 1 682 ? -41.997 23.873 8.707 1.00 30.17 682 GLU A C 1
ATOM 5317 O O . GLU A 1 682 ? -41.424 24.953 8.735 1.00 30.17 682 GLU A O 1
ATOM 5322 N N . THR A 1 683 ? -42.349 23.294 7.553 1.00 25.70 683 THR A N 1
ATOM 5323 C CA . THR A 1 683 ? -43.025 23.957 6.408 1.00 25.70 683 THR A CA 1
ATOM 5324 C C . THR A 1 683 ? -42.842 23.172 5.105 1.00 25.70 683 THR A C 1
ATOM 5326 O O . THR A 1 683 ? -41.748 22.974 4.586 1.00 25.70 683 THR A O 1
ATOM 5329 N N . LYS A 1 684 ? -43.971 22.774 4.508 1.00 28.78 684 LYS A N 1
ATOM 5330 C CA . LYS A 1 684 ? -44.065 22.538 3.064 1.00 28.78 684 LYS A CA 1
ATOM 5331 C C . LYS A 1 684 ? -44.023 23.902 2.360 1.00 28.78 684 LYS A C 1
ATOM 5333 O O . LYS A 1 684 ? -44.814 24.773 2.702 1.00 28.78 684 LYS A O 1
ATOM 5338 N N . VAL A 1 685 ? -43.198 23.986 1.312 1.00 29.70 685 VAL A N 1
ATOM 5339 C CA . VAL A 1 685 ? -43.076 25.072 0.316 1.00 29.70 685 VAL A CA 1
ATOM 5340 C C . VAL A 1 685 ? -42.343 26.335 0.799 1.00 29.70 685 VAL A C 1
ATOM 5342 O O . VAL A 1 685 ? -42.952 27.252 1.329 1.00 29.70 685 VAL A O 1
ATOM 5345 N N . SER A 1 686 ? -41.052 26.459 0.477 1.00 27.91 686 SER A N 1
ATOM 5346 C CA . SER A 1 686 ? -40.558 27.436 -0.514 1.00 27.91 686 SER A CA 1
ATOM 5347 C C . SER A 1 686 ? -39.030 27.368 -0.650 1.00 27.91 686 SER A C 1
ATOM 5349 O O . SER A 1 686 ? -38.312 27.063 0.294 1.00 27.91 686 SER A O 1
ATOM 5351 N N . SER A 1 687 ? -38.555 27.608 -1.868 1.00 38.66 687 SER A N 1
ATOM 5352 C CA . SER A 1 687 ? -37.151 27.737 -2.257 1.00 38.66 687 SER A CA 1
ATOM 5353 C C . SER A 1 687 ? -36.450 28.898 -1.547 1.00 38.66 687 SER A C 1
ATOM 5355 O O . SER A 1 687 ? -36.918 30.025 -1.689 1.00 38.66 687 SER A O 1
ATOM 5357 N N . VAL A 1 688 ? -35.303 28.661 -0.906 1.00 31.81 688 VAL A N 1
ATOM 5358 C CA . VAL A 1 688 ? -34.324 29.697 -0.506 1.00 31.81 688 VAL A CA 1
ATOM 5359 C C . VAL A 1 688 ? -32.958 28.982 -0.454 1.00 31.81 688 VAL A C 1
ATOM 5361 O O . VAL A 1 688 ? -32.815 28.035 0.307 1.00 31.81 688 VAL A O 1
ATOM 5364 N N . THR A 1 689 ? -32.071 29.106 -1.450 1.00 31.36 689 THR A N 1
ATOM 5365 C CA . THR A 1 689 ? -31.069 30.177 -1.673 1.00 31.36 689 THR A CA 1
ATOM 5366 C C . THR A 1 689 ? -30.148 30.423 -0.477 1.00 31.36 689 THR A C 1
ATOM 5368 O O . THR A 1 689 ? -30.613 30.494 0.652 1.00 31.36 689 THR A O 1
ATOM 5371 N N . ASP A 1 690 ? -28.855 30.557 -0.776 1.00 30.48 690 ASP A N 1
ATOM 5372 C CA . ASP A 1 690 ? -27.724 30.818 0.122 1.00 30.48 690 ASP A CA 1
ATOM 5373 C C . ASP A 1 690 ? -28.029 31.667 1.371 1.00 30.48 690 ASP A C 1
ATOM 5375 O O . ASP A 1 690 ? -28.850 32.593 1.314 1.00 30.48 690 ASP A O 1
ATOM 5379 N N . PRO A 1 691 ? -27.308 31.433 2.489 1.00 31.81 691 PRO A N 1
ATOM 5380 C CA . PRO A 1 691 ? -27.402 32.289 3.664 1.00 31.81 691 PRO A CA 1
ATOM 5381 C C . PRO A 1 691 ? -27.126 33.746 3.268 1.00 31.81 691 PRO A C 1
ATOM 5383 O O . PRO A 1 691 ? -26.279 34.005 2.407 1.00 31.81 691 PRO A O 1
ATOM 5386 N N . PRO A 1 692 ? -27.833 34.719 3.872 1.00 32.59 692 PRO A N 1
ATOM 5387 C CA . PRO A 1 692 ? -27.755 36.102 3.449 1.00 32.59 692 PRO A CA 1
ATOM 5388 C C . PRO A 1 692 ? -26.318 36.584 3.611 1.00 32.59 692 PRO A C 1
ATOM 5390 O O . PRO A 1 692 ? -25.840 36.845 4.717 1.00 32.59 692 PRO A O 1
ATOM 5393 N N . LEU A 1 693 ? -25.642 36.750 2.470 1.00 36.47 693 LEU A N 1
ATOM 5394 C CA . LEU A 1 693 ? -24.532 37.676 2.338 1.00 36.47 693 LEU A CA 1
ATOM 5395 C C . LEU A 1 693 ? -24.950 38.931 3.087 1.00 36.47 693 LEU A C 1
ATOM 5397 O O . LEU A 1 693 ? -26.068 39.417 2.892 1.00 36.47 693 LEU A O 1
ATOM 5401 N N . ASN A 1 694 ? -24.074 39.419 3.962 1.00 34.50 694 ASN A N 1
ATOM 5402 C CA . ASN A 1 694 ? -24.261 40.667 4.678 1.00 34.50 694 ASN A CA 1
ATOM 5403 C C . ASN A 1 694 ? -24.257 41.804 3.648 1.00 34.50 694 ASN A C 1
ATOM 5405 O O . ASN A 1 694 ? -23.283 42.530 3.481 1.00 34.50 694 ASN A O 1
ATOM 5409 N N . LEU A 1 695 ? -25.359 41.907 2.907 1.00 41.97 695 LEU A N 1
ATOM 5410 C CA . LEU A 1 695 ? -25.670 42.923 1.930 1.00 41.97 695 LEU A CA 1
ATOM 5411 C C . LEU A 1 695 ? -25.719 44.257 2.649 1.00 41.97 695 LEU A C 1
ATOM 5413 O O . LEU A 1 695 ? -25.385 45.247 2.040 1.00 41.97 695 LEU A O 1
ATOM 5417 N N . ALA A 1 696 ? -26.012 44.313 3.952 1.00 37.88 696 ALA A N 1
ATOM 5418 C CA . ALA A 1 696 ? -25.854 45.547 4.708 1.00 37.88 696 ALA A CA 1
ATOM 5419 C C . ALA A 1 696 ? -24.391 46.016 4.725 1.00 37.88 696 ALA A C 1
ATOM 5421 O O . ALA A 1 696 ? -24.160 47.182 4.444 1.00 37.88 696 ALA A O 1
ATOM 5422 N N . LEU A 1 697 ? -23.414 45.134 4.964 1.00 41.53 697 LEU A N 1
ATOM 5423 C CA . LEU A 1 697 ? -21.978 45.444 4.974 1.00 41.53 697 LEU A CA 1
ATOM 5424 C C . LEU A 1 697 ? -21.405 45.601 3.561 1.00 41.53 697 LEU A C 1
ATOM 5426 O O . LEU A 1 697 ? -20.641 46.530 3.321 1.00 41.53 697 LEU A O 1
ATOM 5430 N N . LYS A 1 698 ? -21.814 44.748 2.615 1.00 43.56 698 LYS A N 1
ATOM 5431 C CA . LYS A 1 698 ? -21.445 44.858 1.199 1.00 43.56 698 LYS A CA 1
ATOM 5432 C C . LYS A 1 698 ? -22.013 46.139 0.589 1.00 43.56 698 LYS A C 1
ATOM 5434 O O . LYS A 1 698 ? -21.244 46.903 0.027 1.00 43.56 698 LYS A O 1
ATOM 5439 N N . ASN A 1 699 ? -23.290 46.450 0.815 1.00 44.16 699 ASN A N 1
ATOM 5440 C CA . ASN A 1 699 ? -23.899 47.721 0.418 1.00 44.16 699 ASN A CA 1
ATOM 5441 C C . ASN A 1 699 ? -23.328 48.891 1.233 1.00 44.16 699 ASN A C 1
ATOM 5443 O O . ASN A 1 699 ? -23.293 49.994 0.708 1.00 44.16 699 ASN A O 1
ATOM 5447 N N . LEU A 1 700 ? -22.848 48.709 2.476 1.00 44.38 700 LEU A N 1
ATOM 5448 C CA . LEU A 1 700 ? -22.128 49.767 3.204 1.00 44.38 700 LEU A CA 1
ATOM 5449 C C . LEU A 1 700 ? -20.793 50.071 2.524 1.00 44.38 700 LEU A C 1
ATOM 5451 O O . LEU A 1 700 ? -20.470 51.236 2.328 1.00 44.38 700 LEU A O 1
ATOM 5455 N N . CYS A 1 701 ? -20.032 49.037 2.156 1.00 44.69 701 CYS A N 1
ATOM 5456 C CA . CYS A 1 701 ? -18.743 49.150 1.481 1.00 44.69 701 CYS A CA 1
ATOM 5457 C C . CYS A 1 701 ? -18.899 49.678 0.049 1.00 44.69 701 CYS A C 1
ATOM 5459 O O . CYS A 1 701 ? -18.165 50.583 -0.336 1.00 44.69 701 CYS A O 1
ATOM 5461 N N . GLU A 1 702 ? -19.886 49.195 -0.704 1.00 50.09 702 GLU A N 1
ATOM 5462 C CA . GLU A 1 702 ? -20.229 49.676 -2.047 1.00 50.09 702 GLU A CA 1
ATOM 5463 C C . GLU A 1 702 ? -20.812 51.099 -1.986 1.00 50.09 702 GLU A C 1
ATOM 5465 O O . GLU A 1 702 ? -20.346 51.959 -2.723 1.00 50.09 702 GLU A O 1
ATOM 5470 N N . SER A 1 703 ? -21.679 51.432 -1.017 1.00 45.66 703 SER A N 1
ATOM 5471 C CA . SER A 1 703 ? -22.164 52.810 -0.792 1.00 45.66 703 SER A CA 1
ATOM 5472 C C . SER A 1 703 ? -21.046 53.756 -0.351 1.00 45.66 703 SER A C 1
ATOM 5474 O O . SER A 1 703 ? -21.047 54.926 -0.729 1.00 45.66 703 SER A O 1
ATOM 5476 N N . PHE A 1 704 ? -20.072 53.287 0.434 1.00 41.00 704 PHE A N 1
ATOM 5477 C CA . PHE A 1 704 ? -18.908 54.077 0.845 1.00 41.00 704 PHE A CA 1
ATOM 5478 C C . PHE A 1 704 ? -17.934 54.312 -0.323 1.00 41.00 704 PHE A C 1
ATOM 5480 O O . PHE A 1 704 ? -17.313 55.375 -0.404 1.00 41.00 704 PHE A O 1
ATOM 5487 N N . LEU A 1 705 ? -17.841 53.360 -1.258 1.00 44.56 705 LEU A N 1
ATOM 5488 C CA . LEU A 1 705 ? -17.060 53.473 -2.492 1.00 44.56 705 LEU A CA 1
ATOM 5489 C C . LEU A 1 705 ? -17.765 54.351 -3.544 1.00 44.56 705 LEU A C 1
ATOM 5491 O O . LEU A 1 705 ? -17.119 55.211 -4.144 1.00 44.56 705 LEU A O 1
ATOM 5495 N N . GLU A 1 706 ? -19.088 54.245 -3.688 1.00 43.06 706 GLU A N 1
ATOM 5496 C CA . GLU A 1 706 ? -19.901 55.094 -4.569 1.00 43.06 706 GLU A CA 1
ATOM 5497 C C . GLU A 1 706 ? -19.970 56.547 -4.063 1.00 43.06 706 GLU A C 1
ATOM 5499 O O . GLU A 1 706 ? -19.784 57.480 -4.851 1.00 43.06 706 GLU A O 1
ATOM 5504 N N . LYS A 1 707 ? -20.091 56.779 -2.744 1.00 40.69 707 LYS A N 1
ATOM 5505 C CA . LYS A 1 707 ? -20.124 58.130 -2.132 1.00 40.69 707 LYS A CA 1
ATOM 5506 C C . LYS A 1 707 ? -18.815 58.915 -2.243 1.00 40.69 707 LYS A C 1
ATOM 5508 O O . LYS A 1 707 ? -18.817 60.127 -2.027 1.00 40.69 707 LYS A O 1
ATOM 5513 N N . ARG A 1 708 ? -17.701 58.275 -2.615 1.00 41.88 708 ARG A N 1
ATOM 5514 C CA . ARG A 1 708 ? -16.442 58.973 -2.932 1.00 41.88 708 ARG A CA 1
ATOM 5515 C C . ARG A 1 708 ? -16.381 59.444 -4.391 1.00 41.88 708 ARG A C 1
ATOM 5517 O O . ARG A 1 708 ? -15.602 60.345 -4.694 1.00 41.88 708 ARG A O 1
ATOM 5524 N N . SER A 1 709 ? -17.223 58.887 -5.267 1.00 39.12 709 SER A N 1
ATOM 5525 C CA . SER A 1 709 ? -17.284 59.223 -6.698 1.00 39.12 709 SER A CA 1
ATOM 5526 C C . SER A 1 709 ? -18.316 60.300 -7.064 1.00 39.12 709 SER A C 1
ATOM 5528 O O . SER A 1 709 ? -18.291 60.801 -8.184 1.00 39.12 709 SER A O 1
ATOM 5530 N N . GLN A 1 710 ? -19.164 60.744 -6.128 1.00 35.84 710 GLN A N 1
ATOM 5531 C CA . GLN A 1 710 ? -20.140 61.812 -6.373 1.00 35.84 710 GLN A CA 1
ATOM 5532 C C . GLN A 1 710 ? -20.118 62.870 -5.262 1.00 35.84 710 GLN A C 1
ATOM 5534 O O . GLN A 1 710 ? -20.922 62.883 -4.333 1.00 35.84 710 GLN A O 1
ATOM 5539 N N . ARG A 1 711 ? -19.202 63.836 -5.392 1.00 38.41 711 ARG A N 1
ATOM 5540 C CA . ARG A 1 711 ? -19.468 65.193 -4.902 1.00 38.41 711 ARG A CA 1
ATOM 5541 C C . ARG A 1 711 ? -20.569 65.790 -5.780 1.00 38.41 711 ARG A C 1
ATOM 5543 O O . ARG A 1 711 ? -20.249 66.322 -6.835 1.00 38.41 711 ARG A O 1
ATOM 5550 N N . SER A 1 712 ? -21.816 65.761 -5.320 1.00 33.41 712 SER A N 1
ATOM 5551 C CA . SER A 1 712 ? -22.827 66.764 -5.686 1.00 33.41 712 SER A CA 1
ATOM 5552 C C . SER A 1 712 ? -24.151 66.528 -4.959 1.00 33.41 712 SER A C 1
ATOM 5554 O O . SER A 1 712 ? -24.830 65.542 -5.208 1.00 33.41 712 SER A O 1
ATOM 5556 N N . SER A 1 713 ? -24.523 67.520 -4.145 1.00 37.03 713 SER A N 1
ATOM 5557 C CA . SER A 1 713 ? -25.890 68.018 -3.916 1.00 37.03 713 SER A CA 1
ATOM 5558 C C . SER A 1 713 ? -26.982 67.124 -3.301 1.00 37.03 713 SER A C 1
ATOM 5560 O O . SER A 1 713 ? -27.379 66.103 -3.845 1.00 37.03 713 SER A O 1
ATOM 5562 N N . SER A 1 714 ? -27.617 67.720 -2.285 1.00 35.66 714 SER A N 1
ATOM 5563 C CA . SER A 1 714 ? -28.961 67.481 -1.729 1.00 35.66 714 SER A CA 1
ATOM 5564 C C . SER A 1 714 ? -29.099 66.364 -0.687 1.00 35.66 714 SER A C 1
ATOM 5566 O O . SER A 1 714 ? -28.941 65.180 -0.958 1.00 35.66 714 SER A O 1
ATOM 5568 N N . GLY A 1 715 ? -29.359 66.787 0.555 1.00 44.88 715 GLY A N 1
ATOM 5569 C CA . GLY A 1 715 ? -29.515 65.922 1.716 1.00 44.88 715 GLY A CA 1
ATOM 5570 C C . GLY A 1 715 ? -30.837 65.163 1.700 1.00 44.88 715 GLY A C 1
ATOM 5571 O O . GLY A 1 715 ? -31.899 65.765 1.559 1.00 44.88 715 GLY A O 1
ATOM 5572 N N . SER A 1 716 ? -30.767 63.847 1.901 1.00 45.44 716 SER A N 1
ATOM 5573 C CA . SER A 1 716 ? -31.927 63.072 2.328 1.00 45.44 716 SER A CA 1
ATOM 5574 C C . SER A 1 716 ? -32.073 63.231 3.840 1.00 45.44 716 SER A C 1
ATOM 5576 O O . SER A 1 716 ? -31.211 62.791 4.603 1.00 45.44 716 SER A O 1
ATOM 5578 N N . GLU A 1 717 ? -33.141 63.885 4.276 1.00 54.44 717 GLU A N 1
ATOM 5579 C CA . GLU A 1 717 ? -33.452 64.053 5.692 1.00 54.44 717 GLU A CA 1
ATOM 5580 C C . GLU A 1 717 ? -33.838 62.698 6.296 1.00 54.44 717 GLU A C 1
ATOM 5582 O O . GLU A 1 717 ? -34.776 62.044 5.844 1.00 54.44 717 GLU A O 1
ATOM 5587 N N . THR A 1 718 ? -33.091 62.248 7.303 1.00 67.69 718 THR A N 1
ATOM 5588 C CA . THR A 1 718 ? -33.373 61.009 8.030 1.00 67.69 718 THR A CA 1
ATOM 5589 C C . THR A 1 718 ? -34.602 61.206 8.922 1.00 67.69 718 THR A C 1
ATOM 5591 O O . THR A 1 718 ? -34.609 62.014 9.855 1.00 67.69 718 THR A O 1
ATOM 5594 N N . VAL A 1 719 ? -35.676 60.478 8.615 1.00 71.88 719 VAL A N 1
ATOM 5595 C CA . VAL A 1 719 ? -36.944 60.517 9.358 1.00 71.88 719 VAL A CA 1
ATOM 5596 C C . VAL A 1 719 ? -37.077 59.317 10.295 1.00 71.88 719 VAL A C 1
ATOM 5598 O O . VAL A 1 719 ? -36.519 58.248 10.063 1.00 71.88 719 VAL A O 1
ATOM 5601 N N . CYS A 1 720 ? -37.816 59.500 11.382 1.00 74.62 720 CYS A N 1
ATOM 5602 C CA . CYS A 1 720 ? -38.142 58.465 12.349 1.00 74.62 720 CYS A CA 1
ATOM 5603 C C . CYS A 1 720 ? -39.084 57.436 11.723 1.00 74.62 720 CYS A C 1
ATOM 5605 O O . CYS A 1 720 ? -40.146 57.800 11.229 1.00 74.62 720 CYS A O 1
ATOM 5607 N N . SER A 1 721 ? -38.749 56.150 11.819 1.00 72.00 721 SER A N 1
ATOM 5608 C CA . SER A 1 721 ? -39.573 55.053 11.289 1.00 72.00 721 SER A CA 1
ATOM 5609 C C . SER A 1 721 ? -40.966 54.952 11.923 1.00 72.00 721 SER A C 1
ATOM 5611 O O . SER A 1 721 ? -41.877 54.420 11.299 1.00 72.00 721 SER A O 1
ATOM 5613 N N . LEU A 1 722 ? -41.146 55.471 13.143 1.00 72.12 722 LEU A N 1
ATOM 5614 C CA . LEU A 1 722 ? -42.413 55.401 13.881 1.00 72.12 722 LEU A CA 1
ATOM 5615 C C . LEU A 1 722 ? -43.334 56.600 13.628 1.00 72.12 722 LEU A C 1
ATOM 5617 O O . LEU A 1 722 ? -44.548 56.441 13.595 1.00 72.12 722 LEU A O 1
ATOM 5621 N N . HIS A 1 723 ? -42.767 57.795 13.456 1.00 73.75 723 HIS A N 1
ATOM 5622 C CA . HIS A 1 723 ? -43.543 59.041 13.385 1.00 73.75 723 HIS A CA 1
ATOM 5623 C C . HIS A 1 723 ? -43.370 59.787 12.060 1.00 73.75 723 HIS A C 1
ATOM 5625 O O . HIS A 1 723 ? -43.998 60.817 11.860 1.00 73.75 723 HIS A O 1
ATOM 5631 N N . SER A 1 724 ? -42.507 59.297 11.162 1.00 72.19 724 SER A N 1
ATOM 5632 C CA . SER A 1 724 ? -42.116 59.961 9.905 1.00 72.19 724 SER A CA 1
ATOM 5633 C C . SER A 1 724 ? -41.608 61.404 10.080 1.00 72.19 724 SER A C 1
ATOM 5635 O O . SER A 1 724 ? -41.542 62.169 9.124 1.00 72.19 724 SER A O 1
ATOM 5637 N N . GLU A 1 725 ? -41.198 61.761 11.300 1.00 76.75 725 GLU A N 1
ATOM 5638 C CA . GLU A 1 725 ? -40.680 63.075 11.686 1.00 76.75 725 GLU A CA 1
ATOM 5639 C C . GLU A 1 725 ? -39.152 63.103 11.681 1.00 76.75 725 GLU A C 1
ATOM 5641 O O . GLU A 1 725 ? -38.505 62.096 11.975 1.00 76.75 725 GLU A O 1
ATOM 5646 N N . LYS A 1 726 ? -38.549 64.264 11.405 1.00 78.44 726 LYS A N 1
ATOM 5647 C CA . LYS A 1 726 ? -37.080 64.395 11.328 1.00 78.44 726 LYS A CA 1
ATOM 5648 C C . LYS A 1 726 ? -36.415 64.009 12.651 1.00 78.44 726 LYS A C 1
ATOM 5650 O O . LYS A 1 726 ? -36.803 64.489 13.722 1.00 78.44 726 LYS A O 1
ATOM 5655 N N . LEU A 1 727 ? -35.381 63.176 12.567 1.00 80.12 727 LEU A N 1
ATOM 5656 C CA . LEU A 1 727 ? -34.546 62.813 13.708 1.00 80.12 727 LEU A CA 1
ATOM 5657 C C . LEU A 1 727 ? -33.655 64.006 14.066 1.00 80.12 727 LEU A C 1
ATOM 5659 O O . LEU A 1 727 ? -32.739 64.348 13.325 1.00 80.12 727 LEU A O 1
ATOM 5663 N N . LYS A 1 728 ? -33.960 64.674 15.181 1.00 80.88 728 LYS A N 1
ATOM 5664 C CA . LYS A 1 728 ? -33.263 65.897 15.622 1.00 80.88 728 LYS A CA 1
ATOM 5665 C C . LYS A 1 728 ? -32.586 65.756 16.980 1.00 80.88 728 LYS A C 1
ATOM 5667 O O . LYS A 1 728 ? -31.734 66.573 17.318 1.00 80.88 728 LYS A O 1
ATOM 5672 N N . LEU A 1 729 ? -32.963 64.744 17.757 1.00 81.00 729 LEU A N 1
ATOM 5673 C CA . LEU A 1 729 ? -32.447 64.504 19.100 1.00 81.00 729 LEU A CA 1
ATOM 5674 C C . LEU A 1 729 ? -31.752 63.145 19.157 1.00 81.00 729 LEU A C 1
ATOM 5676 O O . LEU A 1 729 ? -32.123 62.227 18.433 1.00 81.00 729 LEU A O 1
ATOM 5680 N N . PHE A 1 730 ? -30.759 63.010 20.021 1.00 83.25 730 PHE A N 1
ATOM 5681 C CA . PHE A 1 730 ? -30.097 61.756 20.345 1.00 83.25 730 PHE A CA 1
ATOM 5682 C C . PHE A 1 730 ? -30.397 61.414 21.801 1.00 83.25 730 PHE A C 1
ATOM 5684 O O . PHE A 1 730 ? -30.193 62.246 22.688 1.00 83.25 730 PHE A O 1
ATOM 5691 N N . CYS A 1 731 ? -30.928 60.217 22.037 1.00 83.06 731 CYS A N 1
ATOM 5692 C CA . CYS A 1 731 ? -31.149 59.705 23.381 1.00 83.06 731 CYS A CA 1
ATOM 5693 C C . CYS A 1 731 ? -29.812 59.211 23.933 1.00 83.06 731 CYS A C 1
ATOM 5695 O O . CYS A 1 731 ? -29.252 58.257 23.395 1.00 83.06 731 CYS A O 1
ATOM 5697 N N . LEU A 1 732 ? -29.301 59.843 24.990 1.00 79.50 732 LEU A N 1
ATOM 5698 C CA . LEU A 1 732 ? -28.008 59.477 25.577 1.00 79.50 732 LEU A CA 1
ATOM 5699 C C . LEU A 1 732 ? -28.070 58.131 26.308 1.00 79.50 732 LEU A C 1
ATOM 5701 O O . LEU A 1 732 ? -27.089 57.395 26.305 1.00 79.50 732 LEU A O 1
ATOM 5705 N N . ASP A 1 733 ? -29.225 57.799 26.888 1.00 81.38 733 ASP A N 1
ATOM 5706 C CA . ASP A 1 733 ? -29.424 56.547 27.624 1.00 81.38 733 ASP A CA 1
ATOM 5707 C C . ASP A 1 733 ? -29.543 55.328 26.689 1.00 81.38 733 ASP A C 1
ATOM 5709 O O . ASP A 1 733 ? -28.900 54.309 26.920 1.00 81.38 733 ASP A O 1
ATOM 5713 N N . ASP A 1 734 ? -30.300 55.449 25.591 1.00 78.31 734 ASP A N 1
ATOM 5714 C CA . ASP A 1 734 ? -30.529 54.354 24.630 1.00 78.31 734 ASP A CA 1
ATOM 5715 C C . ASP A 1 734 ? -29.550 54.353 23.439 1.00 78.31 734 ASP A C 1
ATOM 5717 O O . ASP A 1 734 ? -29.648 53.503 22.556 1.00 78.31 734 ASP A O 1
ATOM 5721 N N . GLN A 1 735 ? -28.649 55.337 23.370 1.00 77.56 735 GLN A N 1
ATOM 5722 C CA . GLN A 1 735 ? -27.656 55.525 22.302 1.00 77.56 735 GLN A CA 1
ATOM 5723 C C . GLN A 1 735 ? -28.228 55.516 20.868 1.00 77.56 735 GLN A C 1
ATOM 5725 O O . GLN A 1 735 ? -27.608 55.000 19.935 1.00 77.56 735 GLN A O 1
ATOM 5730 N N . GLN A 1 736 ? -29.402 56.120 20.663 1.00 79.25 736 GLN A N 1
ATOM 5731 C CA . GLN A 1 736 ? -30.081 56.147 19.360 1.00 79.25 736 GLN A CA 1
ATOM 5732 C C . GLN A 1 736 ? -30.691 57.519 19.018 1.00 79.25 736 GLN A C 1
ATOM 5734 O O . GLN A 1 736 ? -31.130 58.249 19.915 1.00 79.25 736 GLN A O 1
ATOM 5739 N N . PRO A 1 737 ? -30.764 57.890 17.722 1.00 80.38 737 PRO A N 1
ATOM 5740 C CA . PRO A 1 737 ? -31.430 59.110 17.287 1.00 80.38 737 PRO A CA 1
ATOM 5741 C C . PRO A 1 737 ? -32.957 58.964 17.342 1.00 80.38 737 PRO A C 1
ATOM 5743 O O . PRO A 1 737 ? -33.524 57.960 16.916 1.00 80.38 737 PRO A O 1
ATOM 5746 N N . VAL A 1 738 ? -33.638 60.006 17.812 1.00 81.31 738 VAL A N 1
ATOM 5747 C CA . VAL A 1 738 ? -35.093 60.062 17.975 1.00 81.31 738 VAL A CA 1
ATOM 5748 C C . VAL A 1 738 ? -35.680 61.371 17.416 1.00 81.31 738 VAL A C 1
ATOM 5750 O O . VAL A 1 738 ? -34.995 62.390 17.274 1.00 81.31 738 VAL A O 1
ATOM 5753 N N . CYS A 1 739 ? -36.972 61.363 17.070 1.00 83.38 739 CYS A N 1
ATOM 5754 C CA . CYS A 1 739 ? -37.701 62.579 16.679 1.00 83.38 739 CYS A CA 1
ATOM 5755 C C . CYS A 1 739 ? -38.331 63.279 17.897 1.00 83.38 739 CYS A C 1
ATOM 5757 O O . CYS A 1 739 ? -38.379 62.722 18.994 1.00 83.38 739 CYS A O 1
ATOM 5759 N N . LEU A 1 740 ? -38.865 64.489 17.698 1.00 78.75 740 LEU A N 1
ATOM 5760 C CA . LEU A 1 740 ? -39.509 65.264 18.770 1.00 78.75 740 LEU A CA 1
ATOM 5761 C C . LEU A 1 740 ? -40.729 64.555 19.379 1.00 78.75 740 LEU A C 1
ATOM 5763 O O . LEU A 1 740 ? -40.981 64.702 20.568 1.00 78.75 740 LEU A O 1
ATOM 5767 N N . VAL A 1 741 ? -41.441 63.741 18.596 1.00 80.19 741 VAL A N 1
ATOM 5768 C CA . VAL A 1 741 ? -42.596 62.971 19.084 1.00 80.19 741 VAL A CA 1
ATOM 5769 C C . VAL A 1 741 ? -42.153 61.804 19.974 1.00 80.19 741 VAL A C 1
ATOM 5771 O O . VAL A 1 741 ? -42.783 61.524 20.988 1.00 80.19 741 VAL A O 1
ATOM 5774 N N . CYS A 1 742 ? -41.023 61.157 19.657 1.00 79.88 742 CYS A N 1
ATOM 5775 C CA . CYS A 1 742 ? -40.454 60.096 20.495 1.00 79.88 742 CYS A CA 1
ATOM 5776 C C . CYS A 1 742 ? -40.076 60.601 21.893 1.00 79.88 742 CYS A C 1
ATOM 5778 O O . CYS A 1 742 ? -40.270 59.866 22.858 1.00 79.88 742 CYS A O 1
ATOM 5780 N N . ARG A 1 743 ? -39.580 61.839 22.017 1.00 77.56 743 ARG A N 1
ATOM 5781 C CA . ARG A 1 743 ? -39.224 62.444 23.312 1.00 77.56 743 ARG A CA 1
ATOM 5782 C C . ARG A 1 743 ? -40.417 62.517 24.269 1.00 77.56 743 ARG A C 1
ATOM 5784 O O . ARG A 1 743 ? -40.259 62.239 25.449 1.00 77.56 743 ARG A O 1
ATOM 5791 N N . GLU A 1 744 ? -41.591 62.867 23.750 1.00 76.94 744 GLU A N 1
ATOM 5792 C CA . GLU A 1 744 ? -42.833 62.976 24.531 1.00 76.94 744 GLU A CA 1
ATOM 5793 C C . GLU A 1 744 ? -43.534 61.617 24.717 1.00 76.94 744 GLU A C 1
ATOM 5795 O O . GLU A 1 744 ? -44.581 61.523 25.356 1.00 76.94 744 GLU A O 1
ATOM 5800 N N . SER A 1 745 ? -42.979 60.538 24.154 1.00 81.31 745 SER A N 1
ATOM 5801 C CA . SER A 1 745 ? -43.549 59.203 24.304 1.00 81.31 745 SER A CA 1
ATOM 5802 C C . SER A 1 745 ? -43.258 58.617 25.686 1.00 81.31 745 SER A C 1
ATOM 5804 O O . SER A 1 745 ? -42.193 58.826 26.273 1.00 81.31 745 SER A O 1
ATOM 5806 N N . ALA A 1 746 ? -44.169 57.769 26.167 1.00 78.06 746 ALA A N 1
ATOM 5807 C CA . ALA A 1 746 ? -43.983 57.025 27.413 1.00 78.06 746 ALA A CA 1
ATOM 5808 C C . ALA A 1 746 ? -42.691 56.178 27.427 1.00 78.06 746 ALA A C 1
ATOM 5810 O O . ALA A 1 746 ? -42.139 55.926 28.493 1.00 78.06 746 ALA A O 1
ATOM 5811 N N . LYS A 1 747 ? -42.173 55.776 26.253 1.00 75.81 747 LYS A N 1
ATOM 5812 C CA . LYS A 1 747 ? -40.914 55.018 26.122 1.00 75.81 747 LYS A CA 1
ATOM 5813 C C . LYS A 1 747 ? -39.674 55.787 26.583 1.00 75.81 747 LYS A C 1
ATOM 5815 O O . LYS A 1 747 ? -38.674 55.159 26.889 1.00 75.81 747 LYS A O 1
ATOM 5820 N N . HIS A 1 748 ? -39.737 57.113 26.606 1.00 79.19 748 HIS A N 1
ATOM 5821 C CA . HIS A 1 748 ? -38.588 57.992 26.822 1.00 79.19 748 HIS A CA 1
ATOM 5822 C C . HIS A 1 748 ? -38.789 58.944 28.008 1.00 79.19 748 HIS A C 1
ATOM 5824 O O . HIS A 1 748 ? -38.111 59.966 28.141 1.00 79.19 748 HIS A O 1
ATOM 5830 N N . THR A 1 749 ? -39.729 58.610 28.894 1.00 76.69 749 THR A N 1
ATOM 5831 C CA . THR A 1 749 ? -39.988 59.398 30.098 1.00 76.69 749 THR A CA 1
ATOM 5832 C C . THR A 1 749 ? -38.749 59.365 30.998 1.00 76.69 749 THR A C 1
ATOM 5834 O O . THR A 1 749 ? -38.301 58.296 31.396 1.00 76.69 749 THR A O 1
ATOM 5837 N N . ASN A 1 750 ? -38.205 60.540 31.325 1.00 77.31 750 ASN A N 1
ATOM 5838 C CA . ASN A 1 750 ? -36.974 60.749 32.108 1.00 77.31 750 ASN A CA 1
ATOM 5839 C C . ASN A 1 750 ? -35.634 60.439 31.407 1.00 77.31 750 ASN A C 1
ATOM 5841 O O . ASN A 1 750 ? -34.600 60.501 32.071 1.00 77.31 750 ASN A O 1
ATOM 5845 N N . HIS A 1 751 ? -35.611 60.162 30.100 1.00 85.50 751 HIS A N 1
ATOM 5846 C CA . HIS A 1 751 ? -34.347 60.015 29.363 1.00 85.50 751 HIS A CA 1
ATOM 5847 C C . HIS A 1 751 ? -33.715 61.385 29.062 1.00 85.50 751 HIS A C 1
ATOM 5849 O O . HIS A 1 751 ? -34.406 62.405 28.947 1.00 85.50 751 HIS A O 1
ATOM 5855 N N . LYS A 1 752 ? -32.386 61.419 28.924 1.00 83.44 752 LYS A N 1
ATOM 5856 C CA . LYS A 1 752 ? -31.629 62.615 28.545 1.00 83.44 752 LYS A CA 1
ATOM 5857 C C . LYS A 1 752 ? -31.453 62.684 27.033 1.00 83.44 752 LYS A C 1
ATOM 5859 O O . LYS A 1 752 ? -31.046 61.722 26.384 1.00 83.44 752 LYS A O 1
ATOM 5864 N N . PHE A 1 753 ? -31.706 63.871 26.491 1.00 83.06 753 PHE A N 1
ATOM 5865 C CA . PHE A 1 753 ? -31.621 64.147 25.063 1.00 83.06 753 PHE A CA 1
ATOM 5866 C C . PHE A 1 753 ? -30.657 65.289 24.787 1.00 83.06 753 PHE A C 1
ATOM 5868 O O . PHE A 1 753 ? -30.729 66.323 25.451 1.00 83.06 753 PHE A O 1
ATOM 5875 N N . SER A 1 754 ? -29.846 65.123 23.747 1.00 81.25 754 SER A N 1
ATOM 5876 C CA . SER A 1 754 ? -29.033 66.193 23.167 1.00 81.25 754 SER A CA 1
ATOM 5877 C C . SER A 1 754 ? -29.345 66.359 21.678 1.00 81.25 754 SER A C 1
ATOM 5879 O O . SER A 1 754 ? -29.789 65.401 21.038 1.00 81.25 754 SER A O 1
ATOM 5881 N N . PRO A 1 755 ? -29.166 67.555 21.094 1.00 81.44 755 PRO A N 1
ATOM 5882 C CA . PRO A 1 755 ? -29.268 67.740 19.650 1.00 81.44 755 PRO A CA 1
ATOM 5883 C C . PRO A 1 755 ? -28.278 66.834 18.912 1.00 81.44 755 PRO A C 1
ATOM 5885 O O . PRO A 1 755 ? -27.111 66.748 19.292 1.00 81.44 755 PRO A O 1
ATOM 5888 N N . VAL A 1 756 ? -28.729 66.183 17.834 1.00 77.38 756 VAL A N 1
ATOM 5889 C CA . VAL A 1 756 ? -27.882 65.258 17.051 1.00 77.38 756 VAL A CA 1
ATOM 5890 C C . VAL A 1 756 ? -26.607 65.951 16.566 1.00 77.38 756 VAL A C 1
ATOM 5892 O O . VAL A 1 756 ? -25.532 65.362 16.633 1.00 77.38 756 VAL A O 1
ATOM 5895 N N . ASP A 1 757 ? -26.705 67.211 16.139 1.00 73.69 757 ASP A N 1
ATOM 5896 C CA . ASP A 1 757 ? -25.562 67.979 15.633 1.00 73.69 757 ASP A CA 1
ATOM 5897 C C . ASP A 1 757 ? -24.476 68.213 16.697 1.00 73.69 757 ASP A C 1
ATOM 5899 O O . ASP A 1 757 ? -23.291 68.265 16.367 1.00 73.69 757 ASP A O 1
ATOM 5903 N N . GLU A 1 758 ? -24.866 68.303 17.971 1.00 76.38 758 GLU A N 1
ATOM 5904 C CA . GLU A 1 758 ? -23.942 68.455 19.097 1.00 76.38 758 GLU A CA 1
ATOM 5905 C C . GLU A 1 758 ? -23.331 67.097 19.478 1.00 76.38 758 GLU A C 1
ATOM 5907 O O . GLU A 1 758 ? -22.111 66.962 19.541 1.00 76.38 758 GLU A O 1
ATOM 5912 N N . THR A 1 759 ? -24.151 66.047 19.606 1.00 75.50 759 THR A N 1
ATOM 5913 C CA . THR A 1 759 ? -23.693 64.710 20.033 1.00 75.50 759 THR A CA 1
ATOM 5914 C C . THR A 1 759 ? -22.836 63.989 18.991 1.00 75.50 759 THR A C 1
ATOM 5916 O O . THR A 1 759 ? -21.924 63.243 19.341 1.00 75.50 759 THR A O 1
ATOM 5919 N N . VAL A 1 760 ? -23.068 64.220 17.694 1.00 75.25 760 VAL A N 1
ATOM 5920 C CA . VAL A 1 760 ? -22.251 63.621 16.622 1.00 75.25 760 VAL A CA 1
ATOM 5921 C C . VAL A 1 760 ? -20.786 64.035 16.736 1.00 75.25 760 VAL A C 1
ATOM 5923 O O . VAL A 1 760 ? -19.905 63.251 16.372 1.00 75.25 760 VAL A O 1
ATOM 5926 N N . LYS A 1 761 ? -20.511 65.255 17.208 1.00 76.12 761 LYS A N 1
ATOM 5927 C CA . LYS A 1 761 ? -19.141 65.726 17.399 1.00 76.12 761 LYS A CA 1
ATOM 5928 C C . LYS A 1 761 ? -18.462 64.954 18.532 1.00 76.12 761 LYS A C 1
ATOM 5930 O O . LYS A 1 761 ? -17.386 64.404 18.308 1.00 76.12 761 LYS A O 1
ATOM 5935 N N . ASP A 1 762 ? -19.144 64.818 19.665 1.00 75.81 762 ASP A N 1
ATOM 5936 C CA . ASP A 1 762 ? -18.634 64.118 20.847 1.00 75.81 762 ASP A CA 1
ATOM 5937 C C . ASP A 1 762 ? -18.395 62.625 20.566 1.00 75.81 762 ASP A C 1
ATOM 5939 O O . ASP A 1 762 ? -17.301 62.116 20.805 1.00 75.81 762 ASP A O 1
ATOM 5943 N N . CYS A 1 763 ? -19.352 61.927 19.938 1.00 72.25 763 CYS A N 1
ATOM 5944 C CA . CYS A 1 763 ? -19.188 60.513 19.577 1.00 72.25 763 CYS A CA 1
ATOM 5945 C C . CYS A 1 763 ? -18.060 60.289 18.555 1.00 72.25 763 CYS A C 1
ATOM 5947 O O . CYS A 1 763 ? -17.378 59.262 18.585 1.00 72.25 763 CYS A O 1
ATOM 5949 N N . LYS A 1 764 ? -17.839 61.235 17.629 1.00 74.62 764 LYS A N 1
ATOM 5950 C CA . LYS A 1 764 ? -16.710 61.164 16.686 1.00 74.62 764 LYS A CA 1
ATOM 5951 C C . LYS A 1 764 ? -15.372 61.367 17.387 1.00 74.62 764 LYS A C 1
ATOM 5953 O O . LYS A 1 764 ? -14.418 60.679 17.031 1.00 74.62 764 LYS A O 1
ATOM 5958 N N . GLU A 1 765 ? -15.292 62.280 18.351 1.00 81.44 765 GLU A N 1
ATOM 5959 C CA . GLU A 1 765 ? -14.083 62.498 19.153 1.00 81.44 765 GLU A CA 1
ATOM 5960 C C . GLU A 1 765 ? -13.779 61.289 20.055 1.00 81.44 765 GLU A C 1
ATOM 5962 O O . GLU A 1 765 ? -12.625 60.856 20.135 1.00 81.44 765 GLU A O 1
ATOM 5967 N N . GLU A 1 766 ? -14.802 60.668 20.648 1.00 78.62 766 GLU A N 1
ATOM 5968 C CA . GLU A 1 766 ? -14.669 59.440 21.440 1.00 78.62 766 GLU A CA 1
ATOM 5969 C C . GLU A 1 766 ? -14.170 58.265 20.583 1.00 78.62 766 GLU A C 1
ATOM 5971 O O . GLU A 1 766 ? -13.169 57.626 20.917 1.00 78.62 766 GLU A O 1
ATOM 5976 N N . LEU A 1 767 ? -14.780 58.038 19.413 1.00 73.19 767 LEU A N 1
ATOM 5977 C CA . LEU A 1 767 ? -14.332 57.007 18.473 1.00 73.19 767 LEU A CA 1
ATOM 5978 C C . LEU A 1 767 ? -12.930 57.288 17.921 1.00 73.19 767 LEU A C 1
ATOM 5980 O O . LEU A 1 767 ? -12.140 56.358 17.775 1.00 73.19 767 LEU A O 1
ATOM 5984 N N . GLN A 1 768 ? -12.575 58.547 17.645 1.00 72.75 768 GLN A N 1
ATOM 5985 C CA . GLN A 1 768 ? -11.207 58.908 17.251 1.00 72.75 768 GLN A CA 1
ATOM 5986 C C . GLN A 1 768 ? -10.198 58.640 18.367 1.00 72.75 768 GLN A C 1
ATOM 5988 O O . GLN A 1 768 ? -9.070 58.227 18.087 1.00 72.75 768 GLN A O 1
ATOM 5993 N N . THR A 1 769 ? -10.596 58.836 19.621 1.00 76.44 769 THR A N 1
ATOM 5994 C CA . THR A 1 769 ? -9.761 58.527 20.784 1.00 76.44 769 THR A CA 1
ATOM 5995 C C . THR A 1 769 ? -9.581 57.015 20.940 1.00 76.44 769 THR A C 1
ATOM 5997 O O . THR A 1 769 ? -8.453 56.560 21.122 1.00 76.44 769 THR A O 1
ATOM 6000 N N . ALA A 1 770 ? -10.644 56.226 20.756 1.00 71.25 770 ALA A N 1
ATOM 6001 C CA . ALA A 1 770 ? -10.591 54.762 20.784 1.00 71.25 770 ALA A CA 1
ATOM 6002 C C . ALA A 1 770 ? -9.854 54.145 19.573 1.00 71.25 770 ALA A C 1
ATOM 6004 O O . ALA A 1 770 ? -9.281 53.059 19.676 1.00 71.25 770 ALA A O 1
ATOM 6005 N N . LEU A 1 771 ? -9.825 54.836 18.429 1.00 74.31 771 LEU A N 1
ATOM 6006 C CA . LEU A 1 771 ? -9.168 54.370 17.205 1.00 74.31 771 LEU A CA 1
ATOM 6007 C C . LEU A 1 771 ? -7.636 54.488 17.265 1.00 74.31 771 LEU A C 1
ATOM 6009 O O . LEU A 1 771 ? -6.940 53.648 16.692 1.00 74.31 771 LEU A O 1
ATOM 6013 N N . LYS A 1 772 ? -7.097 55.494 17.968 1.00 78.81 772 LYS A N 1
ATOM 6014 C CA . LYS A 1 772 ? -5.643 55.741 18.053 1.00 78.81 772 LYS A CA 1
ATOM 6015 C C . LYS A 1 772 ? -4.844 54.528 18.579 1.00 78.81 772 LYS A C 1
ATOM 6017 O O . LYS A 1 772 ? -3.918 54.113 17.880 1.00 78.81 772 LYS A O 1
ATOM 6022 N N . PRO A 1 773 ? -5.213 53.878 19.704 1.00 71.56 773 PRO A N 1
ATOM 6023 C CA . PRO A 1 773 ? -4.517 52.678 20.183 1.00 71.56 773 PRO A CA 1
ATOM 6024 C C . PRO A 1 773 ? -4.572 51.498 19.202 1.00 71.56 773 PRO A C 1
ATOM 6026 O O . PRO A 1 773 ? -3.633 50.705 19.119 1.00 71.56 773 PRO A O 1
ATOM 6029 N N . LEU A 1 774 ? -5.669 51.361 18.447 1.00 65.00 774 LEU A N 1
ATOM 6030 C CA . LEU A 1 774 ? -5.823 50.298 17.448 1.00 65.00 774 LEU A CA 1
ATOM 6031 C C . LEU A 1 774 ? -4.920 50.537 16.232 1.00 65.00 774 LEU A C 1
ATOM 6033 O O . LEU A 1 774 ? -4.323 49.592 15.718 1.00 65.00 774 LEU A O 1
ATOM 6037 N N . GLN A 1 775 ? -4.764 51.794 15.807 1.00 70.88 775 GLN A N 1
ATOM 6038 C CA . GLN A 1 775 ? -3.833 52.178 14.741 1.00 70.88 775 GLN A CA 1
ATOM 6039 C C . GLN A 1 775 ? -2.367 51.977 15.155 1.00 70.88 775 GLN A C 1
ATOM 6041 O O . GLN A 1 775 ? -1.565 51.501 14.350 1.00 70.88 775 GLN A O 1
ATOM 6046 N N . GLU A 1 776 ? -2.019 52.264 16.411 1.00 77.31 776 GLU A N 1
ATOM 6047 C CA . GLU A 1 776 ? -0.687 51.970 16.955 1.00 77.31 776 GLU A CA 1
ATOM 6048 C C . GLU A 1 776 ? -0.420 50.460 17.035 1.00 77.31 776 GLU A C 1
ATOM 6050 O O . GLU A 1 776 ? 0.629 50.006 16.576 1.00 77.31 776 GLU A O 1
ATOM 6055 N N . LYS A 1 777 ? -1.384 49.655 17.510 1.00 69.31 777 LYS A N 1
ATOM 6056 C CA . LYS A 1 777 ? -1.275 48.183 17.490 1.00 69.31 777 LYS A CA 1
ATOM 6057 C C . LYS A 1 777 ? -1.116 47.621 16.078 1.00 69.31 777 LYS A C 1
ATOM 6059 O O . LYS A 1 777 ? -0.317 46.709 15.882 1.00 69.31 777 LYS A O 1
ATOM 6064 N N . LEU A 1 778 ? -1.827 48.172 15.093 1.00 68.94 778 LEU A N 1
ATOM 6065 C CA . LEU A 1 778 ? -1.693 47.765 13.692 1.00 68.94 778 LEU A CA 1
ATOM 6066 C C . LEU A 1 778 ? -0.269 48.011 13.171 1.00 68.94 778 LEU A C 1
ATOM 6068 O O . LEU A 1 778 ? 0.291 47.157 12.484 1.00 68.94 778 LEU A O 1
ATOM 6072 N N . LYS A 1 779 ? 0.332 49.151 13.532 1.00 77.25 779 LYS A N 1
ATOM 6073 C CA . LYS A 1 779 ? 1.718 49.474 13.175 1.00 77.25 779 LYS A CA 1
ATOM 6074 C C . LYS A 1 779 ? 2.707 48.508 13.836 1.00 77.25 779 LYS A C 1
ATOM 6076 O O . LYS A 1 779 ? 3.553 47.955 13.142 1.00 77.25 779 LYS A O 1
ATOM 6081 N N . ILE A 1 780 ? 2.527 48.220 15.129 1.00 76.31 780 ILE A N 1
ATOM 6082 C CA . ILE A 1 780 ? 3.341 47.240 15.869 1.00 76.31 780 ILE A CA 1
ATOM 6083 C C . ILE A 1 780 ? 3.259 45.853 15.217 1.00 76.31 780 ILE A C 1
ATOM 6085 O O . ILE A 1 780 ? 4.285 45.209 15.017 1.00 76.31 780 ILE A O 1
ATOM 6089 N N . PHE A 1 781 ? 2.067 45.393 14.828 1.00 58.50 781 PHE A N 1
ATOM 6090 C CA . PHE A 1 781 ? 1.916 44.111 14.135 1.00 58.50 781 PHE A CA 1
ATOM 6091 C C . PHE A 1 781 ? 2.558 44.099 12.744 1.00 58.50 781 PHE A C 1
ATOM 6093 O O . PHE A 1 781 ? 3.117 43.076 12.347 1.00 58.50 781 PHE A O 1
ATOM 6100 N N . GLY A 1 782 ? 2.535 45.224 12.023 1.00 68.25 782 GLY A N 1
ATOM 6101 C CA . GLY A 1 782 ? 3.272 45.386 10.769 1.00 68.25 782 GLY A CA 1
ATOM 6102 C C . GLY A 1 782 ? 4.783 45.233 10.959 1.00 68.25 782 GLY A C 1
ATOM 6103 O O . GLY A 1 782 ? 5.415 44.441 10.257 1.00 68.25 782 GLY A O 1
ATOM 6104 N N . ASP A 1 783 ? 5.340 45.918 11.956 1.00 74.50 783 ASP A N 1
ATOM 6105 C CA . ASP A 1 783 ? 6.771 45.873 12.272 1.00 74.50 783 ASP A CA 1
ATOM 6106 C C . ASP A 1 783 ? 7.194 44.479 12.782 1.00 74.50 783 ASP A C 1
ATOM 6108 O O . ASP A 1 783 ? 8.208 43.932 12.337 1.00 74.50 783 ASP A O 1
ATOM 6112 N N . CYS A 1 784 ? 6.377 43.832 13.626 1.00 65.19 784 CYS A N 1
ATOM 6113 C CA . CYS A 1 784 ? 6.587 42.445 14.055 1.00 65.19 784 CYS A CA 1
ATOM 6114 C C . CYS A 1 784 ? 6.566 41.467 12.875 1.00 65.19 784 CYS A C 1
ATOM 6116 O O . CYS A 1 784 ? 7.425 40.592 12.806 1.00 65.19 784 CYS A O 1
ATOM 6118 N N . LYS A 1 785 ? 5.640 41.625 11.919 1.00 58.97 785 LYS A N 1
ATOM 6119 C CA . LYS A 1 785 ? 5.557 40.764 10.729 1.00 58.97 785 LYS A CA 1
ATOM 6120 C C . LYS A 1 785 ? 6.818 40.854 9.868 1.00 58.97 785 LYS A C 1
ATOM 6122 O O . LYS A 1 785 ? 7.307 39.826 9.402 1.00 58.97 785 LYS A O 1
ATOM 6127 N N . ILE A 1 786 ? 7.358 42.059 9.673 1.00 72.56 786 ILE A N 1
ATOM 6128 C CA . ILE A 1 786 ? 8.610 42.264 8.926 1.00 72.56 786 ILE A CA 1
ATOM 6129 C C . ILE A 1 786 ? 9.783 41.622 9.678 1.00 72.56 786 ILE A C 1
ATOM 6131 O O . ILE A 1 786 ? 10.548 40.862 9.083 1.00 72.56 786 ILE A O 1
ATOM 6135 N N . ASN A 1 787 ? 9.889 41.863 10.987 1.00 70.75 787 ASN A N 1
ATOM 6136 C CA . ASN A 1 787 ? 10.976 41.337 11.813 1.00 70.75 787 ASN A CA 1
ATOM 6137 C C . ASN A 1 787 ? 10.950 39.798 11.917 1.00 70.75 787 ASN A C 1
ATOM 6139 O O . ASN A 1 787 ? 11.979 39.131 11.787 1.00 70.75 787 ASN A O 1
ATOM 6143 N N . TRP A 1 788 ? 9.768 39.199 12.085 1.00 65.50 788 TRP A N 1
ATOM 6144 C CA . TRP A 1 788 ? 9.603 37.744 12.077 1.00 65.50 788 TRP A CA 1
ATOM 6145 C C . TRP A 1 788 ? 9.908 37.147 10.704 1.00 65.50 788 TRP A C 1
ATOM 6147 O O . TRP A 1 788 ? 10.548 36.101 10.635 1.00 65.50 788 TRP A O 1
ATOM 6157 N N . GLY A 1 789 ? 9.534 37.828 9.615 1.00 64.50 789 GLY A N 1
ATOM 6158 C CA . GLY A 1 789 ? 9.900 37.424 8.256 1.00 64.50 789 GLY A CA 1
ATOM 6159 C C . GLY A 1 789 ? 11.417 37.390 8.040 1.00 64.50 789 GLY A C 1
ATOM 6160 O O . GLY A 1 789 ? 11.944 36.407 7.521 1.00 64.50 789 GLY A O 1
ATOM 6161 N N . GLN A 1 790 ? 12.133 38.417 8.507 1.00 69.12 790 GLN A N 1
ATOM 6162 C CA . GLN A 1 790 ? 13.600 38.467 8.460 1.00 69.12 790 GLN A CA 1
ATOM 6163 C C . GLN A 1 790 ? 14.242 37.386 9.338 1.00 69.12 790 GLN A C 1
ATOM 6165 O O . GLN A 1 790 ? 15.186 36.721 8.911 1.00 69.12 790 GLN A O 1
ATOM 6170 N N . THR A 1 791 ? 13.696 37.159 10.534 1.00 67.00 791 THR A N 1
ATOM 6171 C CA . THR A 1 791 ? 14.165 36.111 11.452 1.00 67.00 791 THR A CA 1
ATOM 6172 C C . THR A 1 791 ? 13.971 34.719 10.846 1.00 67.00 791 THR A C 1
ATOM 6174 O O . THR A 1 791 ? 14.885 33.900 10.884 1.00 67.00 791 THR A O 1
ATOM 6177 N N . ALA A 1 792 ? 12.818 34.451 10.227 1.00 61.38 792 ALA A N 1
ATOM 6178 C CA . ALA A 1 792 ? 12.540 33.183 9.558 1.00 61.38 792 ALA A CA 1
ATOM 6179 C C . ALA A 1 792 ? 13.493 32.930 8.379 1.00 61.38 792 ALA A C 1
ATOM 6181 O O . ALA A 1 792 ? 13.960 31.805 8.193 1.00 61.38 792 ALA A O 1
ATOM 6182 N N . GLU A 1 793 ? 13.830 33.966 7.607 1.00 71.56 793 GLU A N 1
ATOM 6183 C CA . GLU A 1 793 ? 14.798 33.839 6.516 1.00 71.56 793 GLU A CA 1
ATOM 6184 C C . GLU A 1 793 ? 16.219 33.596 7.042 1.00 71.56 793 GLU A C 1
ATOM 6186 O O . GLU A 1 793 ? 16.933 32.728 6.536 1.00 71.56 793 GLU A O 1
ATOM 6191 N N . HIS A 1 794 ? 16.605 34.270 8.128 1.00 71.81 794 HIS A N 1
ATOM 6192 C CA . HIS A 1 794 ? 17.876 34.013 8.800 1.00 71.81 794 HIS A CA 1
ATOM 6193 C C . HIS A 1 794 ? 17.960 32.577 9.342 1.00 71.81 794 HIS A C 1
ATOM 6195 O O . HIS A 1 794 ? 18.986 31.923 9.165 1.00 71.81 794 HIS A O 1
ATOM 6201 N N . ILE A 1 795 ? 16.877 32.043 9.924 1.00 70.75 795 ILE A N 1
ATOM 6202 C CA . ILE A 1 795 ? 16.797 30.641 10.371 1.00 70.75 795 ILE A CA 1
ATOM 6203 C C . ILE A 1 795 ? 17.028 29.686 9.195 1.00 70.75 795 ILE A C 1
ATOM 6205 O O . ILE A 1 795 ? 17.798 28.737 9.329 1.00 70.75 795 ILE A O 1
ATOM 6209 N N . LYS A 1 796 ? 16.427 29.942 8.025 1.00 67.69 796 LYS A N 1
ATOM 6210 C CA . LYS A 1 796 ? 16.640 29.110 6.826 1.00 67.69 796 LYS A CA 1
ATOM 6211 C C . LYS A 1 796 ? 18.086 29.154 6.337 1.00 67.69 796 LYS A C 1
ATOM 6213 O O . LYS A 1 796 ? 18.647 28.111 6.000 1.00 67.69 796 LYS A O 1
ATOM 6218 N N . ILE A 1 797 ? 18.692 30.341 6.286 1.00 82.00 797 ILE A N 1
ATOM 6219 C CA . ILE A 1 797 ? 20.093 30.511 5.870 1.00 82.00 797 ILE A CA 1
ATOM 6220 C C . ILE A 1 797 ? 21.023 29.801 6.856 1.00 82.00 797 ILE A C 1
ATOM 6222 O O . ILE A 1 797 ? 21.925 29.072 6.442 1.00 82.00 797 ILE A O 1
ATOM 6226 N N . GLN A 1 798 ? 20.777 29.971 8.153 1.00 72.50 798 GLN A N 1
ATOM 6227 C CA . GLN A 1 798 ? 21.555 29.343 9.209 1.00 72.50 798 GLN A CA 1
ATOM 6228 C C . GLN A 1 798 ? 21.428 27.817 9.161 1.00 72.50 798 GLN A C 1
ATOM 6230 O O . GLN A 1 798 ? 22.450 27.139 9.162 1.00 72.50 798 GLN A O 1
ATOM 6235 N N . ALA A 1 799 ? 20.213 27.279 9.016 1.00 65.38 799 ALA A N 1
ATOM 6236 C CA . ALA A 1 799 ? 19.981 25.844 8.879 1.00 65.38 799 ALA A CA 1
ATOM 6237 C C . ALA A 1 799 ? 20.743 25.258 7.682 1.00 65.38 799 ALA A C 1
ATOM 6239 O O . ALA A 1 799 ? 21.459 24.274 7.842 1.00 65.38 799 ALA A O 1
ATOM 6240 N N . ARG A 1 800 ? 20.679 25.909 6.509 1.00 80.00 800 ARG A N 1
ATOM 6241 C CA . ARG A 1 800 ? 21.429 25.484 5.313 1.00 80.00 800 ARG A CA 1
ATOM 6242 C C . ARG A 1 800 ? 22.939 25.529 5.527 1.00 80.00 800 ARG A C 1
ATOM 6244 O O . ARG A 1 800 ? 23.643 24.607 5.128 1.00 80.00 800 ARG A O 1
ATOM 6251 N N . LYS A 1 801 ? 23.452 26.586 6.162 1.00 83.81 801 LYS A N 1
ATOM 6252 C CA . LYS A 1 801 ? 24.886 26.721 6.450 1.00 83.81 801 LYS A CA 1
ATOM 6253 C C . LYS A 1 801 ? 25.364 25.630 7.411 1.00 83.81 801 LYS A C 1
ATOM 6255 O O . LYS A 1 801 ? 26.391 25.009 7.152 1.00 83.81 801 LYS A O 1
ATOM 6260 N N . THR A 1 802 ? 24.611 25.372 8.478 1.00 73.88 802 THR A N 1
ATOM 6261 C CA . THR A 1 802 ? 24.908 24.306 9.441 1.00 73.88 802 THR A CA 1
ATOM 6262 C C . THR A 1 802 ? 24.810 22.927 8.791 1.00 73.88 802 THR A C 1
ATOM 6264 O O . THR A 1 802 ? 25.677 22.091 9.019 1.00 73.88 802 THR A O 1
ATOM 6267 N N . GLU A 1 803 ? 23.822 22.694 7.927 1.00 76.00 803 GLU A N 1
ATOM 6268 C CA . GLU A 1 803 ? 23.700 21.449 7.165 1.00 76.00 803 GLU A CA 1
ATOM 6269 C C . GLU A 1 803 ? 24.926 21.206 6.271 1.00 76.00 803 GLU A C 1
ATOM 6271 O O . GLU A 1 803 ? 25.467 20.101 6.266 1.00 76.00 803 GLU A O 1
ATOM 6276 N N . CYS A 1 804 ? 25.410 22.234 5.563 1.00 78.19 804 CYS A N 1
ATOM 6277 C CA . CYS A 1 804 ? 26.641 22.142 4.773 1.00 78.19 804 CYS A CA 1
ATOM 6278 C C . CYS A 1 804 ? 27.854 21.784 5.640 1.00 78.19 804 CYS A C 1
ATOM 6280 O O . CYS A 1 804 ? 28.641 20.925 5.253 1.00 78.19 804 CYS A O 1
ATOM 6282 N N . GLN A 1 805 ? 27.983 22.393 6.821 1.00 77.25 805 GLN A N 1
ATOM 6283 C CA . GLN A 1 805 ? 29.078 22.094 7.747 1.00 77.25 805 GLN A CA 1
ATOM 6284 C C . GLN A 1 805 ? 28.999 20.662 8.281 1.00 77.25 805 GLN A C 1
ATOM 6286 O O . GLN A 1 805 ? 30.010 19.971 8.310 1.00 77.25 805 GLN A O 1
ATOM 6291 N N . ILE A 1 806 ? 27.806 20.184 8.649 1.00 78.31 806 ILE A N 1
ATOM 6292 C CA . ILE A 1 806 ? 27.605 18.790 9.068 1.00 78.31 806 ILE A CA 1
ATOM 6293 C C . ILE A 1 806 ? 28.028 17.846 7.940 1.00 78.31 806 ILE A C 1
ATOM 6295 O O . ILE A 1 806 ? 28.793 16.915 8.178 1.00 78.31 806 ILE A O 1
ATOM 6299 N N . LYS A 1 807 ? 27.580 18.106 6.707 1.00 81.00 807 LYS A N 1
ATOM 6300 C CA . LYS A 1 807 ? 27.940 17.295 5.537 1.00 81.00 807 LYS A CA 1
ATOM 6301 C C . LYS A 1 807 ? 29.450 17.251 5.313 1.00 81.00 807 LYS A C 1
ATOM 6303 O O . LYS A 1 807 ? 29.986 16.165 5.143 1.00 81.00 807 LYS A O 1
ATOM 6308 N N . GLU A 1 808 ? 30.131 18.390 5.394 1.00 85.19 808 GLU A N 1
ATOM 6309 C CA . GLU A 1 808 ? 31.588 18.469 5.249 1.00 85.19 808 GLU A CA 1
ATOM 6310 C C . GLU A 1 808 ? 32.325 17.667 6.337 1.00 85.19 808 GLU A C 1
ATOM 6312 O O . GLU A 1 808 ? 33.276 16.948 6.034 1.00 85.19 808 GLU A O 1
ATOM 6317 N N . GLN A 1 809 ? 31.861 17.717 7.592 1.00 83.00 809 GLN A N 1
ATOM 6318 C CA . GLN A 1 809 ? 32.434 16.909 8.677 1.00 83.00 809 GLN A CA 1
ATOM 6319 C C . GLN A 1 809 ? 32.244 15.403 8.437 1.00 83.00 809 GLN A C 1
ATOM 6321 O O . GLN A 1 809 ? 33.174 14.621 8.627 1.00 83.00 809 GLN A O 1
ATOM 6326 N N . PHE A 1 810 ? 31.060 14.980 7.986 1.00 83.81 810 PHE A N 1
ATOM 6327 C CA . PHE A 1 810 ? 30.813 13.573 7.656 1.00 83.81 810 PHE A CA 1
ATOM 6328 C C . PHE A 1 810 ? 31.594 13.115 6.422 1.00 83.81 810 PHE A C 1
ATOM 6330 O O . PHE A 1 810 ? 32.054 11.978 6.389 1.00 83.81 810 PHE A O 1
ATOM 6337 N N . GLU A 1 811 ? 31.797 13.982 5.432 1.00 87.25 811 GLU A N 1
ATOM 6338 C CA . GLU A 1 811 ? 32.586 13.663 4.241 1.00 8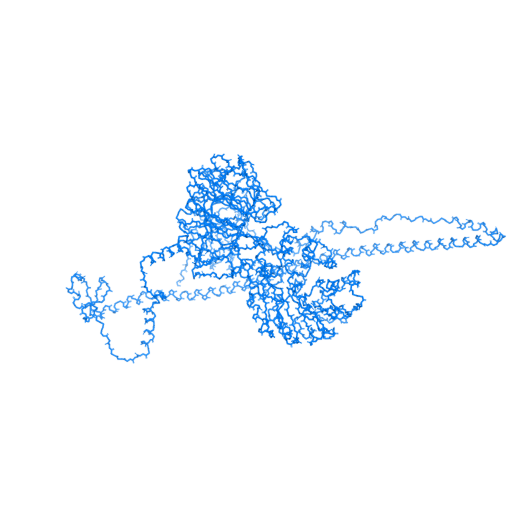7.25 811 GLU A CA 1
ATOM 6339 C C . GLU A 1 811 ? 34.058 13.399 4.589 1.00 87.25 811 GLU A C 1
ATOM 6341 O O . GLU A 1 811 ? 34.645 12.447 4.079 1.00 87.25 811 GLU A O 1
ATOM 6346 N N . GLN A 1 812 ? 34.623 14.138 5.550 1.00 84.25 812 GLN A N 1
ATOM 6347 C CA . GLN A 1 812 ? 35.961 13.857 6.089 1.00 84.25 812 GLN A CA 1
ATOM 6348 C C . GLN A 1 812 ? 36.036 12.479 6.768 1.00 84.25 812 GLN A C 1
ATOM 6350 O O . GLN A 1 812 ? 36.993 11.734 6.553 1.00 84.25 812 GLN A O 1
ATOM 6355 N N . LEU A 1 813 ? 35.010 12.105 7.542 1.00 85.12 813 LEU A N 1
ATOM 6356 C CA . LEU A 1 813 ? 34.936 10.783 8.172 1.00 85.12 813 LEU A CA 1
ATOM 6357 C C . LEU A 1 813 ? 34.772 9.661 7.137 1.00 85.12 813 LEU A C 1
ATOM 6359 O O . LEU A 1 813 ? 35.419 8.621 7.248 1.00 85.12 813 LEU A O 1
ATOM 6363 N N . HIS A 1 814 ? 33.939 9.863 6.115 1.00 87.62 814 HIS A N 1
ATOM 6364 C CA . HIS A 1 814 ? 33.779 8.903 5.024 1.00 87.62 814 HIS A CA 1
ATOM 6365 C C . HIS A 1 814 ? 35.079 8.707 4.246 1.00 87.62 814 HIS A C 1
ATOM 6367 O O . HIS A 1 814 ? 35.452 7.564 3.986 1.00 87.62 814 HIS A O 1
ATOM 6373 N N . GLN A 1 815 ? 35.795 9.789 3.930 1.00 88.12 815 GLN A N 1
ATOM 6374 C CA . GLN A 1 815 ? 37.088 9.709 3.256 1.00 88.12 815 GLN A CA 1
ATOM 6375 C C . GLN A 1 815 ? 38.102 8.912 4.085 1.00 88.12 815 GLN A C 1
ATOM 6377 O O . GLN A 1 815 ? 38.718 7.989 3.560 1.00 88.12 815 GLN A O 1
ATOM 6382 N N . PHE A 1 816 ? 38.203 9.184 5.390 1.00 91.06 816 PHE A N 1
ATOM 6383 C CA . PHE A 1 816 ? 39.064 8.420 6.298 1.00 91.06 816 PHE A CA 1
ATOM 6384 C C . PHE A 1 816 ? 38.742 6.916 6.282 1.00 91.06 816 PHE A C 1
ATOM 6386 O O . PHE A 1 816 ? 39.642 6.078 6.200 1.00 91.06 816 PHE A O 1
ATOM 6393 N N . LEU A 1 817 ? 37.454 6.558 6.335 1.00 90.81 817 LEU A N 1
ATOM 6394 C CA . LEU A 1 817 ? 37.028 5.159 6.304 1.00 90.81 817 LEU A CA 1
ATOM 6395 C C . LEU A 1 817 ? 37.348 4.488 4.962 1.00 90.81 817 LEU A C 1
ATOM 6397 O O . LEU A 1 817 ? 37.794 3.340 4.961 1.00 90.81 817 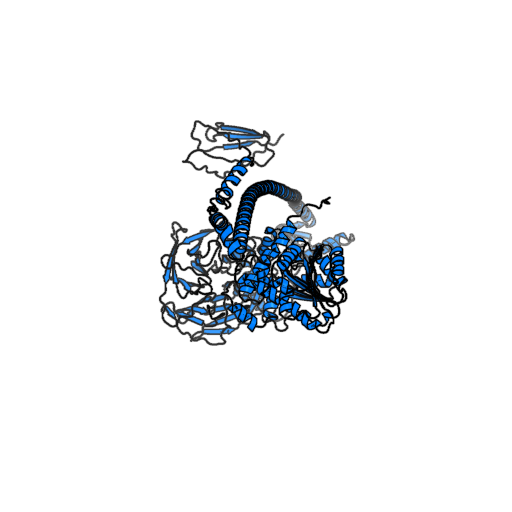LEU A O 1
ATOM 6401 N N . HIS A 1 818 ? 37.164 5.193 3.842 1.00 88.94 818 HIS A N 1
ATOM 6402 C CA . HIS A 1 818 ? 37.538 4.697 2.517 1.00 88.94 818 HIS A CA 1
ATOM 6403 C C . HIS A 1 818 ? 39.049 4.492 2.377 1.00 88.94 818 HIS A C 1
ATOM 6405 O O . HIS A 1 818 ? 39.474 3.491 1.799 1.00 88.94 818 HIS A O 1
ATOM 6411 N N . ASP A 1 819 ? 39.860 5.385 2.941 1.00 89.44 819 ASP A N 1
ATOM 6412 C CA . ASP A 1 819 ? 41.316 5.261 2.913 1.00 89.44 819 ASP A CA 1
ATOM 6413 C C . ASP A 1 819 ? 41.788 4.056 3.751 1.00 89.44 819 ASP A C 1
ATOM 6415 O O . ASP A 1 819 ? 42.579 3.240 3.271 1.00 89.44 819 ASP A O 1
ATOM 6419 N N . GLU A 1 820 ? 41.261 3.867 4.969 1.00 92.12 820 GLU A N 1
ATOM 6420 C CA . GLU A 1 820 ? 41.574 2.690 5.800 1.00 92.12 820 GLU A CA 1
ATOM 6421 C C . GLU A 1 820 ? 41.098 1.373 5.158 1.00 92.12 820 GLU A C 1
ATOM 6423 O O . GLU A 1 820 ? 41.795 0.353 5.237 1.00 92.12 820 GLU A O 1
ATOM 6428 N N . GLU A 1 821 ? 39.940 1.382 4.491 1.00 91.19 821 GLU A N 1
ATOM 6429 C CA . GLU A 1 821 ? 39.441 0.251 3.704 1.00 91.19 821 GLU A CA 1
ATOM 6430 C C . GLU A 1 821 ? 40.393 -0.078 2.543 1.00 91.19 821 GLU A C 1
ATOM 6432 O O . GLU A 1 821 ? 40.835 -1.225 2.409 1.00 91.19 821 GLU A O 1
ATOM 6437 N N . ALA A 1 822 ? 40.769 0.921 1.741 1.00 90.50 822 ALA A N 1
ATOM 6438 C CA . ALA A 1 822 ? 41.662 0.755 0.599 1.00 90.50 822 ALA A CA 1
ATOM 6439 C C . ALA A 1 822 ? 43.047 0.240 1.019 1.00 90.50 822 ALA A C 1
ATOM 6441 O O . ALA A 1 822 ? 43.586 -0.680 0.392 1.00 90.50 822 ALA A O 1
ATOM 6442 N N . LEU A 1 823 ? 43.603 0.769 2.114 1.00 90.94 823 LEU A N 1
ATOM 6443 C CA . LEU A 1 823 ? 44.856 0.289 2.699 1.00 90.94 823 LEU A CA 1
ATOM 6444 C C . LEU A 1 823 ? 44.756 -1.186 3.107 1.00 90.94 823 LEU A C 1
ATOM 6446 O O . LEU A 1 823 ? 45.658 -1.978 2.814 1.00 90.94 823 LEU A O 1
ATOM 6450 N N . ARG A 1 824 ? 43.649 -1.590 3.747 1.00 90.38 824 ARG A N 1
ATOM 6451 C CA . ARG A 1 824 ? 43.450 -2.980 4.185 1.00 90.38 824 ARG A CA 1
ATOM 6452 C C . ARG A 1 824 ? 43.291 -3.942 3.009 1.00 90.38 824 ARG A C 1
ATOM 6454 O O . ARG A 1 824 ? 43.865 -5.029 3.042 1.00 90.38 824 ARG A O 1
ATOM 6461 N N . ILE A 1 825 ? 42.547 -3.544 1.978 1.00 89.38 825 ILE A N 1
ATOM 6462 C CA . ILE A 1 825 ? 42.363 -4.337 0.754 1.00 89.38 825 ILE A CA 1
ATOM 6463 C C . ILE A 1 825 ? 43.687 -4.476 -0.004 1.00 89.38 825 ILE A C 1
ATOM 6465 O O . ILE A 1 825 ? 43.997 -5.561 -0.495 1.00 89.38 825 ILE A O 1
ATOM 6469 N N . THR A 1 826 ? 44.495 -3.416 -0.069 1.00 92.56 826 THR A N 1
ATOM 6470 C CA . THR A 1 826 ? 45.806 -3.453 -0.736 1.00 92.56 826 THR A CA 1
ATOM 6471 C C . THR A 1 826 ? 46.745 -4.448 -0.054 1.00 92.56 826 THR A C 1
ATOM 6473 O O . THR A 1 826 ? 47.285 -5.326 -0.720 1.00 92.56 826 THR A O 1
ATOM 6476 N N . ALA A 1 827 ? 46.840 -4.412 1.279 1.00 90.62 827 ALA A N 1
ATOM 6477 C CA . ALA A 1 827 ? 47.653 -5.363 2.042 1.00 90.62 827 ALA A CA 1
ATOM 6478 C C . ALA A 1 827 ? 47.196 -6.830 1.878 1.00 90.62 827 ALA A C 1
ATOM 6480 O O . ALA A 1 827 ? 48.012 -7.751 1.950 1.00 90.62 827 ALA A O 1
ATOM 6481 N N . LEU A 1 828 ? 45.895 -7.066 1.671 1.00 92.00 828 LEU A N 1
ATOM 6482 C CA . LEU A 1 828 ? 45.361 -8.393 1.356 1.00 92.00 828 LEU A CA 1
ATOM 6483 C C . LEU A 1 828 ? 45.787 -8.854 -0.046 1.00 92.00 828 LEU A C 1
ATOM 6485 O O . LEU A 1 828 ? 46.220 -9.994 -0.198 1.00 92.00 828 LEU A O 1
ATOM 6489 N N . ARG A 1 829 ? 45.699 -7.972 -1.051 1.00 88.69 829 ARG A N 1
ATOM 6490 C CA . ARG A 1 829 ? 46.102 -8.272 -2.437 1.00 88.69 829 ARG A CA 1
ATOM 6491 C C . ARG A 1 829 ? 47.598 -8.552 -2.568 1.00 88.69 829 ARG A C 1
ATOM 6493 O O . ARG A 1 829 ? 47.984 -9.443 -3.313 1.00 88.69 829 ARG A O 1
ATOM 6500 N N . GLU A 1 830 ? 48.439 -7.836 -1.827 1.00 92.06 830 GLU A N 1
ATOM 6501 C CA . GLU A 1 830 ? 49.883 -8.106 -1.786 1.00 92.06 830 GLU A CA 1
ATOM 6502 C C . GLU A 1 830 ? 50.188 -9.503 -1.225 1.00 92.06 830 GLU A C 1
ATOM 6504 O O . GLU A 1 830 ? 51.027 -10.225 -1.767 1.00 92.06 830 GLU A O 1
ATOM 6509 N N . GLU A 1 831 ? 49.483 -9.916 -0.165 1.00 91.12 831 GLU A N 1
ATOM 6510 C CA . GLU A 1 831 ? 49.624 -11.261 0.401 1.00 91.12 831 GLU A CA 1
ATOM 6511 C C . GLU A 1 831 ? 49.120 -12.337 -0.572 1.00 91.12 831 GLU A C 1
ATOM 6513 O O . GLU A 1 831 ? 49.780 -13.362 -0.742 1.00 91.12 831 GLU A O 1
ATOM 6518 N N . GLU A 1 832 ? 47.989 -12.100 -1.239 1.00 89.75 832 GLU A N 1
ATOM 6519 C CA . GLU A 1 832 ? 47.466 -12.982 -2.286 1.00 89.75 832 GLU A CA 1
ATOM 6520 C C . GLU A 1 832 ? 48.485 -13.179 -3.415 1.00 89.75 832 GLU A C 1
ATOM 6522 O O . GLU A 1 832 ? 48.805 -14.321 -3.752 1.00 89.75 832 GLU A O 1
ATOM 6527 N N . GLU A 1 833 ? 49.040 -12.092 -3.959 1.00 89.81 833 GLU A N 1
ATOM 6528 C CA . GLU A 1 833 ? 50.021 -12.152 -5.046 1.00 89.81 833 GLU A CA 1
ATOM 6529 C C . GLU A 1 833 ? 51.275 -12.917 -4.608 1.00 89.81 833 GLU A C 1
ATOM 6531 O O . GLU A 1 833 ? 51.731 -13.823 -5.307 1.00 89.81 833 GLU A O 1
ATOM 6536 N N . GLN A 1 834 ? 51.788 -12.639 -3.404 1.00 89.50 834 GLN A N 1
ATOM 6537 C CA . GLN A 1 834 ? 52.939 -13.353 -2.853 1.00 89.50 834 GLN A CA 1
ATOM 6538 C C . GLN A 1 834 ? 52.679 -14.867 -2.747 1.00 89.50 834 GLN A C 1
ATOM 6540 O O . GLN A 1 834 ? 53.529 -15.677 -3.135 1.00 89.50 834 GLN A O 1
ATOM 6545 N N . LYS A 1 835 ? 51.511 -15.271 -2.228 1.00 88.06 835 LYS A N 1
ATOM 6546 C CA . LYS A 1 835 ? 51.137 -16.688 -2.071 1.00 88.06 835 LYS A CA 1
ATOM 6547 C C . LYS A 1 835 ? 50.882 -17.364 -3.422 1.00 88.06 835 LYS A C 1
ATOM 6549 O O . LYS A 1 835 ? 51.324 -18.496 -3.627 1.00 88.06 835 LYS A O 1
ATOM 6554 N N . SER A 1 836 ? 50.241 -16.661 -4.354 1.00 82.81 836 SER A N 1
ATOM 6555 C CA . SER A 1 836 ? 49.977 -17.118 -5.723 1.00 82.81 836 SER A CA 1
ATOM 6556 C C . SER A 1 836 ? 51.275 -17.348 -6.499 1.00 82.81 836 SER A C 1
ATOM 6558 O O . SER A 1 836 ? 51.472 -18.415 -7.086 1.00 82.81 836 SER A O 1
ATOM 6560 N N . GLN A 1 837 ? 52.216 -16.402 -6.432 1.00 86.00 837 GLN A N 1
ATOM 6561 C CA . GLN A 1 837 ? 53.514 -16.499 -7.098 1.00 86.00 837 GLN A CA 1
ATOM 6562 C C . GLN A 1 837 ? 54.356 -17.659 -6.551 1.00 86.00 837 GLN A C 1
ATOM 6564 O O . GLN A 1 837 ? 54.933 -18.428 -7.323 1.00 86.00 837 GLN A O 1
ATOM 6569 N N . MET A 1 838 ? 54.370 -17.844 -5.227 1.00 86.19 838 MET A N 1
ATOM 6570 C CA . MET A 1 838 ? 55.008 -18.999 -4.591 1.00 86.19 838 MET A CA 1
ATOM 6571 C C . MET A 1 838 ? 54.420 -20.320 -5.111 1.00 86.19 838 MET A C 1
ATOM 6573 O O . MET A 1 838 ? 55.168 -21.252 -5.410 1.00 86.19 838 MET A O 1
ATOM 6577 N N . MET A 1 839 ? 53.092 -20.408 -5.249 1.00 84.81 839 MET A N 1
ATOM 6578 C CA . MET A 1 839 ? 52.440 -21.621 -5.741 1.00 84.81 839 MET A CA 1
ATOM 6579 C C . MET A 1 839 ? 52.752 -21.887 -7.220 1.00 84.81 839 MET A C 1
ATOM 6581 O O . MET A 1 839 ? 53.028 -23.030 -7.588 1.00 84.81 839 MET A O 1
ATOM 6585 N N . LYS A 1 840 ? 52.791 -20.844 -8.061 1.00 84.00 840 LYS A N 1
ATOM 6586 C CA . LYS A 1 840 ? 53.186 -20.951 -9.478 1.00 84.00 840 LYS A CA 1
ATOM 6587 C C . LYS A 1 840 ? 54.600 -21.515 -9.638 1.00 84.00 840 LYS A C 1
ATOM 6589 O O . LYS A 1 840 ? 54.796 -22.423 -10.444 1.00 84.00 840 LYS A O 1
ATOM 6594 N N . GLU A 1 841 ? 55.570 -21.035 -8.858 1.00 85.38 841 GLU A N 1
ATOM 6595 C CA . GLU A 1 841 ? 56.944 -21.561 -8.894 1.00 85.38 841 GLU A CA 1
ATOM 6596 C C . GLU A 1 841 ? 57.023 -23.018 -8.406 1.00 85.38 841 GLU A C 1
ATOM 6598 O O . GLU A 1 841 ? 57.696 -23.843 -9.027 1.00 85.38 841 GLU A O 1
ATOM 6603 N N . LYS A 1 842 ? 56.266 -23.396 -7.366 1.00 83.44 842 LYS A N 1
ATOM 6604 C CA . LYS A 1 842 ? 56.205 -24.802 -6.926 1.00 83.44 842 LYS A CA 1
ATOM 6605 C C . LYS A 1 842 ? 55.601 -25.727 -7.988 1.00 83.44 842 LYS A C 1
ATOM 6607 O O . LYS A 1 842 ? 56.154 -26.794 -8.240 1.00 83.44 842 LYS A O 1
ATOM 6612 N N . ILE A 1 843 ? 54.527 -25.304 -8.660 1.00 83.69 843 ILE A N 1
ATOM 6613 C CA . ILE A 1 843 ? 53.917 -26.055 -9.774 1.00 83.69 843 ILE A CA 1
ATOM 6614 C C . ILE A 1 843 ? 54.902 -26.197 -10.939 1.00 83.69 843 ILE A C 1
ATOM 6616 O O . ILE A 1 843 ? 55.012 -27.265 -11.539 1.00 83.69 843 ILE A O 1
ATOM 6620 N N . LYS A 1 844 ? 55.645 -25.134 -11.259 1.00 85.50 844 LYS A N 1
ATOM 6621 C CA . LYS A 1 844 ? 56.655 -25.144 -12.321 1.00 85.50 844 LYS A CA 1
ATOM 6622 C C . LYS A 1 844 ? 57.780 -26.138 -12.032 1.00 85.50 844 LYS A C 1
ATOM 6624 O O . LYS A 1 844 ? 58.147 -26.900 -12.925 1.00 85.50 844 LYS A O 1
ATOM 6629 N N . ASN A 1 845 ? 58.277 -26.176 -10.795 1.00 84.62 845 ASN A N 1
ATOM 6630 C CA . ASN A 1 845 ? 59.274 -27.161 -10.374 1.00 84.62 845 ASN A CA 1
ATOM 6631 C C . ASN A 1 845 ? 58.724 -28.591 -10.466 1.00 84.62 845 ASN A C 1
ATOM 6633 O O . ASN A 1 845 ? 59.365 -29.439 -11.078 1.00 84.62 845 ASN A O 1
ATOM 6637 N N . LEU A 1 846 ? 57.496 -28.827 -9.988 1.00 84.44 846 LEU A N 1
ATOM 6638 C CA . LEU A 1 846 ? 56.845 -30.136 -10.081 1.00 84.44 846 LEU A CA 1
ATOM 6639 C C . LEU A 1 846 ? 56.676 -30.604 -11.537 1.00 84.44 846 LEU A C 1
ATOM 6641 O O . LEU A 1 846 ? 56.915 -31.766 -11.856 1.00 84.44 846 LEU A O 1
ATOM 6645 N N . ASN A 1 847 ? 56.296 -29.700 -12.442 1.00 84.12 847 ASN A N 1
ATOM 6646 C CA . ASN A 1 847 ? 56.165 -30.010 -13.866 1.00 84.12 847 ASN A CA 1
ATOM 6647 C C . ASN A 1 847 ? 57.514 -30.336 -14.520 1.00 84.12 847 ASN A C 1
ATOM 6649 O O . ASN A 1 847 ? 57.572 -31.220 -15.376 1.00 84.12 847 ASN A O 1
ATOM 6653 N N . ARG A 1 848 ? 58.598 -29.663 -14.113 1.00 85.75 848 ARG A N 1
ATOM 6654 C CA . ARG A 1 848 ? 59.957 -29.981 -14.570 1.00 85.75 848 ARG A CA 1
ATOM 6655 C C . ARG A 1 848 ? 60.375 -31.377 -14.111 1.00 85.75 848 ARG A C 1
ATOM 6657 O O . ARG A 1 848 ? 60.866 -32.154 -14.927 1.00 85.75 848 ARG A O 1
ATOM 6664 N N . ASP A 1 849 ? 60.122 -31.706 -12.849 1.00 85.00 849 ASP A N 1
ATOM 6665 C CA . ASP A 1 849 ? 60.456 -33.013 -12.278 1.00 85.00 849 ASP A CA 1
ATOM 6666 C C . ASP A 1 849 ? 59.626 -34.126 -12.939 1.00 85.00 849 ASP A C 1
ATOM 6668 O O . ASP A 1 849 ? 60.169 -35.157 -13.336 1.00 85.00 849 ASP A O 1
ATOM 6672 N N . LYS A 1 850 ? 58.331 -33.876 -13.185 1.00 85.25 850 LYS A N 1
ATOM 6673 C CA . LYS A 1 850 ? 57.453 -34.766 -13.962 1.00 85.25 850 LYS A CA 1
ATOM 6674 C C . LYS A 1 850 ? 57.971 -34.993 -15.384 1.00 85.25 850 LYS A C 1
ATOM 6676 O O . LYS A 1 850 ? 57.941 -36.129 -15.854 1.00 85.25 850 LYS A O 1
ATOM 6681 N N . SER A 1 851 ? 58.411 -33.940 -16.078 1.00 85.31 851 SER A N 1
ATOM 6682 C CA . SER A 1 851 ? 58.956 -34.059 -17.438 1.00 85.31 851 SER A CA 1
ATOM 6683 C C . SER A 1 851 ? 60.223 -34.907 -17.443 1.00 85.31 851 SER A C 1
ATOM 6685 O O . SER A 1 851 ? 60.303 -35.858 -18.210 1.00 85.31 851 SER A O 1
ATOM 6687 N N . SER A 1 852 ? 61.157 -34.627 -16.529 1.00 85.50 852 SER A N 1
ATOM 6688 C CA . SER A 1 852 ? 62.400 -35.393 -16.367 1.00 85.50 852 SER A CA 1
ATOM 6689 C C . SER A 1 852 ? 62.130 -36.881 -16.105 1.00 85.50 852 SER A C 1
ATOM 6691 O O . SER A 1 852 ? 62.730 -37.760 -16.731 1.00 85.50 852 SER A O 1
ATOM 6693 N N . LEU A 1 853 ? 61.164 -37.175 -15.228 1.00 84.88 853 LEU A N 1
ATOM 6694 C CA . LEU A 1 853 ? 60.749 -38.546 -14.942 1.00 84.88 853 LEU A CA 1
ATOM 6695 C C . LEU A 1 853 ? 60.106 -39.212 -16.168 1.00 84.88 853 LEU A C 1
ATOM 6697 O O . LEU A 1 853 ? 60.414 -40.360 -16.470 1.00 84.88 853 LEU A O 1
ATOM 6701 N N . SER A 1 854 ? 59.263 -38.486 -16.907 1.00 85.12 854 SER A N 1
ATOM 6702 C CA . SER A 1 854 ? 58.609 -38.992 -18.124 1.00 85.12 854 SER A CA 1
ATOM 6703 C C . SER A 1 854 ? 59.617 -39.291 -19.237 1.00 85.12 854 SER A C 1
ATOM 6705 O O . SER A 1 854 ? 59.510 -40.322 -19.896 1.00 85.12 854 SER A O 1
ATOM 6707 N N . ASP A 1 855 ? 60.620 -38.428 -19.424 1.00 85.00 855 ASP A N 1
ATOM 6708 C CA . ASP A 1 855 ? 61.702 -38.649 -20.387 1.00 85.00 855 ASP A CA 1
ATOM 6709 C C . ASP A 1 855 ? 62.541 -39.876 -20.005 1.00 85.00 855 ASP A C 1
ATOM 6711 O O . ASP A 1 855 ? 62.871 -40.688 -20.867 1.00 85.00 855 ASP A O 1
ATOM 6715 N N . THR A 1 856 ? 62.824 -40.053 -18.710 1.00 84.94 856 THR A N 1
ATOM 6716 C CA . THR A 1 856 ? 63.548 -41.227 -18.199 1.00 84.94 856 THR A CA 1
ATOM 6717 C C . THR A 1 856 ? 62.764 -42.517 -18.447 1.00 84.94 856 THR A C 1
ATOM 6719 O O . THR A 1 856 ? 63.333 -43.487 -18.946 1.00 84.94 856 THR A O 1
ATOM 6722 N N . ILE A 1 857 ? 61.456 -42.518 -18.162 1.00 85.62 857 ILE A N 1
ATOM 6723 C CA . ILE A 1 857 ? 60.567 -43.657 -18.435 1.00 85.62 857 ILE A CA 1
ATOM 6724 C C . ILE A 1 857 ? 60.558 -43.978 -19.932 1.00 85.62 857 ILE A C 1
ATOM 6726 O O . ILE A 1 857 ? 60.758 -45.133 -20.295 1.00 85.62 857 ILE A O 1
ATOM 6730 N N . ARG A 1 858 ? 60.410 -42.970 -20.803 1.00 86.81 858 ARG A N 1
ATOM 6731 C CA . ARG A 1 858 ? 60.401 -43.173 -22.260 1.00 86.81 858 ARG A CA 1
ATOM 6732 C C . ARG A 1 858 ? 61.691 -43.827 -22.754 1.00 86.81 858 ARG A C 1
ATOM 6734 O O . ARG A 1 858 ? 61.624 -44.779 -23.521 1.00 86.81 858 ARG A O 1
ATOM 6741 N N . VAL A 1 859 ? 62.854 -43.346 -22.303 1.00 85.25 859 VAL A N 1
ATOM 6742 C CA . VAL A 1 859 ? 64.153 -43.925 -22.692 1.00 85.25 859 VAL A CA 1
ATOM 6743 C C . VAL A 1 859 ? 64.252 -45.388 -22.254 1.00 85.25 859 VAL A C 1
ATOM 6745 O O . VAL A 1 859 ? 64.723 -46.224 -23.021 1.00 85.25 859 VAL A O 1
ATOM 6748 N N . ILE A 1 860 ? 63.779 -45.717 -21.049 1.00 84.75 860 ILE A N 1
ATOM 6749 C CA . ILE A 1 860 ? 63.744 -47.104 -20.568 1.00 84.75 860 ILE A CA 1
ATOM 6750 C C . ILE A 1 860 ? 62.800 -47.952 -21.436 1.00 84.75 860 ILE A C 1
ATOM 6752 O O . ILE A 1 860 ? 63.184 -49.034 -21.872 1.00 84.75 860 ILE A O 1
ATOM 6756 N N . GLU A 1 861 ? 61.595 -47.465 -21.740 1.00 84.25 861 GLU A N 1
ATOM 6757 C CA . GLU A 1 861 ? 60.626 -48.169 -22.592 1.00 84.25 861 GLU A CA 1
ATOM 6758 C C . GLU A 1 861 ? 61.129 -48.394 -24.028 1.00 84.25 861 GLU A C 1
ATOM 6760 O O . GLU A 1 861 ? 60.778 -49.399 -24.649 1.00 84.25 861 GLU A O 1
ATOM 6765 N N . GLU A 1 862 ? 61.924 -47.471 -24.573 1.00 83.06 862 GLU A N 1
ATOM 6766 C CA . GLU A 1 862 ? 62.563 -47.601 -25.887 1.00 83.06 862 GLU A CA 1
ATOM 6767 C C . GLU A 1 862 ? 63.700 -48.629 -25.864 1.00 83.06 862 GLU A C 1
ATOM 6769 O O . GLU A 1 862 ? 63.754 -49.494 -26.739 1.00 83.06 862 GLU A O 1
ATOM 6774 N N . GLU A 1 863 ? 64.561 -48.605 -24.840 1.00 81.88 863 GLU A N 1
ATOM 6775 C CA . GLU A 1 863 ? 65.619 -49.609 -24.662 1.00 81.88 863 GLU A CA 1
ATOM 6776 C C . GLU A 1 863 ? 65.036 -51.018 -24.468 1.00 81.88 863 GLU A C 1
ATOM 6778 O O . GLU A 1 863 ? 65.578 -51.981 -25.006 1.00 81.88 863 GLU A O 1
ATOM 6783 N N . MET A 1 864 ? 63.889 -51.143 -23.791 1.00 80.56 864 MET A N 1
ATOM 6784 C CA . MET A 1 864 ? 63.164 -52.411 -23.630 1.00 80.56 864 MET A CA 1
ATOM 6785 C C . MET A 1 864 ? 62.593 -52.986 -24.936 1.00 80.56 864 MET A C 1
ATOM 6787 O O . MET A 1 864 ? 62.235 -54.162 -24.970 1.00 80.56 864 MET A O 1
ATOM 6791 N N . LYS A 1 865 ? 62.480 -52.182 -26.000 1.00 80.62 865 LYS A N 1
ATOM 6792 C CA . LYS A 1 865 ? 61.986 -52.610 -27.323 1.00 80.62 865 LYS A CA 1
ATOM 6793 C C . LYS A 1 865 ? 63.114 -52.939 -28.309 1.00 80.62 865 LYS A C 1
ATOM 6795 O O . LYS A 1 865 ? 62.822 -53.291 -29.451 1.00 80.62 865 LYS A O 1
ATOM 6800 N N . ALA A 1 866 ? 64.376 -52.788 -27.906 1.00 77.75 866 ALA A N 1
ATOM 6801 C CA . ALA A 1 866 ? 65.531 -53.080 -28.751 1.00 77.75 866 ALA A CA 1
ATOM 6802 C C . ALA A 1 866 ? 65.740 -54.596 -28.952 1.00 77.75 866 ALA A C 1
ATOM 6804 O O . ALA A 1 866 ? 65.249 -55.409 -28.174 1.00 77.75 866 ALA A O 1
ATOM 6805 N N . GLU A 1 867 ? 66.493 -54.978 -29.991 1.00 77.94 867 GLU A N 1
ATOM 6806 C CA . GLU A 1 867 ? 66.833 -56.381 -30.274 1.00 77.94 867 GLU A CA 1
ATOM 6807 C C . GLU A 1 867 ? 67.605 -57.037 -29.112 1.00 77.94 867 GLU A C 1
ATOM 6809 O O . GLU A 1 867 ? 68.460 -56.406 -28.485 1.00 77.94 867 GLU A O 1
ATOM 6814 N N . ASP A 1 868 ? 67.343 -58.326 -28.865 1.00 79.44 868 ASP A N 1
ATOM 6815 C CA . ASP A 1 868 ? 67.717 -59.048 -27.637 1.00 79.44 868 ASP A CA 1
ATOM 6816 C C . ASP A 1 868 ? 69.190 -58.885 -27.216 1.00 79.44 868 ASP A C 1
ATOM 6818 O O . ASP A 1 868 ? 69.492 -58.711 -26.035 1.00 79.44 868 ASP A O 1
ATOM 6822 N N . ILE A 1 869 ? 70.133 -58.894 -28.165 1.00 76.56 869 ILE A N 1
ATOM 6823 C CA . ILE A 1 869 ? 71.570 -58.755 -27.867 1.00 76.56 869 ILE A CA 1
ATOM 6824 C C . ILE A 1 869 ? 71.927 -57.316 -27.453 1.00 76.56 869 ILE A C 1
ATOM 6826 O O . ILE A 1 869 ? 72.716 -57.127 -26.525 1.00 76.56 869 ILE A O 1
ATOM 6830 N N . LEU A 1 870 ? 71.342 -56.302 -28.101 1.00 74.69 870 LEU A N 1
ATOM 6831 C CA . LEU A 1 870 ? 71.569 -54.883 -27.792 1.00 74.69 870 LEU A CA 1
ATOM 6832 C C . LEU A 1 870 ? 70.918 -54.485 -26.458 1.00 74.69 870 LEU A C 1
ATOM 6834 O O . LEU A 1 870 ? 71.515 -53.734 -25.684 1.00 74.69 870 LEU A O 1
ATOM 6838 N N . PHE A 1 871 ? 69.738 -55.031 -26.153 1.00 78.50 871 PHE A N 1
ATOM 6839 C CA . PHE A 1 871 ? 69.093 -54.867 -24.849 1.00 78.50 871 PHE A CA 1
ATOM 6840 C C . PHE A 1 871 ? 69.949 -55.466 -23.722 1.00 78.50 871 PHE A C 1
ATOM 6842 O O . PHE A 1 871 ? 70.223 -54.794 -22.728 1.00 78.50 871 PHE A O 1
ATOM 6849 N N . LEU A 1 872 ? 70.457 -56.693 -23.894 1.00 76.50 872 LEU A N 1
ATOM 6850 C CA . LEU A 1 872 ? 71.298 -57.352 -22.887 1.00 76.50 872 LEU A CA 1
ATOM 6851 C C . LEU A 1 872 ? 72.643 -56.642 -22.661 1.00 76.50 872 LEU A C 1
ATOM 6853 O O . LEU A 1 872 ? 73.137 -56.633 -21.533 1.00 76.50 872 LEU A O 1
ATOM 6857 N N . GLN A 1 873 ? 73.220 -56.012 -23.692 1.00 77.56 873 GLN A N 1
ATOM 6858 C CA . GLN A 1 873 ? 74.439 -55.201 -23.555 1.00 77.56 873 GLN A CA 1
ATOM 6859 C C . GLN A 1 873 ? 74.219 -53.948 -22.695 1.00 77.56 873 GLN A C 1
ATOM 6861 O O . GLN A 1 873 ? 75.099 -53.584 -21.913 1.00 77.56 873 GLN A O 1
ATOM 6866 N N . ASN A 1 874 ? 73.045 -53.319 -22.797 1.00 78.81 874 ASN A N 1
ATOM 6867 C CA . ASN A 1 874 ? 72.716 -52.092 -22.064 1.00 78.81 874 ASN A CA 1
ATOM 6868 C C . ASN A 1 874 ? 71.951 -52.337 -20.752 1.00 78.81 874 ASN A C 1
ATOM 6870 O O . ASN A 1 874 ? 71.841 -51.422 -19.939 1.00 78.81 874 ASN A O 1
ATOM 6874 N N . TYR A 1 875 ? 71.508 -53.573 -20.493 1.00 79.38 875 TYR A N 1
ATOM 6875 C CA . TYR A 1 875 ? 70.658 -53.958 -19.362 1.00 79.38 875 TYR A CA 1
ATOM 6876 C C . TYR A 1 875 ? 71.131 -53.411 -18.010 1.00 79.38 875 TYR A C 1
ATOM 6878 O O . TYR A 1 875 ? 70.338 -52.869 -17.242 1.00 79.38 875 TYR A O 1
ATOM 6886 N N . LYS A 1 876 ? 72.436 -53.496 -17.719 1.00 80.69 876 LYS A N 1
ATOM 6887 C CA . LYS A 1 876 ? 72.991 -52.995 -16.453 1.00 80.69 876 LYS A CA 1
ATOM 6888 C C . LYS A 1 876 ? 72.805 -51.478 -16.302 1.00 80.69 876 LYS A C 1
ATOM 6890 O O . LYS A 1 876 ? 72.422 -51.017 -15.232 1.00 80.69 876 LYS A O 1
ATOM 6895 N N . VAL A 1 877 ? 73.024 -50.723 -17.379 1.00 82.19 877 VAL A N 1
ATOM 6896 C CA . VAL A 1 877 ? 72.876 -49.259 -17.403 1.00 82.19 877 VAL A CA 1
ATOM 6897 C C . VAL A 1 877 ? 71.399 -48.863 -17.325 1.00 82.19 877 VAL A C 1
ATOM 6899 O O . VAL A 1 877 ? 71.056 -47.916 -16.619 1.00 82.19 877 VAL A O 1
ATOM 6902 N N . THR A 1 878 ? 70.510 -49.600 -17.996 1.00 80.19 878 THR A N 1
ATOM 6903 C CA . THR A 1 878 ? 69.055 -49.382 -17.941 1.00 80.19 878 THR A CA 1
ATOM 6904 C C . THR A 1 878 ? 68.502 -49.626 -16.533 1.00 80.19 878 THR A C 1
ATOM 6906 O O . THR A 1 878 ? 67.701 -48.830 -16.045 1.00 80.19 878 THR A O 1
ATOM 6909 N N . VAL A 1 879 ? 68.971 -50.672 -15.838 1.00 80.75 879 VAL A N 1
ATOM 6910 C CA . VAL A 1 879 ? 68.597 -50.956 -14.439 1.00 80.75 879 VAL A CA 1
ATOM 6911 C C . VAL A 1 879 ? 69.077 -49.849 -13.495 1.00 80.75 879 VAL A C 1
ATOM 6913 O O . VAL A 1 879 ? 68.304 -49.405 -12.650 1.00 80.75 879 VAL A O 1
ATOM 6916 N N . GLU A 1 880 ? 70.310 -49.359 -13.656 1.00 79.88 880 GLU A N 1
ATOM 6917 C CA . GLU A 1 880 ? 70.822 -48.220 -12.876 1.00 79.88 880 GLU A CA 1
ATOM 6918 C C . GLU A 1 880 ? 69.990 -46.944 -13.121 1.00 79.88 880 GLU A C 1
ATOM 6920 O O . GLU A 1 880 ? 69.680 -46.217 -12.177 1.00 79.88 880 GLU A O 1
ATOM 6925 N N . ARG A 1 881 ? 69.537 -46.703 -14.361 1.00 79.31 881 ARG A N 1
ATOM 6926 C CA . ARG A 1 881 ? 68.627 -45.591 -14.700 1.00 79.31 881 ARG A CA 1
ATOM 6927 C C . ARG A 1 881 ? 67.232 -45.749 -14.083 1.00 79.31 881 ARG A C 1
ATOM 6929 O O . ARG A 1 881 ? 66.659 -44.766 -13.616 1.00 79.31 881 ARG A O 1
ATOM 6936 N N . ALA A 1 882 ? 66.705 -46.972 -14.039 1.00 74.25 882 ALA A N 1
ATOM 6937 C CA . ALA A 1 882 ? 65.403 -47.285 -13.446 1.00 74.25 882 ALA A CA 1
ATOM 6938 C C . ALA A 1 882 ? 65.379 -47.142 -11.911 1.00 74.25 882 ALA A C 1
ATOM 6940 O O . ALA A 1 882 ? 64.308 -47.009 -11.323 1.00 74.25 882 ALA A O 1
ATOM 6941 N N . GLN A 1 883 ? 66.544 -47.129 -11.256 1.00 74.12 883 GLN A N 1
ATOM 6942 C CA . GLN A 1 883 ? 66.690 -46.928 -9.808 1.00 74.12 883 GLN A CA 1
ATOM 6943 C C . GLN A 1 883 ? 66.749 -45.444 -9.390 1.00 74.12 883 GLN A C 1
ATOM 6945 O O . GLN A 1 883 ? 67.093 -45.139 -8.248 1.00 74.12 883 GLN A O 1
ATOM 6950 N N . CYS A 1 884 ? 66.412 -44.504 -10.281 1.00 65.81 884 CYS A N 1
ATOM 6951 C CA . CYS A 1 884 ? 66.384 -43.076 -9.962 1.00 65.81 884 CYS A CA 1
ATOM 6952 C C . CYS A 1 884 ? 65.379 -42.762 -8.834 1.00 65.81 884 CYS A C 1
ATOM 6954 O O . CYS A 1 884 ? 64.170 -42.928 -8.991 1.00 65.81 884 CYS A O 1
ATOM 6956 N N . THR A 1 885 ? 65.870 -42.265 -7.695 1.00 60.56 885 THR A N 1
ATOM 6957 C CA . THR A 1 885 ? 65.040 -41.786 -6.580 1.00 60.56 885 THR A CA 1
ATOM 6958 C C . THR A 1 885 ? 64.794 -40.283 -6.691 1.00 60.56 885 THR A C 1
ATOM 6960 O O . THR A 1 885 ? 65.679 -39.484 -6.380 1.00 60.56 885 THR A O 1
ATOM 6963 N N . LEU A 1 886 ? 63.582 -39.892 -7.089 1.00 66.88 886 LEU A N 1
ATOM 6964 C CA . LEU A 1 886 ? 63.069 -38.528 -6.922 1.00 66.88 886 LEU A CA 1
ATOM 6965 C C . LEU A 1 886 ? 62.390 -38.388 -5.552 1.00 66.88 886 LEU A C 1
ATOM 6967 O O . LEU A 1 886 ? 61.745 -39.319 -5.071 1.00 66.88 886 LEU A O 1
ATOM 6971 N N . GLN A 1 887 ? 62.551 -37.230 -4.908 1.00 66.56 887 GLN A N 1
ATOM 6972 C CA . GLN A 1 887 ? 61.888 -36.941 -3.635 1.00 66.56 887 GLN A CA 1
ATOM 6973 C C . GLN A 1 887 ? 60.378 -36.759 -3.844 1.00 66.56 887 GLN A C 1
ATOM 6975 O O . GLN A 1 887 ? 59.950 -36.133 -4.813 1.00 66.56 887 GLN A O 1
ATOM 6980 N N . ASN A 1 888 ? 59.570 -37.291 -2.922 1.00 66.62 888 ASN A N 1
ATOM 6981 C CA . ASN A 1 888 ? 58.123 -37.077 -2.938 1.00 66.62 888 ASN A CA 1
ATOM 6982 C C . ASN A 1 888 ? 57.794 -35.594 -2.675 1.00 66.62 888 ASN A C 1
ATOM 6984 O O . ASN A 1 888 ? 58.488 -34.964 -1.872 1.00 66.62 888 ASN A O 1
ATOM 6988 N N . PRO A 1 889 ? 56.732 -35.036 -3.288 1.00 64.00 889 PRO A N 1
ATOM 6989 C CA . PRO A 1 889 ? 56.320 -33.663 -3.014 1.00 64.00 889 PRO A CA 1
ATOM 6990 C C . PRO A 1 889 ? 55.949 -33.485 -1.533 1.00 64.00 889 PRO A C 1
ATOM 6992 O O . PRO A 1 889 ? 55.136 -34.243 -1.007 1.00 64.00 889 PRO A O 1
ATOM 6995 N N . GLU A 1 890 ? 56.530 -32.485 -0.865 1.00 66.25 890 GLU A N 1
ATOM 6996 C CA . GLU A 1 890 ? 56.202 -32.148 0.528 1.00 66.25 890 GLU A CA 1
ATOM 6997 C C . GLU A 1 890 ? 54.784 -31.560 0.670 1.00 66.25 890 GLU A C 1
ATOM 6999 O O . GLU A 1 890 ? 54.328 -30.786 -0.180 1.00 66.25 890 GLU A O 1
ATOM 7004 N N . GLU A 1 891 ? 54.105 -31.860 1.786 1.00 55.69 891 GLU A N 1
ATOM 7005 C CA . GLU A 1 891 ? 52.834 -31.220 2.152 1.00 55.69 891 GLU A CA 1
ATOM 7006 C C . GLU A 1 891 ? 53.030 -29.739 2.520 1.00 55.69 891 GLU A C 1
ATOM 7008 O O . GLU A 1 891 ? 53.898 -29.358 3.309 1.00 55.69 891 GLU A O 1
ATOM 7013 N N . LEU A 1 892 ? 52.198 -28.871 1.938 1.00 62.09 892 LEU A N 1
ATOM 7014 C CA . LEU A 1 892 ? 52.355 -27.420 2.024 1.00 62.09 892 LEU A CA 1
ATOM 7015 C C . LEU A 1 892 ? 51.669 -26.830 3.263 1.00 62.09 892 LEU A C 1
ATOM 7017 O O . LEU A 1 892 ? 50.473 -26.545 3.251 1.00 62.09 892 LEU A O 1
ATOM 7021 N N . SER A 1 893 ? 52.449 -26.537 4.303 1.00 52.03 893 SER A N 1
ATOM 7022 C CA . SER A 1 893 ? 52.016 -25.689 5.421 1.00 52.03 893 SER A CA 1
ATOM 7023 C C . SER A 1 893 ? 52.082 -24.196 5.047 1.00 52.03 893 SER A C 1
ATOM 7025 O O . SER A 1 893 ? 53.092 -23.715 4.535 1.00 52.03 893 SER A O 1
ATOM 7027 N N . GLY A 1 894 ? 51.001 -23.441 5.295 1.00 67.19 894 GLY A N 1
ATOM 7028 C CA . GLY A 1 894 ? 50.987 -21.971 5.186 1.00 67.19 894 GLY A CA 1
ATOM 7029 C C . GLY A 1 894 ? 50.778 -21.377 3.783 1.00 67.19 894 GLY A C 1
ATOM 7030 O O . GLY A 1 894 ? 51.121 -20.212 3.561 1.00 67.19 894 GLY A O 1
ATOM 7031 N N . ALA A 1 895 ? 50.228 -22.140 2.832 1.00 72.25 895 ALA A N 1
ATOM 7032 C CA . ALA A 1 895 ? 49.951 -21.667 1.468 1.00 72.25 895 ALA A CA 1
ATOM 7033 C C . ALA A 1 895 ? 48.745 -20.712 1.362 1.00 72.25 895 ALA A C 1
ATOM 7035 O O . ALA A 1 895 ? 48.664 -19.926 0.422 1.00 72.25 895 ALA A O 1
ATOM 7036 N N . LEU A 1 896 ? 47.823 -20.769 2.324 1.00 83.88 896 LEU A N 1
ATOM 7037 C CA . LEU A 1 896 ? 46.594 -19.978 2.318 1.00 83.88 896 LEU A CA 1
ATOM 7038 C C . LEU A 1 896 ? 46.793 -18.592 2.943 1.00 83.88 896 LEU A C 1
ATOM 7040 O O . LEU A 1 896 ? 47.730 -18.355 3.710 1.00 83.88 896 LEU A O 1
ATOM 7044 N N . ILE A 1 897 ? 45.871 -17.687 2.617 1.00 87.12 897 ILE A N 1
ATOM 7045 C CA . ILE A 1 897 ? 45.802 -16.332 3.169 1.00 87.12 897 ILE A CA 1
ATOM 7046 C C . ILE A 1 897 ? 45.549 -16.397 4.679 1.00 87.12 897 ILE A C 1
ATOM 7048 O O . ILE A 1 897 ? 44.663 -17.115 5.150 1.00 87.12 897 ILE A O 1
ATOM 7052 N N . HIS A 1 898 ? 46.274 -15.589 5.451 1.00 85.94 898 HIS A N 1
ATOM 7053 C CA . HIS A 1 898 ? 46.109 -15.498 6.896 1.00 85.94 898 HIS A CA 1
ATOM 7054 C C . HIS A 1 898 ? 44.910 -14.601 7.262 1.00 85.94 898 HIS A C 1
ATOM 7056 O O . HIS A 1 898 ? 45.067 -13.496 7.779 1.00 85.94 898 HIS A O 1
ATOM 7062 N N . VAL A 1 899 ? 43.682 -15.073 7.032 1.00 84.81 899 VAL A N 1
ATOM 7063 C CA . VAL A 1 899 ? 42.428 -14.300 7.193 1.00 84.81 899 VAL A CA 1
ATOM 7064 C C . VAL A 1 899 ? 42.342 -13.545 8.531 1.00 84.81 899 VAL A C 1
ATOM 7066 O O . VAL A 1 899 ? 41.993 -12.363 8.570 1.00 84.81 899 VAL A O 1
ATOM 7069 N N . ALA A 1 900 ? 42.748 -14.179 9.635 1.00 82.94 900 ALA A N 1
ATOM 7070 C CA . ALA A 1 900 ? 42.727 -13.566 10.964 1.00 82.94 900 ALA A CA 1
ATOM 7071 C C . ALA A 1 900 ? 43.637 -12.326 11.099 1.00 82.94 900 ALA A C 1
ATOM 7073 O O . ALA A 1 900 ? 43.355 -11.458 11.919 1.00 82.94 900 ALA A O 1
ATOM 7074 N N . LYS A 1 901 ? 44.691 -12.190 10.283 1.00 85.38 901 LYS A N 1
ATOM 7075 C CA . LYS A 1 901 ? 45.600 -11.024 10.279 1.00 85.38 901 LYS A CA 1
ATOM 7076 C C . LYS A 1 901 ? 44.894 -9.777 9.747 1.00 85.38 901 LYS A C 1
ATOM 7078 O O . LYS A 1 901 ? 45.188 -8.667 10.189 1.00 85.38 901 LYS A O 1
ATOM 7083 N N . HIS A 1 902 ? 43.957 -9.971 8.819 1.00 87.75 902 HIS A N 1
ATOM 7084 C CA . HIS A 1 902 ? 43.236 -8.897 8.140 1.00 87.75 902 HIS A CA 1
ATOM 7085 C C . HIS A 1 902 ? 41.939 -8.507 8.852 1.00 87.75 902 HIS A C 1
ATOM 7087 O O . HIS A 1 902 ? 41.585 -7.332 8.847 1.00 87.75 902 HIS A O 1
ATOM 7093 N N . LEU A 1 903 ? 41.254 -9.463 9.493 1.00 87.31 903 LEU A N 1
ATOM 7094 C CA . LEU A 1 903 ? 39.919 -9.237 10.065 1.00 87.31 903 LEU A CA 1
ATOM 7095 C C . LEU A 1 903 ? 39.878 -9.091 11.594 1.00 87.31 903 LEU A C 1
ATOM 7097 O O . LEU A 1 903 ? 38.967 -8.440 12.112 1.00 87.31 903 LEU A O 1
ATOM 7101 N N . THR A 1 904 ? 40.836 -9.656 12.337 1.00 81.94 904 THR A N 1
ATOM 7102 C CA . THR A 1 904 ? 40.796 -9.612 13.811 1.00 81.94 904 THR A CA 1
ATOM 7103 C C . THR A 1 904 ? 40.916 -8.174 14.315 1.00 81.94 904 THR A C 1
ATOM 7105 O O . THR A 1 904 ? 41.891 -7.482 14.019 1.00 81.94 904 THR A O 1
ATOM 7108 N N . ASN A 1 905 ? 39.925 -7.733 15.099 1.00 80.12 905 ASN A N 1
ATOM 7109 C CA . ASN A 1 905 ? 39.830 -6.390 15.685 1.00 80.12 905 ASN A CA 1
ATOM 7110 C C . ASN A 1 905 ? 39.892 -5.236 14.669 1.00 80.12 905 ASN A C 1
ATOM 7112 O O . ASN A 1 905 ? 40.223 -4.111 15.041 1.00 80.12 905 ASN A O 1
ATOM 7116 N N . LEU A 1 906 ? 39.543 -5.484 13.399 1.00 87.38 906 LEU A N 1
ATOM 7117 C CA . LEU A 1 906 ? 39.581 -4.467 12.344 1.00 87.38 906 LEU A CA 1
ATOM 7118 C C . LEU A 1 906 ? 38.763 -3.225 12.724 1.00 87.38 906 LEU A C 1
ATOM 7120 O O . LEU A 1 906 ? 39.286 -2.116 12.713 1.00 87.38 906 LEU A O 1
ATOM 7124 N N . LYS A 1 907 ? 37.509 -3.423 13.148 1.00 85.38 907 LYS A N 1
ATOM 7125 C CA . LYS A 1 907 ? 36.614 -2.329 13.555 1.00 85.38 907 LYS A CA 1
ATOM 7126 C C . LYS A 1 907 ? 37.171 -1.518 14.730 1.00 85.38 907 LYS A C 1
ATOM 7128 O O . LYS A 1 907 ? 37.067 -0.300 14.725 1.00 85.38 907 LYS A O 1
ATOM 7133 N N . PHE A 1 908 ? 37.784 -2.190 15.706 1.00 83.38 908 PHE A N 1
ATOM 7134 C CA . PHE A 1 908 ? 38.368 -1.547 16.884 1.00 83.38 908 PHE A CA 1
ATOM 7135 C C . PHE A 1 908 ? 39.579 -0.678 16.518 1.00 83.38 908 PHE A C 1
ATOM 7137 O O . PHE A 1 908 ? 39.652 0.469 16.935 1.00 83.38 908 PHE A O 1
ATOM 7144 N N . ARG A 1 909 ? 40.487 -1.182 15.673 1.00 85.25 909 ARG A N 1
ATOM 7145 C CA . ARG A 1 909 ? 41.679 -0.437 15.226 1.00 85.25 909 ARG A CA 1
ATOM 7146 C C . ARG A 1 909 ? 41.333 0.778 14.367 1.00 85.25 909 ARG A C 1
ATOM 7148 O O . ARG A 1 909 ? 41.970 1.816 14.494 1.00 85.25 909 ARG A O 1
ATOM 7155 N N . VAL A 1 910 ? 40.337 0.643 13.488 1.00 89.38 910 VAL A N 1
ATOM 7156 C CA . VAL A 1 910 ? 39.845 1.769 12.677 1.00 89.38 910 VAL A CA 1
ATOM 7157 C C . VAL A 1 910 ? 39.233 2.838 13.582 1.00 89.38 910 VAL A C 1
ATOM 7159 O O . VAL A 1 910 ? 39.526 4.016 13.413 1.00 89.38 910 VAL A O 1
ATOM 7162 N N . TRP A 1 911 ? 38.444 2.435 14.583 1.00 85.56 911 TRP A N 1
ATOM 7163 C CA . TRP A 1 911 ? 37.882 3.353 15.574 1.00 85.56 911 TRP A CA 1
ATOM 7164 C C . TRP A 1 911 ? 38.961 4.067 16.410 1.00 85.56 911 TRP A C 1
ATOM 7166 O O . TRP A 1 911 ? 38.886 5.281 16.576 1.00 85.56 911 TRP A O 1
ATOM 7176 N N . GLU A 1 912 ? 39.985 3.346 16.874 1.00 85.44 912 GLU A N 1
ATOM 7177 C CA . GLU A 1 912 ? 41.102 3.906 17.652 1.00 85.44 912 GLU A CA 1
ATOM 7178 C C . GLU A 1 912 ? 41.868 4.980 16.861 1.00 85.44 912 GLU A C 1
ATOM 7180 O O . GLU A 1 912 ? 42.066 6.088 17.351 1.00 85.44 912 GLU A O 1
ATOM 7185 N N . LYS A 1 913 ? 42.199 4.713 15.591 1.00 87.19 913 LYS A N 1
ATOM 7186 C CA . LYS A 1 913 ? 42.818 5.708 14.696 1.00 87.19 913 LYS A CA 1
ATOM 7187 C C . LYS A 1 913 ? 41.910 6.906 14.410 1.00 87.19 913 LYS A C 1
ATOM 7189 O O . LYS A 1 913 ? 42.374 8.040 14.302 1.00 87.19 913 LYS A O 1
ATOM 7194 N N . MET A 1 914 ? 40.607 6.666 14.280 1.00 85.38 914 MET A N 1
ATOM 7195 C CA . MET A 1 914 ? 39.634 7.731 14.044 1.00 85.38 914 MET A CA 1
ATOM 7196 C C . MET A 1 914 ? 39.599 8.713 15.222 1.00 85.38 914 MET A C 1
ATOM 7198 O O . MET A 1 914 ? 39.472 9.917 15.011 1.00 85.38 914 MET A O 1
ATOM 7202 N N . GLN A 1 915 ? 39.780 8.225 16.453 1.00 79.12 915 GLN A N 1
ATOM 7203 C CA . GLN A 1 915 ? 39.827 9.059 17.654 1.00 79.12 915 GLN A CA 1
ATOM 7204 C C . GLN A 1 915 ? 40.963 10.096 17.616 1.00 79.12 915 GLN A C 1
ATOM 7206 O O . GLN A 1 915 ? 40.766 11.220 18.071 1.00 79.12 915 GLN A O 1
ATOM 7211 N N . GLU A 1 916 ? 42.119 9.762 17.037 1.00 75.06 916 GLU A N 1
ATOM 7212 C CA . GLU A 1 916 ? 43.264 10.680 16.899 1.00 75.06 916 GLU A CA 1
ATOM 7213 C C . GLU A 1 916 ? 43.011 11.814 15.889 1.00 75.06 916 GLU A C 1
ATOM 7215 O O . GLU A 1 916 ? 43.678 12.848 15.932 1.00 75.06 916 GLU A O 1
ATOM 7220 N N . THR A 1 917 ? 42.031 11.641 14.997 1.00 69.94 917 THR A N 1
ATOM 7221 C CA . THR A 1 917 ? 41.727 12.581 13.903 1.00 69.94 917 THR A CA 1
ATOM 7222 C C . THR A 1 917 ? 40.629 13.589 14.284 1.00 69.94 917 THR A C 1
ATOM 7224 O O . THR A 1 917 ? 40.456 14.611 13.621 1.00 69.94 917 THR A O 1
ATOM 7227 N N . ILE A 1 918 ? 39.888 13.343 15.371 1.00 70.06 918 ILE A N 1
ATOM 7228 C CA . ILE A 1 918 ? 38.765 14.182 15.809 1.00 70.06 918 ILE A CA 1
ATOM 7229 C C . ILE A 1 918 ? 39.270 15.314 16.719 1.00 70.06 918 ILE A C 1
ATOM 7231 O O . ILE A 1 918 ? 39.753 15.077 17.826 1.00 70.06 918 ILE A O 1
ATOM 7235 N N . GLN A 1 919 ? 39.100 16.570 16.293 1.00 57.03 919 GLN A N 1
ATOM 7236 C CA . GLN A 1 919 ? 39.331 17.734 17.154 1.00 57.03 919 GLN A CA 1
ATOM 7237 C C . GLN A 1 919 ? 38.127 17.974 18.072 1.00 57.03 919 GLN A C 1
ATOM 7239 O O . GLN A 1 919 ? 37.056 18.373 17.622 1.00 57.03 919 GLN A O 1
ATOM 7244 N N . TYR A 1 920 ? 38.314 17.781 19.377 1.00 52.00 920 TYR A N 1
ATOM 7245 C CA . TYR A 1 920 ? 37.360 18.220 20.394 1.00 52.00 920 TYR A CA 1
ATOM 7246 C C . TYR A 1 920 ? 37.795 19.569 20.979 1.00 52.00 920 TYR A C 1
ATOM 7248 O O . TYR A 1 920 ? 38.923 19.716 21.460 1.00 52.00 920 TYR A O 1
ATOM 7256 N N . SER A 1 921 ? 36.904 20.560 20.975 1.00 42.81 921 SER A N 1
ATOM 7257 C CA . SER A 1 921 ? 37.126 21.836 21.656 1.00 42.81 921 SER A CA 1
ATOM 7258 C C . SER A 1 921 ? 37.090 21.627 23.172 1.00 42.81 921 SER A C 1
ATOM 7260 O O . SER A 1 921 ? 36.079 21.263 23.769 1.00 42.81 921 SER A O 1
ATOM 7262 N N . LYS A 1 922 ? 38.240 21.845 23.815 1.00 37.50 922 LYS A N 1
ATOM 7263 C CA . LYS A 1 922 ? 38.428 21.685 25.259 1.00 37.50 922 LYS A CA 1
ATOM 7264 C C . LYS A 1 922 ? 37.531 22.684 26.006 1.00 37.50 922 LYS A C 1
ATOM 7266 O O . LYS A 1 922 ? 37.835 23.871 26.054 1.00 37.50 922 LYS A O 1
ATOM 7271 N N . ILE A 1 923 ? 36.428 22.209 26.584 1.00 46.00 923 ILE A N 1
ATOM 7272 C CA . ILE A 1 923 ? 35.571 23.009 27.471 1.00 46.00 923 ILE A CA 1
ATOM 7273 C C . ILE A 1 923 ? 36.417 23.428 28.683 1.00 46.00 923 ILE A C 1
ATOM 7275 O O . ILE A 1 923 ? 36.895 22.572 29.429 1.00 46.00 923 ILE A O 1
ATOM 7279 N N . SER A 1 924 ? 36.631 24.733 28.881 1.00 46.69 924 SER A N 1
ATOM 7280 C CA . SER A 1 924 ? 37.303 25.249 30.076 1.00 46.69 924 SER A CA 1
ATOM 7281 C C . SER A 1 924 ? 36.366 25.117 31.276 1.00 46.69 924 SER A C 1
ATOM 7283 O O . SER A 1 924 ? 35.455 25.922 31.461 1.00 46.69 924 SER A O 1
ATOM 7285 N N . SER A 1 925 ? 36.554 24.082 32.090 1.00 49.97 925 SER A N 1
ATOM 7286 C CA . SER A 1 925 ? 35.850 23.949 33.364 1.00 49.97 925 SER A CA 1
ATOM 7287 C C . SER A 1 925 ? 36.540 24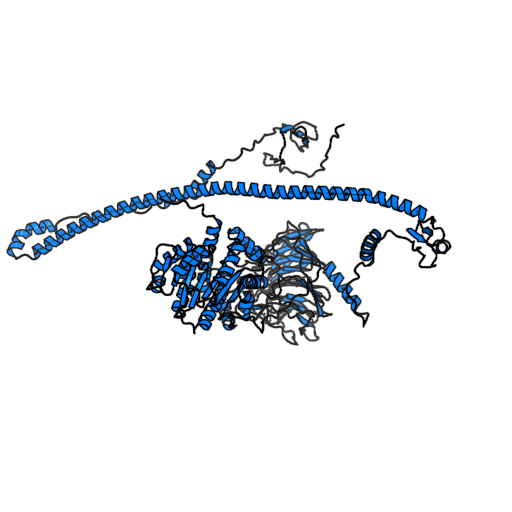.804 34.430 1.00 49.97 925 SER A C 1
ATOM 7289 O O . SER A 1 925 ? 37.674 24.508 34.809 1.00 49.97 925 SER A O 1
ATOM 7291 N N . THR A 1 926 ? 35.860 25.827 34.945 1.00 59.31 926 THR A N 1
ATOM 7292 C CA . THR A 1 926 ? 36.321 26.582 36.120 1.00 59.31 926 THR A CA 1
ATOM 7293 C C . THR A 1 926 ? 35.694 25.980 37.373 1.00 59.31 926 THR A C 1
ATOM 7295 O O . THR A 1 926 ? 34.477 26.018 37.541 1.00 59.31 926 THR A O 1
ATOM 7298 N N . SER A 1 927 ? 36.515 25.401 38.251 1.00 57.59 927 SER A N 1
ATOM 7299 C CA . SER A 1 927 ? 36.048 24.876 39.537 1.00 57.59 927 SER A CA 1
ATOM 7300 C C . SER A 1 927 ? 35.843 26.024 40.523 1.00 57.59 927 SER A C 1
ATOM 7302 O O . SER A 1 927 ? 36.801 26.698 40.896 1.00 57.59 927 SER A O 1
ATOM 7304 N N . LEU A 1 928 ? 34.605 26.232 40.967 1.00 62.09 928 LEU A N 1
ATOM 7305 C CA . LEU A 1 928 ? 34.268 27.215 41.995 1.00 62.09 928 LEU A CA 1
ATOM 7306 C C . LEU A 1 928 ? 34.374 26.545 43.373 1.00 62.09 928 LEU A C 1
ATOM 7308 O O . LEU A 1 928 ? 33.459 25.845 43.801 1.00 62.09 928 LEU A O 1
ATOM 7312 N N . SER A 1 929 ? 35.506 26.704 44.061 1.00 56.41 929 SER A N 1
ATOM 7313 C CA . SER A 1 929 ? 35.676 26.186 45.424 1.00 56.41 929 SER A CA 1
ATOM 7314 C C . SER A 1 929 ? 35.105 27.175 46.440 1.00 56.41 929 SER A C 1
ATOM 7316 O O . SER A 1 929 ? 35.703 28.225 46.664 1.00 56.41 929 SER A O 1
ATOM 7318 N N . ASN A 1 930 ? 33.987 26.830 47.081 1.00 57.25 930 ASN A N 1
ATOM 7319 C CA . ASN A 1 930 ? 33.465 27.577 48.226 1.00 57.25 930 ASN A CA 1
ATOM 7320 C C . ASN A 1 930 ? 33.642 26.760 49.512 1.00 57.25 930 ASN A C 1
ATOM 7322 O O . ASN A 1 930 ? 33.353 25.567 49.545 1.00 57.25 930 ASN A O 1
ATOM 7326 N N . THR A 1 931 ? 34.106 27.402 50.584 1.00 52.38 931 THR A N 1
ATOM 7327 C CA . THR A 1 931 ? 34.365 26.778 51.897 1.00 52.38 931 THR A CA 1
ATOM 7328 C C . THR A 1 931 ? 33.103 26.583 52.749 1.00 52.38 931 THR A C 1
ATOM 7330 O O . THR A 1 931 ? 33.191 26.061 53.859 1.00 52.38 931 THR A O 1
ATOM 7333 N N . GLN A 1 932 ? 31.921 26.967 52.250 1.00 60.69 932 GLN A N 1
ATOM 7334 C CA . GLN A 1 932 ? 30.636 26.883 52.954 1.00 60.69 932 GLN A CA 1
ATOM 7335 C C . GLN A 1 932 ? 29.586 26.104 52.146 1.00 60.69 932 GLN A C 1
ATOM 7337 O O . GLN A 1 932 ? 29.564 26.150 50.916 1.00 60.69 932 GLN A O 1
ATOM 7342 N N . LYS A 1 933 ? 28.691 25.393 52.848 1.00 63.62 933 LYS A N 1
ATOM 7343 C CA . LYS A 1 933 ? 27.612 24.587 52.253 1.00 63.62 933 LYS A CA 1
ATOM 7344 C C . LYS A 1 933 ? 26.508 25.500 51.698 1.00 63.62 933 LYS A C 1
ATOM 7346 O O . LYS A 1 933 ? 25.624 25.924 52.437 1.00 63.62 933 LYS A O 1
ATOM 7351 N N . LEU A 1 934 ? 26.569 25.805 50.403 1.00 66.19 934 LEU A N 1
ATOM 7352 C CA . LEU A 1 934 ? 25.582 26.636 49.705 1.00 66.19 934 LEU A CA 1
ATOM 7353 C C . LEU A 1 934 ? 24.261 25.876 49.498 1.00 66.19 934 LEU A C 1
ATOM 7355 O O . LEU A 1 934 ? 24.265 24.754 48.996 1.00 66.19 934 LEU A O 1
ATOM 7359 N N . GLN A 1 935 ? 23.129 26.493 49.852 1.00 67.75 935 GLN A N 1
ATOM 7360 C CA . GLN A 1 935 ? 21.788 25.925 49.624 1.00 67.75 935 GLN A CA 1
ATOM 7361 C C . GLN A 1 935 ? 21.078 26.516 48.395 1.00 67.75 935 GLN A C 1
ATOM 7363 O O . GLN A 1 935 ? 20.219 25.866 47.802 1.00 67.75 935 GLN A O 1
ATOM 7368 N N . ARG A 1 936 ? 21.419 27.750 48.006 1.00 70.88 936 ARG A N 1
ATOM 7369 C CA . ARG A 1 936 ? 20.867 28.459 46.844 1.00 70.88 936 ARG A CA 1
ATOM 7370 C C . ARG A 1 936 ? 21.944 29.381 46.272 1.00 70.88 936 ARG A C 1
ATOM 7372 O O . ARG A 1 936 ? 22.746 29.913 47.029 1.00 70.88 936 ARG A O 1
ATOM 7379 N N . ILE A 1 937 ? 21.955 29.567 44.955 1.00 74.50 937 ILE A N 1
ATOM 7380 C CA . ILE A 1 937 ? 22.877 30.476 44.262 1.00 74.50 937 ILE A CA 1
ATOM 7381 C C . ILE A 1 937 ? 22.040 31.463 43.454 1.00 74.50 937 ILE A C 1
ATOM 7383 O O . ILE A 1 937 ? 21.138 31.057 42.720 1.00 74.50 937 ILE A O 1
ATOM 7387 N N . GLN A 1 938 ? 22.327 32.751 43.607 1.00 77.12 938 GLN A N 1
ATOM 7388 C CA . GLN A 1 938 ? 21.791 33.808 42.765 1.00 77.12 938 GLN A CA 1
ATOM 7389 C C . GLN A 1 938 ? 22.721 34.013 41.571 1.00 77.12 938 GLN A C 1
ATOM 7391 O O . GLN A 1 938 ? 23.942 34.045 41.724 1.00 77.12 938 GLN A O 1
ATOM 7396 N N . VAL A 1 939 ? 22.128 34.151 40.387 1.00 77.31 939 VAL A N 1
ATOM 7397 C CA . VAL A 1 939 ? 22.836 34.423 39.135 1.00 77.31 939 VAL A CA 1
ATOM 7398 C C . VAL A 1 939 ? 22.370 35.776 38.614 1.00 77.31 939 VAL A C 1
ATOM 7400 O O . VAL A 1 939 ? 21.167 35.999 38.480 1.00 77.31 939 VAL A O 1
ATOM 7403 N N . GLN A 1 940 ? 23.309 36.670 38.323 1.00 76.25 940 GLN A N 1
ATOM 7404 C CA . GLN A 1 940 ? 23.039 37.984 37.748 1.00 76.25 940 GLN A CA 1
ATOM 7405 C C . GLN A 1 940 ? 23.831 38.142 36.453 1.00 76.25 940 GLN A C 1
ATOM 7407 O O . GLN A 1 940 ? 25.046 37.969 36.445 1.00 76.25 940 GLN A O 1
ATOM 7412 N N . LEU A 1 941 ? 23.134 38.478 35.370 1.00 76.81 941 LEU A N 1
ATOM 7413 C CA . LEU A 1 941 ? 23.733 38.766 34.072 1.00 76.81 941 LEU A CA 1
ATOM 7414 C C . LEU A 1 941 ? 23.584 40.258 33.773 1.00 76.81 941 LEU A C 1
ATOM 7416 O O . LEU A 1 941 ? 22.465 40.761 33.696 1.00 76.81 941 LEU A O 1
ATOM 7420 N N . ASP A 1 942 ? 24.712 40.929 33.595 1.00 76.31 942 ASP A N 1
ATOM 7421 C CA . ASP A 1 942 ? 24.819 42.286 33.079 1.00 76.31 942 ASP A CA 1
ATOM 7422 C C . ASP A 1 942 ? 25.319 42.205 31.631 1.00 76.31 942 ASP A C 1
ATOM 7424 O O . ASP A 1 942 ? 26.465 41.828 31.371 1.00 76.31 942 ASP A O 1
ATOM 7428 N N . TRP A 1 943 ? 24.419 42.472 30.684 1.00 70.19 943 TRP A N 1
ATOM 7429 C CA . TRP A 1 943 ? 24.727 42.405 29.255 1.00 70.19 943 TRP A CA 1
ATOM 7430 C C . TRP A 1 943 ? 25.604 43.570 28.796 1.00 70.19 943 TRP A C 1
ATOM 7432 O O . TRP A 1 943 ? 26.473 43.363 27.952 1.00 70.19 943 TRP A O 1
ATOM 7442 N N . ASP A 1 944 ? 25.400 44.760 29.363 1.00 72.94 944 ASP A N 1
ATOM 7443 C CA . ASP A 1 944 ? 26.074 45.987 28.936 1.00 72.94 944 ASP A CA 1
ATOM 7444 C C . ASP A 1 944 ? 27.543 45.974 29.369 1.00 72.94 944 ASP A C 1
ATOM 7446 O O . ASP A 1 944 ? 28.436 46.330 28.598 1.00 72.94 944 ASP A O 1
ATOM 7450 N N . GLU A 1 945 ? 27.813 45.494 30.586 1.00 74.19 945 GLU A N 1
ATOM 7451 C CA . GLU A 1 945 ? 29.178 45.341 31.092 1.00 74.19 945 GLU A CA 1
ATOM 7452 C C . GLU A 1 945 ? 29.818 43.986 30.741 1.00 74.19 945 GLU A C 1
ATOM 7454 O O . GLU A 1 945 ? 30.996 43.766 31.043 1.00 74.19 945 GLU A O 1
ATOM 7459 N N . GLY A 1 946 ? 29.066 43.065 30.125 1.00 77.81 946 GLY A N 1
ATOM 7460 C CA . GLY A 1 946 ? 29.536 41.723 29.778 1.00 77.81 946 GLY A CA 1
ATOM 7461 C C . GLY A 1 946 ? 29.900 40.878 31.002 1.00 77.81 946 GLY A C 1
ATOM 7462 O O . GLY A 1 946 ? 30.912 40.178 30.995 1.00 77.81 946 GLY A O 1
ATOM 7463 N N . LYS A 1 947 ? 29.119 40.955 32.087 1.00 81.25 947 LYS A N 1
ATOM 7464 C CA . LYS A 1 947 ? 29.413 40.273 33.360 1.00 81.25 947 LYS A CA 1
ATOM 7465 C C . LYS A 1 947 ? 28.339 39.258 33.736 1.00 81.25 947 LYS A C 1
ATOM 7467 O O . LYS A 1 947 ? 27.158 39.578 33.786 1.00 81.25 947 LYS A O 1
ATOM 7472 N N . LEU A 1 948 ? 28.756 38.041 34.078 1.00 80.06 948 LEU A N 1
ATOM 7473 C CA . LEU A 1 948 ? 27.912 37.004 34.675 1.00 80.06 948 LEU A CA 1
ATOM 7474 C C . LEU A 1 948 ? 28.404 36.695 36.090 1.00 80.06 948 LEU A C 1
ATOM 7476 O O . LEU A 1 948 ? 29.447 36.064 36.265 1.00 80.06 948 LEU A O 1
ATOM 7480 N N . SER A 1 949 ? 27.636 37.115 37.088 1.00 82.62 949 SER A N 1
ATOM 7481 C CA . SER A 1 949 ? 27.994 37.056 38.504 1.00 82.62 949 SER A CA 1
ATOM 7482 C C . SER A 1 949 ? 27.174 36.013 39.260 1.00 82.62 949 SER A C 1
ATOM 7484 O O . SER A 1 949 ? 25.969 35.874 39.052 1.00 82.62 949 SER A O 1
ATOM 7486 N N . PHE A 1 950 ? 27.828 35.322 40.189 1.00 80.88 950 PHE A N 1
ATOM 7487 C CA . PHE A 1 950 ? 27.242 34.350 41.106 1.00 80.88 950 PHE A CA 1
ATOM 7488 C C . PHE A 1 950 ? 27.413 34.844 42.542 1.00 80.88 950 PHE A C 1
ATOM 7490 O O . PHE A 1 950 ? 28.511 35.256 42.929 1.00 80.88 950 PHE A O 1
ATOM 7497 N N . SER A 1 951 ? 26.353 34.786 43.343 1.00 80.81 951 SER A N 1
ATOM 7498 C CA . SER A 1 951 ? 26.369 35.165 44.762 1.00 80.81 951 SER A CA 1
ATOM 7499 C C . SER A 1 951 ? 25.482 34.248 45.605 1.00 80.81 951 SER A C 1
ATOM 7501 O O . SER A 1 951 ? 24.586 33.573 45.094 1.00 80.81 951 SER A O 1
ATOM 7503 N N . ASP A 1 952 ? 25.730 34.210 46.912 1.00 78.69 952 ASP A N 1
ATOM 7504 C CA . ASP A 1 952 ? 24.807 33.609 47.875 1.00 78.69 952 ASP A CA 1
ATOM 7505 C C . ASP A 1 952 ? 23.706 34.629 48.229 1.00 78.69 952 ASP A C 1
ATOM 7507 O O . ASP A 1 952 ? 24.018 35.663 48.823 1.00 78.69 952 ASP A O 1
ATOM 7511 N N . PRO A 1 953 ? 22.424 34.370 47.908 1.00 74.25 953 PRO A N 1
ATOM 7512 C CA . PRO A 1 953 ? 21.341 35.310 48.187 1.00 74.25 953 PRO A CA 1
ATOM 7513 C C . PRO A 1 953 ? 21.063 35.509 49.684 1.00 74.25 953 PRO A C 1
ATOM 7515 O O . PRO A 1 953 ? 20.399 36.479 50.041 1.00 74.25 953 PRO A O 1
ATOM 7518 N N . LEU A 1 954 ? 21.514 34.606 50.565 1.00 75.12 954 LEU A N 1
ATOM 7519 C CA . LEU A 1 954 ? 21.289 34.733 52.011 1.00 75.12 954 LEU A CA 1
ATOM 7520 C C . LEU A 1 954 ? 22.286 35.690 52.670 1.00 75.12 954 LEU A C 1
ATOM 7522 O O . LEU A 1 954 ? 21.931 36.396 53.611 1.00 75.12 954 LEU A O 1
ATOM 7526 N N . THR A 1 955 ? 23.525 35.717 52.181 1.00 76.00 955 THR A N 1
ATOM 7527 C CA . THR A 1 955 ? 24.620 36.510 52.761 1.00 76.00 955 THR A CA 1
ATOM 7528 C C . THR A 1 955 ? 25.069 37.668 51.868 1.00 76.00 955 THR A C 1
ATOM 7530 O O . THR A 1 955 ? 25.871 38.494 52.299 1.00 76.00 955 THR A O 1
ATOM 7533 N N . ASN A 1 956 ? 24.572 37.738 50.627 1.00 71.75 956 ASN A N 1
ATOM 7534 C CA . ASN A 1 956 ? 25.105 38.566 49.538 1.00 71.75 956 ASN A CA 1
ATOM 7535 C C . ASN A 1 956 ? 26.611 38.360 49.288 1.00 71.75 956 ASN A C 1
ATOM 7537 O O . ASN A 1 956 ? 27.266 39.207 48.676 1.00 71.75 956 ASN A O 1
ATOM 7541 N N . ALA A 1 957 ? 27.179 37.233 49.729 1.00 78.06 957 ALA A N 1
ATOM 7542 C CA . ALA A 1 957 ? 28.577 36.924 49.487 1.00 78.06 957 ALA A CA 1
ATOM 7543 C C . ALA A 1 957 ? 28.801 36.647 47.995 1.00 78.06 957 ALA A C 1
ATOM 7545 O O . ALA A 1 957 ? 28.130 35.805 47.392 1.00 78.06 957 ALA A O 1
ATOM 7546 N N . HIS A 1 958 ? 29.753 37.361 47.397 1.00 80.88 958 HIS A N 1
ATOM 7547 C CA . HIS A 1 958 ? 30.148 37.147 46.012 1.00 80.88 958 HIS A CA 1
ATOM 7548 C C . HIS A 1 958 ? 30.897 35.816 45.865 1.00 80.88 958 HIS A C 1
ATOM 7550 O O . HIS A 1 958 ? 31.852 35.567 46.598 1.00 80.88 958 HIS A O 1
ATOM 7556 N N . ILE A 1 959 ? 30.476 34.977 44.915 1.00 78.94 959 ILE A N 1
ATOM 7557 C CA . ILE A 1 959 ? 31.111 33.685 44.623 1.00 78.94 959 ILE A CA 1
ATOM 7558 C C . ILE A 1 959 ? 32.105 33.855 43.471 1.00 78.94 959 ILE A C 1
ATOM 7560 O O . ILE A 1 959 ? 33.287 33.559 43.626 1.00 78.94 959 ILE A O 1
ATOM 7564 N N . HIS A 1 960 ? 31.639 34.320 42.308 1.00 78.25 960 HIS A N 1
ATOM 7565 C CA . HIS A 1 960 ? 32.492 34.513 41.131 1.00 78.25 960 HIS A CA 1
ATOM 7566 C C . HIS A 1 960 ? 31.827 35.393 40.069 1.00 78.25 960 HIS A C 1
ATOM 7568 O O . HIS A 1 960 ? 30.602 35.402 39.970 1.00 78.25 960 HIS A O 1
ATOM 7574 N N . THR A 1 961 ? 32.622 36.079 39.244 1.00 82.56 961 THR A N 1
ATOM 7575 C CA . THR A 1 961 ? 32.154 36.810 38.054 1.00 82.56 961 THR A CA 1
ATOM 7576 C C . THR A 1 961 ? 32.931 36.347 36.832 1.00 82.56 961 THR A C 1
ATOM 7578 O O . THR A 1 961 ? 34.159 36.413 36.831 1.00 82.56 961 THR A O 1
ATOM 7581 N N . PHE A 1 962 ? 32.230 35.942 35.775 1.00 75.00 962 PHE A N 1
ATOM 7582 C CA . PHE A 1 962 ? 32.819 35.834 34.444 1.00 75.00 962 PHE A CA 1
ATOM 7583 C C . PHE A 1 962 ? 32.637 37.157 33.714 1.00 75.00 962 PHE A C 1
ATOM 7585 O O . PHE A 1 962 ? 31.515 37.647 33.611 1.00 75.00 962 PHE A O 1
ATOM 7592 N N . THR A 1 963 ? 33.721 37.705 33.177 1.00 78.44 963 THR A N 1
ATOM 7593 C CA . THR A 1 963 ? 33.668 38.878 32.301 1.00 78.44 963 THR A CA 1
ATOM 7594 C C . THR A 1 963 ? 33.934 38.422 30.874 1.00 78.44 963 THR A C 1
ATOM 7596 O O . THR A 1 963 ? 35.011 37.896 30.586 1.00 78.44 963 THR A O 1
ATOM 7599 N N . HIS A 1 964 ? 32.958 38.579 29.984 1.00 64.06 964 HIS A N 1
ATOM 7600 C CA . HIS A 1 964 ? 33.067 38.188 28.587 1.00 64.06 964 HIS A CA 1
ATOM 7601 C C . HIS A 1 964 ? 32.150 39.029 27.690 1.00 64.06 964 HIS A C 1
ATOM 7603 O O . HIS A 1 964 ? 31.065 39.435 28.091 1.00 64.06 964 HIS A O 1
ATOM 7609 N N . THR A 1 965 ? 32.571 39.275 26.450 1.00 66.94 965 THR A N 1
ATOM 7610 C CA . THR A 1 965 ? 31.734 39.950 25.451 1.00 66.94 965 THR A CA 1
ATOM 7611 C C . THR A 1 965 ? 30.754 38.934 24.868 1.00 66.94 965 THR A C 1
ATOM 7613 O O . THR A 1 965 ? 31.133 38.096 24.053 1.00 66.94 965 THR A O 1
ATOM 7616 N N . PHE A 1 966 ? 29.497 38.968 25.305 1.00 63.91 966 PHE A N 1
ATOM 7617 C CA . PHE A 1 966 ? 28.488 37.999 24.877 1.00 63.91 966 PHE A CA 1
ATOM 7618 C C . PHE A 1 966 ? 27.895 38.398 23.516 1.00 63.91 966 PHE A C 1
ATOM 7620 O O . PHE A 1 966 ? 27.063 39.295 23.433 1.00 63.91 966 PHE A O 1
ATOM 7627 N N . THR A 1 967 ? 28.325 37.751 22.430 1.00 54.97 967 THR A N 1
ATOM 7628 C CA . THR A 1 967 ? 27.797 37.999 21.069 1.00 54.97 967 THR A CA 1
ATOM 7629 C C . THR A 1 967 ? 26.778 36.956 20.608 1.00 54.97 967 THR A C 1
ATOM 7631 O O . THR A 1 967 ? 26.113 37.150 19.594 1.00 54.97 967 THR A O 1
ATOM 7634 N N . GLU A 1 968 ? 26.649 35.846 21.337 1.00 54.50 968 GLU A N 1
ATOM 7635 C CA . GLU A 1 968 ? 25.803 34.701 20.992 1.00 54.50 968 GLU A CA 1
ATOM 7636 C C . GLU A 1 968 ? 24.952 34.239 22.189 1.00 54.50 968 GLU A C 1
ATOM 7638 O O . GLU A 1 968 ? 25.148 34.664 23.330 1.00 54.50 968 GLU A O 1
ATOM 7643 N N . LYS A 1 969 ? 23.976 33.358 21.933 1.00 54.38 969 LYS A N 1
ATOM 7644 C CA . LYS A 1 969 ? 23.070 32.819 22.957 1.00 54.38 969 LYS A CA 1
ATOM 7645 C C . LYS A 1 969 ? 23.838 31.937 23.953 1.00 54.38 969 LYS A C 1
ATOM 7647 O O . LYS A 1 969 ? 24.418 30.928 23.569 1.00 54.38 969 LYS A O 1
ATOM 7652 N N . LEU A 1 970 ? 23.778 32.278 25.240 1.00 54.50 970 LEU A N 1
ATOM 7653 C CA . LEU A 1 970 ? 24.423 31.519 26.317 1.00 54.50 970 LEU A CA 1
ATOM 7654 C C . LEU A 1 970 ? 23.503 30.426 26.873 1.00 54.50 970 LEU A C 1
ATOM 7656 O O . LEU A 1 970 ? 22.324 30.667 27.134 1.00 54.50 970 LEU A O 1
ATOM 7660 N N . LEU A 1 971 ? 24.065 29.240 27.117 1.00 51.78 971 LEU A N 1
ATOM 7661 C CA . LEU A 1 971 ? 23.405 28.129 27.807 1.00 51.78 971 LEU A CA 1
ATOM 7662 C C . LEU A 1 971 ? 24.243 27.743 29.037 1.00 51.78 971 LEU A C 1
ATOM 7664 O O . LEU A 1 971 ? 25.342 27.211 28.871 1.00 51.78 971 LEU A O 1
ATOM 7668 N N . PRO A 1 972 ? 23.781 28.014 30.272 1.00 59.38 972 PRO A N 1
ATOM 7669 C CA . PRO A 1 972 ? 24.536 27.650 31.463 1.00 59.38 972 PRO A CA 1
ATOM 7670 C C . PRO A 1 972 ? 24.464 26.136 31.705 1.00 59.38 972 PRO A C 1
ATOM 7672 O O . PRO A 1 972 ? 23.387 25.576 31.900 1.00 59.38 972 PRO A O 1
ATOM 7675 N N . TYR A 1 973 ? 25.622 25.475 31.735 1.00 55.06 973 TYR A N 1
ATOM 7676 C CA . TYR A 1 973 ? 25.757 24.085 32.172 1.00 55.06 973 TYR A CA 1
ATOM 7677 C C . TYR A 1 973 ? 26.317 24.057 33.597 1.00 55.06 973 TYR A C 1
ATOM 7679 O O . TYR A 1 973 ? 27.460 24.448 33.831 1.00 55.06 973 TYR A O 1
ATOM 7687 N N . LEU A 1 974 ? 25.506 23.611 34.556 1.00 65.38 974 LEU A N 1
ATOM 7688 C CA . LEU A 1 974 ? 25.883 23.504 35.966 1.00 65.38 974 LEU A CA 1
ATOM 7689 C C . LEU A 1 974 ? 25.990 22.026 36.349 1.00 65.38 974 LEU A C 1
ATOM 7691 O O . LEU A 1 974 ? 25.042 21.265 36.170 1.00 65.38 974 LEU A O 1
ATOM 7695 N N . LYS A 1 975 ? 27.136 21.625 36.904 1.00 60.53 975 LYS A N 1
ATOM 7696 C CA . LYS A 1 975 ? 27.384 20.263 37.392 1.00 60.53 975 LYS A CA 1
ATOM 7697 C C . LYS A 1 975 ? 27.927 20.320 38.817 1.00 60.53 975 LYS A C 1
ATOM 7699 O O . LYS A 1 975 ? 28.889 21.035 39.075 1.00 60.53 975 LYS A O 1
ATOM 7704 N N . VAL A 1 976 ? 27.328 19.549 39.723 1.00 63.00 976 VAL A N 1
ATOM 7705 C CA . VAL A 1 976 ? 27.843 19.336 41.084 1.00 63.00 976 VAL A CA 1
ATOM 7706 C C . VAL A 1 976 ? 28.691 18.066 41.078 1.00 63.00 976 VAL A C 1
ATOM 7708 O O . VAL A 1 976 ? 28.279 17.044 40.532 1.00 63.00 976 VAL A O 1
ATOM 7711 N N . THR A 1 977 ? 29.892 18.123 41.647 1.00 56.50 977 THR A N 1
ATOM 7712 C CA . THR A 1 977 ? 30.764 16.956 41.828 1.00 56.50 977 THR A CA 1
ATOM 7713 C C . THR A 1 977 ? 30.548 16.378 43.229 1.00 56.50 977 THR A C 1
ATOM 7715 O O . THR A 1 977 ? 31.129 16.878 44.189 1.00 56.50 977 THR A O 1
ATOM 7718 N N . GLY A 1 978 ? 29.688 15.362 43.348 1.00 55.12 978 GLY A N 1
ATOM 7719 C CA . GLY A 1 978 ? 29.433 14.605 44.582 1.00 55.12 978 GLY A CA 1
ATOM 7720 C C . GLY A 1 978 ? 28.179 13.726 44.465 1.00 55.12 978 GLY A C 1
ATOM 7721 O O . GLY A 1 978 ? 27.177 14.176 43.916 1.00 55.12 978 GLY A O 1
ATOM 7722 N N . ASP A 1 979 ? 28.236 12.491 44.972 1.00 51.28 979 ASP A N 1
ATOM 7723 C CA . ASP A 1 979 ? 27.220 11.443 44.743 1.00 51.28 979 ASP A CA 1
ATOM 7724 C C . ASP A 1 979 ? 25.886 11.643 45.501 1.00 51.28 979 ASP A C 1
ATOM 7726 O O . ASP A 1 979 ? 24.947 10.881 45.295 1.00 51.28 979 ASP A O 1
ATOM 7730 N N . GLU A 1 980 ? 25.752 12.676 46.344 1.00 51.81 980 GLU A N 1
ATOM 7731 C CA . GLU A 1 980 ? 24.611 12.811 47.270 1.00 51.81 980 GLU A CA 1
ATOM 7732 C C . GLU A 1 980 ? 23.726 14.060 47.073 1.00 51.81 980 GLU A C 1
ATOM 7734 O O . GLU A 1 980 ? 23.000 14.457 47.986 1.00 51.81 980 GLU A O 1
ATOM 7739 N N . SER A 1 981 ? 23.742 14.750 45.924 1.00 55.34 981 SER A N 1
ATOM 7740 C CA . SER A 1 981 ? 22.829 15.897 45.708 1.00 55.34 981 SER A CA 1
ATOM 7741 C C . SER A 1 981 ? 22.545 16.191 44.229 1.00 55.34 981 SER A C 1
ATOM 7743 O O . SER A 1 981 ? 23.411 16.688 43.513 1.00 55.34 981 SER A O 1
ATOM 7745 N N . HIS A 1 982 ? 21.307 15.978 43.769 1.00 57.00 982 HIS A N 1
ATOM 7746 C CA . HIS A 1 982 ? 20.857 16.439 42.450 1.00 57.00 982 HIS A CA 1
ATOM 7747 C C . HIS A 1 982 ? 20.577 17.953 42.461 1.00 57.00 982 HIS A C 1
ATOM 7749 O O . HIS A 1 982 ? 19.787 18.445 43.268 1.00 57.00 982 HIS A O 1
ATOM 7755 N N . LEU A 1 983 ? 21.200 18.701 41.544 1.00 59.34 983 LEU A N 1
ATOM 7756 C CA . LEU A 1 983 ? 20.909 20.120 41.321 1.00 59.34 983 LEU A CA 1
ATOM 7757 C C . LEU A 1 983 ? 19.470 20.269 40.790 1.00 59.34 983 LEU A C 1
ATOM 7759 O O . LEU A 1 983 ? 19.173 19.830 39.682 1.00 59.34 983 LEU A O 1
ATOM 7763 N N . LYS A 1 984 ? 18.579 20.910 41.553 1.00 56.78 984 LYS A N 1
ATOM 7764 C CA . LYS A 1 984 ? 17.225 21.254 41.094 1.00 56.78 984 LYS A CA 1
ATOM 7765 C C . LYS A 1 984 ? 17.195 22.707 40.624 1.00 56.78 984 LYS A C 1
ATOM 7767 O O . LYS A 1 984 ? 17.323 23.620 41.438 1.00 56.78 984 LYS A O 1
ATOM 7772 N N . ILE A 1 985 ? 17.009 22.923 39.322 1.00 59.12 985 ILE A N 1
ATOM 7773 C CA . ILE A 1 985 ? 16.749 24.255 38.760 1.00 59.12 985 ILE A CA 1
ATOM 7774 C C . ILE A 1 985 ? 15.269 24.560 38.996 1.00 59.12 985 ILE A C 1
ATOM 7776 O O . ILE A 1 985 ? 14.396 23.861 38.486 1.00 59.12 985 ILE A O 1
ATOM 7780 N N . VAL A 1 986 ? 14.985 25.562 39.823 1.00 53.06 986 VAL A N 1
ATOM 7781 C CA . VAL A 1 986 ? 13.614 25.968 40.156 1.00 53.06 986 VAL A CA 1
ATOM 7782 C C . VAL A 1 986 ? 13.238 27.156 39.264 1.00 53.06 986 VAL A C 1
ATOM 7784 O O . VAL A 1 986 ? 14.014 28.111 39.213 1.00 53.06 986 VAL A O 1
ATOM 7787 N N . PRO A 1 987 ? 12.089 27.148 38.565 1.00 44.50 987 PRO A N 1
ATOM 7788 C CA . PRO A 1 987 ? 11.624 28.331 37.849 1.00 44.50 987 PRO A CA 1
ATOM 7789 C C . PRO A 1 987 ? 11.264 29.421 38.869 1.00 44.50 987 PRO A C 1
ATOM 7791 O O . PRO A 1 987 ? 10.460 29.177 39.767 1.00 44.50 987 PRO A O 1
ATOM 7794 N N . LEU A 1 988 ? 11.849 30.618 38.765 1.00 48.38 988 LEU A N 1
ATOM 7795 C CA . LEU A 1 988 ? 11.420 31.765 39.570 1.00 48.38 988 LEU A CA 1
ATOM 7796 C C . LEU A 1 988 ? 11.421 33.065 38.761 1.00 48.38 988 LEU A C 1
ATOM 7798 O O . LEU A 1 988 ? 12.253 33.254 37.878 1.00 48.38 988 LEU A O 1
ATOM 7802 N N . GLN A 1 989 ? 10.463 33.935 39.103 1.00 48.00 989 GLN A N 1
ATOM 7803 C CA . GLN A 1 989 ? 10.181 35.251 38.520 1.00 48.00 989 GLN A CA 1
ATOM 7804 C C . GLN A 1 989 ? 11.443 36.007 38.071 1.00 48.00 989 GLN A C 1
ATOM 7806 O O . GLN A 1 989 ? 12.213 36.504 38.894 1.00 48.00 989 GLN A O 1
ATOM 7811 N N . CYS A 1 990 ? 11.626 36.147 36.756 1.00 47.12 990 CYS A N 1
ATOM 7812 C CA . CYS A 1 990 ? 12.599 37.080 36.198 1.00 47.12 990 CYS A CA 1
ATOM 7813 C C . CYS A 1 990 ? 12.166 38.516 36.514 1.00 47.12 990 CYS A C 1
ATOM 7815 O O . CYS A 1 990 ? 11.050 38.916 36.189 1.00 47.12 990 CYS A O 1
ATOM 7817 N N . SER A 1 991 ? 13.064 39.306 37.100 1.00 50.62 991 SER A N 1
ATOM 7818 C CA . SER A 1 991 ? 12.918 40.760 37.155 1.00 50.62 991 SER A CA 1
ATOM 7819 C C . SER A 1 991 ? 13.926 41.380 36.192 1.00 50.62 991 SER A C 1
ATOM 7821 O O . SER A 1 991 ? 15.130 41.175 36.316 1.00 50.62 991 SER A O 1
ATOM 7823 N N . LEU A 1 992 ? 13.419 42.093 35.189 1.00 47.50 992 LEU A N 1
ATOM 7824 C CA . LEU A 1 992 ? 14.213 42.901 34.268 1.00 47.50 992 LEU A CA 1
ATOM 7825 C C . LEU A 1 992 ? 14.226 44.332 34.802 1.00 47.50 992 LEU A C 1
ATOM 7827 O O . LEU A 1 992 ? 13.172 44.950 34.941 1.00 47.50 992 LEU A O 1
ATOM 7831 N N . LYS A 1 993 ? 15.411 44.861 35.109 1.00 50.78 993 LYS A N 1
ATOM 7832 C CA . LYS A 1 993 ? 15.603 46.292 35.357 1.00 50.78 993 LYS A CA 1
ATOM 7833 C C . LYS A 1 993 ? 16.281 46.885 34.133 1.00 50.78 993 LYS A C 1
ATOM 7835 O O . LYS A 1 993 ? 17.439 46.586 33.873 1.00 50.78 993 LYS A O 1
ATOM 7840 N N . VAL A 1 994 ? 15.547 47.699 33.383 1.00 46.91 994 VAL A N 1
ATOM 7841 C CA . VAL A 1 994 ? 16.119 48.529 32.321 1.00 46.91 994 VAL A CA 1
ATOM 7842 C C . VAL A 1 994 ? 16.500 49.853 32.968 1.00 46.91 994 VAL A C 1
ATOM 7844 O O . VAL A 1 994 ? 15.621 50.587 33.421 1.00 46.91 994 VAL A O 1
ATOM 7847 N N . ASN A 1 995 ? 17.796 50.152 33.055 1.00 42.75 995 ASN A N 1
ATOM 7848 C CA . ASN A 1 995 ? 18.238 51.485 33.448 1.00 42.75 995 ASN A CA 1
ATOM 7849 C C . ASN A 1 995 ? 17.903 52.433 32.290 1.00 42.75 995 ASN A C 1
ATOM 7851 O O . ASN A 1 995 ? 18.544 52.389 31.244 1.00 42.75 995 ASN A O 1
ATOM 7855 N N . GLN A 1 996 ? 16.868 53.261 32.448 1.00 36.84 996 GLN A N 1
ATOM 7856 C CA . GLN A 1 996 ? 16.643 54.377 31.533 1.00 36.84 996 GLN A CA 1
ATOM 7857 C C . GLN A 1 996 ? 17.836 55.326 31.669 1.00 36.84 996 GLN A C 1
ATOM 7859 O O . GLN A 1 996 ? 18.018 55.943 32.718 1.00 36.84 996 GLN A O 1
ATOM 7864 N N . MET A 1 997 ? 18.674 55.399 30.635 1.00 34.81 997 MET A N 1
ATOM 7865 C CA . MET A 1 997 ? 19.682 56.448 30.536 1.00 34.81 997 MET A CA 1
ATOM 7866 C C . MET A 1 997 ? 18.964 57.796 30.421 1.00 34.81 997 MET A C 1
ATOM 7868 O O . MET A 1 997 ? 18.118 57.973 29.543 1.00 34.81 997 MET A O 1
ATOM 7872 N N . SER A 1 998 ? 19.275 58.699 31.352 1.00 36.44 998 SER A N 1
ATOM 7873 C CA . SER A 1 998 ? 18.916 60.121 31.324 1.00 36.44 998 SER A CA 1
ATOM 7874 C C . SER A 1 998 ? 19.564 60.857 30.164 1.00 36.44 998 SER A C 1
ATOM 7876 O O . SER A 1 998 ? 20.767 60.576 29.942 1.00 36.44 998 SER A O 1
#

Foldseek 3Di:
DDDDDDDDDVLVVLVLVVLLVLLLLLLQLCVLPLDPDPCSVLLHPDRDHDDLLSSLLNSLLVVLVVLLVLLLLVVCVPPQAEEEEEEQCQLPCVQLVCLVVVSQVRYAYEYEHAQVRLQSNLVSCVPDPSSVVSQVQWDQDPDQWGTAGPRYTGGHDDLLPLVVVVVVCVVSVDDQAHAYEYEDRAHLQQDAVVSSLVSLLSNLVRRQWYKYKYKHFAACPAQLNVLQQVLCVVSSRGRHCCVQQRAQVSVQVSNVVSNFDDKDKDFSVQCQQQVDDLVSLVVSPPSDQDDQLQLSLVSRRTMMIMMTGHDPRVVDDSDDRRPDGPFDFDAFPADPDFFEWAFQDPVDWFAFFQWEWDDQDLFKIKIDWGAGPVGIDQWIWIWGDDPHHTDIATEHADDDSRHFGQWYWAHDPPFGIKTAWGADGSQGIDGWIWGKDKDADPVHRNDIYIYTDTQDAAEDGDPHFGLWYWEWADDPNWIWTKIAWGAHSVGRFGQDIWTQTPVRSYTDDADEAEDGDATFGQWEWEDDDRWIKIAWGQHPSRHIDQWIWTWDDDNGGTYIDTAAAPPGGQGFGQWYWYDQPQKIKIAWGDGNRYPHTFGIKIARNVVRYIHGYHHDCVNDDPPDHRGSWYWDQNDPNSFKIKIGKDWAQSRVSGTDIRTGIMITGCVVVVVVVVVVVVVVPDDDDDDDDDDDDCCVVVVVVVVVVVVVVDDDDDDDFDADPVPRAGQFKAFPVVRGTDHPVVCVDPVNVPTDIDTPVVVVVVVVVVVVVVVVVVVVVVVVVVVVVVVVVVVVVVVVVVVVVVVVVVVVVVVVVVVLVVVLVVVLVVVQVVLVVVLVVVVVVVVVVVVVVVVVVVVLVVVLVVLVPDDPVSNVVCVVVSVVSVPDDDDDDDDDDPSDGPVCVRPPCSVVVSVVVVVVVDDDDDDDDDDQDDPDDAPDKDWDADQVQQKIWIARPVVRHTRDIDRDNDPDDDDDDDDDPDDPDDDDDDDDDDDDDDPPDD

Organism: Bagarius yarrelli (NCBI:txid175774)

pLDDT: mean 83.44, std 16.08, range [22.72, 98.56]

InterPro domains:
  IPR000315 B-box-type zinc finger [PF00643] (717-756)
  IPR000315 B-box-type zinc finger [PS50119] (715-756)
  IPR000315 B-box-type zinc finger [SM00336] (715-756)
  IPR007213 Methyltransferase Ppm1/Ppm2/Tcmp [PF04072] (43-204)
  IPR013320 Concanavalin A-like lectin/glucanase domain superfamily [SSF49899] (921-987)
  IPR015915 Kelch-type beta-propeller [G3DSA:2.120.10.80] (431-668)
  IPR015915 Kelch-type beta-propeller [SSF117281] (363-649)
  IPR029063 S-adenosyl-L-methionine-dependent methyltransferase superfamily [G3DSA:3.40.50.150] (3-318)
  IPR029063 S-adenosyl-L-methionine-dependent methyltransferase superfamily [SSF53335] (13-310)
  IPR043136 B30.2/SPRY domain superfamily [G3DSA:2.60.120.920] (879-989)

Sequence (998 aa):
MPVMNSKKQGADVAVQGTNDSSVVSKVSAAARGYFHDDFLRHFVGKVSRRAPLINRGYYVRWKAVDHCVKRFLCMTGAYERRQILSLGAGFDSLYFRLQSEGMLERVSVFEVDFPDVARRKAALISSDSVLKESLPDCRVLAGPVYVNSDHYMLLGVDVRNEREVEEVLSAASLRWDSPTLILSEVVLTYMETRWSDAVIGWIARNLPQALFVMYEQIRPDDPFGTVMQNHFLKLNSKIHALCQYPDTTAQTERLLQRGWEKCVCLDMNQFYLGVLPEDERNRVEKLEPFDEFEEWHQKCSHYFILTASKGSLTSQTVLTLPTDTLVPWINPELTDMPMALQLVSETLCVEGVGMASSLVAPEVVLLTGGCGRRGRNIAAMFLIKDNTDWRFATAEPDGEKGVRMYHSMTSVPGRGAVIIGGRTSPLNPIEDILSVSYQINQSNPENVLVSLKKMMCTGTAPKSRWRHTATLLSHDERNYLFVFGGRTEEDPVLGDAHFLCLEDQCWTHVPLEGCNPEPRHSHSACAYRQGLVIFGGLGRGGVPLGDLILLNSTSTGFCWERLHVCPSLVPRYSHSAHTIGENLVVVGGVWLQADGVPGVAIINLTTRVSVEVSIDTTSVPWPLMLHSFCSELLDSDGAEIMLVGGGGNCFSFGTHLNSHPVILDLSLVLQHLNQSVQTSLETKVSSVTDPPLNLALKNLCESFLEKRSQRSSSGSETVCSLHSEKLKLFCLDDQQPVCLVCRESAKHTNHKFSPVDETVKDCKEELQTALKPLQEKLKIFGDCKINWGQTAEHIKIQARKTECQIKEQFEQLHQFLHDEEALRITALREEEEQKSQMMKEKIKNLNRDKSSLSDTIRVIEEEMKAEDILFLQNYKVTVERAQCTLQNPEELSGALIHVAKHLTNLKFRVWEKMQETIQYSKISSTSLSNTQKLQRIQVQLDWDEGKLSFSDPLTNAHIHTFTHTFTEKLLPYLKVTGDESHLKIVPLQCSLKVNQMS